Protein AF-0000000073380315 (afdb_homodimer)

Nearest PDB structures (foldseek):
  3vm6-assembly1_A  TM=8.327E-01  e=3.557E-16  Thermococcus kodakarensis KOD1
  3a9c-assembly1_A  TM=7.551E-01  e=2.344E-16  Thermococcus kodakarensis
  3a11-assembly1_E  TM=7.702E-01  e=1.120E-15  Thermococcus kodakarensis KOD1
  3a11-assembly1_D  TM=7.635E-01  e=1.699E-15  Thermococcus kodakarensis KOD1
  3a9c-assembly1_B  TM=7.649E-01  e=3.525E-15  Thermococcus kodakarensis

Foldseek 3Di:
DPLLLFQKFFQFQDPPDHPATHGQDDDDDPVQPDPVSVVQVSCCQFWVDHVQFKDWAFWFDWDKDDDVVVRDIDIDTATGIGTDDVVSLHPGPVSTDGDPRGDDIDTDRLLCVLPPPVHGHDPCPNVSSCRGQVLSPDDVQLSVLLVVLLVCLQPDPQDALLVSLLSLLVSLLSSCVVRPDDPDPVSLLSSLSSLLRSQQRRDLLLRLLNLLLSLVLNVVLVVLSPDPDDSVVSSVVSSVSSVVSSVCSVVFLVLLLVLVLVVCCVPQPPPPDQDLEAEEEEEFADPSCLVRVVVSVVSSPHQEYEYEYELAPLVRRRVVSVVSSVVVCVVPPPDPRHYYHYHYDHLVCLLVSLAPHAEYEFEASAAELPQGGKGFPSVQVNLVSNCVRPVNHAYEYRYALSRQAADVFSRDPPDFDWDDLCSPLVVCVVVPPPPSVVLVVQQSCLSDPPDPGHHDRTDTTIDHDHNVSHRFYRGSVHTDDSVNSNVVNHVSNVSRCVSPVVD/DPLQLFQKFFQFQDPPDHPATHGQDDDDDPVQPDVVSVVQVSCCQFWVDHVQFKAWAFWFDWDKDADVVVRDIDIDTATGIGTDDVVSLHPGPVSTDGDPRGDDIDTDRLLCVQPPPVHGHDPCPNVSSCRGQVLSPDDVQLSVLLNVLLVCLQPDPQDALLVSLLSLLVSLLSSCVVRPDDPDPVVLLSSLSSLLRSQQRRDLLLRLLNLLLSLVLNVVLVVLSPDPDDSVVSSVVSSVSSVVSSVCSVVFLVLLLVLVLVVCCVPQPPPPDQALEAEEEEEFADPSCLVRVVVSVVSSPHQEYEYEYELAPLVRRRVVSVVSSVVVCVVPDPDPRHYYHYHYDHLVCLLVSLAPHAEYEFEASAAELFQGGKGFPSVQVNLVSNCVRPVNHAYEYRYALSRQAADVFSRDPPDFDWDDLCSPLVVCVVVPPPPSVVLVVQQSCLSDPPDPGHHDRTDTTIDHDHNVSHRFYGGSVHTDDSVNSNVVNHVSNVSRCVSPVVD

Organism: Aspergillus oryzae (strain ATCC 42149 / RIB 40) (NCBI:txid510516)

pLDDT: mean 87.51, std 12.9, range [20.02, 98.88]

Secondary structure (DSSP, 8-state):
------EEEEEE--TTSTTEEE----PPPTT-SSHHHHHHHHHHHHH---TTTEEEEEEPPPEEEEETTTTEEEEE--EEEEEPPGGGT--GGGG----TTEEEEEEE-HHHHHH-TTS-B-TTHHHHHHHH-GGGGS-HHHHHHHHHHHHHHHH--SS-HHHHHHHHHHHHHHHHHHT-S--SHHHHHHHHHHHHHHHHHS-GGG-HHHHHHHHHHHHHHHHHHHSSS-HHHHHHHHHHHHHHHHHHHHHHHHHHHHHHHHHHHHHHTTTSS--SEEEEEE-TT-HHHHHHHHHHHHHHT-SEEEEEEE--TTTTHHHHHHHHHHHHHHHH---TT-EEEEEEE-GGGHHHHHTT-SEEEE--SEEETTTEEEEETTHHHHHHHHHHH-TT-EEEEE--GGGBPPTT-SS-TT---B--THHHHHHHHHTT-TTHHHHHHHHHHTT-TT-SEEEEE--B-EEEE-GGG-SEEEETTEEEPHHHHHHHHHHHHHHHHHHHTT-/------EEEEEE-STTSTTEEE----PPPTT-SSHHHHHHHHHHHHH---TTTEEEEEEPPPEEEEETTTTEEEEE--EEEEEPPGGGT--GGGG----TTEEEEEEE-HHHHHH-TTS-B-TTHHHHHHHH-GGGGS-HHHHHHHHHHHHHHHH--SS-HHHHHHHHHHHHHHHHHHT-S--SHHHHHHHHHHHHHHHHHTTGGG-HHHHHHHHHHHHHHHHHHHSSS-HHHHHHHHHHHHHHHHHHHHHHHHHHHHHHHHHHHHHHTTTSS--SEEEEEE-TT-HHHHHHHHHHHHHHT-SEEEEEEE--TTTTHHHHHHHHHHHHHHHH---TT-EEEEEEE-GGGHHHHHTT-SEEEE--SEEETTTEEEEETTHHHHHHHHHHH-TT-EEEEE--GGGBPPTT-SS-TT---B--THHHHHHHHHTT-TTHHHHHHHHHHTT-TT-SEEEEE--B-EEEE-GGG-SEEEETTEEEPHHHHHHHHHHHHHHHHHHHTT-

Structure (mmCIF, N/CA/C/O backbone):
data_AF-0000000073380315-model_v1
#
loop_
_entity.id
_entity.type
_entity.pdbx_description
1 polymer 'Nudix hydrolase domain-containing protein'
#
loop_
_atom_site.group_PDB
_atom_site.id
_atom_site.type_symbol
_atom_site.label_atom_id
_atom_site.label_alt_id
_atom_site.label_comp_id
_atom_site.label_asym_id
_atom_site.label_entity_id
_atom_site.label_seq_id
_atom_site.pdbx_PDB_ins_code
_atom_site.Cartn_x
_atom_site.Cartn_y
_atom_site.Cartn_z
_atom_site.occupancy
_atom_site.B_iso_or_equiv
_atom_site.auth_seq_id
_atom_site.auth_comp_id
_atom_site.auth_asym_id
_atom_site.auth_atom_id
_atom_site.pdbx_PDB_model_num
ATOM 1 N N . MET A 1 1 ? 4.621 -13.906 -34.625 1 20.03 1 MET A N 1
ATOM 2 C CA . MET A 1 1 ? 5.977 -13.75 -34.094 1 20.03 1 MET A CA 1
ATOM 3 C C . MET A 1 1 ? 6.547 -15.086 -33.656 1 20.03 1 MET A C 1
ATOM 5 O O . MET A 1 1 ? 5.934 -15.797 -32.875 1 20.03 1 MET A O 1
ATOM 9 N N . ARG A 1 2 ? 7.207 -15.828 -34.5 1 25.14 2 ARG A N 1
ATOM 10 C CA . ARG A 1 2 ? 7.914 -17.094 -34.406 1 25.14 2 ARG A CA 1
ATOM 11 C C . ARG A 1 2 ? 8.805 -17.141 -33.188 1 25.14 2 ARG A C 1
ATOM 13 O O . ARG A 1 2 ? 9.75 -16.359 -33.062 1 25.14 2 ARG A O 1
ATOM 20 N N . ALA A 1 3 ? 8.273 -17.25 -32.125 1 28.72 3 ALA A N 1
ATOM 21 C CA . ALA A 1 3 ? 9.172 -17.484 -30.984 1 28.72 3 ALA A CA 1
ATOM 22 C C . ALA A 1 3 ? 10.203 -18.562 -31.312 1 28.72 3 ALA A C 1
ATOM 24 O O . ALA A 1 3 ? 9.852 -19.719 -31.516 1 28.72 3 ALA A O 1
ATOM 25 N N . LEU A 1 4 ? 11.008 -18.297 -32.25 1 28.64 4 LEU A N 1
ATOM 26 C CA . LEU A 1 4 ? 12.211 -19.094 -32.438 1 28.64 4 LEU A CA 1
ATOM 27 C C . LEU A 1 4 ? 12.844 -19.469 -31.109 1 28.64 4 LEU A C 1
ATOM 29 O O . LEU A 1 4 ? 13.289 -18.594 -30.359 1 28.64 4 LEU A O 1
ATOM 33 N N . THR A 1 5 ? 12.273 -20.422 -30.531 1 34.91 5 THR A N 1
ATOM 34 C CA . THR A 1 5 ? 12.938 -21.031 -29.375 1 34.91 5 THR A CA 1
ATOM 35 C C . THR A 1 5 ? 14.367 -21.438 -29.734 1 34.91 5 THR A C 1
ATOM 37 O O . THR A 1 5 ? 14.578 -22.406 -30.469 1 34.91 5 THR A O 1
ATOM 40 N N . LYS A 1 6 ? 15.117 -20.516 -30.234 1 38.16 6 LYS A N 1
ATOM 41 C CA . LYS A 1 6 ? 16.531 -20.875 -30.406 1 38.16 6 LYS A CA 1
ATOM 42 C C . LYS A 1 6 ? 17.156 -21.297 -29.078 1 38.16 6 LYS A C 1
ATOM 44 O O . LYS A 1 6 ? 16.859 -20.719 -28.031 1 38.16 6 LYS A O 1
ATOM 49 N N . CYS A 1 7 ? 17.234 -22.547 -29.047 1 40.88 7 CYS A N 1
ATOM 50 C CA . CYS A 1 7 ? 18.047 -23.062 -27.953 1 40.88 7 CYS A CA 1
ATOM 51 C C . CYS A 1 7 ? 19.516 -22.672 -28.141 1 40.88 7 CYS A C 1
ATOM 53 O O . CYS A 1 7 ? 20.062 -22.812 -29.234 1 40.88 7 CYS A O 1
ATOM 55 N N . ILE A 1 8 ? 19.969 -21.781 -27.5 1 40.09 8 ILE A N 1
ATOM 56 C CA . ILE A 1 8 ? 21.391 -21.469 -27.562 1 40.09 8 ILE A CA 1
ATOM 57 C C . ILE A 1 8 ? 22.203 -22.641 -27.031 1 40.09 8 ILE A C 1
ATOM 59 O O . ILE A 1 8 ? 21.938 -23.156 -25.953 1 40.09 8 ILE A O 1
ATOM 63 N N . SER A 1 9 ? 22.609 -23.438 -27.922 1 41.5 9 SER A N 1
ATOM 64 C CA . SER A 1 9 ? 23.547 -24.484 -27.516 1 41.5 9 SER A CA 1
ATOM 65 C C . SER A 1 9 ? 24.984 -23.969 -27.547 1 41.5 9 SER A C 1
ATOM 67 O O . SER A 1 9 ? 25.344 -23.156 -28.391 1 41.5 9 SER A O 1
ATOM 69 N N . PHE A 1 10 ? 25.609 -24.031 -26.438 1 40.69 10 PHE A N 1
ATOM 70 C CA . PHE A 1 10 ? 27 -23.641 -26.344 1 40.69 10 PHE A CA 1
ATOM 71 C C . PHE A 1 10 ? 27.922 -24.859 -26.453 1 40.69 10 PHE A C 1
ATOM 73 O O . PHE A 1 10 ? 27.547 -25.953 -26.047 1 40.69 10 PHE A O 1
ATOM 80 N N . PHE A 1 11 ? 28.828 -24.734 -27.375 1 36.38 11 PHE A N 1
ATOM 81 C CA . PHE A 1 11 ? 29.891 -25.734 -27.406 1 36.38 11 PHE A CA 1
ATOM 82 C C . PHE A 1 11 ? 30.844 -25.547 -26.234 1 36.38 11 PHE A C 1
ATOM 84 O O . PHE A 1 11 ? 31.375 -24.453 -26.016 1 36.38 11 PHE A O 1
ATOM 91 N N . SER A 1 12 ? 30.547 -26.375 -25.188 1 39.09 12 SER A N 1
ATOM 92 C CA . SER A 1 12 ? 31.328 -26.281 -23.953 1 39.09 12 SER A CA 1
ATOM 93 C C . SER A 1 12 ? 32.719 -26.922 -24.125 1 39.09 12 SER A C 1
ATOM 95 O O . SER A 1 12 ? 32.875 -27.875 -24.891 1 39.09 12 SER A O 1
ATOM 97 N N . HIS A 1 13 ? 33.719 -26.109 -23.734 1 35.03 13 HIS A N 1
ATOM 98 C CA . HIS A 1 13 ? 35.062 -26.594 -23.656 1 35.03 13 HIS A CA 1
ATOM 99 C C . HIS A 1 13 ? 35.312 -27.344 -22.344 1 35.03 13 HIS A C 1
ATOM 101 O O . HIS A 1 13 ? 36.469 -27.578 -21.969 1 35.03 13 HIS A O 1
ATOM 107 N N . ILE A 1 14 ? 34.375 -27.656 -21.562 1 34.44 14 ILE A N 1
ATOM 108 C CA . ILE A 1 14 ? 34.906 -28.359 -20.406 1 34.44 14 ILE A CA 1
ATOM 109 C C . ILE A 1 14 ? 35.531 -29.672 -20.828 1 34.44 14 ILE A C 1
ATOM 111 O O . ILE A 1 14 ? 35.156 -30.25 -21.844 1 34.44 14 ILE A O 1
ATOM 115 N N . LYS A 1 15 ? 36.562 -30.234 -20.094 1 41.72 15 LYS A N 1
ATOM 116 C CA . LYS A 1 15 ? 37.469 -31.359 -20.297 1 41.72 15 LYS A CA 1
ATOM 117 C C . LYS A 1 15 ? 36.75 -32.562 -20.859 1 41.72 15 LYS A C 1
ATOM 119 O O . LYS A 1 15 ? 37.312 -33.375 -21.594 1 41.72 15 LYS A O 1
ATOM 124 N N . ILE A 1 16 ? 35.5 -32.781 -20.438 1 42.19 16 ILE A N 1
ATOM 125 C CA . ILE A 1 16 ? 35.094 -34.156 -20.781 1 42.19 16 ILE A CA 1
ATOM 126 C C . ILE A 1 16 ? 34.625 -34.188 -22.234 1 42.19 16 ILE A C 1
ATOM 128 O O . ILE A 1 16 ? 34.781 -35.188 -22.922 1 42.19 16 ILE A O 1
ATOM 132 N N . THR A 1 17 ? 33.875 -33.281 -22.656 1 48.81 17 THR A N 1
ATOM 133 C CA . THR A 1 17 ? 33.438 -33.531 -24.031 1 48.81 17 THR A CA 1
ATOM 134 C C . THR A 1 17 ? 33.781 -32.344 -24.922 1 48.81 17 THR A C 1
ATOM 136 O O . THR A 1 17 ? 33.125 -31.281 -24.844 1 48.81 17 THR A O 1
ATOM 139 N N . PHE A 1 18 ? 34.969 -32.406 -25.531 1 56.66 18 PHE A N 1
ATOM 140 C CA . PHE A 1 18 ? 35.469 -31.391 -26.453 1 56.66 18 PHE A CA 1
ATOM 141 C C . PHE A 1 18 ? 34.719 -31.5 -27.797 1 56.66 18 PHE A C 1
ATOM 143 O O . PHE A 1 18 ? 34.406 -32.594 -28.25 1 56.66 18 PHE A O 1
ATOM 150 N N . HIS A 1 19 ? 34.25 -30.312 -28.312 1 64.81 19 HIS A N 1
ATOM 151 C CA . HIS A 1 19 ? 33.75 -30.141 -29.672 1 64.81 19 HIS A CA 1
ATOM 152 C C . HIS A 1 19 ? 32.344 -30.719 -29.828 1 64.81 19 HIS A C 1
ATOM 154 O O . HIS A 1 19 ? 32.031 -31.359 -30.828 1 64.81 19 HIS A O 1
ATOM 160 N N . HIS A 1 20 ? 31.641 -30.703 -28.672 1 76.75 20 HIS A N 1
ATOM 161 C CA . HIS A 1 20 ? 30.25 -31.125 -28.734 1 76.75 20 HIS A CA 1
ATOM 162 C C . HIS A 1 20 ? 29.312 -29.938 -28.547 1 76.75 20 HIS A C 1
ATOM 164 O O . HIS A 1 20 ? 29.641 -28.969 -27.859 1 76.75 20 HIS A O 1
ATOM 170 N N . LEU A 1 21 ? 28.219 -30.016 -29.234 1 79.06 21 LEU A N 1
ATOM 171 C CA . LEU A 1 21 ? 27.156 -29.047 -28.969 1 79.06 21 LEU A CA 1
ATOM 172 C C . LEU A 1 21 ? 26.578 -29.234 -27.578 1 79.06 21 LEU A C 1
ATOM 174 O O . LEU A 1 21 ? 26.25 -30.344 -27.172 1 79.06 21 LEU A O 1
ATOM 178 N N . ALA A 1 22 ? 26.656 -28.188 -26.812 1 78.56 22 ALA A N 1
ATOM 179 C CA . ALA A 1 22 ? 26.188 -28.234 -25.438 1 78.56 22 ALA A CA 1
ATOM 180 C C . ALA A 1 22 ? 25.328 -27.016 -25.094 1 78.56 22 ALA A C 1
ATOM 182 O O . ALA A 1 22 ? 25.562 -25.922 -25.625 1 78.56 22 ALA A O 1
ATOM 183 N N . PRO A 1 23 ? 24.281 -27.25 -24.281 1 83.12 23 PRO A N 1
ATOM 184 C CA . PRO A 1 23 ? 23.609 -26.078 -23.703 1 83.12 23 PRO A CA 1
ATOM 185 C C . PRO A 1 23 ? 24.406 -25.453 -22.562 1 83.12 23 PRO A C 1
ATOM 187 O O . PRO A 1 23 ? 25.453 -25.969 -22.172 1 83.12 23 PRO A O 1
ATOM 190 N N . ILE A 1 24 ? 24 -24.328 -22.078 1 84.88 24 ILE A N 1
ATOM 191 C CA . ILE A 1 24 ? 24.609 -23.75 -20.891 1 84.88 24 ILE A CA 1
ATOM 192 C C . ILE A 1 24 ? 24.25 -24.609 -19.672 1 84.88 24 ILE A C 1
ATOM 194 O O . ILE A 1 24 ? 23.078 -24.922 -19.438 1 84.88 24 ILE A O 1
ATOM 198 N N . SER A 1 25 ? 25.25 -25.172 -19.062 1 84.94 25 SER A N 1
ATOM 199 C CA . SER A 1 25 ? 25.016 -26.062 -17.938 1 84.94 25 SER A CA 1
ATOM 200 C C . SER A 1 25 ? 25.938 -25.734 -16.766 1 84.94 25 SER A C 1
ATOM 202 O O . SER A 1 25 ? 26.922 -25.016 -16.922 1 84.94 25 SER A O 1
ATOM 204 N N . GLY A 1 26 ? 25.562 -26.156 -15.594 1 84.19 26 GLY A N 1
ATOM 205 C CA . GLY A 1 26 ? 26.344 -25.969 -14.383 1 84.19 26 GLY A CA 1
ATOM 206 C C . GLY A 1 26 ? 25.766 -26.672 -13.18 1 84.19 26 GLY A C 1
ATOM 207 O O . GLY A 1 26 ? 24.656 -27.219 -13.25 1 84.19 26 GLY A O 1
ATOM 208 N N . SER A 1 27 ? 26.5 -26.688 -12.141 1 86.75 27 SER A N 1
ATOM 209 C CA . SER A 1 27 ? 26.062 -27.344 -10.906 1 86.75 27 SER A CA 1
ATOM 210 C C . SER A 1 27 ? 25.344 -26.375 -9.984 1 86.75 27 SER A C 1
ATOM 212 O O . SER A 1 27 ? 25.547 -25.156 -10.094 1 86.75 27 SER A O 1
ATOM 214 N N . ILE A 1 28 ? 24.484 -26.953 -9.18 1 88 28 ILE A N 1
ATOM 215 C CA . ILE A 1 28 ? 23.797 -26.156 -8.172 1 88 28 ILE A CA 1
ATOM 216 C C . ILE A 1 28 ? 24.734 -25.906 -6.984 1 88 28 ILE A C 1
ATOM 218 O O . ILE A 1 28 ? 25.266 -26.859 -6.402 1 88 28 ILE A O 1
ATOM 222 N N . ASP A 1 29 ? 24.969 -24.672 -6.648 1 86.38 29 ASP A N 1
ATOM 223 C CA . ASP A 1 29 ? 25.781 -24.281 -5.504 1 86.38 29 ASP A CA 1
ATOM 224 C C . ASP A 1 29 ? 24.953 -24.234 -4.227 1 86.38 29 ASP A C 1
ATOM 226 O O . ASP A 1 29 ? 23.75 -23.969 -4.273 1 86.38 29 ASP A O 1
ATOM 230 N N . PRO A 1 30 ? 25.562 -24.453 -3.158 1 84.75 30 PRO A N 1
ATOM 231 C CA . PRO A 1 30 ? 24.859 -24.375 -1.878 1 84.75 30 PRO A CA 1
ATOM 232 C C . PRO A 1 30 ? 24.219 -23 -1.65 1 84.75 30 PRO A C 1
ATOM 234 O O . PRO A 1 30 ? 23.203 -22.906 -0.946 1 84.75 30 PRO A O 1
ATOM 237 N N . ASP A 1 31 ? 24.734 -22.031 -2.268 1 83.19 31 ASP A N 1
ATOM 238 C CA . ASP A 1 31 ? 24.234 -20.688 -2.055 1 83.19 31 ASP A CA 1
ATOM 239 C C . ASP A 1 31 ? 23.047 -20.391 -2.975 1 83.19 31 ASP A C 1
ATOM 241 O O . ASP A 1 31 ? 22.375 -19.375 -2.811 1 83.19 31 ASP A O 1
ATOM 245 N N . ASP A 1 32 ? 22.812 -21.281 -3.961 1 83.12 32 ASP A N 1
ATOM 246 C CA . ASP A 1 32 ? 21.656 -21.109 -4.836 1 83.12 32 ASP A CA 1
ATOM 247 C C . ASP A 1 32 ? 20.344 -21.375 -4.094 1 83.12 32 ASP A C 1
ATOM 249 O O . ASP A 1 32 ? 20.234 -22.391 -3.396 1 83.12 32 ASP A O 1
ATOM 253 N N . SER A 1 33 ? 19.438 -20.562 -4.199 1 81 33 SER A N 1
ATOM 254 C CA . SER A 1 33 ? 18.156 -20.75 -3.521 1 81 33 SER A CA 1
ATOM 255 C C . SER A 1 33 ? 17.391 -21.938 -4.113 1 81 33 SER A C 1
ATOM 257 O O . SER A 1 33 ? 16.672 -22.625 -3.4 1 81 33 SER A O 1
ATOM 259 N N . ASP A 1 34 ? 17.469 -22.156 -5.418 1 82.62 34 ASP A N 1
ATOM 260 C CA . ASP A 1 34 ? 16.797 -23.219 -6.156 1 82.62 34 ASP A CA 1
ATOM 261 C C . ASP A 1 34 ? 17.484 -23.484 -7.496 1 82.62 34 ASP A C 1
ATOM 263 O O . ASP A 1 34 ? 18.391 -22.734 -7.887 1 82.62 34 ASP A O 1
ATOM 267 N N . PRO A 1 35 ? 17.109 -24.5 -8.133 1 85.44 35 PRO A N 1
ATOM 268 C CA . PRO A 1 35 ? 17.766 -24.859 -9.391 1 85.44 35 PRO A CA 1
ATOM 269 C C . PRO A 1 35 ? 17.641 -23.766 -10.453 1 85.44 35 PRO A C 1
ATOM 271 O O . PRO A 1 35 ? 18.547 -23.562 -11.266 1 85.44 35 PRO A O 1
ATOM 274 N N . LEU A 1 36 ? 16.516 -23.125 -10.469 1 86.31 36 LEU A N 1
ATOM 275 C CA . LEU A 1 36 ? 16.344 -22.062 -11.445 1 86.31 36 LEU A CA 1
ATOM 276 C C . LEU A 1 36 ? 17.312 -20.922 -11.18 1 86.31 36 LEU A C 1
ATOM 278 O O . LEU A 1 36 ? 17.859 -20.328 -12.117 1 86.31 36 LEU A O 1
ATOM 282 N N . ALA A 1 37 ? 17.484 -20.625 -9.906 1 83.5 37 ALA A N 1
ATOM 283 C CA . ALA A 1 37 ? 18.469 -19.609 -9.539 1 83.5 37 ALA A CA 1
ATOM 284 C C . ALA A 1 37 ? 19.859 -20 -10.008 1 83.5 37 ALA A C 1
ATOM 286 O O . ALA A 1 37 ? 20.625 -19.156 -10.477 1 83.5 37 ALA A O 1
ATOM 287 N N . ALA A 1 38 ? 20.188 -21.234 -9.852 1 87.62 38 ALA A N 1
ATOM 288 C CA . ALA A 1 38 ? 21.484 -21.75 -10.336 1 87.62 38 ALA A CA 1
ATOM 289 C C . ALA A 1 38 ? 21.609 -21.578 -11.844 1 87.62 38 ALA A C 1
ATOM 291 O O . ALA A 1 38 ? 22.672 -21.219 -12.352 1 87.62 38 ALA A O 1
ATOM 292 N N . ALA A 1 39 ? 20.5 -21.844 -12.531 1 89.19 39 ALA A N 1
ATOM 293 C CA . ALA A 1 39 ? 20.5 -21.703 -13.992 1 89.19 39 ALA A CA 1
ATOM 294 C C . ALA A 1 39 ? 20.781 -20.25 -14.398 1 89.19 39 ALA A C 1
ATOM 296 O O . ALA A 1 39 ? 21.547 -20 -15.328 1 89.19 39 ALA A O 1
ATOM 297 N N . TRP A 1 40 ? 20.156 -19.375 -13.75 1 85.94 40 TRP A N 1
ATOM 298 C CA . TRP A 1 40 ? 20.375 -17.969 -14.039 1 85.94 40 TRP A CA 1
ATOM 299 C C . TRP A 1 40 ? 21.828 -17.578 -13.789 1 85.94 40 TRP A C 1
ATOM 301 O O . TRP A 1 40 ? 22.438 -16.844 -14.578 1 85.94 40 TRP A O 1
ATOM 311 N N . ARG A 1 41 ? 22.344 -18.031 -12.664 1 84.12 41 ARG A N 1
ATOM 312 C CA . ARG A 1 41 ? 23.734 -17.734 -12.336 1 84.12 41 ARG A CA 1
ATOM 313 C C . ARG A 1 41 ? 24.672 -18.266 -13.406 1 84.12 41 ARG A C 1
ATOM 315 O O . ARG A 1 41 ? 25.547 -17.547 -13.891 1 84.12 41 ARG A O 1
ATOM 322 N N . GLU A 1 42 ? 24.469 -19.5 -13.812 1 85.5 42 GLU A N 1
ATOM 323 C CA . GLU A 1 42 ? 25.312 -20.125 -14.82 1 85.5 42 GLU A CA 1
ATOM 324 C C . GLU A 1 42 ? 25.203 -19.422 -16.172 1 85.5 42 GLU A C 1
ATOM 326 O O . GLU A 1 42 ? 26.188 -19.297 -16.891 1 85.5 42 GLU A O 1
ATOM 331 N N . LEU A 1 43 ? 24.016 -19.016 -16.547 1 87.31 43 LEU A N 1
ATOM 332 C CA . LEU A 1 43 ? 23.797 -18.281 -17.797 1 87.31 43 LEU A CA 1
ATOM 333 C C . LEU A 1 43 ? 24.562 -16.969 -17.797 1 87.31 43 LEU A C 1
ATOM 335 O O . LEU A 1 43 ? 25.203 -16.625 -18.781 1 87.31 43 LEU A O 1
ATOM 339 N N . CYS A 1 44 ? 24.469 -16.312 -16.703 1 83.44 44 CYS A N 1
ATOM 340 C CA . CYS A 1 44 ? 25.172 -15.031 -16.578 1 83.44 44 CYS A CA 1
ATOM 341 C C . CYS A 1 44 ? 26.672 -15.227 -16.641 1 83.44 44 CYS A C 1
ATOM 343 O O . CYS A 1 44 ? 27.375 -14.484 -17.328 1 83.44 44 CYS A O 1
ATOM 345 N N . GLU A 1 45 ? 27.156 -16.188 -15.891 1 83.75 45 GLU A N 1
ATOM 346 C CA . GLU A 1 45 ? 28.594 -16.453 -15.82 1 83.75 45 GLU A CA 1
ATOM 347 C C . GLU A 1 45 ? 29.141 -16.844 -17.188 1 83.75 45 GLU A C 1
ATOM 349 O O . GLU A 1 45 ? 30.219 -16.406 -17.578 1 83.75 45 GLU A O 1
ATOM 354 N N . GLU A 1 46 ? 28.391 -17.609 -17.906 1 85.56 46 GLU A N 1
ATOM 355 C CA . GLU A 1 46 ? 28.938 -18.219 -19.109 1 85.56 46 GLU A CA 1
ATOM 356 C C . GLU A 1 46 ? 28.625 -17.375 -20.344 1 85.56 46 GLU A C 1
ATOM 358 O O . GLU A 1 46 ? 29.281 -17.516 -21.375 1 85.56 46 GLU A O 1
ATOM 363 N N . THR A 1 47 ? 27.562 -16.531 -20.281 1 86.75 47 THR A N 1
ATOM 364 C CA . THR A 1 47 ? 27.156 -15.828 -21.5 1 86.75 47 THR A CA 1
ATOM 365 C C . THR A 1 47 ? 27.016 -14.328 -21.219 1 86.75 47 THR A C 1
ATOM 367 O O . THR A 1 47 ? 26.75 -13.547 -22.141 1 86.75 47 THR A O 1
ATOM 370 N N . SER A 1 48 ? 27.031 -13.898 -19.984 1 82.12 48 SER A N 1
ATOM 371 C CA . SER A 1 48 ? 26.875 -12.508 -19.547 1 82.12 48 SER A CA 1
ATOM 372 C C . SER A 1 48 ? 25.422 -12.055 -19.656 1 82.12 48 SER A C 1
ATOM 374 O O . SER A 1 48 ? 25.125 -10.875 -19.438 1 82.12 48 SER A O 1
ATOM 376 N N . LEU A 1 49 ? 24.594 -12.992 -20.062 1 83.56 49 LEU A N 1
ATOM 377 C CA . LEU A 1 49 ? 23.188 -12.641 -20.188 1 83.56 49 LEU A CA 1
ATOM 378 C C . LEU A 1 49 ? 22.516 -12.594 -18.812 1 83.56 49 LEU A C 1
ATOM 380 O O . LEU A 1 49 ? 22.828 -13.398 -17.938 1 83.56 49 LEU A O 1
ATOM 384 N N . THR A 1 50 ? 21.656 -11.625 -18.688 1 79.44 50 THR A N 1
ATOM 385 C CA . THR A 1 50 ? 20.922 -11.445 -17.438 1 79.44 50 THR A CA 1
ATOM 386 C C . THR A 1 50 ? 19.422 -11.43 -17.703 1 79.44 50 THR A C 1
ATOM 388 O O . THR A 1 50 ? 18.969 -11.695 -18.812 1 79.44 50 THR A O 1
ATOM 391 N N . ALA A 1 51 ? 18.672 -11.164 -16.656 1 78.06 51 ALA A N 1
ATOM 392 C CA . ALA A 1 51 ? 17.219 -11.094 -16.75 1 78.06 51 ALA A CA 1
ATOM 393 C C . ALA A 1 51 ? 16.781 -9.938 -17.641 1 78.06 51 ALA A C 1
ATOM 395 O O . ALA A 1 51 ? 15.633 -9.891 -18.109 1 78.06 51 ALA A O 1
ATOM 396 N N . SER A 1 52 ? 17.656 -9.039 -17.953 1 72.62 52 SER A N 1
ATOM 397 C CA . SER A 1 52 ? 17.359 -7.949 -18.875 1 72.62 52 SER A CA 1
ATOM 398 C C . SER A 1 52 ? 17.375 -8.43 -20.328 1 72.62 52 SER A C 1
ATOM 400 O O . SER A 1 52 ? 16.719 -7.84 -21.188 1 72.62 52 SER A O 1
ATOM 402 N N . ASP A 1 53 ? 18.109 -9.562 -20.516 1 79.12 53 ASP A N 1
ATOM 403 C CA . ASP A 1 53 ? 18.344 -10.023 -21.875 1 79.12 53 ASP A CA 1
ATOM 404 C C . ASP A 1 53 ? 17.453 -11.234 -22.203 1 79.12 53 ASP A C 1
ATOM 406 O O . ASP A 1 53 ? 17.219 -11.539 -23.359 1 79.12 53 ASP A O 1
ATOM 410 N N . LEU A 1 54 ? 17.062 -11.914 -21.047 1 86.06 54 LEU A N 1
ATOM 411 C CA . LEU A 1 54 ? 16.359 -13.172 -21.219 1 86.06 54 LEU A CA 1
ATOM 412 C C . LEU A 1 54 ? 15.039 -13.172 -20.453 1 86.06 54 LEU A C 1
ATOM 414 O O . LEU A 1 54 ? 14.898 -12.445 -19.469 1 86.06 54 LEU A O 1
ATOM 418 N N . SER A 1 55 ? 14.109 -13.898 -21.016 1 84.94 55 SER A N 1
ATOM 419 C CA . SER A 1 55 ? 12.898 -14.219 -20.266 1 84.94 55 SER A CA 1
ATOM 420 C C . SER A 1 55 ? 12.781 -15.711 -20 1 84.94 55 SER A C 1
ATOM 422 O O . SER A 1 55 ? 13.094 -16.531 -20.875 1 84.94 55 SER A O 1
ATOM 424 N N . PHE A 1 56 ? 12.492 -16.078 -18.781 1 86.94 56 PHE A N 1
ATOM 425 C CA . PHE A 1 56 ? 12.258 -17.469 -18.453 1 86.94 56 PHE A CA 1
ATOM 426 C C . PHE A 1 56 ? 11.047 -18.016 -19.203 1 86.94 56 PHE A C 1
ATOM 428 O O . PHE A 1 56 ? 9.977 -17.406 -19.172 1 86.94 56 PHE A O 1
ATOM 435 N N . TRP A 1 57 ? 11.203 -19.125 -19.844 1 88.5 57 TRP A N 1
ATOM 436 C CA . TRP A 1 57 ? 10.148 -19.609 -20.734 1 88.5 57 TRP A CA 1
ATOM 437 C C . TRP A 1 57 ? 9.539 -20.906 -20.188 1 88.5 57 TRP A C 1
ATOM 439 O O . TRP A 1 57 ? 8.32 -20.984 -19.984 1 88.5 57 TRP A O 1
ATOM 449 N N . ARG A 1 58 ? 10.422 -21.938 -19.938 1 92.62 58 ARG A N 1
ATOM 450 C CA . ARG A 1 58 ? 9.875 -23.25 -19.578 1 92.62 58 ARG A CA 1
ATOM 451 C C . ARG A 1 58 ? 10.742 -23.938 -18.531 1 92.62 58 ARG A C 1
ATOM 453 O O . ARG A 1 58 ? 11.961 -23.781 -18.531 1 92.62 58 ARG A O 1
ATOM 460 N N . THR A 1 59 ? 10.078 -24.609 -17.688 1 91.69 59 THR A N 1
ATOM 461 C CA . THR A 1 59 ? 10.711 -25.578 -16.812 1 91.69 59 THR A CA 1
ATOM 462 C C . THR A 1 59 ? 10.453 -27 -17.297 1 91.69 59 THR A C 1
ATOM 464 O O . THR A 1 59 ? 9.312 -27.359 -17.594 1 91.69 59 THR A O 1
ATOM 467 N N . GLY A 1 60 ? 11.539 -27.719 -17.422 1 92.94 60 GLY A N 1
ATOM 468 C CA . GLY A 1 60 ? 11.383 -29.141 -17.734 1 92.94 60 GLY A CA 1
ATOM 469 C C . GLY A 1 60 ? 11.406 -30.016 -16.5 1 92.94 60 GLY A C 1
ATOM 470 O O . GLY A 1 60 ? 12.055 -29.672 -15.5 1 92.94 60 GLY A O 1
ATOM 471 N N . LYS A 1 61 ? 10.719 -31.109 -16.625 1 92.31 61 LYS A N 1
ATOM 472 C CA . LYS A 1 61 ? 10.742 -32.062 -15.516 1 92.31 61 LYS A CA 1
ATOM 473 C C . LYS A 1 61 ? 12.156 -32.562 -15.273 1 92.31 61 LYS A C 1
ATOM 475 O O . LYS A 1 61 ? 12.812 -33.031 -16.203 1 92.31 61 LYS A O 1
ATOM 480 N N . PRO A 1 62 ? 12.602 -32.469 -14.039 1 89.5 62 PRO A N 1
ATOM 481 C CA . PRO A 1 62 ? 13.93 -33 -13.742 1 89.5 62 PRO A CA 1
ATOM 482 C C . PRO A 1 62 ? 14.039 -34.5 -13.961 1 89.5 62 PRO A C 1
ATOM 484 O O . PRO A 1 62 ? 13.039 -35.219 -13.844 1 89.5 62 PRO A O 1
ATOM 487 N N . PHE A 1 63 ? 15.211 -34.969 -14.289 1 88.94 63 PHE A N 1
ATOM 488 C CA . PHE A 1 63 ? 15.461 -36.375 -14.438 1 88.94 63 PHE A CA 1
ATOM 489 C C . PHE A 1 63 ? 16.828 -36.75 -13.891 1 88.94 63 PHE A C 1
ATOM 491 O O . PHE A 1 63 ? 17.734 -35.906 -13.812 1 88.94 63 PHE A O 1
ATOM 498 N N . THR A 1 64 ? 16.859 -38 -13.43 1 86.31 64 THR A N 1
ATOM 499 C CA . THR A 1 64 ? 18.078 -38.5 -12.82 1 86.31 64 THR A CA 1
ATOM 500 C C . THR A 1 64 ? 18.656 -39.656 -13.648 1 86.31 64 THR A C 1
ATOM 502 O O . THR A 1 64 ? 17.922 -40.438 -14.211 1 86.31 64 THR A O 1
ATOM 505 N N . PHE A 1 65 ? 19.953 -39.594 -13.836 1 83.06 65 PHE A N 1
ATOM 506 C CA . PHE A 1 65 ? 20.625 -40.719 -14.492 1 83.06 65 PHE A CA 1
ATOM 507 C C . PHE A 1 65 ? 21.922 -41.062 -13.766 1 83.06 65 PHE A C 1
ATOM 509 O O . PHE A 1 65 ? 22.484 -40.25 -13.039 1 83.06 65 PHE A O 1
ATOM 516 N N . SER A 1 66 ? 22.156 -42.344 -13.812 1 81.69 66 SER A N 1
ATOM 517 C CA . SER A 1 66 ? 23.359 -42.844 -13.133 1 81.69 66 SER A CA 1
ATOM 518 C C . SER A 1 66 ? 24.375 -43.375 -14.125 1 81.69 66 SER A C 1
ATOM 520 O O . SER A 1 66 ? 24.016 -43.812 -15.219 1 81.69 66 SER A O 1
ATOM 522 N N . ASP A 1 67 ? 25.609 -43.094 -13.93 1 72.69 67 ASP A N 1
ATOM 523 C CA . ASP A 1 67 ? 26.719 -43.75 -14.617 1 72.69 67 ASP A CA 1
ATOM 524 C C . ASP A 1 67 ? 27.375 -44.781 -13.719 1 72.69 67 ASP A C 1
ATOM 526 O O . ASP A 1 67 ? 28.188 -44.469 -12.852 1 72.69 67 ASP A O 1
ATOM 530 N N . PRO A 1 68 ? 26.984 -45.938 -13.969 1 73 68 PRO A N 1
ATOM 531 C CA . PRO A 1 68 ? 27.516 -47 -13.102 1 73 68 PRO A CA 1
ATOM 532 C C . PRO A 1 68 ? 29.031 -47.094 -13.117 1 73 68 PRO A C 1
ATOM 534 O O . PRO A 1 68 ? 29.641 -47.5 -12.141 1 73 68 PRO A O 1
ATOM 537 N N . SER A 1 69 ? 29.578 -46.75 -14.266 1 72.62 69 SER A N 1
ATOM 538 C CA . SER A 1 69 ? 31.031 -46.875 -14.391 1 72.62 69 SER A CA 1
ATOM 539 C C . SER A 1 69 ? 31.75 -45.969 -13.406 1 72.62 69 SER A C 1
ATOM 541 O O . SER A 1 69 ? 32.844 -46.281 -12.914 1 72.62 69 SER A O 1
ATOM 543 N N . ILE A 1 70 ? 31.141 -44.875 -13.008 1 74.75 70 ILE A N 1
ATOM 544 C CA . ILE A 1 70 ? 31.812 -43.969 -12.094 1 74.75 70 ILE A CA 1
ATOM 545 C C . ILE A 1 70 ? 31.031 -43.844 -10.797 1 74.75 70 ILE A C 1
ATOM 547 O O . ILE A 1 70 ? 31.391 -43.094 -9.898 1 74.75 70 ILE A O 1
ATOM 551 N N . GLY A 1 71 ? 29.984 -44.688 -10.641 1 72.5 71 GLY A N 1
ATOM 552 C CA . GLY A 1 71 ? 29.203 -44.75 -9.422 1 72.5 71 GLY A CA 1
ATOM 553 C C . GLY A 1 71 ? 28.578 -43.438 -9.047 1 72.5 71 GLY A C 1
ATOM 554 O O . GLY A 1 71 ? 28.516 -43.062 -7.867 1 72.5 71 GLY A O 1
ATOM 555 N N . ARG A 1 72 ? 28.344 -42.5 -10.008 1 79.44 72 ARG A N 1
ATOM 556 C CA . ARG A 1 72 ? 27.781 -41.219 -9.711 1 79.44 72 ARG A CA 1
ATOM 557 C C . ARG A 1 72 ? 26.375 -41.062 -10.32 1 79.44 72 ARG A C 1
ATOM 559 O O . ARG A 1 72 ? 26.094 -41.625 -11.375 1 79.44 72 ARG A O 1
ATOM 566 N N . GLU A 1 73 ? 25.5 -40.438 -9.539 1 83.69 73 GLU A N 1
ATOM 567 C CA . GLU A 1 73 ? 24.141 -40.094 -9.969 1 83.69 73 GLU A CA 1
ATOM 568 C C . GLU A 1 73 ? 23.984 -38.562 -10.141 1 83.69 73 GLU A C 1
ATOM 570 O O . GLU A 1 73 ? 24.5 -37.781 -9.336 1 83.69 73 GLU A O 1
ATOM 575 N N . TRP A 1 74 ? 23.422 -38.25 -11.352 1 82.5 74 TRP A N 1
ATOM 576 C CA . TRP A 1 74 ? 23.188 -36.844 -11.641 1 82.5 74 TRP A CA 1
ATOM 577 C C . TRP A 1 74 ? 21.703 -36.562 -11.82 1 82.5 74 TRP A C 1
ATOM 579 O O . TRP A 1 74 ? 20.984 -37.344 -12.43 1 82.5 74 TRP A O 1
ATOM 589 N N . THR A 1 75 ? 21.25 -35.531 -11.18 1 87.81 75 THR A N 1
ATOM 590 C CA . THR A 1 75 ? 19.922 -35 -11.469 1 87.81 75 THR A CA 1
ATOM 591 C C . THR A 1 75 ? 20.016 -33.719 -12.297 1 87.81 75 THR A C 1
ATOM 593 O O . THR A 1 75 ? 20.688 -32.75 -11.914 1 87.81 75 THR A O 1
ATOM 596 N N . VAL A 1 76 ? 19.406 -33.75 -13.43 1 89 76 VAL A N 1
ATOM 597 C CA . VAL A 1 76 ? 19.422 -32.594 -14.344 1 89 76 VAL A CA 1
ATOM 598 C C . VAL A 1 76 ? 18.125 -31.828 -14.227 1 89 76 VAL A C 1
ATOM 600 O O . VAL A 1 76 ? 17.031 -32.406 -14.266 1 89 76 VAL A O 1
ATOM 603 N N . HIS A 1 77 ? 18.188 -30.547 -13.977 1 91.62 77 HIS A N 1
ATOM 604 C CA . HIS A 1 77 ? 17.047 -29.625 -13.984 1 91.62 77 HIS A CA 1
ATOM 605 C C . HIS A 1 77 ? 17.047 -28.781 -15.25 1 91.62 77 HIS A C 1
ATOM 607 O O . HIS A 1 77 ? 17.719 -27.75 -15.305 1 91.62 77 HIS A O 1
ATOM 613 N N . PRO A 1 78 ? 16.25 -29.156 -16.25 1 92.38 78 PRO A N 1
ATOM 614 C CA . PRO A 1 78 ? 16.281 -28.422 -17.516 1 92.38 78 PRO A CA 1
ATOM 615 C C . PRO A 1 78 ? 15.422 -27.156 -17.5 1 92.38 78 PRO A C 1
ATOM 617 O O . PRO A 1 78 ? 14.32 -27.172 -16.953 1 92.38 78 PRO A O 1
ATOM 620 N N . PHE A 1 79 ? 15.914 -26.078 -18.031 1 92.12 79 PHE A N 1
ATOM 621 C CA . PHE A 1 79 ? 15.195 -24.828 -18.188 1 92.12 79 PHE A CA 1
ATOM 622 C C . PHE A 1 79 ? 15.383 -24.266 -19.594 1 92.12 79 PHE A C 1
ATOM 624 O O . PHE A 1 79 ? 16.406 -24.5 -20.219 1 92.12 79 PHE A O 1
ATOM 631 N N . ALA A 1 80 ? 14.367 -23.594 -20.078 1 91.94 80 ALA A N 1
ATOM 632 C CA . ALA A 1 80 ? 14.484 -22.891 -21.344 1 91.94 80 ALA A CA 1
ATOM 633 C C . ALA A 1 80 ? 14.211 -21.406 -21.172 1 91.94 80 ALA A C 1
ATOM 635 O O . ALA A 1 80 ? 13.32 -21.016 -20.422 1 91.94 80 ALA A O 1
ATOM 636 N N . PHE A 1 81 ? 15.016 -20.594 -21.781 1 90.12 81 PHE A N 1
ATOM 637 C CA . PHE A 1 81 ? 14.914 -19.141 -21.75 1 90.12 81 PHE A CA 1
ATOM 638 C C . PHE A 1 81 ? 14.773 -18.578 -23.156 1 90.12 81 PHE A C 1
ATOM 640 O O . PHE A 1 81 ? 15.25 -19.172 -24.125 1 90.12 81 PHE A O 1
ATOM 647 N N . ARG A 1 82 ? 14.102 -17.484 -23.281 1 87.56 82 ARG A N 1
ATOM 648 C CA . ARG A 1 82 ? 13.953 -16.766 -24.547 1 87.56 82 ARG A CA 1
ATOM 649 C C . ARG A 1 82 ? 14.781 -15.492 -24.547 1 87.56 82 ARG A C 1
ATOM 651 O O . ARG A 1 82 ? 14.781 -14.734 -23.578 1 87.56 82 ARG A O 1
ATOM 658 N N . LEU A 1 83 ? 15.531 -15.297 -25.531 1 86.94 83 LEU A N 1
ATOM 659 C CA . LEU A 1 83 ? 16.281 -14.055 -25.688 1 86.94 83 LEU A CA 1
ATOM 660 C C . LEU A 1 83 ? 15.359 -12.898 -26.047 1 86.94 83 LEU A C 1
ATOM 662 O O . LEU A 1 83 ? 14.617 -12.977 -27.031 1 86.94 83 LEU A O 1
ATOM 666 N N . LYS A 1 84 ? 15.445 -11.891 -25.297 1 82.31 84 LYS A N 1
ATOM 667 C CA . LYS A 1 84 ? 14.586 -10.734 -25.531 1 82.31 84 LYS A CA 1
ATOM 668 C C . LYS A 1 84 ? 15.047 -9.938 -26.734 1 82.31 84 LYS A C 1
ATOM 670 O O . LYS A 1 84 ? 16.25 -9.773 -26.953 1 82.31 84 LYS A O 1
ATOM 675 N N . ASP A 1 85 ? 14.078 -9.414 -27.484 1 81.88 85 ASP A N 1
ATOM 676 C CA . ASP A 1 85 ? 14.383 -8.531 -28.609 1 81.88 85 ASP A CA 1
ATOM 677 C C . ASP A 1 85 ? 14.609 -7.098 -28.125 1 81.88 85 ASP A C 1
ATOM 679 O O . ASP A 1 85 ? 14.195 -6.734 -27.016 1 81.88 85 ASP A O 1
ATOM 683 N N . PRO A 1 86 ? 15.297 -6.359 -28.938 1 75.56 86 PRO A N 1
ATOM 684 C CA . PRO A 1 86 ? 15.5 -4.957 -28.578 1 75.56 86 PRO A CA 1
ATOM 685 C C . PRO A 1 86 ? 14.195 -4.227 -28.281 1 75.56 86 PRO A C 1
ATOM 687 O O . PRO A 1 86 ? 14.148 -3.336 -27.438 1 75.56 86 PRO A O 1
ATOM 690 N N . ALA A 1 87 ? 13.18 -4.629 -29.016 1 74.31 87 ALA A N 1
ATOM 691 C CA . ALA A 1 87 ? 11.875 -4.012 -28.812 1 74.31 87 ALA A CA 1
ATOM 692 C C . ALA A 1 87 ? 11.359 -4.285 -27.406 1 74.31 87 ALA A C 1
ATOM 694 O O . ALA A 1 87 ? 10.562 -3.514 -26.859 1 74.31 87 ALA A O 1
ATOM 695 N N . GLU A 1 88 ? 11.867 -5.316 -26.797 1 74.38 88 GLU A N 1
ATOM 696 C CA . GLU A 1 88 ? 11.469 -5.703 -25.438 1 74.38 88 GLU A CA 1
ATOM 697 C C . GLU A 1 88 ? 12.445 -5.152 -24.406 1 74.38 88 GLU A C 1
ATOM 699 O O . GLU A 1 88 ? 12.359 -5.492 -23.219 1 74.38 88 GLU A O 1
ATOM 704 N N . GLY A 1 89 ? 13.391 -4.406 -24.906 1 70.25 89 GLY A N 1
ATOM 705 C CA . GLY A 1 89 ? 14.367 -3.818 -24 1 70.25 89 GLY A CA 1
ATOM 706 C C . GLY A 1 89 ? 15.672 -4.598 -23.938 1 70.25 89 GLY A C 1
ATOM 707 O O . GLY A 1 89 ? 16.594 -4.215 -23.203 1 70.25 89 GLY A O 1
ATOM 708 N N . GLY A 1 90 ? 15.695 -5.719 -24.625 1 73.88 90 GLY A N 1
ATOM 709 C CA . GLY A 1 90 ? 16.922 -6.512 -24.641 1 73.88 90 GLY A CA 1
ATOM 710 C C . GLY A 1 90 ? 17.922 -6.043 -25.688 1 73.88 90 GLY A C 1
ATOM 711 O O . GLY A 1 90 ? 17.625 -5.152 -26.484 1 73.88 90 GLY A O 1
ATOM 712 N N . GLN A 1 91 ? 19.172 -6.562 -25.625 1 77.62 91 GLN A N 1
ATOM 713 C CA . GLN A 1 91 ? 20.219 -6.211 -26.578 1 77.62 91 GLN A CA 1
ATOM 714 C C . GLN A 1 91 ? 20.391 -7.293 -27.641 1 77.62 91 GLN A C 1
ATOM 716 O O . GLN A 1 91 ? 21.328 -7.258 -28.422 1 77.62 91 GLN A O 1
ATOM 721 N N . GLY A 1 92 ? 19.469 -8.164 -27.578 1 80.56 92 GLY A N 1
ATOM 722 C CA . GLY A 1 92 ? 19.531 -9.234 -28.562 1 80.56 92 GLY A CA 1
ATOM 723 C C . GLY A 1 92 ? 20.828 -10.016 -28.516 1 80.56 92 GLY A C 1
ATOM 724 O O . GLY A 1 92 ? 21.391 -10.227 -27.438 1 80.56 92 GLY A O 1
ATOM 725 N N . GLU A 1 93 ? 21.312 -10.484 -29.672 1 82.38 93 GLU A N 1
ATOM 726 C CA . GLU A 1 93 ? 22.484 -11.352 -29.766 1 82.38 93 GLU A CA 1
ATOM 727 C C . GLU A 1 93 ? 23.766 -10.602 -29.406 1 82.38 93 GLU A C 1
ATOM 729 O O . GLU A 1 93 ? 24.766 -11.211 -29.031 1 82.38 93 GLU A O 1
ATOM 734 N N . GLU A 1 94 ? 23.672 -9.32 -29.5 1 81.31 94 GLU A N 1
ATOM 735 C CA . GLU A 1 94 ? 24.844 -8.5 -29.219 1 81.31 94 GLU A CA 1
ATOM 736 C C . GLU A 1 94 ? 25.234 -8.578 -27.75 1 81.31 94 GLU A C 1
ATOM 738 O O . GLU A 1 94 ? 26.391 -8.305 -27.391 1 81.31 94 GLU A O 1
ATOM 743 N N . ALA A 1 95 ? 24.281 -9.031 -27 1 80.19 95 ALA A N 1
ATOM 744 C CA . ALA A 1 95 ? 24.531 -9.109 -25.562 1 80.19 95 ALA A CA 1
ATOM 745 C C . ALA A 1 95 ? 25.297 -10.383 -25.219 1 80.19 95 ALA A C 1
ATOM 747 O O . ALA A 1 95 ? 25.859 -10.492 -24.125 1 80.19 95 ALA A O 1
ATOM 748 N N . ILE A 1 96 ? 25.438 -11.281 -26.141 1 84.06 96 ILE A N 1
ATOM 749 C CA . ILE A 1 96 ? 26 -12.586 -25.844 1 84.06 96 ILE A CA 1
ATOM 750 C C . ILE A 1 96 ? 27.531 -12.5 -25.844 1 84.06 96 ILE A C 1
ATOM 752 O O . ILE A 1 96 ? 28.125 -12.125 -26.859 1 84.06 96 ILE A O 1
ATOM 756 N N . ARG A 1 97 ? 28.109 -12.727 -24.766 1 84.25 97 ARG A N 1
ATOM 757 C CA . ARG A 1 97 ? 29.562 -12.883 -24.594 1 84.25 97 ARG A CA 1
ATOM 758 C C . ARG A 1 97 ? 29.891 -14.164 -23.859 1 84.25 97 ARG A C 1
ATOM 760 O O . ARG A 1 97 ? 29.547 -14.32 -22.688 1 84.25 97 ARG A O 1
ATOM 767 N N . THR A 1 98 ? 30.578 -15.047 -24.484 1 83.5 98 THR A N 1
ATOM 768 C CA . THR A 1 98 ? 30.844 -16.344 -23.875 1 83.5 98 THR A CA 1
ATOM 769 C C . THR A 1 98 ? 32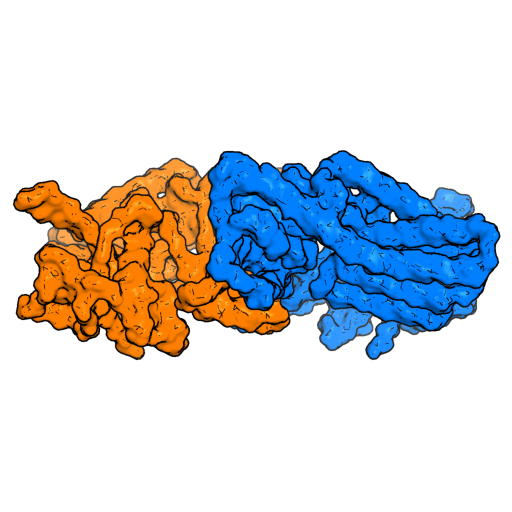.188 -16.328 -23.109 1 83.5 98 THR A C 1
ATOM 771 O O . THR A 1 98 ? 33.062 -15.531 -23.422 1 83.5 98 THR A O 1
ATOM 774 N N . ASP A 1 99 ? 32.188 -17.156 -22.203 1 80.25 99 ASP A N 1
ATOM 775 C CA . ASP A 1 99 ? 33.438 -17.297 -21.469 1 80.25 99 ASP A CA 1
ATOM 776 C C . ASP A 1 99 ? 34.312 -18.422 -22.047 1 80.25 99 ASP A C 1
ATOM 778 O O . ASP A 1 99 ? 34.094 -18.844 -23.172 1 80.25 99 ASP A O 1
ATOM 782 N N . TRP A 1 100 ? 35.281 -18.797 -21.312 1 76.06 100 TRP A N 1
ATOM 783 C CA . TRP A 1 100 ? 36.344 -19.703 -21.781 1 76.06 100 TRP A CA 1
ATOM 784 C C . TRP A 1 100 ? 35.781 -21.109 -21.984 1 76.06 100 TRP A C 1
ATOM 786 O O . TRP A 1 100 ? 36.375 -21.922 -22.672 1 76.06 100 TRP A O 1
ATOM 796 N N . GLU A 1 101 ? 34.625 -21.422 -21.438 1 74.62 101 GLU A N 1
ATOM 797 C CA . GLU A 1 101 ? 34.031 -22.766 -21.5 1 74.62 101 GLU A CA 1
ATOM 798 C C . GLU A 1 101 ? 33.469 -23.047 -22.875 1 74.62 101 GLU A C 1
ATOM 800 O O . GLU A 1 101 ? 33.156 -24.188 -23.219 1 74.62 101 GLU A O 1
ATOM 805 N N . HIS A 1 102 ? 33.344 -21.953 -23.625 1 79.25 102 HIS A N 1
ATOM 806 C CA . HIS A 1 102 ? 32.719 -22.125 -24.938 1 79.25 102 HIS A CA 1
ATOM 807 C C . HIS A 1 102 ? 33.625 -21.641 -26.062 1 79.25 102 HIS A C 1
ATOM 809 O O . HIS A 1 102 ? 34.344 -20.641 -25.906 1 79.25 102 HIS A O 1
ATOM 815 N N . GLU A 1 103 ? 33.594 -22.375 -27.094 1 77.94 103 GLU A N 1
ATOM 816 C CA . GLU A 1 103 ? 34.406 -22.016 -28.266 1 77.94 103 GLU A CA 1
ATOM 817 C C . GLU A 1 103 ? 33.625 -21.094 -29.203 1 77.94 103 GLU A C 1
ATOM 819 O O . GLU A 1 103 ? 34.125 -20.094 -29.688 1 77.94 103 GLU A O 1
ATOM 824 N N . GLU A 1 104 ? 32.438 -21.562 -29.531 1 78.88 104 GLU A N 1
ATOM 825 C CA . GLU A 1 104 ? 31.516 -20.812 -30.391 1 78.88 104 GLU A CA 1
ATOM 826 C C . GLU A 1 104 ? 30.062 -21.109 -30.047 1 78.88 104 GLU A C 1
ATOM 828 O O . GLU A 1 104 ? 29.781 -22.016 -29.25 1 78.88 104 GLU A O 1
ATOM 833 N N . TRP A 1 105 ? 29.234 -20.25 -30.516 1 82.56 105 TRP A N 1
ATOM 834 C CA . TRP A 1 105 ? 27.812 -20.516 -30.312 1 82.56 105 TRP A CA 1
ATOM 835 C C . TRP A 1 105 ? 27.031 -20.328 -31.594 1 82.56 105 TRP A C 1
ATOM 837 O O . TRP A 1 105 ? 27.438 -19.578 -32.5 1 82.56 105 TRP A O 1
ATOM 847 N N . GLN A 1 106 ? 25.969 -21.125 -31.734 1 80.56 106 GLN A N 1
ATOM 848 C CA . GLN A 1 106 ? 25.047 -21.016 -32.844 1 80.56 106 GLN A CA 1
ATOM 849 C C . GLN A 1 106 ? 23.625 -21.359 -32.438 1 80.56 106 GLN A C 1
ATOM 851 O O . GLN A 1 106 ? 23.422 -22.047 -31.438 1 80.56 106 GLN A O 1
ATOM 856 N N . TRP A 1 107 ? 22.719 -20.797 -33.281 1 83.88 107 TRP A N 1
ATOM 857 C CA . TRP A 1 107 ? 21.328 -21.156 -33.094 1 83.88 107 TRP A CA 1
ATOM 858 C C . TRP A 1 107 ? 20.969 -22.422 -33.875 1 83.88 107 TRP A C 1
ATOM 860 O O . TRP A 1 107 ? 21.328 -22.547 -35.031 1 83.88 107 TRP A O 1
ATOM 870 N N . TYR A 1 108 ? 20.312 -23.328 -33.219 1 84.19 108 TYR A N 1
ATOM 871 C CA . TYR A 1 108 ? 19.844 -24.531 -33.875 1 84.19 108 TYR A CA 1
ATOM 872 C C . TYR A 1 108 ? 18.328 -24.672 -33.75 1 84.19 108 TYR A C 1
ATOM 874 O O . TYR A 1 108 ? 17.75 -24.266 -32.75 1 84.19 108 TYR A O 1
ATOM 882 N N . ASP A 1 109 ? 17.781 -25.219 -34.781 1 84.12 109 ASP A N 1
ATOM 883 C CA . ASP A 1 109 ? 16.391 -25.656 -34.656 1 84.12 109 ASP A CA 1
ATOM 884 C C . ASP A 1 109 ? 16.266 -26.828 -33.688 1 84.12 109 ASP A C 1
ATOM 886 O O . ASP A 1 109 ? 16.938 -27.844 -33.844 1 84.12 109 ASP A O 1
ATOM 890 N N . PRO A 1 110 ? 15.422 -26.641 -32.75 1 86.69 110 PRO A N 1
ATOM 891 C CA . PRO A 1 110 ? 15.305 -27.703 -31.75 1 86.69 110 PRO A CA 1
ATOM 892 C C . PRO A 1 110 ? 14.883 -29.031 -32.375 1 86.69 110 PRO A C 1
ATOM 894 O O . PRO A 1 110 ? 15.273 -30.094 -31.891 1 86.69 110 PRO A O 1
ATOM 897 N N . ARG A 1 111 ? 14.109 -28.984 -33.375 1 85.88 111 ARG A N 1
ATOM 898 C CA . ARG A 1 111 ? 13.695 -30.219 -34.031 1 85.88 111 ARG A CA 1
ATOM 899 C C . ARG A 1 111 ? 14.898 -30.953 -34.625 1 85.88 111 ARG A C 1
ATOM 901 O O . ARG A 1 111 ? 14.969 -32.188 -34.594 1 85.88 111 ARG A O 1
ATOM 908 N N . THR A 1 112 ? 15.781 -30.156 -35.188 1 84.75 112 THR A N 1
ATOM 909 C CA . THR A 1 112 ? 17 -30.719 -35.75 1 84.75 112 THR A CA 1
ATOM 910 C C . THR A 1 112 ? 17.844 -31.375 -34.656 1 84.75 112 THR A C 1
ATOM 912 O O . THR A 1 112 ? 18.406 -32.469 -34.844 1 84.75 112 THR A O 1
ATOM 915 N N . VAL A 1 113 ? 17.906 -30.766 -33.562 1 84.81 113 VAL A N 1
ATOM 916 C CA . VAL A 1 113 ? 18.703 -31.281 -32.469 1 84.81 113 VAL A CA 1
ATOM 917 C C . VAL A 1 113 ? 18.094 -32.594 -31.953 1 84.81 113 VAL A C 1
ATOM 919 O O . VAL A 1 113 ? 18.812 -33.531 -31.578 1 84.81 113 VAL A O 1
ATOM 922 N N . LEU A 1 114 ? 16.797 -32.719 -31.984 1 85.19 114 LEU A N 1
ATOM 923 C CA . LEU A 1 114 ? 16.109 -33.906 -31.5 1 85.19 114 LEU A CA 1
ATOM 924 C C . LEU A 1 114 ? 16.219 -35.062 -32.5 1 85.19 114 LEU A C 1
ATOM 926 O O . LEU A 1 114 ? 16.344 -36.219 -32.094 1 85.19 114 LEU A O 1
ATOM 930 N N . GLU A 1 115 ? 16.234 -34.75 -33.781 1 85.38 115 GLU A N 1
ATOM 931 C CA . GLU A 1 115 ? 16.062 -35.781 -34.812 1 85.38 115 GLU A CA 1
ATOM 932 C C . GLU A 1 115 ? 17.391 -36.156 -35.438 1 85.38 115 GLU A C 1
ATOM 934 O O . GLU A 1 115 ? 17.562 -37.281 -35.938 1 85.38 115 GLU A O 1
ATOM 939 N N . ASP A 1 116 ? 18.281 -35.156 -35.531 1 83.38 116 ASP A N 1
ATOM 940 C CA . ASP A 1 116 ? 19.547 -35.375 -36.219 1 83.38 116 ASP A CA 1
ATOM 941 C C . ASP A 1 116 ? 20.562 -36.062 -35.344 1 83.38 116 ASP A C 1
ATOM 943 O O . ASP A 1 116 ? 21.297 -35.406 -34.594 1 83.38 116 ASP A O 1
ATOM 947 N N . GLU A 1 117 ? 20.703 -37.281 -35.5 1 81.25 117 GLU A N 1
ATOM 948 C CA . GLU A 1 117 ? 21.625 -38.094 -34.688 1 81.25 117 GLU A CA 1
ATOM 949 C C . GLU A 1 117 ? 23.078 -37.812 -35.062 1 81.25 117 GLU A C 1
ATOM 951 O O . GLU A 1 117 ? 24 -38.156 -34.312 1 81.25 117 GLU A O 1
ATOM 956 N N . SER A 1 118 ? 23.234 -37.125 -36.188 1 81.56 118 SER A N 1
ATOM 957 C CA . SER A 1 118 ? 24.594 -36.875 -36.656 1 81.56 118 SER A CA 1
ATOM 958 C C . SER A 1 118 ? 25.219 -35.719 -35.875 1 81.56 118 SER A C 1
ATOM 960 O O . SER A 1 118 ? 26.438 -35.531 -35.938 1 81.56 118 SER A O 1
ATOM 962 N N . LEU A 1 119 ? 24.375 -35.031 -35.281 1 82.06 119 LEU A N 1
ATOM 963 C CA . LEU A 1 119 ? 24.906 -33.906 -34.5 1 82.06 119 LEU A CA 1
ATOM 964 C C . LEU A 1 119 ? 25.656 -34.406 -33.281 1 82.06 119 LEU A C 1
ATOM 966 O O . LEU A 1 119 ? 25.172 -35.312 -32.562 1 82.06 119 LEU A O 1
ATOM 970 N N . ASN A 1 120 ? 26.859 -34 -33.125 1 80 120 ASN A N 1
ATOM 971 C CA . ASN A 1 120 ? 27.641 -34.312 -31.953 1 80 120 ASN A CA 1
ATOM 972 C C . ASN A 1 120 ? 27.219 -33.5 -30.734 1 80 120 ASN A C 1
ATOM 974 O O . ASN A 1 120 ? 27.641 -32.344 -30.594 1 80 120 ASN A O 1
ATOM 978 N N . THR A 1 121 ? 26.406 -34.062 -29.891 1 82 121 THR A N 1
ATOM 979 C CA . THR A 1 121 ? 25.891 -33.344 -28.734 1 82 121 THR A CA 1
ATOM 980 C C . THR A 1 121 ? 26.391 -33.938 -27.438 1 82 121 THR A C 1
ATOM 982 O O . THR A 1 121 ? 26.891 -35.062 -27.438 1 82 121 THR A O 1
ATOM 985 N N . VAL A 1 122 ? 26.391 -33.188 -26.422 1 79.81 122 VAL A N 1
ATOM 986 C CA . VAL A 1 122 ? 26.703 -33.719 -25.094 1 79.81 122 VAL A 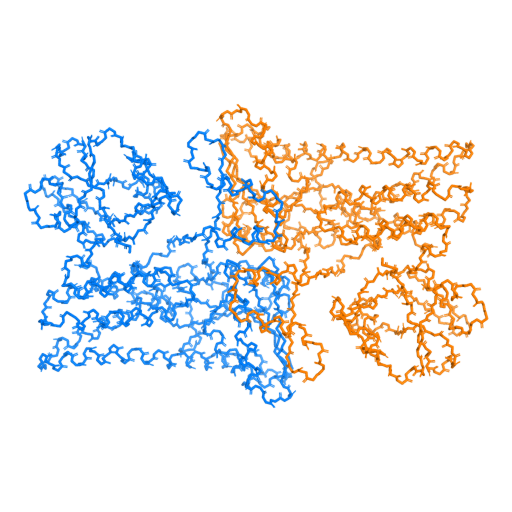CA 1
ATOM 987 C C . VAL A 1 122 ? 25.656 -34.75 -24.703 1 79.81 122 VAL A C 1
ATOM 989 O O . VAL A 1 122 ? 24.531 -34.719 -25.188 1 79.81 122 VAL A O 1
ATOM 992 N N . PRO A 1 123 ? 26.062 -35.625 -23.812 1 78 123 PRO A N 1
ATOM 993 C CA . PRO A 1 123 ? 25.109 -36.656 -23.375 1 78 123 PRO A CA 1
ATOM 994 C C . PRO A 1 123 ? 23.828 -36.094 -22.797 1 78 123 PRO A C 1
ATOM 996 O O . PRO A 1 123 ? 23.875 -35.094 -22.062 1 78 123 PRO A O 1
ATOM 999 N N . ARG A 1 124 ? 22.703 -36.594 -23.203 1 82.88 124 ARG A N 1
ATOM 1000 C CA . ARG A 1 124 ? 21.391 -36.375 -22.609 1 82.88 124 ARG A CA 1
ATOM 1001 C C . ARG A 1 124 ? 20.844 -35 -23.016 1 82.88 124 ARG A C 1
ATOM 1003 O O . ARG A 1 124 ? 19.906 -34.5 -22.375 1 82.88 124 ARG A O 1
ATOM 1010 N N . LEU A 1 125 ? 21.484 -34.375 -23.922 1 85.69 125 LEU A N 1
ATOM 1011 C CA . LEU A 1 125 ? 20.953 -33.125 -24.422 1 85.69 125 LEU A CA 1
ATOM 1012 C C . LEU A 1 125 ? 19.547 -33.281 -24.953 1 85.69 125 LEU A C 1
ATOM 1014 O O . LEU A 1 125 ? 18.672 -32.438 -24.703 1 85.69 125 LEU A O 1
ATOM 1018 N N . GLN A 1 126 ? 19.312 -34.344 -25.656 1 86.69 126 GLN A N 1
ATOM 1019 C CA . GLN A 1 126 ? 18 -34.594 -26.234 1 86.69 126 GLN A CA 1
ATOM 1020 C C . GLN A 1 126 ? 16.953 -34.812 -25.156 1 86.69 126 GLN A C 1
ATOM 1022 O O . GLN A 1 126 ? 15.812 -34.375 -25.266 1 86.69 126 GLN A O 1
ATOM 1027 N N . ASP A 1 127 ? 17.391 -35.469 -24.109 1 87.81 127 ASP A N 1
ATOM 1028 C CA . ASP A 1 127 ? 16.5 -35.719 -22.984 1 87.81 127 ASP A CA 1
ATOM 1029 C C . ASP A 1 127 ? 16.062 -34.375 -22.344 1 87.81 127 ASP A C 1
ATOM 1031 O O . ASP A 1 127 ? 14.891 -34.188 -22.047 1 87.81 127 ASP A O 1
ATOM 1035 N N . SER A 1 128 ? 17.047 -33.531 -22.188 1 89.38 128 SER A N 1
ATOM 1036 C CA . SER A 1 128 ? 16.766 -32.219 -21.578 1 89.38 128 SER A CA 1
ATOM 1037 C C . SER A 1 128 ? 15.859 -31.391 -22.469 1 89.38 128 SER A C 1
ATOM 1039 O O . SER A 1 128 ? 14.938 -30.734 -21.984 1 89.38 128 SER A O 1
ATOM 1041 N N . LEU A 1 129 ? 16.109 -31.469 -23.734 1 90.69 129 LEU A N 1
ATOM 1042 C CA . LEU A 1 129 ? 15.328 -30.688 -24.688 1 90.69 129 LEU A CA 1
ATOM 1043 C C . LEU A 1 129 ? 13.891 -31.188 -24.75 1 90.69 129 LEU A C 1
ATOM 1045 O O . LEU A 1 129 ? 12.953 -30.375 -24.812 1 90.69 129 LEU A O 1
ATOM 1049 N N . ARG A 1 130 ? 13.695 -32.5 -24.656 1 91.12 130 ARG A N 1
ATOM 1050 C CA . ARG A 1 130 ? 12.359 -33.094 -24.672 1 91.12 130 ARG A CA 1
ATOM 1051 C C . ARG A 1 130 ? 11.562 -32.656 -23.438 1 91.12 130 ARG A C 1
ATOM 1053 O O . ARG A 1 130 ? 10.336 -32.531 -23.516 1 91.12 130 ARG A O 1
ATOM 1060 N N . ARG A 1 131 ? 12.297 -32.344 -22.406 1 91.88 131 ARG A N 1
ATOM 1061 C CA . ARG A 1 131 ? 11.648 -32 -21.141 1 91.88 131 ARG A CA 1
ATOM 1062 C C . ARG A 1 131 ? 11.172 -30.547 -21.141 1 91.88 131 ARG A C 1
ATOM 1064 O O . ARG A 1 131 ? 10.172 -30.219 -20.516 1 91.88 131 ARG A O 1
ATOM 1071 N N . VAL A 1 132 ? 11.852 -29.734 -21.844 1 92.56 132 VAL A N 1
ATOM 1072 C CA . VAL A 1 132 ? 11.484 -28.312 -21.828 1 92.56 132 VAL A CA 1
ATOM 1073 C C . VAL A 1 132 ? 10.594 -28 -23.031 1 92.56 132 VAL A C 1
ATOM 1075 O O . VAL A 1 132 ? 9.797 -27.062 -22.984 1 92.56 132 VAL A O 1
ATOM 1078 N N . TRP A 1 133 ? 10.805 -28.703 -24.125 1 92.69 133 TRP A N 1
ATOM 1079 C CA . TRP A 1 133 ? 10.008 -28.516 -25.344 1 92.69 133 TRP A CA 1
ATOM 1080 C C . TRP A 1 133 ? 9.188 -29.766 -25.641 1 92.69 133 TRP A C 1
ATOM 1082 O O . TRP A 1 133 ? 9.336 -30.375 -26.703 1 92.69 133 TRP A O 1
ATOM 1092 N N . PHE A 1 134 ? 8.273 -30.031 -24.75 1 93.25 134 PHE A N 1
ATOM 1093 C CA . PHE A 1 134 ? 7.469 -31.234 -24.797 1 93.25 134 PHE A CA 1
ATOM 1094 C C . PHE A 1 134 ? 6.586 -31.234 -26.047 1 93.25 134 PHE A C 1
ATOM 1096 O O . PHE A 1 134 ? 6.348 -32.281 -26.641 1 93.25 134 PHE A O 1
ATOM 1103 N N . GLU A 1 135 ? 6.086 -30.094 -26.453 1 90.31 135 GLU A N 1
ATOM 1104 C CA . GLU A 1 135 ? 5.223 -30.016 -27.641 1 90.31 135 GLU A CA 1
ATOM 1105 C C . GLU A 1 135 ? 5.961 -30.453 -28.891 1 90.31 135 GLU A C 1
ATOM 1107 O O . GLU A 1 135 ? 5.336 -30.844 -29.891 1 90.31 135 GLU A O 1
ATOM 1112 N N . GLY A 1 136 ? 7.285 -30.453 -28.844 1 87.56 136 GLY A N 1
ATOM 1113 C CA . GLY A 1 136 ? 8.086 -30.859 -29.984 1 87.56 136 GLY A CA 1
ATOM 1114 C C . GLY A 1 136 ? 8.086 -32.375 -30.219 1 87.56 136 GLY A C 1
ATOM 1115 O O . GLY A 1 136 ? 8.445 -32.812 -31.312 1 87.56 136 GLY A O 1
ATOM 1116 N N . ILE A 1 137 ? 7.648 -33.125 -29.234 1 88.94 137 ILE A N 1
ATOM 1117 C CA . ILE A 1 137 ? 7.699 -34.562 -29.391 1 88.94 137 ILE A CA 1
ATOM 1118 C C . ILE A 1 137 ? 6.277 -35.125 -29.422 1 88.94 137 ILE A C 1
ATOM 1120 O O . ILE A 1 137 ? 6.078 -36.344 -29.266 1 88.94 137 ILE A O 1
ATOM 1124 N N . THR A 1 138 ? 5.324 -34.281 -29.469 1 91.12 138 THR A N 1
ATOM 1125 C CA . THR A 1 138 ? 3.936 -34.688 -29.672 1 91.12 138 THR A CA 1
ATOM 1126 C C . THR A 1 138 ? 3.494 -34.406 -31.109 1 91.12 138 THR A C 1
ATOM 1128 O O . THR A 1 138 ? 4.262 -33.875 -31.906 1 91.12 138 THR A O 1
ATOM 1131 N N . ASN A 1 139 ? 2.328 -34.938 -31.5 1 91.62 139 ASN A N 1
ATOM 1132 C CA . ASN A 1 139 ? 1.858 -34.594 -32.844 1 91.62 139 ASN A CA 1
ATOM 1133 C C . ASN A 1 139 ? 1.575 -33.094 -32.969 1 91.62 139 ASN A C 1
ATOM 1135 O O . ASN A 1 139 ? 1.401 -32.406 -31.969 1 91.62 139 ASN A O 1
ATOM 1139 N N . GLU A 1 140 ? 1.552 -32.594 -34.125 1 91.88 140 GLU A N 1
ATOM 1140 C CA . GLU A 1 140 ? 1.551 -31.172 -34.406 1 91.88 140 GLU A CA 1
ATOM 1141 C C . GLU A 1 140 ? 0.326 -30.484 -33.812 1 91.88 140 GLU A C 1
ATOM 1143 O O . GLU A 1 140 ? 0.437 -29.406 -33.219 1 91.88 140 GLU A O 1
ATOM 1148 N N . ARG A 1 141 ? -0.81 -31.094 -34 1 94.19 141 ARG A N 1
ATOM 1149 C CA . ARG A 1 141 ? -2.045 -30.469 -33.5 1 94.19 141 ARG A CA 1
ATOM 1150 C C . ARG A 1 141 ? -2.064 -30.391 -31.984 1 94.19 141 ARG A C 1
ATOM 1152 O O . ARG A 1 141 ? -2.393 -29.344 -31.422 1 94.19 141 ARG A O 1
ATOM 1159 N N . ALA A 1 142 ? -1.706 -31.484 -31.328 1 95.56 142 ALA A N 1
ATOM 1160 C CA . ALA A 1 142 ? -1.664 -31.516 -29.875 1 95.56 142 ALA A CA 1
ATOM 1161 C C . ALA A 1 142 ? -0.589 -30.578 -29.328 1 95.56 142 ALA A C 1
ATOM 1163 O O . ALA A 1 142 ? -0.819 -29.859 -28.344 1 95.56 142 ALA A O 1
ATOM 1164 N N . GLY A 1 143 ? 0.516 -30.594 -29.969 1 95.12 143 GLY A N 1
ATOM 1165 C CA . GLY A 1 143 ? 1.606 -29.719 -29.562 1 95.12 143 GLY A CA 1
ATOM 1166 C C . GLY A 1 143 ? 1.26 -28.25 -29.672 1 95.12 143 GLY A C 1
ATOM 1167 O O . GLY A 1 143 ? 1.581 -27.469 -28.766 1 95.12 143 GLY A O 1
ATOM 1168 N N . ARG A 1 144 ? 0.627 -27.906 -30.719 1 94.56 144 ARG A N 1
ATOM 1169 C CA . ARG A 1 144 ? 0.214 -26.516 -30.922 1 94.56 144 ARG A CA 1
ATOM 1170 C C . ARG A 1 144 ? -0.831 -26.109 -29.891 1 94.56 144 ARG A C 1
ATOM 1172 O O . ARG A 1 144 ? -0.807 -24.984 -29.375 1 94.56 144 ARG A O 1
ATOM 1179 N N . ALA A 1 145 ? -1.735 -26.969 -29.625 1 95.12 145 ALA A N 1
ATOM 1180 C CA . ALA A 1 145 ? -2.77 -26.688 -28.625 1 95.12 145 ALA A CA 1
ATOM 1181 C C . ALA A 1 145 ? -2.158 -26.484 -27.25 1 95.12 145 ALA A C 1
ATOM 1183 O O . ALA A 1 145 ? -2.549 -25.562 -26.531 1 95.12 145 ALA A O 1
ATOM 1184 N N . LEU A 1 146 ? -1.213 -27.344 -26.938 1 96.44 146 LEU A N 1
ATOM 1185 C CA . LEU A 1 146 ? -0.559 -27.234 -25.641 1 96.44 146 LEU A CA 1
ATOM 1186 C C . LEU A 1 146 ? 0.264 -25.953 -25.547 1 96.44 146 LEU A C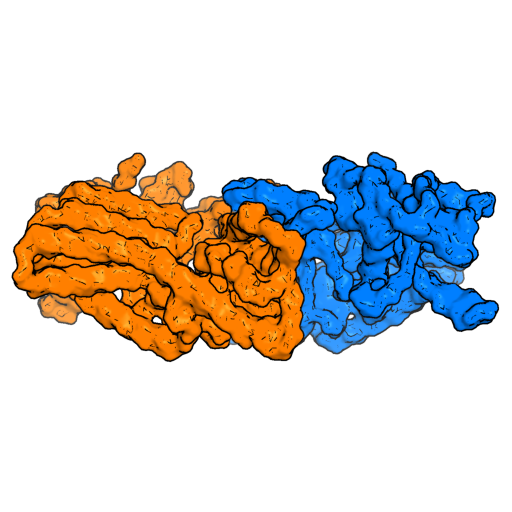 1
ATOM 1188 O O . LEU A 1 146 ? 0.182 -25.219 -24.547 1 96.44 146 LEU A O 1
ATOM 1192 N N . ALA A 1 147 ? 0.988 -25.656 -26.562 1 95.31 147 ALA A N 1
ATOM 1193 C CA . ALA A 1 147 ? 1.85 -24.484 -26.594 1 95.31 147 ALA A CA 1
ATOM 1194 C C . ALA A 1 147 ? 1.028 -23.203 -26.484 1 95.31 147 ALA A C 1
ATOM 1196 O O . ALA A 1 147 ? 1.348 -22.312 -25.703 1 95.31 147 ALA A O 1
ATOM 1197 N N . THR A 1 148 ? 0.011 -23.141 -27.266 1 95.69 148 THR A N 1
ATOM 1198 C CA . THR A 1 148 ? -0.867 -21.984 -27.25 1 95.69 148 THR A CA 1
ATOM 1199 C C . THR A 1 148 ? -1.585 -21.859 -25.922 1 95.69 148 THR A C 1
ATOM 1201 O O . THR A 1 148 ? -1.771 -20.75 -25.406 1 95.69 148 THR A O 1
ATOM 1204 N N . GLY A 1 149 ? -1.997 -22.938 -25.406 1 96.19 149 GLY A N 1
ATOM 1205 C CA . GLY A 1 149 ? -2.648 -22.953 -24.109 1 96.19 149 GLY A CA 1
ATOM 1206 C C . GLY A 1 149 ? -1.746 -22.484 -22.984 1 96.19 149 GLY A C 1
ATOM 1207 O O . GLY A 1 149 ? -2.164 -21.688 -22.141 1 96.19 149 GLY A O 1
ATOM 1208 N N . LEU A 1 150 ? -0.497 -22.984 -22.969 1 95.62 150 LEU A N 1
ATOM 1209 C CA . LEU A 1 150 ? 0.467 -22.578 -21.953 1 95.62 150 LEU A CA 1
ATOM 1210 C C . LEU A 1 150 ? 0.759 -21.078 -22.047 1 95.62 150 LEU A C 1
ATOM 1212 O O . LEU A 1 150 ? 0.868 -20.406 -21.031 1 95.62 150 LEU A O 1
ATOM 1216 N N . GLU A 1 151 ? 0.848 -20.594 -23.203 1 93.75 151 GLU A N 1
ATOM 1217 C CA . GLU A 1 151 ? 1.064 -19.172 -23.406 1 93.75 151 GLU A CA 1
ATOM 1218 C C . GLU A 1 151 ? -0.118 -18.344 -22.906 1 93.75 151 GLU A C 1
ATOM 1220 O O . GLU A 1 151 ? 0.068 -17.297 -22.297 1 93.75 151 GLU A O 1
ATOM 1225 N N . ARG A 1 152 ? -1.268 -18.844 -23.156 1 94.56 152 ARG A N 1
ATOM 1226 C CA . ARG A 1 152 ? -2.479 -18.172 -22.703 1 94.56 152 ARG A CA 1
ATOM 1227 C C . ARG A 1 152 ? -2.523 -18.125 -21.172 1 94.56 152 ARG A C 1
ATOM 1229 O O . ARG A 1 152 ? -2.826 -17.078 -20.594 1 94.56 152 ARG A O 1
ATOM 1236 N N . LEU A 1 153 ? -2.189 -19.203 -20.562 1 94.44 153 LEU A N 1
ATOM 1237 C CA . LEU A 1 153 ? -2.199 -19.266 -19.094 1 94.44 153 LEU A CA 1
ATOM 1238 C C . LEU A 1 153 ? -1.147 -18.344 -18.5 1 94.44 153 LEU A C 1
ATOM 1240 O O . LEU A 1 153 ? -1.425 -17.625 -17.547 1 94.44 153 LEU A O 1
ATOM 1244 N N . ARG A 1 154 ? -0.043 -18.266 -19.078 1 90.12 154 ARG A N 1
ATOM 1245 C CA . ARG A 1 154 ? 1.067 -17.453 -18.578 1 90.12 154 ARG A CA 1
ATOM 1246 C C . ARG A 1 154 ? 0.786 -15.969 -18.75 1 90.12 154 ARG A C 1
ATOM 1248 O O . ARG A 1 154 ? 1.149 -15.156 -17.906 1 90.12 154 ARG A O 1
ATOM 1255 N N . ALA A 1 155 ? 0.132 -15.633 -19.812 1 88.56 155 ALA A N 1
ATOM 1256 C CA . ALA A 1 155 ? -0.064 -14.234 -20.172 1 88.56 155 ALA A CA 1
ATOM 1257 C C . ALA A 1 155 ? -1.32 -13.664 -19.516 1 88.56 155 ALA A C 1
ATOM 1259 O O . ALA A 1 155 ? -1.517 -12.453 -19.484 1 88.56 155 ALA A O 1
ATOM 1260 N N . ASP A 1 156 ? -2.1 -14.562 -18.938 1 89.19 156 ASP A N 1
ATOM 1261 C CA . ASP A 1 156 ? -3.354 -14.109 -18.344 1 89.19 156 ASP A CA 1
ATOM 1262 C C . ASP A 1 156 ? -3.129 -13.555 -16.938 1 89.19 156 ASP A C 1
ATOM 1264 O O . ASP A 1 156 ? -3.043 -14.312 -15.961 1 89.19 156 ASP A O 1
ATOM 1268 N N . HIS A 1 157 ? -3.139 -12.25 -16.828 1 84.06 157 HIS A N 1
ATOM 1269 C CA . HIS A 1 157 ? -2.934 -11.602 -15.547 1 84.06 157 HIS A CA 1
ATOM 1270 C C . HIS A 1 157 ? -4.223 -10.969 -15.031 1 84.06 157 HIS A C 1
ATOM 1272 O O . HIS A 1 157 ? -4.195 -10.133 -14.125 1 84.06 157 HIS A O 1
ATOM 1278 N N . GLU A 1 158 ? -5.301 -11.352 -15.547 1 79.75 158 GLU A N 1
ATOM 1279 C CA . GLU A 1 158 ? -6.59 -10.758 -15.195 1 79.75 158 GLU A CA 1
ATOM 1280 C C . GLU A 1 158 ? -7.477 -11.766 -14.469 1 79.75 158 GLU A C 1
ATOM 1282 O O . GLU A 1 158 ? -8.242 -11.391 -13.57 1 79.75 158 GLU A O 1
ATOM 1287 N N . SER A 1 159 ? -7.285 -12.992 -14.859 1 84.94 159 SER A N 1
ATOM 1288 C CA . SER A 1 159 ? -8.148 -14.031 -14.305 1 84.94 159 SER A CA 1
ATOM 1289 C C . SER A 1 159 ? -7.629 -14.523 -12.953 1 84.94 159 SER A C 1
ATOM 1291 O O . SER A 1 159 ? -6.418 -14.555 -12.727 1 84.94 159 SER A O 1
ATOM 1293 N N . GLY A 1 160 ? -8.539 -14.922 -12.148 1 85.56 160 GLY A N 1
ATOM 1294 C CA . GLY A 1 160 ? -8.172 -15.594 -10.906 1 85.56 160 GLY A CA 1
ATOM 1295 C C . GLY A 1 160 ? -7.82 -17.062 -11.102 1 85.56 160 GLY A C 1
ATOM 1296 O O . GLY A 1 160 ? -7.988 -17.594 -12.195 1 85.56 160 GLY A O 1
ATOM 1297 N N . ALA A 1 161 ? -7.352 -17.688 -10.047 1 88.19 161 ALA A N 1
ATOM 1298 C CA . ALA A 1 161 ? -6.891 -19.078 -10.094 1 88.19 161 ALA A CA 1
ATOM 1299 C C . ALA A 1 161 ? -8.023 -20.016 -10.5 1 88.19 161 ALA A C 1
ATOM 1301 O O . ALA A 1 161 ? -7.797 -20.984 -11.227 1 88.19 161 ALA A O 1
ATOM 1302 N N . HIS A 1 162 ? -9.227 -19.766 -10.031 1 85.81 162 HIS A N 1
ATOM 1303 C CA . HIS A 1 162 ? -10.375 -20.594 -10.359 1 85.81 162 HIS A CA 1
ATOM 1304 C C . HIS A 1 162 ? -10.633 -20.609 -11.867 1 85.81 162 HIS A C 1
ATOM 1306 O O . HIS A 1 162 ? -10.844 -21.656 -12.461 1 85.81 162 HIS A O 1
ATOM 1312 N N . GLU A 1 163 ? -10.633 -19.438 -12.422 1 86.5 163 GLU A N 1
ATOM 1313 C CA . GLU A 1 163 ? -10.859 -19.297 -13.859 1 86.5 163 GLU A CA 1
ATOM 1314 C C . GLU A 1 163 ? -9.719 -19.906 -14.664 1 86.5 163 GLU A C 1
ATOM 1316 O O . GLU A 1 163 ? -9.953 -20.547 -15.695 1 86.5 163 GLU A O 1
ATOM 1321 N N . LEU A 1 164 ? -8.539 -19.734 -14.242 1 91.44 164 LEU A N 1
ATOM 1322 C CA . LEU A 1 164 ? -7.375 -20.266 -14.93 1 91.44 164 LEU A CA 1
ATOM 1323 C C . LEU A 1 164 ? -7.418 -21.797 -14.953 1 91.44 164 LEU A C 1
ATOM 1325 O O . LEU A 1 164 ? -6.969 -22.422 -15.922 1 91.44 164 LEU A O 1
ATOM 1329 N N . THR A 1 165 ? -7.938 -22.391 -13.914 1 93.5 165 THR A N 1
ATOM 1330 C CA . THR A 1 165 ? -8.055 -23.844 -13.859 1 93.5 165 THR A CA 1
ATOM 1331 C C . THR A 1 165 ? -9.016 -24.344 -14.938 1 93.5 165 THR A C 1
ATOM 1333 O O . THR A 1 165 ? -8.75 -25.359 -15.586 1 93.5 165 THR A O 1
ATOM 1336 N N . ALA A 1 166 ? -10.109 -23.609 -15.117 1 92.69 166 ALA A N 1
ATOM 1337 C CA . ALA A 1 166 ? -11.039 -23.984 -16.172 1 92.69 166 ALA A CA 1
ATOM 1338 C C . ALA A 1 166 ? -10.367 -23.922 -17.547 1 92.69 166 ALA A C 1
ATOM 1340 O O . ALA A 1 166 ? -10.578 -24.797 -18.391 1 92.69 166 ALA A O 1
ATOM 1341 N N . ILE A 1 167 ? -9.609 -22.953 -17.75 1 94.88 167 ILE A N 1
ATOM 1342 C CA . ILE A 1 167 ? -8.875 -22.797 -19.016 1 94.88 167 ILE A CA 1
ATOM 1343 C C . ILE A 1 167 ? -7.887 -23.953 -19.172 1 94.88 167 ILE A C 1
ATOM 1345 O O . ILE A 1 167 ? -7.797 -24.562 -20.234 1 94.88 167 ILE A O 1
ATOM 1349 N N . ALA A 1 168 ? -7.164 -24.281 -18.125 1 97 168 ALA A N 1
ATOM 1350 C CA . ALA A 1 168 ? -6.188 -25.375 -18.156 1 97 168 ALA A CA 1
ATOM 1351 C C . ALA A 1 168 ? -6.859 -26.703 -18.484 1 97 168 ALA A C 1
ATOM 1353 O O . ALA A 1 168 ? -6.34 -27.484 -19.297 1 97 168 ALA A O 1
ATOM 1354 N N . LEU A 1 169 ? -8.047 -26.969 -17.906 1 96.31 169 LEU A N 1
ATOM 1355 C CA . LEU A 1 169 ? -8.781 -28.203 -18.172 1 96.31 169 LEU A CA 1
ATOM 1356 C C . LEU A 1 169 ? -9.227 -28.281 -19.625 1 96.31 169 LEU A C 1
ATOM 1358 O O . LEU A 1 169 ? -9.219 -29.359 -20.219 1 96.31 169 LEU A O 1
ATOM 1362 N N . THR A 1 170 ? -9.625 -27.125 -20.125 1 96.88 170 THR A N 1
ATOM 1363 C CA . THR A 1 170 ? -10.031 -27.078 -21.531 1 96.88 170 THR A CA 1
ATOM 1364 C C . THR A 1 170 ? -8.852 -27.391 -22.453 1 96.88 170 THR A C 1
ATOM 1366 O O . THR A 1 170 ? -8.992 -28.141 -23.422 1 96.88 170 THR A O 1
ATOM 1369 N N . ILE A 1 171 ? -7.711 -26.812 -22.156 1 97.38 171 ILE A N 1
ATOM 1370 C CA . ILE A 1 171 ? -6.5 -27.094 -22.922 1 97.38 171 ILE A CA 1
ATOM 1371 C C . ILE A 1 171 ? -6.164 -28.578 -22.828 1 97.38 171 ILE A C 1
ATOM 1373 O O . ILE A 1 171 ? -5.816 -29.203 -23.844 1 97.38 171 ILE A O 1
ATOM 1377 N N . PHE A 1 172 ? -6.246 -29.188 -21.625 1 97.62 172 PHE A N 1
ATOM 1378 C CA . PHE A 1 172 ? -5.961 -30.594 -21.422 1 97.62 172 PHE A CA 1
ATOM 1379 C C . PHE A 1 172 ? -6.91 -31.469 -22.234 1 97.62 172 PHE A C 1
ATOM 1381 O O . PHE A 1 172 ? -6.488 -32.438 -22.844 1 97.62 172 PHE A O 1
ATOM 1388 N N . ARG A 1 173 ? -8.172 -31.094 -22.203 1 97.38 173 ARG A N 1
ATOM 1389 C CA . ARG A 1 173 ? -9.188 -31.797 -22.984 1 97.38 173 ARG A CA 1
ATOM 1390 C C . ARG A 1 173 ? -8.836 -31.797 -24.469 1 97.38 173 ARG A C 1
ATOM 1392 O O . ARG A 1 173 ? -8.922 -32.812 -25.125 1 97.38 173 ARG A O 1
ATOM 1399 N N . ASP A 1 174 ? -8.516 -30.625 -24.969 1 96.62 174 ASP A N 1
ATOM 1400 C CA . ASP A 1 174 ? -8.148 -30.5 -26.375 1 96.62 174 ASP A CA 1
ATOM 1401 C C . ASP A 1 174 ? -6.926 -31.359 -26.703 1 96.62 174 ASP A C 1
ATOM 1403 O O . ASP A 1 174 ? -6.879 -32 -27.75 1 96.62 174 ASP A O 1
ATOM 1407 N N . PHE A 1 175 ? -5.949 -31.281 -25.844 1 97 175 PHE A N 1
ATOM 1408 C CA . PHE A 1 175 ? -4.754 -32.094 -26.047 1 97 175 PHE A CA 1
ATOM 1409 C C . PHE A 1 175 ? -5.117 -33.594 -26.141 1 97 175 PHE A C 1
ATOM 1411 O O . PHE A 1 175 ? -4.605 -34.312 -27 1 97 175 PHE A O 1
ATOM 1418 N N . ILE A 1 176 ? -5.98 -34.062 -25.281 1 96.06 176 ILE A N 1
ATOM 1419 C CA . ILE A 1 176 ? -6.414 -35.469 -25.266 1 96.06 176 ILE A CA 1
ATOM 1420 C C . ILE A 1 176 ? -7.168 -35.781 -26.562 1 96.06 176 ILE A C 1
ATOM 1422 O O . ILE A 1 176 ? -6.938 -36.844 -27.172 1 96.06 176 ILE A O 1
ATOM 1426 N N . VAL A 1 177 ? -8.023 -34.844 -27 1 95.75 177 VAL A N 1
ATOM 1427 C CA . VAL A 1 177 ? -8.789 -35.031 -28.219 1 95.75 177 VAL A CA 1
ATOM 1428 C C . VAL A 1 177 ? -7.832 -35.219 -29.406 1 95.75 177 VAL A C 1
ATOM 1430 O O . VAL A 1 177 ? -8.047 -36.094 -30.25 1 95.75 177 VAL A O 1
ATOM 1433 N N . TYR A 1 178 ? -6.766 -34.5 -29.391 1 95.38 178 TYR A N 1
ATOM 1434 C CA . TYR A 1 178 ? -5.863 -34.5 -30.547 1 95.38 178 TYR A CA 1
ATOM 1435 C C . TYR A 1 178 ? -4.879 -35.656 -30.469 1 95.38 178 TYR A C 1
ATOM 1437 O O . TYR A 1 178 ? -4.145 -35.906 -31.422 1 95.38 178 TYR A O 1
ATOM 1445 N N . THR A 1 179 ? -4.852 -36.312 -29.359 1 93.31 179 THR A N 1
ATOM 1446 C CA . THR A 1 179 ? -3.928 -37.438 -29.219 1 93.31 179 THR A CA 1
ATOM 1447 C C . THR A 1 179 ? -4.684 -38.75 -29.156 1 93.31 179 THR A C 1
ATOM 1449 O O . THR A 1 179 ? -4.137 -39.781 -28.719 1 93.31 179 THR A O 1
ATOM 1452 N N . GLN A 1 180 ? -5.934 -38.688 -29.562 1 88.31 180 GLN A N 1
ATOM 1453 C CA . GLN A 1 180 ? -6.742 -39.906 -29.547 1 88.31 180 GLN A CA 1
ATOM 1454 C C . GLN A 1 180 ? -6.207 -40.938 -30.531 1 88.31 180 GLN A C 1
ATOM 1456 O O . GLN A 1 180 ? -6.328 -40.781 -31.75 1 88.31 180 GLN A O 1
ATOM 1461 N N . ASN A 1 181 ? -5.551 -41.812 -30.172 1 82.5 181 ASN A N 1
ATOM 1462 C CA . ASN A 1 181 ? -5.066 -42.938 -30.984 1 82.5 181 ASN A CA 1
ATOM 1463 C C . ASN A 1 181 ? -5.23 -44.281 -30.25 1 82.5 181 ASN A C 1
ATOM 1465 O O . ASN A 1 181 ? -6.344 -44.781 -30.125 1 82.5 181 ASN A O 1
ATOM 1469 N N . HIS A 1 182 ? -4.145 -44.75 -29.562 1 81.25 182 HIS A N 1
ATOM 1470 C CA . HIS A 1 182 ? -4.227 -45.938 -28.75 1 81.25 182 HIS A CA 1
ATOM 1471 C C . HIS A 1 182 ? -4.129 -45.594 -27.266 1 81.25 182 HIS A C 1
ATOM 1473 O O . HIS A 1 182 ? -3.357 -44.719 -26.875 1 81.25 182 HIS A O 1
ATOM 1479 N N . LEU A 1 183 ? -5.062 -46.188 -26.578 1 89.56 183 LEU A N 1
ATOM 1480 C CA . LEU A 1 183 ? -5.035 -46.062 -25.125 1 89.56 183 LEU A CA 1
ATOM 1481 C C . LEU A 1 183 ? -4.027 -47.031 -24.516 1 89.56 183 LEU A C 1
ATOM 1483 O O . LEU A 1 183 ? -4.406 -48 -23.875 1 89.56 183 LEU A O 1
ATOM 1487 N N . ASP A 1 184 ? -2.701 -46.781 -24.719 1 91.62 184 ASP A N 1
ATOM 1488 C CA . ASP A 1 184 ? -1.633 -47.656 -24.219 1 91.62 184 ASP A CA 1
ATOM 1489 C C . ASP A 1 184 ? -0.729 -46.906 -23.25 1 91.62 184 ASP A C 1
ATOM 1491 O O . ASP A 1 184 ? -1.043 -45.781 -22.828 1 91.62 184 ASP A O 1
ATOM 1495 N N . ALA A 1 185 ? 0.275 -47.562 -22.828 1 93 185 ALA A N 1
ATOM 1496 C CA . ALA A 1 185 ? 1.176 -47.031 -21.812 1 93 185 ALA A CA 1
ATOM 1497 C C . ALA A 1 185 ? 1.889 -45.781 -22.312 1 93 185 ALA A C 1
ATOM 1499 O O . ALA A 1 185 ? 2.16 -44.844 -21.531 1 93 185 ALA A O 1
ATOM 1500 N N . GLU A 1 186 ? 2.174 -45.719 -23.516 1 92.88 186 GLU A N 1
ATOM 1501 C CA . GLU A 1 186 ? 2.846 -44.562 -24.109 1 92.88 186 GLU A CA 1
ATOM 1502 C C . GLU A 1 186 ? 1.938 -43.344 -24.094 1 92.88 186 GLU A C 1
ATOM 1504 O O . GLU A 1 186 ? 2.389 -42.219 -23.797 1 92.88 186 GLU A O 1
ATOM 1509 N N . TRP A 1 187 ? 0.719 -43.562 -24.484 1 94.62 187 TRP A N 1
ATOM 1510 C CA . TRP A 1 187 ? -0.255 -42.5 -24.453 1 94.62 187 TRP A CA 1
ATOM 1511 C C . TRP A 1 187 ? -0.448 -41.969 -23.031 1 94.62 187 TRP A C 1
ATOM 1513 O O . TRP A 1 187 ? -0.513 -40.75 -22.797 1 94.62 187 TRP A O 1
ATOM 1523 N N . TRP A 1 188 ? -0.547 -42.938 -22.094 1 95.44 188 TRP A N 1
ATOM 1524 C CA . TRP A 1 188 ? -0.735 -42.562 -20.688 1 95.44 188 TRP A CA 1
ATOM 1525 C C . TRP A 1 188 ? 0.428 -41.719 -20.188 1 95.44 188 TRP A C 1
ATOM 1527 O O . TRP A 1 188 ? 0.223 -40.719 -19.484 1 95.44 188 TRP A O 1
ATOM 1537 N N . GLU A 1 189 ? 1.639 -42.031 -20.516 1 95.38 189 GLU A N 1
ATOM 1538 C CA . GLU A 1 189 ? 2.816 -41.281 -20.141 1 95.38 189 GLU A CA 1
ATOM 1539 C C . GLU A 1 189 ? 2.781 -39.875 -20.766 1 95.38 189 GLU A C 1
ATOM 1541 O O . GLU A 1 189 ? 3.135 -38.906 -20.109 1 95.38 189 GLU A O 1
ATOM 1546 N N . MET A 1 190 ? 2.34 -39.812 -21.969 1 95.12 190 MET A N 1
ATOM 1547 C CA . MET A 1 190 ? 2.252 -38.531 -22.688 1 95.12 190 MET A CA 1
ATOM 1548 C C . MET A 1 190 ? 1.243 -37.625 -22.016 1 95.12 190 MET A C 1
ATOM 1550 O O . MET A 1 190 ? 1.517 -36.438 -21.828 1 95.12 190 MET A O 1
ATOM 1554 N N . ILE A 1 191 ? 0.086 -38.188 -21.656 1 96.12 191 ILE A N 1
ATOM 1555 C CA . ILE A 1 191 ? -0.973 -37.375 -21.047 1 96.12 191 ILE A CA 1
ATOM 1556 C C . ILE A 1 191 ? -0.523 -36.875 -19.688 1 96.12 191 ILE A C 1
ATOM 1558 O O . ILE A 1 191 ? -0.82 -35.75 -19.297 1 96.12 191 ILE A O 1
ATOM 1562 N N . ARG A 1 192 ? 0.188 -37.688 -18.984 1 97.25 192 ARG A N 1
ATOM 1563 C CA . ARG A 1 192 ? 0.705 -37.281 -17.672 1 97.25 192 ARG A CA 1
ATOM 1564 C C . ARG A 1 192 ? 1.753 -36.188 -17.812 1 97.25 192 ARG A C 1
ATOM 1566 O O . ARG A 1 192 ? 1.792 -35.25 -17.016 1 97.25 192 ARG A O 1
ATOM 1573 N N . MET A 1 193 ? 2.549 -36.219 -18.812 1 96.75 193 MET A N 1
ATOM 1574 C CA . MET A 1 193 ? 3.549 -35.188 -19.047 1 96.75 193 MET A CA 1
ATOM 1575 C C . MET A 1 193 ? 2.887 -33.875 -19.453 1 96.75 193 MET A C 1
ATOM 1577 O O . MET A 1 193 ? 3.309 -32.812 -19 1 96.75 193 MET A O 1
ATOM 1581 N N . ALA A 1 194 ? 1.906 -34.031 -20.312 1 97.06 194 ALA A N 1
ATOM 1582 C CA . ALA A 1 194 ? 1.148 -32.812 -20.672 1 97.06 194 ALA A CA 1
ATOM 1583 C C . ALA A 1 194 ? 0.528 -32.156 -19.453 1 97.06 194 ALA A C 1
ATOM 1585 O O . ALA A 1 194 ? 0.55 -30.953 -19.312 1 97.06 194 ALA A O 1
ATOM 1586 N N . ALA A 1 195 ? -0.027 -33.031 -18.594 1 97.19 195 ALA A N 1
ATOM 1587 C CA . ALA A 1 195 ? -0.606 -32.562 -17.344 1 97.19 195 ALA A CA 1
ATOM 1588 C C . ALA A 1 195 ? 0.44 -31.844 -16.484 1 97.19 195 ALA A C 1
ATOM 1590 O O . ALA A 1 195 ? 0.179 -30.766 -15.945 1 97.19 195 ALA A O 1
ATOM 1591 N N . TRP A 1 196 ? 1.598 -32.406 -16.375 1 96.44 196 TRP A N 1
ATOM 1592 C CA . TRP A 1 196 ? 2.688 -31.828 -15.609 1 96.44 196 TRP A CA 1
ATOM 1593 C C . TRP A 1 196 ? 3.045 -30.438 -16.141 1 96.44 196 TRP A C 1
ATOM 1595 O O . TRP A 1 196 ? 3.219 -29.5 -15.367 1 96.44 196 TRP A O 1
ATOM 1605 N N . HIS A 1 197 ? 3.109 -30.281 -17.391 1 96.5 197 HIS A N 1
ATOM 1606 C CA . HIS A 1 197 ? 3.465 -29.016 -18.016 1 96.5 197 HIS A CA 1
ATOM 1607 C C . HIS A 1 197 ? 2.383 -27.969 -17.781 1 96.5 197 HIS A C 1
ATOM 1609 O O . HIS A 1 197 ? 2.688 -26.781 -17.578 1 96.5 197 HIS A O 1
ATOM 1615 N N . LEU A 1 198 ? 1.152 -28.406 -17.859 1 96.38 198 LEU A N 1
ATOM 1616 C CA . LEU A 1 198 ? 0.057 -27.469 -17.625 1 96.38 198 LEU A CA 1
ATOM 1617 C C . LEU A 1 198 ? 0.125 -26.906 -16.203 1 96.38 198 LEU A C 1
ATOM 1619 O O . LEU A 1 198 ? -0.132 -25.719 -16 1 96.38 198 LEU A O 1
ATOM 1623 N N . ILE A 1 199 ? 0.495 -27.734 -15.281 1 95 199 ILE A N 1
ATOM 1624 C CA . ILE A 1 199 ? 0.565 -27.344 -13.883 1 95 199 ILE A CA 1
ATOM 1625 C C . ILE A 1 199 ? 1.798 -26.469 -13.656 1 95 199 ILE A C 1
ATOM 1627 O O . ILE A 1 199 ? 1.697 -25.375 -13.094 1 95 199 ILE A O 1
ATOM 1631 N N . LYS A 1 200 ? 2.902 -26.844 -14.156 1 93.44 200 LYS A N 1
ATOM 1632 C CA . LYS A 1 200 ? 4.191 -26.25 -13.836 1 93.44 200 LYS A CA 1
ATOM 1633 C C . LYS A 1 200 ? 4.434 -25 -14.688 1 93.44 200 LYS A C 1
ATOM 1635 O O . LYS A 1 200 ? 4.969 -24 -14.195 1 93.44 200 LYS A O 1
ATOM 1640 N N . ASN A 1 201 ? 4.039 -25.047 -15.961 1 93.75 201 ASN A N 1
ATOM 1641 C CA . ASN A 1 201 ? 4.445 -24 -16.891 1 93.75 201 ASN A CA 1
ATOM 1642 C C . ASN A 1 201 ? 3.273 -23.109 -17.281 1 93.75 201 ASN A C 1
ATOM 1644 O O . ASN A 1 201 ? 3.439 -22.156 -18.062 1 93.75 201 ASN A O 1
ATOM 1648 N N . GLY A 1 202 ? 2.061 -23.484 -16.875 1 92.81 202 GLY A N 1
ATOM 1649 C CA . GLY A 1 202 ? 0.953 -22.562 -17.062 1 92.81 202 GLY A CA 1
ATOM 1650 C C . GLY A 1 202 ? 1.083 -21.281 -16.25 1 92.81 202 GLY A C 1
ATOM 1651 O O . GLY A 1 202 ? 1.476 -20.234 -16.781 1 92.81 202 GLY A O 1
ATOM 1652 N N . ARG A 1 203 ? 0.759 -21.344 -15.039 1 89.81 203 ARG A N 1
ATOM 1653 C CA . ARG A 1 203 ? 0.96 -20.297 -14.031 1 89.81 203 ARG A CA 1
ATOM 1654 C C . ARG A 1 203 ? 1.148 -20.906 -12.648 1 89.81 203 ARG A C 1
ATOM 1656 O O . ARG A 1 203 ? 0.202 -20.984 -11.859 1 89.81 203 ARG A O 1
ATOM 1663 N N . GLU A 1 204 ? 2.34 -21.156 -12.43 1 88.25 204 GLU A N 1
ATOM 1664 C CA . GLU A 1 204 ? 2.662 -21.969 -11.258 1 88.25 204 GLU A CA 1
ATOM 1665 C C . GLU A 1 204 ? 2.193 -21.281 -9.977 1 88.25 204 GLU A C 1
ATOM 1667 O O . GLU A 1 204 ? 1.71 -21.938 -9.055 1 88.25 204 GLU A O 1
ATOM 1672 N N . SER A 1 205 ? 2.293 -19.969 -9.859 1 86.56 205 SER A N 1
ATOM 1673 C CA . SER A 1 205 ? 1.931 -19.219 -8.656 1 86.56 205 SER A CA 1
ATOM 1674 C C . SER A 1 205 ? 0.435 -19.328 -8.375 1 86.56 205 SER A C 1
ATOM 1676 O O . SER A 1 205 ? -0.012 -19.047 -7.262 1 86.56 205 SER A O 1
ATOM 1678 N N . MET A 1 206 ? -0.327 -19.703 -9.336 1 87.31 206 MET A N 1
ATOM 1679 C CA . MET A 1 206 ? -1.768 -19.891 -9.211 1 87.31 206 MET A CA 1
ATOM 1680 C C . MET A 1 206 ? -2.166 -21.312 -9.625 1 87.31 206 MET A C 1
ATOM 1682 O O . MET A 1 206 ? -3.293 -21.531 -10.07 1 87.31 206 MET A O 1
ATOM 1686 N N . GLY A 1 207 ? -1.192 -22.281 -9.539 1 90.94 207 GLY A N 1
ATOM 1687 C CA . GLY A 1 207 ? -1.357 -23.562 -10.195 1 90.94 207 GLY A CA 1
ATOM 1688 C C . GLY A 1 207 ? -1.874 -24.641 -9.258 1 90.94 207 GLY A C 1
ATOM 1689 O O . GLY A 1 207 ? -2.135 -25.766 -9.688 1 90.94 207 GLY A O 1
ATOM 1690 N N . ALA A 1 208 ? -2.111 -24.297 -7.973 1 90.62 208 ALA A N 1
ATOM 1691 C CA . ALA A 1 208 ? -2.559 -25.328 -7.031 1 90.62 208 ALA A CA 1
ATOM 1692 C C . ALA A 1 208 ? -3.918 -25.891 -7.434 1 90.62 208 ALA A C 1
ATOM 1694 O O . ALA A 1 208 ? -4.121 -27.109 -7.418 1 90.62 208 ALA A O 1
ATOM 1695 N N . ALA A 1 209 ? -4.82 -25 -7.75 1 91.75 209 ALA A N 1
ATOM 1696 C CA . ALA A 1 209 ? -6.145 -25.453 -8.188 1 91.75 209 ALA A CA 1
ATOM 1697 C C . ALA A 1 209 ? -6.051 -26.297 -9.453 1 91.75 209 ALA A C 1
ATOM 1699 O O . ALA A 1 209 ? -6.719 -27.328 -9.562 1 91.75 209 ALA A O 1
ATOM 1700 N N . THR A 1 210 ? -5.227 -25.875 -10.391 1 93.94 210 THR A N 1
ATOM 1701 C CA . THR A 1 210 ? -5.008 -26.625 -11.625 1 93.94 210 THR A CA 1
ATOM 1702 C C . THR A 1 210 ? -4.438 -28 -11.328 1 93.94 210 THR A C 1
ATOM 1704 O O . THR A 1 210 ? -4.883 -29 -11.898 1 93.94 210 THR A O 1
ATOM 1707 N N . GLN A 1 211 ? -3.486 -28.016 -10.453 1 94.62 211 GLN A N 1
ATOM 1708 C CA . GLN A 1 211 ? -2.887 -29.297 -10.062 1 94.62 211 GLN A CA 1
ATOM 1709 C C . GLN A 1 211 ? -3.936 -30.25 -9.5 1 94.62 211 GLN A C 1
ATOM 1711 O O . GLN A 1 211 ? -4.012 -31.406 -9.914 1 94.62 211 GLN A O 1
ATOM 1716 N N . ASN A 1 212 ? -4.723 -29.797 -8.586 1 93.06 212 ASN A N 1
ATOM 1717 C CA . ASN A 1 212 ? -5.73 -30.641 -7.949 1 93.06 212 ASN A CA 1
ATOM 1718 C C . ASN A 1 212 ? -6.754 -31.156 -8.961 1 93.06 212 ASN A C 1
ATOM 1720 O O . ASN A 1 212 ? -7.129 -32.312 -8.938 1 93.06 212 ASN A O 1
ATOM 1724 N N . ALA A 1 213 ? -7.211 -30.266 -9.805 1 93.94 213 ALA A N 1
ATOM 1725 C CA . ALA A 1 213 ? -8.195 -30.641 -10.82 1 93.94 213 ALA A CA 1
ATOM 1726 C C . ALA A 1 213 ? -7.629 -31.672 -11.773 1 93.94 213 ALA A C 1
ATOM 1728 O O . ALA A 1 213 ? -8.281 -32.688 -12.062 1 93.94 213 ALA A O 1
ATOM 1729 N N . ILE A 1 214 ? -6.449 -31.438 -12.227 1 95.94 214 ILE A N 1
ATOM 1730 C CA . ILE A 1 214 ? -5.824 -32.312 -13.203 1 95.94 214 ILE A CA 1
ATOM 1731 C C . ILE A 1 214 ? -5.516 -33.688 -12.562 1 95.94 214 ILE A C 1
ATOM 1733 O O . ILE A 1 214 ? -5.703 -34.719 -13.188 1 95.94 214 ILE A O 1
ATOM 1737 N N . LEU A 1 215 ? -5.039 -33.656 -11.336 1 95.44 215 LEU A N 1
ATOM 1738 C CA . LEU A 1 215 ? -4.754 -34.906 -10.641 1 95.44 215 LEU A CA 1
ATOM 1739 C C . LEU A 1 215 ? -6.027 -35.75 -10.469 1 95.44 215 LEU A C 1
ATOM 1741 O O . LEU A 1 215 ? -6 -36.969 -10.586 1 95.44 215 LEU A O 1
ATOM 1745 N N . SER A 1 216 ? -7.098 -35.094 -10.141 1 95 216 SER A N 1
ATOM 1746 C CA . SER A 1 216 ? -8.375 -35.781 -10.031 1 95 216 SER A CA 1
ATOM 1747 C C . SER A 1 216 ? -8.781 -36.406 -11.367 1 95 216 SER A C 1
ATOM 1749 O O . SER A 1 216 ? -9.242 -37.562 -11.414 1 95 216 SER A O 1
ATOM 1751 N N . VAL A 1 217 ? -8.609 -35.688 -12.438 1 96.88 217 VAL A N 1
ATOM 1752 C CA . VAL A 1 217 ? -8.93 -36.156 -13.773 1 96.88 217 VAL A CA 1
ATOM 1753 C C . VAL A 1 217 ? -8.055 -37.344 -14.125 1 96.88 217 VAL A C 1
ATOM 1755 O O . VAL A 1 217 ? -8.539 -38.344 -14.641 1 96.88 217 VAL A O 1
ATOM 1758 N N . LEU A 1 218 ? -6.762 -37.25 -13.844 1 97.44 218 LEU A N 1
ATOM 1759 C CA . LEU A 1 218 ? -5.84 -38.344 -14.133 1 97.44 218 LEU A CA 1
ATOM 1760 C C . LEU A 1 218 ? -6.246 -39.594 -13.391 1 97.44 218 LEU A C 1
ATOM 1762 O O . LEU A 1 218 ? -6.211 -40.688 -13.953 1 97.44 218 LEU A O 1
ATOM 1766 N N . ALA A 1 219 ? -6.582 -39.438 -12.164 1 96.75 219 ALA A N 1
ATOM 1767 C CA . ALA A 1 219 ? -6.992 -40.594 -11.359 1 96.75 219 ALA A CA 1
ATOM 1768 C C . ALA A 1 219 ? -8.203 -41.281 -11.977 1 96.75 219 ALA A C 1
ATOM 1770 O O . ALA A 1 219 ? -8.25 -42.531 -12.047 1 96.75 219 ALA A O 1
ATOM 1771 N N . GLU A 1 220 ? -9.148 -40.531 -12.375 1 97 220 GLU A N 1
ATOM 1772 C CA . GLU A 1 220 ? -10.367 -41.094 -12.945 1 97 220 GLU A CA 1
ATOM 1773 C C . GLU A 1 220 ? -10.102 -41.688 -14.328 1 97 220 GLU A C 1
ATOM 1775 O O . GLU A 1 220 ? -10.711 -42.688 -14.711 1 97 220 GLU A O 1
ATOM 1780 N N . ILE A 1 221 ? -9.258 -41.062 -15.125 1 97.06 221 ILE A N 1
ATOM 1781 C CA . ILE A 1 221 ? -8.867 -41.594 -16.422 1 97.06 221 ILE A CA 1
ATOM 1782 C C . ILE A 1 221 ? -8.227 -42.969 -16.219 1 97.06 221 ILE A C 1
ATOM 1784 O O . ILE A 1 221 ? -8.523 -43.938 -16.953 1 97.06 221 ILE A O 1
ATOM 1788 N N . GLU A 1 222 ? -7.348 -43.031 -15.258 1 96.38 222 GLU A N 1
ATOM 1789 C CA . GLU A 1 222 ? -6.703 -44.312 -14.961 1 96.38 222 GLU A CA 1
ATOM 1790 C C . GLU A 1 222 ? -7.734 -45.406 -14.672 1 96.38 222 GLU A C 1
ATOM 1792 O O . GLU A 1 222 ? -7.598 -46.531 -15.141 1 96.38 222 GLU A O 1
ATOM 1797 N N . GLU A 1 223 ? -8.742 -45.062 -13.93 1 96.19 223 GLU A N 1
ATOM 1798 C CA . GLU A 1 223 ? -9.812 -46 -13.625 1 96.19 223 GLU A CA 1
ATOM 1799 C C . GLU A 1 223 ? -10.555 -46.438 -14.891 1 96.19 223 GLU A C 1
ATOM 1801 O O . GLU A 1 223 ? -10.898 -47.594 -15.047 1 96.19 223 GLU A O 1
ATOM 1806 N N . ILE A 1 224 ? -10.812 -45.5 -15.758 1 96.19 224 ILE A N 1
ATOM 1807 C CA . ILE A 1 224 ? -11.508 -45.781 -17 1 96.19 224 ILE A CA 1
ATOM 1808 C C . ILE A 1 224 ? -10.672 -46.719 -17.859 1 96.19 224 ILE A C 1
ATOM 1810 O O . ILE A 1 224 ? -11.203 -47.656 -18.469 1 96.19 224 ILE A O 1
ATOM 1814 N N . MET A 1 225 ? -9.391 -46.469 -17.922 1 94.19 225 MET A N 1
ATOM 1815 C CA . MET A 1 225 ? -8.484 -47.281 -18.734 1 94.19 225 MET A CA 1
ATOM 1816 C C . MET A 1 225 ? -8.461 -48.719 -18.234 1 94.19 225 MET A C 1
ATOM 1818 O O . MET A 1 225 ? -8.266 -49.656 -19.031 1 94.19 225 MET A O 1
ATOM 1822 N N . GLU A 1 226 ? -8.672 -48.969 -16.984 1 93.56 226 GLU A N 1
ATOM 1823 C CA . GLU A 1 226 ? -8.617 -50.312 -16.375 1 93.56 226 GLU A CA 1
ATOM 1824 C C . GLU A 1 226 ? -9.93 -51.031 -16.562 1 93.56 226 GLU A C 1
ATOM 1826 O O . GLU A 1 226 ? -10 -52.25 -16.359 1 93.56 226 GLU A O 1
ATOM 1831 N N . GLN A 1 227 ? -10.859 -50.344 -17.016 1 92.69 227 GLN A N 1
ATOM 1832 C CA . GLN A 1 227 ? -12.156 -51 -17.234 1 92.69 227 GLN A CA 1
ATOM 1833 C C . GLN A 1 227 ? -12.125 -51.938 -18.438 1 92.69 227 GLN A C 1
ATOM 1835 O O . GLN A 1 227 ? -11.281 -51.781 -19.312 1 92.69 227 GLN A O 1
ATOM 1840 N N . LYS A 1 228 ? -13.055 -52.938 -18.375 1 92.81 228 LYS A N 1
ATOM 1841 C CA . LYS A 1 228 ? -13.172 -53.875 -19.484 1 92.81 228 LYS A CA 1
ATOM 1842 C C . LYS A 1 228 ? -14.211 -53.438 -20.5 1 92.81 228 LYS A C 1
ATOM 1844 O O . LYS A 1 228 ? -15.219 -54.094 -20.703 1 92.81 228 LYS A O 1
ATOM 1849 N N . THR A 1 229 ? -14.039 -52.281 -20.984 1 92.12 229 THR A N 1
ATOM 1850 C CA . THR A 1 229 ? -14.922 -51.719 -22 1 92.12 229 THR A CA 1
ATOM 1851 C C . THR A 1 229 ? -14.148 -51.438 -23.297 1 92.12 229 THR A C 1
ATOM 1853 O O . THR A 1 229 ? -12.922 -51.531 -23.328 1 92.12 229 THR A O 1
ATOM 1856 N N . GLY A 1 230 ? -14.883 -51.25 -24.391 1 91.69 230 GLY A N 1
ATOM 1857 C CA . GLY A 1 230 ? -14.266 -51 -25.688 1 91.69 230 GLY A CA 1
ATOM 1858 C C . GLY A 1 230 ? -13.531 -49.656 -25.719 1 91.69 230 GLY A C 1
ATOM 1859 O O . GLY A 1 230 ? -13.797 -48.781 -24.906 1 91.69 230 GLY A O 1
ATOM 1860 N N . THR A 1 231 ? -12.648 -49.531 -26.562 1 91.56 231 THR A N 1
ATOM 1861 C CA . THR A 1 231 ? -11.797 -48.344 -26.688 1 91.56 231 THR A CA 1
ATOM 1862 C C . THR A 1 231 ? -12.633 -47.125 -26.969 1 91.56 231 THR A C 1
ATOM 1864 O O . THR A 1 231 ? -12.375 -46.031 -26.406 1 91.56 231 THR A O 1
ATOM 1867 N N . GLU A 1 232 ? -13.586 -47.219 -27.797 1 92.56 232 GLU A N 1
ATOM 1868 C CA . GLU A 1 232 ? -14.438 -46.094 -28.156 1 92.56 232 GLU A CA 1
ATOM 1869 C C . GLU A 1 232 ? -15.227 -45.594 -26.938 1 92.56 232 GLU A C 1
ATOM 1871 O O . GLU A 1 232 ? -15.383 -44.375 -26.75 1 92.56 232 GLU A O 1
ATOM 1876 N N . GLN A 1 233 ? -15.688 -46.5 -26.25 1 93.88 233 GLN A N 1
ATOM 1877 C CA . GLN A 1 233 ? -16.422 -46.156 -25.031 1 93.88 233 GLN A CA 1
ATOM 1878 C C . GLN A 1 233 ? -15.523 -45.5 -24 1 93.88 233 GLN A C 1
ATOM 1880 O O . GLN A 1 233 ? -15.961 -44.594 -23.297 1 93.88 233 GLN A O 1
ATOM 1885 N N . LYS A 1 234 ? -14.336 -46 -23.922 1 95.44 234 LYS A N 1
ATOM 1886 C CA . LYS A 1 234 ? -13.375 -45.406 -23 1 95.44 234 LYS A CA 1
ATOM 1887 C C . LYS A 1 234 ? -13.086 -43.938 -23.375 1 95.44 234 LYS A C 1
ATOM 1889 O O . LYS A 1 234 ? -13.031 -43.062 -22.484 1 95.44 234 LYS A O 1
ATOM 1894 N N . TRP A 1 235 ? -12.969 -43.688 -24.625 1 94.88 235 TRP A N 1
ATOM 1895 C CA . TRP A 1 235 ? -12.711 -42.312 -25.094 1 94.88 235 TRP A CA 1
ATOM 1896 C C . TRP A 1 235 ? -13.859 -41.406 -24.75 1 94.88 235 TRP A C 1
ATOM 1898 O O . TRP A 1 235 ? -13.648 -40.281 -24.25 1 94.88 235 TRP A O 1
ATOM 1908 N N . ASP A 1 236 ? -15.023 -41.812 -24.984 1 95.5 236 ASP A N 1
ATOM 1909 C CA . ASP A 1 236 ? -16.219 -41.031 -24.688 1 95.5 236 ASP A CA 1
ATOM 1910 C C . ASP A 1 236 ? -16.297 -40.719 -23.188 1 95.5 236 ASP A C 1
ATOM 1912 O O . ASP A 1 236 ? -16.641 -39.594 -22.797 1 95.5 236 ASP A O 1
ATOM 1916 N N . ARG A 1 237 ? -15.945 -41.656 -22.453 1 96.06 237 ARG A N 1
ATOM 1917 C CA . ARG A 1 237 ? -16.016 -41.5 -21 1 96.06 237 ARG A CA 1
ATOM 1918 C C . ARG A 1 237 ? -14.945 -40.531 -20.516 1 96.06 237 ARG A C 1
ATOM 1920 O O . ARG A 1 237 ? -15.188 -39.75 -19.594 1 96.06 237 ARG A O 1
ATOM 1927 N N . ILE A 1 238 ? -13.789 -40.594 -21.109 1 96.81 238 ILE A N 1
ATOM 1928 C CA . ILE A 1 238 ? -12.695 -39.719 -20.719 1 96.81 238 ILE A CA 1
ATOM 1929 C C . ILE A 1 238 ? -13.078 -38.281 -21.016 1 96.81 238 ILE A C 1
ATOM 1931 O O . ILE A 1 238 ? -12.922 -37.406 -20.156 1 96.81 238 ILE A O 1
ATOM 1935 N N . LEU A 1 239 ? -13.617 -37.969 -22.141 1 96.75 239 LEU A N 1
ATOM 1936 C CA . LEU A 1 239 ? -14 -36.625 -22.516 1 96.75 239 LEU A CA 1
ATOM 1937 C C . LEU A 1 239 ? -15.188 -36.125 -21.688 1 96.75 239 LEU A C 1
ATOM 1939 O O . LEU A 1 239 ? -15.211 -35 -21.234 1 96.75 239 LEU A O 1
ATOM 1943 N N . ALA A 1 240 ? -16.078 -37.031 -21.422 1 96.88 240 ALA A N 1
ATOM 1944 C CA . ALA A 1 240 ? -17.234 -36.688 -20.578 1 96.88 240 ALA A CA 1
ATOM 1945 C C . ALA A 1 240 ? -16.797 -36.375 -19.156 1 96.88 240 ALA A C 1
ATOM 1947 O O . ALA A 1 240 ? -17.406 -35.5 -18.5 1 96.88 240 ALA A O 1
ATOM 1948 N N . LEU A 1 241 ? -15.867 -37.125 -18.766 1 96.38 241 LEU A N 1
ATOM 1949 C CA . LEU A 1 241 ? -15.32 -36.938 -17.422 1 96.38 241 LEU A CA 1
ATOM 1950 C C . LEU A 1 241 ? -14.758 -35.5 -17.281 1 96.38 241 LEU A C 1
ATOM 1952 O O . LEU A 1 241 ? -15.023 -34.844 -16.297 1 96.38 241 LEU A O 1
ATOM 1956 N N . ILE A 1 242 ? -13.969 -35.031 -18.203 1 96.31 242 ILE A N 1
ATOM 1957 C CA . ILE A 1 242 ? -13.375 -33.688 -18.156 1 96.31 242 ILE A CA 1
ATOM 1958 C C . ILE A 1 242 ? -14.469 -32.625 -18.234 1 96.31 242 ILE A C 1
ATOM 1960 O O . ILE A 1 242 ? -14.43 -31.641 -17.516 1 96.31 242 ILE A O 1
ATOM 1964 N N . ASP A 1 243 ? -15.453 -32.875 -19.062 1 95.44 243 ASP A N 1
ATOM 1965 C CA . ASP A 1 243 ? -16.594 -31.969 -19.156 1 95.44 243 ASP A CA 1
ATOM 1966 C C . ASP A 1 243 ? -17.344 -31.875 -17.828 1 95.44 243 ASP A C 1
ATOM 1968 O O . ASP A 1 243 ? -17.828 -30.812 -17.453 1 95.44 243 ASP A O 1
ATOM 1972 N N . PHE A 1 244 ? -17.438 -33.031 -17.234 1 94.81 244 PHE A N 1
ATOM 1973 C CA . PHE A 1 244 ? -18.094 -33.062 -15.93 1 94.81 244 PHE A CA 1
ATOM 1974 C C . PHE A 1 244 ? -17.344 -32.219 -14.914 1 94.81 244 PHE A C 1
ATOM 1976 O O . PHE A 1 244 ? -17.953 -31.453 -14.164 1 94.81 244 PHE A O 1
ATOM 1983 N N . HIS A 1 245 ? -16.047 -32.344 -14.875 1 93 245 HIS A N 1
ATOM 1984 C CA . HIS A 1 245 ? -15.227 -31.516 -13.969 1 93 245 HIS A CA 1
ATOM 1985 C C . HIS A 1 245 ? -15.391 -30.031 -14.258 1 93 245 HIS A C 1
ATOM 1987 O O . HIS A 1 245 ? -15.445 -29.219 -13.336 1 93 245 HIS A O 1
ATOM 1993 N N . LEU A 1 246 ? -15.5 -29.641 -15.477 1 91.44 246 LEU A N 1
ATOM 1994 C CA . LEU A 1 246 ? -15.672 -28.25 -15.883 1 91.44 246 LEU A CA 1
ATOM 1995 C C . LEU A 1 246 ? -17.031 -27.719 -15.438 1 91.44 246 LEU A C 1
ATOM 1997 O O . LEU A 1 246 ? -17.125 -26.594 -14.945 1 91.44 246 LEU A O 1
ATOM 2001 N N . ARG A 1 247 ? -18.016 -28.531 -15.492 1 89.75 247 ARG A N 1
ATOM 2002 C CA . ARG A 1 247 ? -19.359 -28.141 -15.102 1 89.75 247 ARG A CA 1
ATOM 2003 C C . ARG A 1 247 ? -19.5 -28.094 -13.586 1 89.75 247 ARG A C 1
ATOM 2005 O O . ARG A 1 247 ? -20.156 -27.188 -13.047 1 89.75 247 ARG A O 1
ATOM 2012 N N . ASN A 1 248 ? -18.906 -29.016 -12.93 1 88.81 248 ASN A N 1
ATOM 2013 C CA . ASN A 1 248 ? -19.031 -29.141 -11.484 1 88.81 248 ASN A CA 1
ATOM 2014 C C . ASN A 1 248 ? -18.359 -27.984 -10.758 1 88.81 248 ASN A C 1
ATOM 2016 O O . ASN A 1 248 ? -18.672 -27.703 -9.594 1 88.81 248 ASN A O 1
ATOM 2020 N N . ARG A 1 249 ? -17.5 -27.312 -11.406 1 84.19 249 ARG A N 1
ATOM 2021 C CA . ARG A 1 249 ? -16.812 -26.188 -10.781 1 84.19 249 ARG A CA 1
ATOM 2022 C C . ARG A 1 249 ? -17.781 -25.078 -10.406 1 84.19 249 ARG A C 1
ATOM 2024 O O . ARG A 1 249 ? -17.625 -24.422 -9.375 1 84.19 249 ARG A O 1
ATOM 2031 N N . ALA A 1 250 ? -18.828 -24.906 -11.125 1 82.06 250 ALA A N 1
ATOM 2032 C CA . ALA A 1 250 ? -19.875 -23.922 -10.82 1 82.06 250 ALA A CA 1
ATOM 2033 C C . ALA A 1 250 ? -20.609 -24.297 -9.539 1 82.06 250 ALA A C 1
ATOM 2035 O O . ALA A 1 250 ? -20.969 -23.422 -8.75 1 82.06 250 ALA A O 1
ATOM 2036 N N . ASP A 1 251 ? -20.812 -25.531 -9.312 1 86.31 251 ASP A N 1
ATOM 2037 C CA . ASP A 1 251 ? -21.5 -26.016 -8.117 1 86.31 251 ASP A CA 1
ATOM 2038 C C . ASP A 1 251 ? -20.672 -25.766 -6.863 1 86.31 251 ASP A C 1
ATOM 2040 O O . ASP A 1 251 ? -21.219 -25.438 -5.809 1 86.31 251 ASP A O 1
ATOM 2044 N N . THR A 1 252 ? -19.438 -25.953 -7.012 1 87.44 252 THR A N 1
ATOM 2045 C CA . THR A 1 252 ? -18.531 -25.734 -5.895 1 87.44 252 THR A CA 1
ATOM 2046 C C . THR A 1 252 ? -18.578 -24.281 -5.434 1 87.44 252 THR A C 1
ATOM 2048 O O . THR A 1 252 ? -18.578 -24 -4.234 1 87.44 252 THR A O 1
ATOM 2051 N N . ALA A 1 253 ? -18.688 -23.422 -6.387 1 86 253 ALA A N 1
ATOM 2052 C CA . ALA A 1 253 ? -18.75 -22 -6.074 1 86 253 ALA A CA 1
ATOM 2053 C C . ALA A 1 253 ? -20 -21.688 -5.258 1 86 253 ALA A C 1
ATOM 2055 O O . ALA A 1 253 ? -19.953 -20.891 -4.32 1 86 253 ALA A O 1
ATOM 2056 N N . GLN A 1 254 ? -21.109 -22.344 -5.598 1 90.75 254 GLN A N 1
ATOM 2057 C CA . GLN A 1 254 ? -22.359 -22.125 -4.891 1 90.75 254 GLN A CA 1
ATOM 2058 C C . GLN A 1 254 ? -22.281 -22.641 -3.457 1 90.75 254 GLN A C 1
ATOM 2060 O O . GLN A 1 254 ? -22.844 -22.031 -2.543 1 90.75 254 GLN A O 1
ATOM 2065 N N . GLN A 1 255 ? -21.609 -23.703 -3.299 1 93.56 255 GLN A N 1
ATOM 2066 C CA . GLN A 1 255 ? -21.469 -24.281 -1.964 1 93.56 255 GLN A CA 1
ATOM 2067 C C . GLN A 1 255 ? -20.609 -23.391 -1.068 1 93.56 255 GLN A C 1
ATOM 2069 O O . GLN A 1 255 ? -20.875 -23.266 0.128 1 93.56 255 GLN A O 1
ATOM 2074 N N . VAL A 1 256 ? -19.578 -22.812 -1.6 1 94.25 256 VAL A N 1
ATOM 2075 C CA . VAL A 1 256 ? -18.734 -21.891 -0.838 1 94.25 256 VAL A CA 1
ATOM 2076 C C . VAL A 1 256 ? -19.578 -20.703 -0.364 1 94.25 256 VAL A C 1
ATOM 2078 O O . VAL A 1 256 ? -19.453 -20.281 0.783 1 94.25 256 VAL A O 1
ATOM 2081 N N . LYS A 1 257 ? -20.438 -20.25 -1.25 1 94.88 257 LYS A N 1
ATOM 2082 C CA . LYS A 1 257 ? -21.328 -19.125 -0.92 1 94.88 257 LYS A CA 1
ATOM 2083 C C . LYS A 1 257 ? -22.234 -19.469 0.256 1 94.88 257 LYS A C 1
ATOM 2085 O O . LYS A 1 257 ? -22.391 -18.672 1.18 1 94.88 257 LYS A O 1
ATOM 2090 N N . GLN A 1 258 ? -22.75 -20.656 0.22 1 95.75 258 GLN A N 1
ATOM 2091 C CA . GLN A 1 258 ? -23.656 -21.078 1.276 1 95.75 258 GLN A CA 1
ATOM 2092 C C . GLN A 1 258 ? -22.922 -21.234 2.605 1 95.75 258 GLN A C 1
ATOM 2094 O O . GLN A 1 258 ? -23.453 -20.875 3.658 1 95.75 258 GLN A O 1
ATOM 2099 N N . SER A 1 259 ? -21.734 -21.75 2.527 1 96.62 259 SER A N 1
ATOM 2100 C CA . SER A 1 259 ? -20.922 -21.875 3.729 1 96.62 259 SER A CA 1
ATOM 2101 C C . SER A 1 259 ? -20.594 -20.5 4.32 1 96.62 259 SER A C 1
ATOM 2103 O O . SER A 1 259 ? -20.578 -20.344 5.543 1 96.62 259 SER A O 1
ATOM 2105 N N . PHE A 1 260 ? -20.312 -19.578 3.479 1 97.44 260 PHE A N 1
ATOM 2106 C CA . PHE A 1 260 ? -20 -18.219 3.904 1 97.44 260 PHE A CA 1
ATOM 2107 C C . PHE A 1 260 ? -21.188 -17.562 4.582 1 97.44 260 PHE A C 1
ATOM 2109 O O . PHE A 1 260 ? -21.062 -16.953 5.652 1 97.44 260 PHE A O 1
ATOM 2116 N N . ILE A 1 261 ? -22.406 -17.703 4.016 1 96.31 261 ILE A N 1
ATOM 2117 C CA . ILE A 1 261 ? -23.641 -17.172 4.582 1 96.31 261 ILE A CA 1
ATOM 2118 C C . ILE A 1 261 ? -23.875 -17.766 5.965 1 96.31 261 ILE A C 1
ATOM 2120 O O . ILE A 1 261 ? -24.156 -17.047 6.922 1 96.31 261 ILE A O 1
ATOM 2124 N N . SER A 1 262 ? -23.688 -19.047 6.023 1 95.44 262 SER A N 1
ATOM 2125 C CA . SER A 1 262 ? -23.875 -19.734 7.301 1 95.44 262 SER A CA 1
ATOM 2126 C C . SER A 1 262 ? -22.906 -19.219 8.359 1 95.44 262 SER A C 1
ATOM 2128 O O . SER A 1 262 ? -23.281 -19.047 9.516 1 95.44 262 SER A O 1
ATOM 2130 N N . TYR A 1 263 ? -21.703 -19 7.949 1 95.94 263 TYR A N 1
ATOM 2131 C CA . TYR A 1 263 ? -20.688 -18.469 8.859 1 95.94 263 TYR A CA 1
ATOM 2132 C C . TYR A 1 263 ? -21.078 -17.078 9.367 1 95.94 263 TYR A C 1
ATOM 2134 O O . TYR A 1 263 ? -21 -16.812 10.57 1 95.94 263 TYR A O 1
ATOM 2142 N N . LEU A 1 264 ? -21.469 -16.203 8.469 1 95.44 264 LEU A N 1
ATOM 2143 C CA . LEU A 1 264 ? -21.828 -14.844 8.836 1 95.44 264 LEU A CA 1
ATOM 2144 C C . LEU A 1 264 ? -23.031 -14.844 9.781 1 95.44 264 LEU A C 1
ATOM 2146 O O . LEU A 1 264 ? -23.062 -14.086 10.75 1 95.44 264 LEU A O 1
ATOM 2150 N N . GLN A 1 265 ? -24.016 -15.703 9.539 1 93 265 GLN A N 1
ATOM 2151 C CA . GLN A 1 265 ? -25.219 -15.781 10.367 1 93 265 GLN A CA 1
ATOM 2152 C C . GLN A 1 265 ? -24.875 -16.234 11.781 1 93 265 GLN A C 1
ATOM 2154 O O . GLN A 1 265 ? -25.438 -15.734 12.758 1 93 265 GLN A O 1
ATOM 2159 N N . SER A 1 266 ? -24 -17.094 11.867 1 91.62 266 SER A N 1
ATOM 2160 C CA . SER A 1 266 ? -23.609 -17.641 13.172 1 91.62 266 SER A CA 1
ATOM 2161 C C . SER A 1 266 ? -22.812 -16.625 13.977 1 91.62 266 SER A C 1
ATOM 2163 O O . SER A 1 266 ? -22.891 -16.609 15.211 1 91.62 266 SER A O 1
ATOM 2165 N N . HIS A 1 267 ? -22.078 -15.742 13.32 1 90.25 267 HIS A N 1
ATOM 2166 C CA . HIS A 1 267 ? -21.141 -14.875 14.031 1 90.25 267 HIS A CA 1
ATOM 2167 C C . HIS A 1 267 ? -21.688 -13.461 14.164 1 90.25 267 HIS A C 1
ATOM 2169 O O . HIS A 1 267 ? -21.312 -12.734 15.086 1 90.25 267 HIS A O 1
ATOM 2175 N N . PHE A 1 268 ? -22.594 -13.102 13.289 1 87 268 PHE A N 1
ATOM 2176 C CA . PHE A 1 268 ? -22.969 -11.688 13.297 1 87 268 PHE A CA 1
ATOM 2177 C C . PHE A 1 268 ? -24.484 -11.531 13.422 1 87 268 PHE A C 1
ATOM 2179 O O . PHE A 1 268 ? -25 -10.406 13.461 1 87 268 PHE A O 1
ATOM 2186 N N . SER A 1 269 ? -25.359 -12.523 13.367 1 77.06 269 SER A N 1
ATOM 2187 C CA . SER A 1 269 ? -26.812 -12.43 13.531 1 77.06 269 SER A CA 1
ATOM 2188 C C . SER A 1 269 ? -27.234 -12.906 14.914 1 77.06 269 SER A C 1
ATOM 2190 O O . SER A 1 269 ? -28.312 -12.555 15.391 1 77.06 269 SER A O 1
ATOM 2192 N N . SER A 1 270 ? -26.672 -14.047 15.562 1 59.28 270 SER A N 1
ATOM 2193 C CA . SER A 1 270 ? -27.281 -14.82 16.641 1 59.28 270 SER A CA 1
ATOM 2194 C C . SER A 1 270 ? -27.625 -13.938 17.844 1 59.28 270 SER A C 1
ATOM 2196 O O . SER A 1 270 ? -28.438 -14.312 18.672 1 59.28 270 SER A O 1
ATOM 2198 N N . GLY A 1 271 ? -26.719 -13.109 18.469 1 49.97 271 GLY A N 1
ATOM 2199 C CA . GLY A 1 271 ? -26.938 -12.789 19.875 1 49.97 271 GLY A CA 1
ATOM 2200 C C . GLY A 1 271 ? -27.984 -11.719 20.094 1 49.97 271 GLY A C 1
ATOM 2201 O O . GLY A 1 271 ? -27.938 -11.008 21.109 1 49.97 271 GLY A O 1
ATOM 2202 N N . GLY A 1 272 ? -29.297 -11.68 19.484 1 52.25 272 GLY A N 1
ATOM 2203 C CA . GLY A 1 272 ? -30.469 -10.852 19.75 1 52.25 272 GLY A CA 1
ATOM 2204 C C . GLY A 1 272 ? -30.469 -9.555 18.969 1 52.25 272 GLY A C 1
ATOM 2205 O O . GLY A 1 272 ? -31.453 -9.234 18.281 1 52.25 272 GLY A O 1
ATOM 2206 N N . ALA A 1 273 ? -29.609 -8.57 19.266 1 52.41 273 ALA A N 1
ATOM 2207 C CA . ALA A 1 273 ? -29.734 -7.254 18.656 1 52.41 273 ALA A CA 1
ATOM 2208 C C . ALA A 1 273 ? -29.172 -7.25 17.234 1 52.41 273 ALA A C 1
ATOM 2210 O O . ALA A 1 273 ? -27.984 -7.512 17.031 1 52.41 273 ALA A O 1
ATOM 2211 N N . GLN A 1 274 ? -30 -7.551 16.281 1 58.22 274 GLN A N 1
ATOM 2212 C CA . GLN A 1 274 ? -29.672 -7.523 14.867 1 58.22 274 GLN A CA 1
ATOM 2213 C C . GLN A 1 274 ? -28.828 -6.293 14.516 1 58.22 274 GLN A C 1
ATOM 2215 O O . GLN A 1 274 ? -29.25 -5.164 14.758 1 58.22 274 GLN A O 1
ATOM 2220 N N . LYS A 1 275 ? -27.5 -6.57 14.148 1 75.56 275 LYS A N 1
ATOM 2221 C CA . LYS A 1 275 ? -26.688 -5.445 13.695 1 75.56 275 LYS A CA 1
ATOM 2222 C C . LYS A 1 275 ? -27.266 -4.828 12.422 1 75.56 275 LYS A C 1
ATOM 2224 O O . LYS A 1 275 ? -27.625 -5.543 11.492 1 75.56 275 LYS A O 1
ATOM 2229 N N . ASP A 1 276 ? -27.5 -3.604 12.445 1 86.88 276 ASP A N 1
ATOM 2230 C CA . ASP A 1 276 ? -28.062 -2.879 11.305 1 86.88 276 ASP A CA 1
ATOM 2231 C C . ASP A 1 276 ? -26.984 -2.615 10.25 1 86.88 276 ASP A C 1
ATOM 2233 O O . ASP A 1 276 ? -27.312 -2.357 9.086 1 86.88 276 ASP A O 1
ATOM 2237 N N . ARG A 1 277 ? -25.734 -2.861 10.75 1 93.19 277 ARG A N 1
ATOM 2238 C CA . ARG A 1 277 ? -24.625 -2.535 9.852 1 93.19 277 ARG A CA 1
ATOM 2239 C C . ARG A 1 277 ? -23.5 -3.557 9.984 1 93.19 277 ARG A C 1
ATOM 2241 O O . ARG A 1 277 ? -23.188 -4 11.094 1 93.19 277 ARG A O 1
ATOM 2248 N N . LEU A 1 278 ? -22.938 -4.043 8.875 1 95.88 278 LEU A N 1
ATOM 2249 C CA . LEU A 1 278 ? -21.766 -4.918 8.828 1 95.88 278 LEU A CA 1
ATOM 2250 C C . LEU A 1 278 ? -20.656 -4.301 7.996 1 95.88 278 LEU A C 1
ATOM 2252 O O . LEU A 1 278 ? -20.906 -3.812 6.891 1 95.88 278 LEU A O 1
ATOM 2256 N N . THR A 1 279 ? -19.453 -4.23 8.57 1 97.81 279 THR A N 1
ATOM 2257 C CA . THR A 1 279 ? -18.297 -3.676 7.867 1 97.81 279 THR A CA 1
ATOM 2258 C C . THR A 1 279 ? -17.359 -4.785 7.41 1 97.81 279 THR A C 1
ATOM 2260 O O . THR A 1 279 ? -16.766 -5.48 8.242 1 97.81 279 THR A O 1
ATOM 2263 N N . MET A 1 280 ? -17.281 -4.961 6.07 1 98.44 280 MET A N 1
ATOM 2264 C CA . MET A 1 280 ? -16.375 -5.934 5.469 1 98.44 280 MET A CA 1
ATOM 2265 C C . MET A 1 280 ? -15.203 -5.238 4.781 1 98.44 280 MET A C 1
ATOM 2267 O O . MET A 1 280 ? -15.375 -4.188 4.156 1 98.44 280 MET A O 1
ATOM 2271 N N . LEU A 1 281 ? -14.047 -5.738 5.039 1 98.88 281 LEU A N 1
ATOM 2272 C CA . LEU A 1 281 ? -12.836 -5.246 4.387 1 98.88 281 LEU A CA 1
ATOM 2273 C C . LEU A 1 281 ? -12.188 -6.34 3.545 1 98.88 281 LEU A C 1
ATOM 2275 O O . LEU A 1 281 ? -12.086 -7.488 3.982 1 98.88 281 LEU A O 1
ATOM 2279 N N . THR A 1 282 ? -11.867 -6.016 2.305 1 98.75 282 THR A N 1
ATOM 2280 C CA . THR A 1 282 ? -11.242 -7.016 1.447 1 98.75 282 THR A CA 1
ATOM 2281 C C . THR A 1 282 ? -10.188 -6.379 0.55 1 98.75 282 THR A C 1
ATOM 2283 O O . THR A 1 282 ? -9.984 -5.164 0.592 1 98.75 282 THR A O 1
ATOM 2286 N N . ILE A 1 283 ? -9.438 -7.191 -0.116 1 98.19 283 ILE A N 1
ATOM 2287 C CA . ILE A 1 283 ? -8.375 -6.793 -1.032 1 98.19 283 ILE A CA 1
ATOM 2288 C C . ILE A 1 283 ? -8.43 -7.66 -2.289 1 98.19 283 ILE A C 1
ATOM 2290 O O . ILE A 1 283 ? -9.055 -8.719 -2.293 1 98.19 283 ILE A O 1
ATOM 2294 N N . SER A 1 284 ? -7.82 -7.148 -3.344 1 95.44 284 SER A N 1
ATOM 2295 C CA . SER A 1 284 ? -7.68 -7.887 -4.594 1 95.44 284 SER A CA 1
ATOM 2296 C C . SER A 1 284 ? -9.031 -8.094 -5.27 1 95.44 284 SER A C 1
ATOM 2298 O O . SER A 1 284 ? -9.992 -7.379 -4.98 1 95.44 284 SER A O 1
ATOM 2300 N N . SER A 1 285 ? -9.078 -8.977 -6.305 1 93.62 285 SER A N 1
ATOM 2301 C CA . SER A 1 285 ? -10.289 -9.227 -7.082 1 93.62 285 SER A CA 1
ATOM 2302 C C . SER A 1 285 ? -10.617 -10.719 -7.109 1 93.62 285 SER A C 1
ATOM 2304 O O . SER A 1 285 ? -10.734 -11.312 -8.18 1 93.62 285 SER A O 1
ATOM 2306 N N . SER A 1 286 ? -10.812 -11.227 -5.918 1 93.25 286 SER A N 1
ATOM 2307 C CA . SER A 1 286 ? -11.242 -12.617 -5.832 1 93.25 286 SER A CA 1
ATOM 2308 C C . SER A 1 286 ? -12.641 -12.797 -6.406 1 93.25 286 SER A C 1
ATOM 2310 O O . SER A 1 286 ? -13.594 -12.164 -5.938 1 93.25 286 SER A O 1
ATOM 2312 N N . SER A 1 287 ? -12.773 -13.688 -7.363 1 90.88 287 SER A N 1
ATOM 2313 C CA . SER A 1 287 ? -14.086 -13.953 -7.941 1 90.88 287 SER A CA 1
ATOM 2314 C C . SER A 1 287 ? -15.023 -14.578 -6.918 1 90.88 287 SER A C 1
ATOM 2316 O O . SER A 1 287 ? -16.219 -14.297 -6.91 1 90.88 287 SER A O 1
ATOM 2318 N N . THR A 1 288 ? -14.469 -15.406 -6.078 1 92.25 288 THR A N 1
ATOM 2319 C CA . THR A 1 288 ? -15.266 -16.047 -5.031 1 92.25 288 THR A CA 1
ATOM 2320 C C . THR A 1 288 ? -15.867 -15 -4.094 1 92.25 288 THR A C 1
ATOM 2322 O O . THR A 1 288 ? -17.047 -15.062 -3.766 1 92.25 288 THR A O 1
ATOM 2325 N N . ILE A 1 289 ? -15.086 -14.039 -3.666 1 95.81 289 ILE A N 1
ATOM 2326 C CA . ILE A 1 289 ? -15.555 -12.977 -2.783 1 95.81 289 ILE A CA 1
ATOM 2327 C C . ILE A 1 289 ? -16.562 -12.094 -3.523 1 95.81 289 ILE A C 1
ATOM 2329 O O . ILE A 1 289 ? -17.641 -11.797 -3 1 95.81 289 ILE A O 1
ATOM 2333 N N . ARG A 1 290 ? -16.219 -11.719 -4.754 1 94.75 290 ARG A N 1
ATOM 2334 C CA . ARG A 1 290 ? -17.078 -10.883 -5.586 1 94.75 290 ARG A CA 1
ATOM 2335 C C . ARG A 1 290 ? -18.469 -11.484 -5.703 1 94.75 290 ARG A C 1
ATOM 2337 O O . ARG A 1 290 ? -19.469 -10.773 -5.559 1 94.75 290 ARG A O 1
ATOM 2344 N N . ASP A 1 291 ? -18.516 -12.766 -5.883 1 92.88 291 ASP A N 1
ATOM 2345 C CA . ASP A 1 291 ? -19.781 -13.438 -6.18 1 92.88 291 ASP A CA 1
ATOM 2346 C C . ASP A 1 291 ? -20.547 -13.773 -4.902 1 92.88 291 ASP A C 1
ATOM 2348 O O . ASP A 1 291 ? -21.734 -14.086 -4.945 1 92.88 291 ASP A O 1
ATOM 2352 N N . SER A 1 292 ? -19.938 -13.664 -3.756 1 96.06 292 SER A N 1
ATOM 2353 C CA . SER A 1 292 ? -20.547 -14.133 -2.512 1 96.06 292 SER A CA 1
ATOM 2354 C C . SER A 1 292 ? -21.094 -12.961 -1.693 1 96.06 292 SER A C 1
ATOM 2356 O O . SER A 1 292 ? -22.047 -13.125 -0.932 1 96.06 292 SER A O 1
ATOM 2358 N N . ILE A 1 293 ? -20.516 -11.828 -1.771 1 96.19 293 ILE A N 1
ATOM 2359 C CA . ILE A 1 293 ? -20.703 -10.742 -0.813 1 96.19 293 ILE A CA 1
ATOM 2360 C C . ILE A 1 293 ? -22.156 -10.266 -0.857 1 96.19 293 ILE A C 1
ATOM 2362 O O . ILE A 1 293 ? -22.781 -10.094 0.186 1 96.19 293 ILE A O 1
ATOM 2366 N N . LEU A 1 294 ? -22.719 -10.039 -2.076 1 95.12 294 LEU A N 1
ATOM 2367 C CA . LEU A 1 294 ? -24.062 -9.461 -2.168 1 95.12 294 LEU A 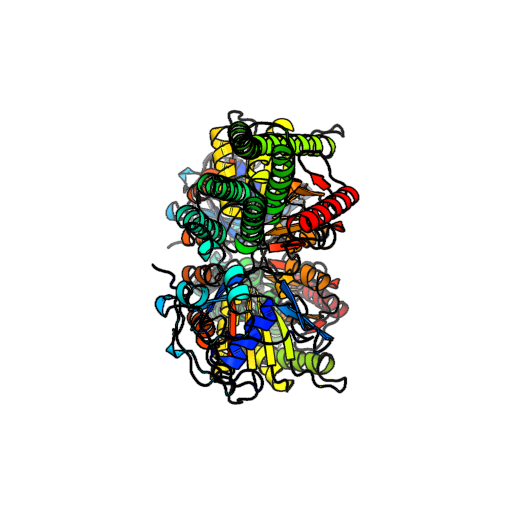CA 1
ATOM 2368 C C . LEU A 1 294 ? -25.125 -10.484 -1.772 1 95.12 294 LEU A C 1
ATOM 2370 O O . LEU A 1 294 ? -26.125 -10.125 -1.159 1 95.12 294 LEU A O 1
ATOM 2374 N N . GLU A 1 295 ? -24.891 -11.734 -2.15 1 93.88 295 GLU A N 1
ATOM 2375 C CA . GLU A 1 295 ? -25.812 -12.781 -1.723 1 93.88 295 GLU A CA 1
ATOM 2376 C C . GLU A 1 295 ? -25.797 -12.945 -0.206 1 93.88 295 GLU A C 1
ATOM 2378 O O . GLU A 1 295 ? -26.844 -13.148 0.413 1 93.88 295 GLU A O 1
ATOM 2383 N N . ALA A 1 296 ? -24.641 -12.875 0.34 1 95.06 296 ALA A N 1
ATOM 2384 C CA . ALA A 1 296 ? -24.516 -12.953 1.794 1 95.06 296 ALA A CA 1
ATOM 2385 C C . ALA A 1 296 ? -25.203 -11.758 2.465 1 95.06 296 ALA A C 1
ATOM 2387 O O . ALA A 1 296 ? -25.891 -11.922 3.479 1 95.06 296 ALA A O 1
ATOM 2388 N N . TYR A 1 297 ? -24.969 -10.578 1.938 1 94.5 297 TYR A N 1
ATOM 2389 C CA . TYR A 1 297 ? -25.609 -9.367 2.424 1 94.5 297 TYR A CA 1
ATOM 2390 C C . TYR A 1 297 ? -27.125 -9.523 2.439 1 94.5 297 TYR A C 1
ATOM 2392 O O . TYR A 1 297 ? -27.781 -9.227 3.445 1 94.5 297 TYR A O 1
ATOM 2400 N N . ASP A 1 298 ? -27.641 -10.07 1.393 1 91.75 298 ASP A N 1
ATOM 2401 C CA . ASP A 1 298 ? -29.078 -10.281 1.264 1 91.75 298 ASP A CA 1
ATOM 2402 C C . ASP A 1 298 ? -29.594 -11.281 2.301 1 91.75 298 ASP A C 1
ATOM 2404 O O . ASP A 1 298 ? -30.656 -11.086 2.895 1 91.75 298 ASP A O 1
ATOM 2408 N N . ALA A 1 299 ? -28.875 -12.258 2.539 1 91.56 299 ALA A N 1
ATOM 2409 C CA . ALA A 1 299 ? -29.281 -13.344 3.424 1 91.56 299 ALA A CA 1
ATOM 2410 C C . ALA A 1 299 ? -29.219 -12.914 4.887 1 91.56 299 ALA A C 1
ATOM 2412 O O . ALA A 1 299 ? -29.953 -13.445 5.727 1 91.56 299 ALA A O 1
ATOM 2413 N N . LEU A 1 300 ? -28.391 -12.016 5.246 1 90.25 300 LEU A N 1
ATOM 2414 C CA . LEU A 1 300 ? -28.172 -11.602 6.625 1 90.25 300 LEU A CA 1
ATOM 2415 C C . LEU A 1 300 ? -29.312 -10.695 7.102 1 90.25 300 LEU A C 1
ATOM 2417 O O . LEU A 1 300 ? -29.531 -10.555 8.305 1 90.25 300 LEU A O 1
ATOM 2421 N N . GLY A 1 301 ? -30 -10.023 6.184 1 85.44 301 GLY A N 1
ATOM 2422 C CA . GLY A 1 301 ? -31.109 -9.172 6.547 1 85.44 301 GLY A CA 1
ATOM 2423 C C . GLY A 1 301 ? -30.688 -7.867 7.195 1 85.44 301 GLY A C 1
ATOM 2424 O O . GLY A 1 301 ? -31.453 -7.27 7.957 1 85.44 301 GLY A O 1
ATOM 2425 N N . ILE A 1 302 ? -29.484 -7.496 7.012 1 89.5 302 ILE A N 1
ATOM 2426 C CA . ILE A 1 302 ? -29.016 -6.219 7.547 1 89.5 302 ILE A CA 1
ATOM 2427 C C . ILE A 1 302 ? -29.375 -5.094 6.578 1 89.5 302 ILE A C 1
ATOM 2429 O O . ILE A 1 302 ? -29.578 -5.332 5.387 1 89.5 302 ILE A O 1
ATOM 2433 N N . GLN A 1 303 ? -29.375 -3.902 7.09 1 90.44 303 GLN A N 1
ATOM 2434 C CA . GLN A 1 303 ? -29.797 -2.758 6.289 1 90.44 303 GLN A CA 1
ATOM 2435 C C . GLN A 1 303 ? -28.625 -2.174 5.5 1 90.44 303 GLN A C 1
ATOM 2437 O O . GLN A 1 303 ? -28.812 -1.721 4.367 1 90.44 303 GLN A O 1
ATOM 2442 N N . THR A 1 304 ? -27.453 -2.162 6.195 1 94.31 304 THR A N 1
ATOM 2443 C CA . THR A 1 304 ? -26.344 -1.463 5.562 1 94.31 304 THR A CA 1
ATOM 2444 C C . THR A 1 304 ? -25.109 -2.357 5.5 1 94.31 304 THR A C 1
ATOM 2446 O O . THR A 1 304 ? -24.688 -2.926 6.512 1 94.31 304 THR A O 1
ATOM 2449 N N . LEU A 1 305 ? -24.562 -2.516 4.32 1 96.06 305 LEU A N 1
ATOM 2450 C CA . LEU A 1 305 ? -23.25 -3.125 4.129 1 96.06 305 LEU A CA 1
ATOM 2451 C C . LEU A 1 305 ? -22.188 -2.064 3.83 1 96.06 305 LEU A C 1
ATOM 2453 O O . LEU A 1 305 ? -22.297 -1.352 2.83 1 96.06 305 LEU A O 1
ATOM 2457 N N . GLU A 1 306 ? -21.297 -1.916 4.762 1 97.31 306 GLU A N 1
ATOM 2458 C CA . GLU A 1 306 ? -20.109 -1.113 4.516 1 97.31 306 GLU A CA 1
ATOM 2459 C C . GLU A 1 306 ? -18.969 -1.968 3.959 1 97.31 306 GLU A C 1
ATOM 2461 O O . GLU A 1 306 ? -18.312 -2.701 4.703 1 97.31 306 GLU A O 1
ATOM 2466 N N . LEU A 1 307 ? -18.766 -1.817 2.684 1 98.38 307 LEU A N 1
ATOM 2467 C CA . LEU A 1 307 ? -17.703 -2.578 2.029 1 98.38 307 LEU A CA 1
ATOM 2468 C C . LEU A 1 307 ? -16.469 -1.713 1.811 1 98.38 307 LEU A C 1
ATOM 2470 O O . LEU A 1 307 ? -16.516 -0.74 1.054 1 98.38 307 LEU A O 1
ATOM 2474 N N . ARG A 1 308 ? -15.422 -2.041 2.48 1 98.81 308 ARG A N 1
ATOM 2475 C CA . ARG A 1 308 ? -14.141 -1.37 2.311 1 98.81 308 ARG A CA 1
ATOM 2476 C C . ARG A 1 308 ? -13.188 -2.207 1.46 1 98.81 308 ARG A C 1
ATOM 2478 O O . ARG A 1 308 ? -13.102 -3.426 1.635 1 98.81 308 ARG A O 1
ATOM 2485 N N . VAL A 1 309 ? -12.586 -1.546 0.466 1 98.75 309 VAL A N 1
ATOM 2486 C CA . VAL A 1 309 ? -11.75 -2.281 -0.474 1 98.75 309 VAL A CA 1
ATOM 2487 C C . VAL A 1 309 ? -10.406 -1.565 -0.639 1 98.75 309 VAL A C 1
ATOM 2489 O O . VAL A 1 309 ? -10.367 -0.359 -0.894 1 98.75 309 VAL A O 1
ATOM 2492 N N . LEU A 1 310 ? -9.305 -2.266 -0.399 1 98.75 310 LEU A N 1
ATOM 2493 C CA . LEU A 1 310 ? -8 -1.744 -0.797 1 98.75 310 LEU A CA 1
ATOM 2494 C C . LEU A 1 310 ? -7.84 -1.779 -2.312 1 98.75 310 LEU A C 1
ATOM 2496 O O . LEU A 1 310 ? -8.273 -2.732 -2.965 1 98.75 310 LEU A O 1
ATOM 2500 N N . GLU A 1 311 ? -7.199 -0.815 -2.822 1 97.94 311 GLU A N 1
ATOM 2501 C CA . GLU A 1 311 ? -7.105 -0.666 -4.273 1 97.94 311 GLU A CA 1
ATOM 2502 C C . GLU A 1 311 ? -6.305 -1.809 -4.895 1 97.94 311 GLU A C 1
ATOM 2504 O O . GLU A 1 311 ? -6.559 -2.203 -6.031 1 97.94 311 GLU A O 1
ATOM 2509 N N . SER A 1 312 ? -5.227 -2.342 -4.164 1 97.25 312 SER A N 1
ATOM 2510 C CA . SER A 1 312 ? -4.473 -3.543 -4.512 1 97.25 312 SER A CA 1
ATOM 2511 C C . SER A 1 312 ? -3.549 -3.293 -5.699 1 97.25 312 SER A C 1
ATOM 2513 O O . SER A 1 312 ? -3.723 -3.889 -6.762 1 97.25 312 SER A O 1
ATOM 2515 N N . ARG A 1 313 ? -2.494 -2.557 -5.43 1 95.88 313 ARG A N 1
ATOM 2516 C CA . ARG A 1 313 ? -1.436 -2.414 -6.422 1 95.88 313 ARG A CA 1
ATOM 2517 C C . ARG A 1 313 ? -0.5 -3.617 -6.402 1 95.88 313 ARG A C 1
ATOM 2519 O O . ARG A 1 313 ? -0.252 -4.199 -5.348 1 95.88 313 ARG A O 1
ATOM 2526 N N . PRO A 1 314 ? 0.013 -4.074 -7.586 1 93.56 314 PRO A N 1
ATOM 2527 C CA . PRO A 1 314 ? -0.179 -3.48 -8.914 1 93.56 314 PRO A CA 1
ATOM 2528 C C . PRO A 1 314 ? -1.524 -3.848 -9.531 1 93.56 314 PRO A C 1
ATOM 2530 O O . PRO A 1 314 ? -2.273 -4.645 -8.969 1 93.56 314 PRO A O 1
ATOM 2533 N N . LEU A 1 315 ? -1.938 -3.26 -10.625 1 92.5 315 LEU A N 1
ATOM 2534 C CA . LEU A 1 315 ? -3.049 -3.543 -11.531 1 92.5 315 LEU A CA 1
ATOM 2535 C C . LEU A 1 315 ? -4.367 -3.064 -10.938 1 92.5 315 LEU A C 1
ATOM 2537 O O . LEU A 1 315 ? -5.406 -3.117 -11.594 1 92.5 315 LEU A O 1
ATOM 2541 N N . PHE A 1 316 ? -4.371 -2.592 -9.648 1 95.69 316 PHE A N 1
ATOM 2542 C CA . PHE A 1 316 ? -5.539 -1.993 -9.016 1 95.69 316 PHE A CA 1
ATOM 2543 C C . PHE A 1 316 ? -6.727 -2.945 -9.055 1 95.69 316 PHE A C 1
ATOM 2545 O O . PHE A 1 316 ? -7.836 -2.545 -9.414 1 95.69 316 PHE A O 1
ATOM 2552 N N . GLU A 1 317 ? -6.48 -4.164 -8.633 1 94.5 317 GLU A N 1
ATOM 2553 C CA . GLU A 1 317 ? -7.496 -5.211 -8.711 1 94.5 317 GLU A CA 1
ATOM 2554 C C . GLU A 1 317 ? -8.672 -4.91 -7.785 1 94.5 317 GLU A C 1
ATOM 2556 O O . GLU A 1 317 ? -9.812 -5.25 -8.094 1 94.5 317 GLU A O 1
ATOM 2561 N N . GLY A 1 318 ? -8.43 -4.277 -6.703 1 96.88 318 GLY A N 1
ATOM 2562 C CA . GLY A 1 318 ? -9.5 -3.938 -5.781 1 96.88 318 GLY A CA 1
ATOM 2563 C C . GLY A 1 318 ? -10.516 -2.977 -6.375 1 96.88 318 GLY A C 1
ATOM 2564 O O . GLY A 1 318 ? -11.711 -3.076 -6.094 1 96.88 318 GLY A O 1
ATOM 2565 N N . ALA A 1 319 ? -10.047 -2.025 -7.16 1 95.94 319 ALA A N 1
ATOM 2566 C CA . ALA A 1 319 ? -10.953 -1.093 -7.828 1 95.94 319 ALA A CA 1
ATOM 2567 C C . ALA A 1 319 ? -11.867 -1.821 -8.805 1 95.94 319 ALA A C 1
ATOM 2569 O O . ALA A 1 319 ? -13.055 -1.502 -8.898 1 95.94 319 ALA A O 1
ATOM 2570 N N . SER A 1 320 ? -11.32 -2.797 -9.477 1 94 320 SER A N 1
ATOM 2571 C CA . SER A 1 320 ? -12.125 -3.611 -10.383 1 94 320 SER A CA 1
ATOM 2572 C C . SER A 1 320 ? -13.195 -4.387 -9.625 1 94 320 SER A C 1
ATOM 2574 O O . SER A 1 320 ? -14.344 -4.465 -10.078 1 94 320 SER A O 1
ATOM 2576 N N . LEU A 1 321 ? -12.797 -4.922 -8.555 1 95.5 321 LEU A N 1
ATOM 2577 C CA . LEU A 1 321 ? -13.727 -5.668 -7.715 1 95.5 321 LEU A CA 1
ATOM 2578 C C . LEU A 1 321 ? -14.875 -4.777 -7.25 1 95.5 321 LEU A C 1
ATOM 2580 O O . LEU A 1 321 ? -16.047 -5.156 -7.352 1 95.5 321 LEU A O 1
ATOM 2584 N N . ALA A 1 322 ? -14.539 -3.609 -6.711 1 97.25 322 ALA A N 1
ATOM 2585 C CA . ALA A 1 322 ? -15.531 -2.668 -6.203 1 97.25 322 ALA A CA 1
ATOM 2586 C C . ALA A 1 322 ? -16.5 -2.252 -7.301 1 97.25 322 ALA A C 1
ATOM 2588 O O . ALA A 1 322 ? -17.719 -2.17 -7.074 1 97.25 322 ALA A O 1
ATOM 2589 N N . SER A 1 323 ? -15.945 -2.008 -8.492 1 95.56 323 SER A N 1
ATOM 2590 C CA . SER A 1 323 ? -16.766 -1.626 -9.633 1 95.56 323 SER A CA 1
ATOM 2591 C C . SER A 1 323 ? -17.781 -2.721 -9.977 1 95.56 323 SER A C 1
ATOM 2593 O O . SER A 1 323 ? -18.953 -2.436 -10.227 1 95.56 323 SER A O 1
ATOM 2595 N N . SER A 1 324 ? -17.297 -3.918 -10.008 1 94.75 324 SER A N 1
ATOM 2596 C CA . SER A 1 324 ? -18.141 -5.055 -10.344 1 94.75 324 SER A CA 1
ATOM 2597 C C . SER A 1 324 ? -19.25 -5.246 -9.32 1 94.75 324 SER A C 1
ATOM 2599 O O . SER A 1 324 ? -20.406 -5.469 -9.68 1 94.75 324 SER A O 1
ATOM 2601 N N . ILE A 1 325 ? -18.938 -5.125 -8.047 1 96.44 325 ILE A N 1
ATOM 2602 C CA . ILE A 1 325 ? -19.906 -5.312 -6.973 1 96.44 325 ILE A CA 1
ATOM 2603 C C . ILE A 1 325 ? -20.953 -4.199 -7.016 1 96.44 325 ILE A C 1
ATOM 2605 O O . ILE A 1 325 ? -22.156 -4.457 -6.898 1 96.44 325 ILE A O 1
ATOM 2609 N N . LEU A 1 326 ? -20.469 -2.959 -7.219 1 95.25 326 LEU A N 1
ATOM 2610 C CA . LEU A 1 326 ? -21.375 -1.823 -7.301 1 95.25 326 LEU A CA 1
ATOM 2611 C C . LEU A 1 326 ? -22.359 -1.985 -8.461 1 95.25 326 LEU A C 1
ATOM 2613 O O . LEU A 1 326 ? -23.562 -1.759 -8.312 1 95.25 326 LEU A O 1
ATOM 2617 N N . SER A 1 327 ? -21.844 -2.406 -9.609 1 94.06 327 SER A N 1
ATOM 2618 C CA . SER A 1 327 ? -22.672 -2.607 -10.797 1 94.06 327 SER A CA 1
ATOM 2619 C C . SER A 1 327 ? -23.719 -3.678 -10.562 1 94.06 327 SER A C 1
ATOM 2621 O O . SER A 1 327 ? -24.891 -3.5 -10.93 1 94.06 327 SER A O 1
ATOM 2623 N N . THR A 1 328 ? -23.297 -4.738 -9.992 1 94.25 328 THR A N 1
ATOM 2624 C CA . THR A 1 328 ? -24.219 -5.836 -9.711 1 94.25 328 THR A CA 1
ATOM 2625 C C . THR A 1 328 ? -25.297 -5.398 -8.719 1 94.25 328 THR A C 1
ATOM 2627 O O . THR A 1 328 ? -26.484 -5.727 -8.891 1 94.25 328 THR A O 1
ATOM 2630 N N . PHE A 1 329 ? -24.953 -4.68 -7.695 1 95.19 329 PHE A N 1
ATOM 2631 C CA . PHE A 1 329 ? -25.906 -4.199 -6.699 1 95.19 329 PHE A CA 1
ATOM 2632 C C . PHE A 1 329 ? -26.938 -3.291 -7.34 1 95.19 329 PHE A C 1
ATOM 2634 O O . PHE A 1 329 ? -28.141 -3.426 -7.07 1 95.19 329 PHE A O 1
ATOM 2641 N N . LYS A 1 330 ? -26.5 -2.396 -8.148 1 89.88 330 LYS A N 1
ATOM 2642 C CA . LYS A 1 330 ? -27.406 -1.448 -8.805 1 89.88 330 LYS A CA 1
ATOM 2643 C C . LYS A 1 330 ? -28.359 -2.164 -9.742 1 89.88 330 LYS A C 1
ATOM 2645 O O . LYS A 1 330 ? -29.516 -1.746 -9.891 1 89.88 330 LYS A O 1
ATOM 2650 N N . SER A 1 331 ? -27.906 -3.199 -10.289 1 89.62 331 SER A N 1
ATOM 2651 C CA . SER A 1 331 ? -28.75 -3.941 -11.227 1 89.62 331 SER A CA 1
ATOM 2652 C C . SER A 1 331 ? -29.75 -4.828 -10.492 1 89.62 331 SER A C 1
ATOM 2654 O O . SER A 1 331 ? -30.828 -5.109 -11.008 1 89.62 331 SER A O 1
ATOM 2656 N N . GLN A 1 332 ? -29.406 -5.246 -9.336 1 83.38 332 GLN A N 1
ATOM 2657 C CA . GLN A 1 332 ? -30.219 -6.238 -8.641 1 83.38 332 GLN A CA 1
ATOM 2658 C C . GLN A 1 332 ? -31.109 -5.578 -7.59 1 83.38 332 GLN A C 1
ATOM 2660 O O . GLN A 1 332 ? -32.156 -6.125 -7.211 1 83.38 332 GLN A O 1
ATOM 2665 N N . SER A 1 333 ? -30.547 -4.535 -6.934 1 68.12 333 SER A N 1
ATOM 2666 C CA . SER A 1 333 ? -31.188 -4.066 -5.711 1 68.12 333 SER A CA 1
ATOM 2667 C C . SER A 1 333 ? -32.5 -3.326 -6.012 1 68.12 333 SER A C 1
ATOM 2669 O O . SER A 1 333 ? -32.469 -2.324 -6.73 1 68.12 333 SER A O 1
ATOM 2671 N N . LYS A 1 334 ? -33.5 -3.98 -5.582 1 63.31 334 LYS A N 1
ATOM 2672 C CA . LYS A 1 334 ? -34.844 -3.445 -5.73 1 63.31 334 LYS A CA 1
ATOM 2673 C C . LYS A 1 334 ? -35.375 -2.906 -4.398 1 63.31 334 LYS A C 1
ATOM 2675 O O . LYS A 1 334 ? -36.406 -2.25 -4.359 1 63.31 334 LYS A O 1
ATOM 2680 N N . SER A 1 335 ? -34.594 -3.238 -3.352 1 72.31 335 SER A N 1
ATOM 2681 C CA . SER A 1 335 ? -35.125 -2.848 -2.055 1 72.31 335 SER A CA 1
ATOM 2682 C C . SER A 1 335 ? -34.594 -1.494 -1.611 1 72.31 335 SER A C 1
ATOM 2684 O O . SER A 1 335 ? -33.375 -1.326 -1.466 1 72.31 335 SER A O 1
ATOM 2686 N N . PRO A 1 336 ? -35.438 -0.671 -1.42 1 76.06 336 PRO A N 1
ATOM 2687 C CA . PRO A 1 336 ? -35 0.658 -0.978 1 76.06 336 PRO A CA 1
ATOM 2688 C C . PRO A 1 336 ? -34.406 0.649 0.427 1 76.06 336 PRO A C 1
ATOM 2690 O O . PRO A 1 336 ? -33.75 1.611 0.828 1 76.06 336 PRO A O 1
ATOM 2693 N N . ASP A 1 337 ? -34.531 -0.498 1.069 1 84.19 337 ASP A N 1
ATOM 2694 C CA . ASP A 1 337 ? -34.094 -0.538 2.467 1 84.19 337 ASP A CA 1
ATOM 2695 C C . ASP A 1 337 ? -32.656 -1.024 2.59 1 84.19 337 ASP A C 1
ATOM 2697 O O . ASP A 1 337 ? -32.094 -0.975 3.674 1 84.19 337 ASP A O 1
ATOM 2701 N N . LYS A 1 338 ? -32.156 -1.486 1.512 1 90.25 338 LYS A N 1
ATOM 2702 C CA . LYS A 1 338 ? -30.781 -1.968 1.541 1 90.25 338 LYS A CA 1
ATOM 2703 C C . LYS A 1 338 ? -29.812 -0.9 1.037 1 90.25 338 LYS A C 1
ATOM 2705 O O . LYS A 1 338 ? -30.047 -0.286 -0.006 1 90.25 338 LYS A O 1
ATOM 2710 N N . HIS A 1 339 ? -28.75 -0.712 1.802 1 92.44 339 HIS A N 1
ATOM 2711 C CA . HIS A 1 339 ? -27.781 0.325 1.474 1 92.44 339 HIS A CA 1
ATOM 2712 C C . HIS A 1 339 ? -26.375 -0.253 1.363 1 92.44 339 HIS A C 1
ATOM 2714 O O . HIS A 1 339 ? -25.906 -0.931 2.279 1 92.44 339 HIS A O 1
ATOM 2720 N N . LEU A 1 340 ? -25.75 -0.029 0.255 1 94.75 340 LEU A N 1
ATOM 2721 C CA . LEU A 1 340 ? -24.375 -0.445 0.044 1 94.75 340 LEU A CA 1
ATOM 2722 C C . LEU A 1 340 ? -23.438 0.762 -0.009 1 94.75 340 LEU A C 1
ATOM 2724 O O . LEU A 1 340 ? -23.609 1.637 -0.864 1 94.75 340 LEU A O 1
ATOM 2728 N N . HIS A 1 341 ? -22.562 0.841 0.944 1 94.56 341 HIS A N 1
ATOM 2729 C CA . HIS A 1 341 ? -21.531 1.874 0.945 1 94.56 341 HIS A CA 1
ATOM 2730 C C . HIS A 1 341 ? -20.156 1.281 0.664 1 94.56 341 HIS A C 1
ATOM 2732 O O . HIS A 1 341 ? -19.656 0.462 1.439 1 94.56 341 HIS A O 1
ATOM 2738 N N . ILE A 1 342 ? -19.578 1.675 -0.427 1 97.06 342 ILE A N 1
ATOM 2739 C CA . ILE A 1 342 ? -18.25 1.201 -0.78 1 97.06 342 ILE A CA 1
ATOM 2740 C C . ILE A 1 342 ? -17.219 2.291 -0.489 1 97.06 342 ILE A C 1
ATOM 2742 O O . ILE A 1 342 ? -17.375 3.432 -0.933 1 97.06 342 ILE A O 1
ATOM 2746 N N . THR A 1 343 ? -16.234 1.991 0.292 1 97.38 343 THR A N 1
ATOM 2747 C CA . THR A 1 343 ? -15.125 2.898 0.539 1 97.38 343 THR A CA 1
ATOM 2748 C C . THR A 1 343 ? -13.82 2.318 -0.004 1 97.38 343 THR A C 1
ATOM 2750 O O . THR A 1 343 ? -13.438 1.203 0.354 1 97.38 343 THR A O 1
ATOM 2753 N N . MET A 1 344 ? -13.195 3.08 -0.856 1 97.44 344 MET A N 1
ATOM 2754 C CA . MET A 1 344 ? -11.93 2.676 -1.461 1 97.44 344 MET A CA 1
ATOM 2755 C C . MET A 1 344 ? -10.75 3.256 -0.689 1 97.44 344 MET A C 1
ATOM 2757 O O . MET A 1 344 ? -10.789 4.41 -0.256 1 97.44 344 MET A O 1
ATOM 2761 N N . TYR A 1 345 ? -9.719 2.457 -0.503 1 98.31 345 TYR A N 1
ATOM 2762 C CA . TYR A 1 345 ? -8.5 2.873 0.18 1 98.31 345 TYR A CA 1
ATOM 2763 C C . TYR A 1 345 ? -7.266 2.512 -0.638 1 98.31 345 TYR A C 1
ATOM 2765 O O . TYR A 1 345 ? -7.285 1.544 -1.402 1 98.31 345 TYR A O 1
ATOM 2773 N N . THR A 1 346 ? -6.18 3.287 -0.523 1 98.25 346 THR A N 1
ATOM 2774 C CA . THR A 1 346 ? -4.879 2.824 -0.995 1 98.25 346 THR A CA 1
ATOM 2775 C C . THR A 1 346 ? -4.387 1.649 -0.153 1 98.25 346 THR A C 1
ATOM 2777 O O . THR A 1 346 ? -4.871 1.429 0.958 1 98.25 346 THR A O 1
ATOM 2780 N N . ASP A 1 347 ? -3.434 0.885 -0.707 1 98.69 347 ASP A N 1
ATOM 2781 C CA . ASP A 1 347 ? -2.859 -0.216 0.062 1 98.69 347 ASP A CA 1
ATOM 2782 C C . ASP A 1 347 ? -2.104 0.303 1.283 1 98.69 347 ASP A C 1
ATOM 2784 O O . ASP A 1 347 ? -2.045 -0.369 2.314 1 98.69 347 ASP A O 1
ATOM 2788 N N . ALA A 1 348 ? -1.536 1.498 1.185 1 98.5 348 ALA A N 1
ATOM 2789 C CA . ALA A 1 348 ? -0.831 2.135 2.293 1 98.5 348 ALA A CA 1
ATOM 2790 C C . ALA A 1 348 ? -1.76 2.344 3.486 1 98.5 348 ALA A C 1
ATOM 2792 O O . ALA A 1 348 ? -1.313 2.344 4.637 1 98.5 348 ALA A O 1
ATOM 2793 N N . SER A 1 349 ? -3.055 2.432 3.264 1 98.38 349 SER A N 1
ATOM 2794 C CA . SER A 1 349 ? -4.039 2.768 4.289 1 98.38 349 SER A CA 1
ATOM 2795 C C . SER A 1 349 ? -4.668 1.515 4.887 1 98.38 349 SER A C 1
ATOM 2797 O O . SER A 1 349 ? -5.816 1.54 5.324 1 98.38 349 SER A O 1
ATOM 2799 N N . ALA A 1 350 ? -3.922 0.442 4.867 1 98.75 350 ALA A N 1
ATOM 2800 C CA . ALA A 1 350 ? -4.473 -0.823 5.344 1 98.75 350 ALA A CA 1
ATOM 2801 C C . ALA A 1 350 ? -4.953 -0.7 6.789 1 98.75 350 ALA A C 1
ATOM 2803 O O . ALA A 1 350 ? -6.035 -1.188 7.133 1 98.75 350 ALA A O 1
ATOM 2804 N N . ALA A 1 351 ? -4.195 -0.038 7.645 1 98.62 351 ALA A N 1
ATOM 2805 C CA . ALA A 1 351 ? -4.574 0.096 9.047 1 98.62 351 ALA A CA 1
ATOM 2806 C C . ALA A 1 351 ? -5.797 0.996 9.203 1 98.62 351 ALA A C 1
ATOM 2808 O O . ALA A 1 351 ? -6.695 0.703 10 1 98.62 351 ALA A O 1
ATOM 2809 N N . LEU A 1 352 ? -5.828 2.082 8.453 1 97.75 352 LEU A N 1
ATOM 2810 C CA . LEU A 1 352 ? -6.977 2.984 8.484 1 97.75 352 LEU A CA 1
ATOM 2811 C C . LEU A 1 352 ? -8.242 2.275 8.016 1 97.75 352 LEU A C 1
ATOM 2813 O O . LEU A 1 352 ? -9.305 2.428 8.617 1 97.75 352 LEU A O 1
ATOM 2817 N N . ALA A 1 353 ? -8.133 1.519 6.973 1 98.62 353 ALA A N 1
ATOM 2818 C CA . ALA A 1 353 ? -9.266 0.787 6.41 1 98.62 353 ALA A CA 1
ATOM 2819 C C . ALA A 1 353 ? -9.797 -0.25 7.395 1 98.62 353 ALA A C 1
ATOM 2821 O O . ALA A 1 353 ? -10.992 -0.541 7.414 1 98.62 353 ALA A O 1
ATOM 2822 N N . ALA A 1 354 ? -8.914 -0.783 8.234 1 98.75 354 ALA A N 1
ATOM 2823 C CA . ALA A 1 354 ? -9.258 -1.916 9.086 1 98.75 354 ALA A CA 1
ATOM 2824 C C . ALA A 1 354 ? -9.875 -1.444 10.398 1 98.75 354 ALA A C 1
ATOM 2826 O O . ALA A 1 354 ? -10.391 -2.252 11.18 1 98.75 354 ALA A O 1
ATOM 2827 N N . LYS A 1 355 ? -9.773 -0.149 10.648 1 97.69 355 LYS A N 1
ATOM 2828 C CA . LYS A 1 355 ? -10.289 0.365 11.914 1 97.69 355 LYS A CA 1
ATOM 2829 C C . LYS A 1 355 ? -11.766 0.035 12.078 1 97.69 355 LYS A C 1
ATOM 2831 O O . LYS A 1 355 ? -12.578 0.363 11.211 1 97.69 355 LYS A O 1
ATOM 2836 N N . ASP A 1 356 ? -12.164 -0.67 13.109 1 96.81 356 ASP A N 1
ATOM 2837 C CA . ASP A 1 356 ? -13.523 -1.036 13.5 1 96.81 356 ASP A CA 1
ATOM 2838 C C . ASP A 1 356 ? -14.172 -1.934 12.453 1 96.81 356 ASP A C 1
ATOM 2840 O O . ASP A 1 356 ? -15.391 -1.919 12.289 1 96.81 356 ASP A O 1
ATOM 2844 N N . ALA A 1 357 ? -13.445 -2.582 11.594 1 98 357 ALA A N 1
ATOM 2845 C CA . ALA A 1 357 ? -14.008 -3.566 10.672 1 98 357 ALA A CA 1
ATOM 2846 C C . ALA A 1 357 ? -14.477 -4.812 11.414 1 98 357 ALA A C 1
ATOM 2848 O O . ALA A 1 357 ? -13.891 -5.191 12.438 1 98 357 ALA A O 1
ATOM 2849 N N . ASP A 1 358 ? -15.539 -5.391 10.945 1 97.5 358 ASP A N 1
ATOM 2850 C CA . ASP A 1 358 ? -16.047 -6.605 11.562 1 97.5 358 ASP A CA 1
ATOM 2851 C C . ASP A 1 358 ? -15.328 -7.844 11.039 1 97.5 358 ASP A C 1
ATOM 2853 O O . ASP A 1 358 ? -15.039 -8.773 11.797 1 97.5 358 ASP A O 1
ATOM 2857 N N . ILE A 1 359 ? -15.086 -7.824 9.75 1 98.25 359 ILE A N 1
ATOM 2858 C CA . ILE A 1 359 ? -14.531 -9.008 9.109 1 98.25 359 ILE A CA 1
ATOM 2859 C C . ILE A 1 359 ? -13.594 -8.594 7.973 1 98.25 359 ILE A C 1
ATOM 2861 O O . ILE A 1 359 ? -13.883 -7.641 7.246 1 98.25 359 ILE A O 1
ATOM 2865 N N . VAL A 1 360 ? -12.414 -9.188 7.895 1 98.81 360 VAL A N 1
ATOM 2866 C CA . VAL A 1 360 ? -11.508 -9.094 6.754 1 98.81 360 VAL A CA 1
ATOM 2867 C C . VAL A 1 360 ? -11.625 -10.352 5.898 1 98.81 360 VAL A C 1
ATOM 2869 O O . VAL A 1 360 ? -11.453 -11.469 6.395 1 98.81 360 VAL A O 1
ATOM 2872 N N . LEU A 1 361 ? -11.969 -10.172 4.609 1 98.69 361 LEU A N 1
ATOM 2873 C CA . LEU A 1 361 ? -12.125 -11.281 3.678 1 98.69 361 LEU A CA 1
ATOM 2874 C C . LEU A 1 361 ? -10.922 -11.383 2.746 1 98.69 361 LEU A C 1
ATOM 2876 O O . LEU A 1 361 ? -10.578 -10.414 2.061 1 98.69 361 LEU A O 1
ATOM 2880 N N . LEU A 1 362 ? -10.305 -12.531 2.75 1 98.31 362 LEU A N 1
ATOM 2881 C CA . LEU A 1 362 ? -9.203 -12.805 1.832 1 98.31 362 LEU A CA 1
ATOM 2882 C C . LEU A 1 362 ? -9.555 -13.945 0.887 1 98.31 362 LEU A C 1
ATOM 2884 O O . LEU A 1 362 ? -10.227 -14.906 1.283 1 98.31 362 LEU A O 1
ATOM 2888 N N . GLY A 1 363 ? -9.164 -13.781 -0.351 1 96.25 363 GLY A N 1
ATOM 2889 C CA . GLY A 1 363 ? -9.102 -14.938 -1.229 1 96.25 363 GLY A CA 1
ATOM 2890 C C . GLY A 1 363 ? -7.84 -15.758 -1.044 1 96.25 363 GLY A C 1
ATOM 2891 O O . GLY A 1 363 ? -7.109 -15.57 -0.068 1 96.25 363 GLY A O 1
ATOM 2892 N N . ALA A 1 364 ? -7.66 -16.719 -1.908 1 94.81 364 ALA A N 1
ATOM 2893 C CA . ALA A 1 364 ? -6.449 -17.547 -1.907 1 94.81 364 ALA A CA 1
ATOM 2894 C C . ALA A 1 364 ? -6.094 -18 -3.318 1 94.81 364 ALA A C 1
ATOM 2896 O O . ALA A 1 364 ? -6.965 -18.422 -4.078 1 94.81 364 ALA A O 1
ATOM 2897 N N . ASP A 1 365 ? -4.891 -17.781 -3.639 1 91.94 365 ASP A N 1
ATOM 2898 C CA . ASP A 1 365 ? -4.367 -18.359 -4.879 1 91.94 365 ASP A CA 1
ATOM 2899 C C . ASP A 1 365 ? -3.775 -19.75 -4.637 1 91.94 365 ASP A C 1
ATOM 2901 O O . ASP A 1 365 ? -3.758 -20.578 -5.539 1 91.94 365 ASP A O 1
ATOM 2905 N N . ARG A 1 366 ? -3.262 -19.891 -3.443 1 92.56 366 ARG A N 1
ATOM 2906 C CA . ARG A 1 366 ? -2.688 -21.156 -2.975 1 92.56 366 ARG A CA 1
ATOM 2907 C C . ARG A 1 366 ? -2.773 -21.266 -1.456 1 92.56 366 ARG A C 1
ATOM 2909 O O . ARG A 1 366 ? -2.666 -20.25 -0.749 1 92.56 366 ARG A O 1
ATOM 2916 N N . ILE A 1 367 ? -3.031 -22.438 -1.001 1 93.75 367 ILE A N 1
ATOM 2917 C CA . ILE A 1 367 ? -3.037 -22.719 0.43 1 93.75 367 ILE A CA 1
ATOM 2918 C C . ILE A 1 367 ? -2 -23.797 0.75 1 93.75 367 ILE A C 1
ATOM 2920 O O . ILE A 1 367 ? -2.023 -24.875 0.168 1 93.75 367 ILE A O 1
ATOM 2924 N N . SER A 1 368 ? -1.067 -23.469 1.562 1 92.12 368 SER A N 1
ATOM 2925 C CA . SER A 1 368 ? 0.006 -24.359 1.973 1 92.12 368 SER A CA 1
ATOM 2926 C C . SER A 1 368 ? -0.143 -24.766 3.434 1 92.12 368 SER A C 1
ATOM 2928 O O . SER A 1 368 ? -0.509 -23.953 4.277 1 92.12 368 SER A O 1
ATOM 2930 N N . ALA A 1 369 ? 0.136 -26.047 3.693 1 89.12 369 ALA A N 1
ATOM 2931 C CA . ALA A 1 369 ? 0.054 -26.531 5.066 1 89.12 369 ALA A CA 1
ATOM 2932 C C . ALA A 1 369 ? 1.157 -25.938 5.934 1 89.12 369 ALA A C 1
ATOM 2934 O O . ALA A 1 369 ? 1.014 -25.844 7.152 1 89.12 369 ALA A O 1
ATOM 2935 N N . THR A 1 370 ? 2.201 -25.484 5.297 1 88.31 370 THR A N 1
ATOM 2936 C CA . THR A 1 370 ? 3.352 -25.031 6.07 1 88.31 370 THR A CA 1
ATOM 2937 C C . THR A 1 370 ? 3.508 -23.516 5.98 1 88.31 370 THR A C 1
ATOM 2939 O O . THR A 1 370 ? 3.914 -22.875 6.945 1 88.31 370 THR A O 1
ATOM 2942 N N . ARG A 1 371 ? 3.182 -22.938 4.879 1 91.31 371 ARG A N 1
ATOM 2943 C CA . ARG A 1 371 ? 3.467 -21.531 4.676 1 91.31 371 ARG A CA 1
ATOM 2944 C C . ARG A 1 371 ? 2.242 -20.672 4.977 1 91.31 371 ARG A C 1
ATOM 2946 O O . ARG A 1 371 ? 2.373 -19.516 5.395 1 91.31 371 ARG A O 1
ATOM 2953 N N . GLY A 1 372 ? 1.054 -21.219 4.742 1 94.25 372 GLY A N 1
ATOM 2954 C CA . GLY A 1 372 ? -0.169 -20.469 4.988 1 94.25 372 GLY A CA 1
ATOM 2955 C C . GLY A 1 372 ? -0.977 -20.219 3.73 1 94.25 372 GLY A C 1
ATOM 2956 O O . GLY A 1 372 ? -1.127 -21.109 2.891 1 94.25 372 GLY A O 1
ATOM 2957 N N . VAL A 1 373 ? -1.567 -19.031 3.627 1 95.81 373 VAL A N 1
ATOM 2958 C CA . VAL A 1 373 ? -2.422 -18.672 2.502 1 95.81 373 VAL A CA 1
ATOM 2959 C C . VAL A 1 373 ? -1.688 -17.688 1.594 1 95.81 373 VAL A C 1
ATOM 2961 O O . VAL A 1 373 ? -1.27 -16.609 2.039 1 95.81 373 VAL A O 1
ATOM 2964 N N . SER A 1 374 ? -1.473 -18.109 0.373 1 96.12 374 SER A N 1
ATOM 2965 C CA . SER A 1 374 ? -0.916 -17.203 -0.625 1 96.12 374 SER A CA 1
ATOM 2966 C C . SER A 1 374 ? -2.012 -16.391 -1.296 1 96.12 374 SER A C 1
ATOM 2968 O O . SER A 1 374 ? -2.943 -16.938 -1.879 1 96.12 374 SER A O 1
ATOM 2970 N N . ASN A 1 375 ? -1.985 -15.125 -1.153 1 96.38 375 ASN A N 1
ATOM 2971 C CA . ASN A 1 375 ? -2.922 -14.18 -1.746 1 96.38 375 ASN A CA 1
ATOM 2972 C C . ASN A 1 375 ? -2.209 -12.93 -2.246 1 96.38 375 ASN A C 1
ATOM 2974 O O . ASN A 1 375 ? -0.981 -12.844 -2.193 1 96.38 375 ASN A O 1
ATOM 2978 N N . LYS A 1 376 ? -2.979 -12.07 -2.861 1 96.38 376 LYS A N 1
ATOM 2979 C CA . LYS A 1 376 ? -2.449 -10.828 -3.416 1 96.38 376 LYS A CA 1
ATOM 2980 C C . LYS A 1 376 ? -1.522 -10.133 -2.424 1 96.38 376 LYS A C 1
ATOM 2982 O O . LYS A 1 376 ? -1.805 -10.094 -1.226 1 96.38 376 LYS A O 1
ATOM 2987 N N . THR A 1 377 ? -0.366 -9.695 -2.961 1 97.5 377 THR A N 1
ATOM 2988 C CA . THR A 1 377 ? 0.521 -8.867 -2.145 1 97.5 377 THR A CA 1
ATOM 2989 C C . THR A 1 377 ? -0.253 -7.734 -1.482 1 97.5 377 THR A C 1
ATOM 2991 O O . THR A 1 377 ? -1.066 -7.07 -2.129 1 97.5 377 THR A O 1
ATOM 2994 N N . GLY A 1 378 ? -0.027 -7.445 -0.191 1 98.5 378 GLY A N 1
ATOM 2995 C CA . GLY A 1 378 ? -0.8 -6.52 0.623 1 98.5 378 GLY A CA 1
ATOM 2996 C C . GLY A 1 378 ? -1.67 -7.215 1.653 1 98.5 378 GLY A C 1
ATOM 2997 O O . GLY A 1 378 ? -2.152 -6.582 2.594 1 98.5 378 GLY A O 1
ATOM 2998 N N . SER A 1 379 ? -1.835 -8.531 1.469 1 98.75 379 SER A N 1
ATOM 2999 C CA . SER A 1 379 ? -2.668 -9.297 2.387 1 98.75 379 SER A CA 1
ATOM 3000 C C . SER A 1 379 ? -2.037 -9.375 3.773 1 98.75 379 SER A C 1
ATOM 3002 O O . SER A 1 379 ? -2.727 -9.219 4.785 1 98.75 379 SER A O 1
ATOM 3004 N N . LEU A 1 380 ? -0.728 -9.656 3.832 1 98.75 380 LEU A N 1
ATOM 3005 C CA . LEU A 1 380 ? -0.078 -9.773 5.133 1 98.75 380 LEU A CA 1
ATOM 3006 C C . LEU A 1 380 ? -0.08 -8.438 5.863 1 98.75 380 LEU A C 1
ATOM 3008 O O . LEU A 1 380 ? -0.492 -8.359 7.023 1 98.75 380 LEU A O 1
ATOM 3012 N N . PRO A 1 381 ? 0.353 -7.316 5.18 1 98.81 381 PRO A N 1
ATOM 3013 C CA . PRO A 1 381 ? 0.239 -6.023 5.855 1 98.81 381 PRO A CA 1
ATOM 3014 C C . PRO A 1 381 ? -1.187 -5.719 6.312 1 98.81 381 PRO A C 1
ATOM 3016 O O . PRO A 1 381 ? -1.386 -5.141 7.383 1 98.81 381 PRO A O 1
ATOM 3019 N N . LEU A 1 382 ? -2.182 -6.102 5.531 1 98.88 382 LEU A N 1
ATOM 3020 C CA . LEU A 1 382 ? -3.578 -5.875 5.887 1 98.88 382 LEU A CA 1
ATOM 3021 C C . LEU A 1 382 ? -3.949 -6.637 7.152 1 98.88 382 LEU A C 1
ATOM 3023 O O . LEU A 1 382 ? -4.531 -6.066 8.078 1 98.88 382 LEU A O 1
ATOM 3027 N N . VAL A 1 383 ? -3.609 -7.906 7.203 1 98.88 383 VAL A N 1
ATOM 3028 C CA . VAL A 1 383 ? -3.969 -8.75 8.336 1 98.88 383 VAL A CA 1
ATOM 3029 C C . VAL A 1 383 ? -3.26 -8.25 9.594 1 98.88 383 VAL A C 1
ATOM 3031 O O . VAL A 1 383 ? -3.869 -8.156 10.664 1 98.88 383 VAL A O 1
ATOM 3034 N N . LEU A 1 384 ? -1.947 -7.949 9.461 1 98.81 384 LEU A N 1
ATOM 3035 C CA . LEU A 1 384 ? -1.189 -7.418 10.586 1 98.81 384 LEU A CA 1
ATOM 3036 C C . LEU A 1 384 ? -1.807 -6.117 11.094 1 98.81 384 LEU A C 1
ATOM 3038 O O . LEU A 1 384 ? -1.961 -5.926 12.297 1 98.81 384 LEU A O 1
ATOM 3042 N N . SER A 1 385 ? -2.172 -5.238 10.195 1 98.81 385 SER A N 1
ATOM 3043 C CA . SER A 1 385 ? -2.789 -3.961 10.539 1 98.81 385 SER A CA 1
ATOM 3044 C C . SER A 1 385 ? -4.137 -4.168 11.227 1 98.81 385 SER A C 1
ATOM 3046 O O . SER A 1 385 ? -4.426 -3.541 12.242 1 98.81 385 SER A O 1
ATOM 3048 N N . ALA A 1 386 ? -4.953 -5.016 10.625 1 98.81 386 ALA A N 1
ATOM 3049 C CA . ALA A 1 386 ? -6.293 -5.27 11.148 1 98.81 386 ALA A CA 1
ATOM 3050 C C . ALA A 1 386 ? -6.234 -5.789 12.578 1 98.81 386 ALA A C 1
ATOM 3052 O O . ALA A 1 386 ? -6.949 -5.301 13.453 1 98.81 386 ALA A O 1
ATOM 3053 N N . LYS A 1 387 ? -5.387 -6.742 12.812 1 98.31 387 LYS A N 1
ATOM 3054 C CA . LYS A 1 387 ? -5.273 -7.336 14.141 1 98.31 387 LYS A CA 1
ATOM 3055 C C . LYS A 1 387 ? -4.75 -6.324 15.156 1 98.31 387 LYS A C 1
ATOM 3057 O O . LYS A 1 387 ? -5.09 -6.387 16.344 1 98.31 387 LYS A O 1
ATOM 3062 N N . HIS A 1 388 ? -3.951 -5.406 14.672 1 98.19 388 HIS A N 1
ATOM 3063 C CA . HIS A 1 388 ? -3.395 -4.387 15.555 1 98.19 388 HIS A CA 1
ATOM 3064 C C . HIS A 1 388 ? -4.445 -3.346 15.93 1 98.19 388 HIS A C 1
ATOM 3066 O O . HIS A 1 388 ? -4.609 -3.014 17.109 1 98.19 388 HIS A O 1
ATOM 3072 N N . VAL A 1 389 ? -5.211 -2.834 14.961 1 98.06 389 VAL A N 1
ATOM 3073 C CA . VAL A 1 389 ? -6.078 -1.685 15.203 1 98.06 389 VAL A CA 1
ATOM 3074 C C . VAL A 1 389 ? -7.453 -2.164 15.656 1 98.06 389 VAL A C 1
ATOM 3076 O O . VAL A 1 389 ? -8.188 -1.426 16.312 1 98.06 389 VAL A O 1
ATOM 3079 N N . THR A 1 390 ? -7.871 -3.322 15.219 1 98.06 390 THR A N 1
ATOM 3080 C CA . THR A 1 390 ? -9.141 -3.941 15.586 1 98.06 390 THR A CA 1
ATOM 3081 C C . THR A 1 390 ? -8.93 -5.379 16.062 1 98.06 390 THR A C 1
ATOM 3083 O O . THR A 1 390 ? -9.227 -6.328 15.328 1 98.06 390 THR A O 1
ATOM 3086 N N . PRO A 1 391 ? -8.547 -5.586 17.297 1 96.56 391 PRO A N 1
ATOM 3087 C CA . PRO A 1 391 ? -8.141 -6.902 17.781 1 96.56 391 PRO A CA 1
ATOM 3088 C C . PRO A 1 391 ? -9.25 -7.945 17.672 1 96.56 391 PRO A C 1
ATOM 3090 O O . PRO A 1 391 ? -8.969 -9.141 17.531 1 96.56 391 PRO A O 1
ATOM 3093 N N . ASP A 1 392 ? -10.539 -7.566 17.625 1 96.06 392 ASP A N 1
ATOM 3094 C CA . ASP A 1 392 ? -11.648 -8.508 17.578 1 96.06 392 ASP A CA 1
ATOM 3095 C C . ASP A 1 392 ? -12.078 -8.797 16.141 1 96.06 392 ASP A C 1
ATOM 3097 O O . ASP A 1 392 ? -13.039 -9.539 15.914 1 96.06 392 ASP A O 1
ATOM 3101 N N . VAL A 1 393 ? -11.375 -8.25 15.188 1 98 393 VAL A N 1
ATOM 3102 C CA . VAL A 1 393 ? -11.734 -8.43 13.789 1 98 393 VAL A CA 1
ATOM 3103 C C . VAL A 1 393 ? -11.602 -9.906 13.406 1 98 393 VAL A C 1
ATOM 3105 O O . VAL A 1 393 ? -10.703 -10.602 13.898 1 98 393 VAL A O 1
ATOM 3108 N N . ARG A 1 394 ? -12.477 -10.453 12.578 1 97.88 394 ARG A N 1
ATOM 3109 C CA . ARG A 1 394 ? -12.383 -11.812 12.07 1 97.88 394 ARG A CA 1
ATOM 3110 C C . ARG A 1 394 ? -11.656 -11.852 10.727 1 97.88 394 ARG A C 1
ATOM 3112 O O . ARG A 1 394 ? -12.07 -11.188 9.773 1 97.88 394 ARG A O 1
ATOM 3119 N N . ILE A 1 395 ? -10.562 -12.586 10.727 1 98.38 395 ILE A N 1
ATOM 3120 C CA . ILE A 1 395 ? -9.852 -12.812 9.477 1 98.38 395 ILE A CA 1
ATOM 3121 C C . ILE A 1 395 ? -10.344 -14.102 8.828 1 98.38 395 ILE A C 1
ATOM 3123 O O . ILE A 1 395 ? -10.102 -15.195 9.344 1 98.38 395 ILE A O 1
ATOM 3127 N N . VAL A 1 396 ? -10.992 -13.984 7.633 1 98.06 396 VAL A N 1
ATOM 3128 C CA . VAL A 1 396 ? -11.656 -15.133 7.012 1 98.06 396 VAL A CA 1
ATOM 3129 C C . VAL A 1 396 ? -11.141 -15.312 5.582 1 98.06 396 VAL A C 1
ATOM 3131 O O . VAL A 1 396 ? -11.039 -14.344 4.828 1 98.06 396 VAL A O 1
ATOM 3134 N N . VAL A 1 397 ? -10.773 -16.516 5.254 1 97.44 397 VAL A N 1
ATOM 3135 C CA . VAL A 1 397 ? -10.375 -16.859 3.891 1 97.44 397 VAL A CA 1
ATOM 3136 C C . VAL A 1 397 ? -11.508 -17.594 3.191 1 97.44 397 VAL A C 1
ATOM 3138 O O . VAL A 1 397 ? -12.031 -18.578 3.723 1 97.44 397 VAL A O 1
ATOM 3141 N N . LEU A 1 398 ? -11.945 -17.062 2.062 1 96.5 398 LEU A N 1
ATOM 3142 C CA . LEU A 1 398 ? -12.938 -17.719 1.206 1 96.5 398 LEU A CA 1
ATOM 3143 C C . LEU A 1 398 ? -12.266 -18.375 0 1 96.5 398 LEU A C 1
ATOM 3145 O O . LEU A 1 398 ? -11.711 -17.672 -0.856 1 96.5 398 LEU A O 1
ATOM 3149 N N . SER A 1 399 ? -12.273 -19.656 -0.04 1 92.94 399 SER A N 1
ATOM 3150 C CA . SER A 1 399 ? -11.594 -20.328 -1.139 1 92.94 399 SER A CA 1
ATOM 3151 C C . SER A 1 399 ? -12.078 -21.766 -1.288 1 92.94 399 SER A C 1
ATOM 3153 O O . SER A 1 399 ? -12.531 -22.375 -0.319 1 92.94 399 SER A O 1
ATOM 3155 N N . ASP A 1 400 ? -11.961 -22.25 -2.523 1 91.12 400 ASP A N 1
ATOM 3156 C CA . ASP A 1 400 ? -12.18 -23.656 -2.777 1 91.12 400 ASP A CA 1
ATOM 3157 C C . ASP A 1 400 ? -11.039 -24.516 -2.229 1 91.12 400 ASP A C 1
ATOM 3159 O O . ASP A 1 400 ? -9.891 -24.062 -2.199 1 91.12 400 ASP A O 1
ATOM 3163 N N . MET A 1 401 ? -11.32 -25.719 -1.911 1 88.94 401 MET A N 1
ATOM 3164 C CA . MET A 1 401 ? -10.328 -26.641 -1.383 1 88.94 401 MET A CA 1
ATOM 3165 C C . MET A 1 401 ? -9.32 -27.047 -2.459 1 88.94 401 MET A C 1
ATOM 3167 O O . MET A 1 401 ? -8.227 -27.516 -2.148 1 88.94 401 MET A O 1
ATOM 3171 N N . GLU A 1 402 ? -9.711 -26.828 -3.623 1 90.31 402 GLU A N 1
ATOM 3172 C CA . GLU A 1 402 ? -8.82 -27.203 -4.723 1 90.31 402 GLU A CA 1
ATOM 3173 C C . GLU A 1 402 ? -7.559 -26.344 -4.73 1 90.31 402 GLU A C 1
ATOM 3175 O O . GLU A 1 402 ? -6.59 -26.672 -5.422 1 90.31 402 GLU A O 1
ATOM 3180 N N . LYS A 1 403 ? -7.543 -25.281 -3.932 1 92.25 403 LYS A N 1
ATOM 3181 C CA . LYS A 1 403 ? -6.387 -24.391 -3.916 1 92.25 403 LYS A CA 1
ATOM 3182 C C . LYS A 1 403 ? -5.34 -24.875 -2.912 1 92.25 403 LYS A C 1
ATOM 3184 O O . LYS A 1 403 ? -4.27 -24.281 -2.789 1 92.25 403 LYS A O 1
ATOM 3189 N N . VAL A 1 404 ? -5.602 -25.906 -2.236 1 92.19 404 VAL A N 1
ATOM 3190 C CA . VAL A 1 404 ? -4.621 -26.516 -1.333 1 92.19 404 VAL A CA 1
ATOM 3191 C C . VAL A 1 404 ? -3.508 -27.172 -2.141 1 92.19 404 VAL A C 1
ATOM 3193 O O . VAL A 1 404 ? -3.775 -27.938 -3.074 1 92.19 404 VAL A O 1
ATOM 3196 N N . ASN A 1 405 ? -2.312 -26.828 -1.84 1 92.19 405 ASN A N 1
ATOM 3197 C CA . ASN A 1 405 ? -1.15 -27.422 -2.49 1 92.19 405 ASN A CA 1
ATOM 3198 C C . ASN A 1 405 ? -0.67 -28.672 -1.747 1 92.19 405 ASN A C 1
ATOM 3200 O O . ASN A 1 405 ? -0.819 -28.766 -0.527 1 92.19 405 ASN A O 1
ATOM 3204 N N . GLY A 1 406 ? -0.175 -29.609 -2.525 1 89.25 406 GLY A N 1
ATOM 3205 C CA . GLY A 1 406 ? 0.382 -30.812 -1.924 1 89.25 406 GLY A CA 1
ATOM 3206 C C . GLY A 1 406 ? 1.784 -30.609 -1.381 1 89.25 406 GLY A C 1
ATOM 3207 O O . GLY A 1 406 ? 2.537 -29.781 -1.884 1 89.25 406 GLY A O 1
ATOM 3208 N N . PHE A 1 407 ? 2.021 -31.516 -0.385 1 80.75 407 PHE A N 1
ATOM 3209 C CA . PHE A 1 407 ? 3.398 -31.547 0.094 1 80.75 407 PHE A CA 1
ATOM 3210 C C . PHE A 1 407 ? 4.34 -32.031 -1.003 1 80.75 407 PHE A C 1
ATOM 3212 O O . PHE A 1 407 ? 4.066 -33.031 -1.659 1 80.75 407 PHE A O 1
ATOM 3219 N N . ALA A 1 408 ? 5.43 -31.375 -1.312 1 66.38 408 ALA A N 1
ATOM 3220 C CA . ALA A 1 408 ? 6.395 -31.781 -2.33 1 66.38 408 ALA A CA 1
ATOM 3221 C C . ALA A 1 408 ? 5.723 -31.938 -3.691 1 66.38 408 ALA A C 1
ATOM 3223 O O . ALA A 1 408 ? 6.07 -32.844 -4.457 1 66.38 408 ALA A O 1
ATOM 3224 N N . GLY A 1 409 ? 4.734 -31.281 -3.941 1 67.25 409 GLY A N 1
ATOM 3225 C CA . GLY A 1 409 ? 4.055 -31.344 -5.227 1 67.25 409 GLY A CA 1
ATOM 3226 C C . GLY A 1 409 ? 4.828 -30.688 -6.348 1 67.25 409 GLY A C 1
ATOM 3227 O O . GLY A 1 409 ? 6.051 -30.531 -6.258 1 67.25 409 GLY A O 1
ATOM 3228 N N . VAL A 1 410 ? 4.164 -30.547 -7.438 1 81 410 VAL A N 1
ATOM 3229 C CA . VAL A 1 410 ? 4.727 -29.953 -8.641 1 81 410 VAL A CA 1
ATOM 3230 C C . VAL A 1 410 ? 4.98 -28.453 -8.414 1 81 410 VAL A C 1
ATOM 3232 O O . VAL A 1 410 ? 5.949 -27.906 -8.93 1 81 410 VAL A O 1
ATOM 3235 N N . ILE A 1 411 ? 4.133 -27.984 -7.543 1 86.75 411 ILE A N 1
ATOM 3236 C CA . ILE A 1 411 ? 4.18 -26.547 -7.266 1 86.75 411 ILE A CA 1
ATOM 3237 C C . ILE A 1 411 ? 5.105 -26.281 -6.082 1 86.75 411 ILE A C 1
ATOM 3239 O O . ILE A 1 411 ? 4.93 -26.859 -5.008 1 86.75 411 ILE A O 1
ATOM 3243 N N . ASP A 1 412 ? 6.066 -25.422 -6.328 1 83.31 412 ASP A N 1
ATOM 3244 C CA . ASP A 1 412 ? 7.035 -25.047 -5.301 1 83.31 412 ASP A CA 1
ATOM 3245 C C . ASP A 1 412 ? 6.57 -23.812 -4.535 1 83.31 412 ASP A C 1
ATOM 3247 O O . ASP A 1 412 ? 6.559 -22.703 -5.078 1 83.31 412 ASP A O 1
ATOM 3251 N N . ASP A 1 413 ? 6.289 -24 -3.242 1 84.62 413 ASP A N 1
ATOM 3252 C CA . ASP A 1 413 ? 5.781 -22.922 -2.402 1 84.62 413 ASP A CA 1
ATOM 3253 C C . ASP A 1 413 ? 6.848 -21.844 -2.178 1 84.62 413 ASP A C 1
ATOM 3255 O O . ASP A 1 413 ? 6.539 -20.734 -1.746 1 84.62 413 ASP A O 1
ATOM 3259 N N . GLU A 1 414 ? 8.094 -22.094 -2.492 1 78.88 414 GLU A N 1
ATOM 3260 C CA . GLU A 1 414 ? 9.18 -21.156 -2.234 1 78.88 414 GLU A CA 1
ATOM 3261 C C . GLU A 1 414 ? 9.406 -20.234 -3.426 1 78.88 414 GLU A C 1
ATOM 3263 O O . GLU A 1 414 ? 10.047 -19.188 -3.293 1 78.88 414 GLU A O 1
ATOM 3268 N N . LEU A 1 415 ? 8.875 -20.641 -4.496 1 79.19 415 LEU A N 1
ATOM 3269 C CA . LEU A 1 415 ? 9.109 -19.859 -5.703 1 79.19 415 LEU A CA 1
ATOM 3270 C C . LEU A 1 415 ? 8.234 -18.609 -5.727 1 79.19 415 LEU A C 1
ATOM 3272 O O . LEU A 1 415 ? 7.051 -18.672 -5.383 1 79.19 415 LEU A O 1
ATOM 3276 N N . THR A 1 416 ? 8.914 -17.453 -5.992 1 80.56 416 THR A N 1
ATOM 3277 C CA . THR A 1 416 ? 8.211 -16.188 -6.109 1 80.56 416 THR A CA 1
ATOM 3278 C C . THR A 1 416 ? 8.133 -15.75 -7.57 1 80.56 416 THR A C 1
ATOM 3280 O O . THR A 1 416 ? 9.109 -15.859 -8.312 1 80.56 416 THR A O 1
ATOM 3283 N N . GLU A 1 417 ? 6.961 -15.352 -7.98 1 82.19 417 GLU A N 1
ATOM 3284 C CA . GLU A 1 417 ? 6.746 -14.859 -9.336 1 82.19 417 GLU A CA 1
ATOM 3285 C C . GLU A 1 417 ? 7.051 -13.367 -9.43 1 82.19 417 GLU A C 1
ATOM 3287 O O . GLU A 1 417 ? 6.543 -12.57 -8.633 1 82.19 417 GLU A O 1
ATOM 3292 N N . GLY A 1 418 ? 7.977 -12.992 -10.273 1 84.81 418 GLY A N 1
ATOM 3293 C CA . GLY A 1 418 ? 8.195 -11.602 -10.625 1 84.81 418 GLY A CA 1
ATOM 3294 C C . GLY A 1 418 ? 7.461 -11.188 -11.891 1 84.81 418 GLY A C 1
ATOM 3295 O O . GLY A 1 418 ? 7.309 -11.984 -12.82 1 84.81 418 GLY A O 1
ATOM 3296 N N . ASN A 1 419 ? 6.945 -9.977 -11.93 1 86.75 419 ASN A N 1
ATOM 3297 C CA . ASN A 1 419 ? 6.16 -9.492 -13.062 1 86.75 419 ASN A CA 1
ATOM 3298 C C . ASN A 1 419 ? 6.754 -8.211 -13.648 1 86.75 419 ASN A C 1
ATOM 3300 O O . ASN A 1 419 ? 7.777 -7.723 -13.172 1 86.75 419 ASN A O 1
ATOM 3304 N N . ASP A 1 420 ? 6.195 -7.742 -14.734 1 83.5 420 ASP A N 1
ATOM 3305 C CA . ASP A 1 420 ? 6.707 -6.582 -15.453 1 83.5 420 ASP A CA 1
ATOM 3306 C C . ASP A 1 420 ? 6.777 -5.359 -14.539 1 83.5 420 ASP A C 1
ATOM 3308 O O . ASP A 1 420 ? 5.75 -4.887 -14.047 1 83.5 420 ASP A O 1
ATOM 3312 N N . PRO A 1 421 ? 7.988 -4.781 -14.336 1 86.94 421 PRO A N 1
ATOM 3313 C CA . PRO A 1 421 ? 8.148 -3.602 -13.484 1 86.94 421 PRO A CA 1
ATOM 3314 C C . PRO A 1 421 ? 7.293 -2.422 -13.938 1 86.94 421 PRO A C 1
ATOM 3316 O O . PRO A 1 421 ? 6.938 -1.565 -13.125 1 86.94 421 PRO A O 1
ATOM 3319 N N . PHE A 1 422 ? 6.879 -2.357 -15.141 1 86.69 422 PHE A N 1
ATOM 3320 C CA . PHE A 1 422 ? 6.156 -1.222 -15.695 1 86.69 422 PHE A CA 1
ATOM 3321 C C . PHE A 1 422 ? 4.715 -1.2 -15.195 1 86.69 422 PHE A C 1
ATOM 3323 O O . PHE A 1 422 ? 4.062 -0.154 -15.211 1 86.69 422 PHE A O 1
ATOM 3330 N N . GLU A 1 423 ? 4.234 -2.363 -14.75 1 89.31 423 GLU A N 1
ATOM 3331 C CA . GLU A 1 423 ? 2.914 -2.385 -14.125 1 89.31 423 GLU A CA 1
ATOM 3332 C C . GLU A 1 423 ? 2.881 -1.52 -12.867 1 89.31 423 GLU A C 1
ATOM 3334 O O . GLU A 1 423 ? 1.822 -1.026 -12.477 1 89.31 423 GLU A O 1
ATOM 3339 N N . VAL A 1 424 ? 4.094 -1.319 -12.336 1 93 424 VAL A N 1
ATOM 3340 C CA . VAL A 1 424 ? 4.219 -0.508 -11.125 1 93 424 VAL A CA 1
ATOM 3341 C C . VAL A 1 424 ? 4.668 0.904 -11.492 1 93 424 VAL A C 1
ATOM 3343 O O . VAL A 1 424 ? 4.016 1.884 -11.133 1 93 424 VAL A O 1
ATOM 3346 N N . ALA A 1 425 ? 5.641 1.068 -12.336 1 91.12 425 ALA A N 1
ATOM 3347 C CA . ALA A 1 425 ? 6.328 2.328 -12.609 1 91.12 425 ALA A CA 1
ATOM 3348 C C . ALA A 1 425 ? 5.488 3.229 -13.508 1 91.12 425 ALA A C 1
ATOM 3350 O O . ALA A 1 425 ? 5.645 4.453 -13.492 1 91.12 425 ALA A O 1
ATOM 3351 N N . SER A 1 426 ? 4.625 2.619 -14.312 1 87.75 426 SER A N 1
ATOM 3352 C CA . SER A 1 426 ? 3.848 3.41 -15.258 1 87.75 426 SER A CA 1
ATOM 3353 C C . SER A 1 426 ? 2.967 4.43 -14.539 1 87.75 426 SER A C 1
ATOM 3355 O O . SER A 1 426 ? 2.748 5.531 -15.039 1 87.75 426 SER A O 1
ATOM 3357 N N . ALA A 1 427 ? 2.5 4.039 -13.406 1 90.44 427 ALA A N 1
ATOM 3358 C CA . ALA A 1 427 ? 1.622 4.922 -12.648 1 90.44 427 ALA A CA 1
ATOM 3359 C C . ALA A 1 427 ? 2.373 6.164 -12.172 1 90.44 427 ALA A C 1
ATOM 3361 O O . ALA A 1 427 ? 1.79 7.242 -12.055 1 90.44 427 ALA A O 1
ATOM 3362 N N . TRP A 1 428 ? 3.691 6.008 -11.891 1 92.56 428 TRP A N 1
ATOM 3363 C CA . TRP A 1 428 ? 4.496 7.148 -11.461 1 92.56 428 TRP A CA 1
ATOM 3364 C C . TRP A 1 428 ? 4.574 8.203 -12.562 1 92.56 428 TRP A C 1
ATOM 3366 O O . TRP A 1 428 ? 4.406 9.398 -12.297 1 92.56 428 TRP A O 1
ATOM 3376 N N . SER A 1 429 ? 4.785 7.73 -13.758 1 87.81 429 SER A N 1
ATOM 3377 C CA . SER A 1 429 ? 4.906 8.617 -14.914 1 87.81 429 SER A CA 1
ATOM 3378 C C . SER A 1 429 ? 3.582 9.305 -15.219 1 87.81 429 SER A C 1
ATOM 3380 O O . SER A 1 429 ? 3.553 10.508 -15.5 1 87.81 429 SER A O 1
ATOM 3382 N N . SER A 1 430 ? 2.541 8.555 -15.172 1 87.38 430 SER A N 1
ATOM 3383 C CA . SER A 1 430 ? 1.22 9.086 -15.492 1 87.38 430 SER A CA 1
ATOM 3384 C C . SER A 1 430 ? 0.797 10.156 -14.492 1 87.38 430 SER A C 1
ATOM 3386 O O . SER A 1 430 ? 0.08 11.094 -14.844 1 87.38 430 SER A O 1
ATOM 3388 N N . ASP A 1 431 ? 1.245 10.023 -13.258 1 87.38 431 ASP A N 1
ATOM 3389 C CA . ASP A 1 431 ? 0.875 10.977 -12.211 1 87.38 431 ASP A CA 1
ATOM 3390 C C . ASP A 1 431 ? 1.816 12.18 -12.203 1 87.38 431 ASP A C 1
ATOM 3392 O O . ASP A 1 431 ? 1.641 13.102 -11.406 1 87.38 431 ASP A O 1
ATOM 3396 N N . GLY A 1 432 ? 2.83 12.203 -12.977 1 85.75 432 GLY A N 1
ATOM 3397 C CA . GLY A 1 432 ? 3.723 13.344 -13.125 1 85.75 432 GLY A CA 1
ATOM 3398 C C . GLY A 1 432 ? 4.715 13.469 -11.984 1 85.75 432 GLY A C 1
ATOM 3399 O O . GLY A 1 432 ? 5.02 14.578 -11.539 1 85.75 432 GLY A O 1
ATOM 3400 N N . VAL A 1 433 ? 5.137 12.352 -11.484 1 88.25 433 VAL A N 1
ATOM 3401 C CA . VAL A 1 433 ? 6.117 12.367 -10.398 1 88.25 433 VAL A CA 1
ATOM 3402 C C . VAL A 1 433 ? 7.41 13.031 -10.883 1 88.25 433 VAL A C 1
ATOM 3404 O O . VAL A 1 433 ? 7.895 12.727 -11.977 1 88.25 433 VAL A O 1
ATOM 3407 N N . LYS A 1 434 ? 7.934 13.812 -10.055 1 83.06 434 LYS A N 1
ATOM 3408 C CA . LYS A 1 434 ? 9.141 14.562 -10.398 1 83.06 434 LYS A CA 1
ATOM 3409 C C . LYS A 1 434 ? 10.359 13.633 -10.461 1 83.06 434 LYS A C 1
ATOM 3411 O O . LYS A 1 434 ? 10.531 12.773 -9.594 1 83.06 434 LYS A O 1
ATOM 3416 N N . GLY A 1 435 ? 11.164 13.781 -11.555 1 84.69 435 GLY A N 1
ATOM 3417 C CA . GLY A 1 435 ? 12.43 13.07 -11.68 1 84.69 435 GLY A CA 1
ATOM 3418 C C . GLY A 1 435 ? 12.258 11.609 -12.039 1 84.69 435 GLY A C 1
ATOM 3419 O O . GLY A 1 435 ? 13.203 10.82 -11.914 1 84.69 435 GLY A O 1
ATOM 3420 N N . ILE A 1 436 ? 11.062 11.273 -12.492 1 86.44 436 ILE A N 1
ATOM 3421 C CA . ILE A 1 436 ? 10.758 9.867 -12.75 1 86.44 436 ILE A CA 1
ATOM 3422 C C . ILE A 1 436 ? 11.688 9.336 -13.844 1 86.44 436 ILE A C 1
ATOM 3424 O O . ILE A 1 436 ? 12.031 8.148 -13.844 1 86.44 436 ILE A O 1
ATOM 3428 N N . GLN A 1 437 ? 12.109 10.234 -14.648 1 87 437 GLN A N 1
ATOM 3429 C CA . GLN A 1 437 ? 12.984 9.836 -15.75 1 87 437 GLN A CA 1
ATOM 3430 C C . GLN A 1 437 ? 14.305 9.289 -15.227 1 87 437 GLN A C 1
ATOM 3432 O O . GLN A 1 437 ? 14.906 8.406 -15.852 1 87 437 GLN A O 1
ATOM 3437 N N . VAL A 1 438 ? 14.703 9.797 -14.125 1 88.56 438 VAL A N 1
ATOM 3438 C CA . VAL A 1 438 ? 15.953 9.352 -13.516 1 88.56 438 VAL A CA 1
ATOM 3439 C C . VAL A 1 438 ? 15.82 7.891 -13.078 1 88.56 438 VAL A C 1
ATOM 3441 O O . VAL A 1 438 ? 16.75 7.094 -13.281 1 88.56 438 VAL A O 1
ATOM 3444 N N . LEU A 1 439 ? 14.719 7.547 -12.516 1 88.69 439 LEU A N 1
ATOM 3445 C CA . LEU A 1 439 ? 14.484 6.176 -12.078 1 88.69 439 LEU A CA 1
ATOM 3446 C C . LEU A 1 439 ? 14.336 5.238 -13.273 1 88.69 439 LEU A C 1
ATOM 3448 O O . LEU A 1 439 ? 14.891 4.141 -13.281 1 88.69 439 LEU A O 1
ATOM 3452 N N . GLU A 1 440 ? 13.586 5.754 -14.25 1 82.88 440 GLU A N 1
ATOM 3453 C CA . GLU A 1 440 ? 13.375 4.949 -15.453 1 82.88 440 GLU A CA 1
ATOM 3454 C C . GLU A 1 440 ? 14.703 4.633 -16.141 1 82.88 440 GLU A C 1
ATOM 3456 O O . GLU A 1 440 ? 14.922 3.502 -16.578 1 82.88 440 GLU A O 1
ATOM 3461 N N . LYS A 1 441 ? 15.516 5.645 -16.188 1 81.69 441 LYS A N 1
ATOM 3462 C CA . LYS A 1 441 ? 16.844 5.441 -16.766 1 81.69 441 LYS A CA 1
ATOM 3463 C C . LYS A 1 441 ? 17.672 4.48 -15.906 1 81.69 441 LYS A C 1
ATOM 3465 O O . LYS A 1 441 ? 18.422 3.662 -16.438 1 81.69 441 LYS A O 1
ATOM 3470 N N . GLY A 1 442 ? 17.484 4.609 -14.656 1 80.12 442 GLY A N 1
ATOM 3471 C CA . GLY A 1 442 ? 18.172 3.727 -13.734 1 80.12 442 GLY A CA 1
ATOM 3472 C C . GLY A 1 442 ? 17.797 2.27 -13.898 1 80.12 442 GLY A C 1
ATOM 3473 O O . GLY A 1 442 ? 18.641 1.381 -13.789 1 80.12 442 GLY A O 1
ATOM 3474 N N . VAL A 1 443 ? 16.547 2.074 -14.141 1 76.19 443 VAL A N 1
ATOM 3475 C CA . VAL A 1 443 ? 16.062 0.715 -14.344 1 76.19 443 VAL A CA 1
ATOM 3476 C C . VAL A 1 443 ? 16.656 0.136 -15.625 1 76.19 443 VAL A C 1
ATOM 3478 O O . VAL A 1 443 ? 17.062 -1.031 -15.656 1 76.19 443 VAL A O 1
ATOM 3481 N N . ARG A 1 444 ? 16.859 1.027 -16.578 1 69.19 444 ARG A N 1
ATOM 3482 C CA . ARG A 1 444 ? 17.375 0.594 -17.875 1 69.19 444 ARG A CA 1
ATOM 3483 C C . ARG A 1 444 ? 18.875 0.357 -17.812 1 69.19 444 ARG A C 1
ATOM 3485 O O . ARG A 1 444 ? 19.391 -0.592 -18.406 1 69.19 444 ARG A O 1
ATOM 3492 N N . GLU A 1 445 ? 19.547 1.265 -17.062 1 63.53 445 GLU A N 1
ATOM 3493 C CA . GLU A 1 445 ? 21 1.23 -17 1 63.53 445 GLU A CA 1
ATOM 3494 C C . GLU A 1 445 ? 21.484 0.14 -16.047 1 63.53 445 GLU A C 1
ATOM 3496 O O . GLU A 1 445 ? 22.672 -0.229 -16.078 1 63.53 445 GLU A O 1
ATOM 3501 N N . SER A 1 446 ? 20.766 -0.1 -15.07 1 60.19 446 SER A N 1
ATOM 3502 C CA . SER A 1 446 ? 21.172 -1.146 -14.133 1 60.19 446 SER A CA 1
ATOM 3503 C C . SER A 1 446 ? 21.734 -2.355 -14.875 1 60.19 446 SER A C 1
ATOM 3505 O O . SER A 1 446 ? 22.344 -3.234 -14.258 1 60.19 446 SER A O 1
ATOM 3507 N N . LYS A 1 447 ? 21.859 -2.15 -16.188 1 53.12 447 LYS A N 1
ATOM 3508 C CA . LYS A 1 447 ? 22.219 -3.229 -17.109 1 53.12 447 LYS A CA 1
ATOM 3509 C C . LYS A 1 447 ? 23.703 -3.193 -17.453 1 53.12 447 LYS A C 1
ATOM 3511 O O . LYS A 1 447 ? 24.25 -4.156 -17.984 1 53.12 447 LYS A O 1
ATOM 3516 N N . SER A 1 448 ? 24.328 -2.053 -17.031 1 54.34 448 SER A N 1
ATOM 3517 C CA . SER A 1 448 ? 25.719 -1.95 -17.453 1 54.34 448 SER A CA 1
ATOM 3518 C C . SER A 1 448 ? 26.656 -2.094 -16.25 1 54.34 448 SER A C 1
ATOM 3520 O O . SER A 1 448 ? 26.391 -1.553 -15.18 1 54.34 448 SER A O 1
ATOM 3522 N N . GLU A 1 449 ? 27.5 -3.113 -16.172 1 55.44 449 GLU A N 1
ATOM 3523 C CA . GLU A 1 449 ? 28.5 -3.42 -15.148 1 55.44 449 GLU A CA 1
ATOM 3524 C C . GLU A 1 449 ? 29.297 -2.18 -14.766 1 55.44 449 GLU A C 1
ATOM 3526 O O . GLU A 1 449 ? 29.906 -2.131 -13.695 1 55.44 449 GLU A O 1
ATOM 3531 N N . GLN A 1 450 ? 29.25 -1.17 -15.547 1 61.16 450 GLN A N 1
ATOM 3532 C CA . GLN A 1 450 ? 30.156 -0.063 -15.297 1 61.16 450 GLN A CA 1
ATOM 3533 C C . GLN A 1 450 ? 29.531 0.971 -14.367 1 61.16 450 GLN A C 1
ATOM 3535 O O . GLN A 1 450 ? 30.234 1.804 -13.789 1 61.16 450 GLN A O 1
ATOM 3540 N N . GLU A 1 451 ? 28.266 0.6 -13.953 1 74.25 451 GLU A N 1
ATOM 3541 C CA . GLU A 1 451 ? 27.641 1.648 -13.148 1 74.25 451 GLU A CA 1
ATOM 3542 C C . GLU A 1 451 ? 27.609 1.258 -11.672 1 74.25 451 GLU A C 1
ATOM 3544 O O . GLU A 1 451 ? 27.422 0.087 -11.336 1 74.25 451 GLU A O 1
ATOM 3549 N N . ASN A 1 452 ? 27.969 2.119 -10.875 1 86 452 ASN A N 1
ATOM 3550 C CA . ASN A 1 452 ? 28.016 1.879 -9.438 1 86 452 ASN A CA 1
ATOM 3551 C C . ASN A 1 452 ? 26.672 2.125 -8.781 1 86 452 ASN A C 1
ATOM 3553 O O . ASN A 1 452 ? 26.562 2.215 -7.559 1 86 452 ASN A O 1
ATOM 3557 N N . SER A 1 453 ? 25.594 2.314 -9.664 1 89.06 453 SER A N 1
ATOM 3558 C CA . SER A 1 453 ? 24.234 2.447 -9.148 1 89.06 453 SER A CA 1
ATOM 3559 C C . SER A 1 453 ? 23.234 1.651 -9.992 1 89.06 453 SER A C 1
ATOM 3561 O O . SER A 1 453 ? 23.469 1.424 -11.18 1 89.06 453 SER A O 1
ATOM 3563 N N . SER A 1 454 ? 22.188 1.165 -9.336 1 88.56 454 SER A N 1
ATOM 3564 C CA . SER A 1 454 ? 21.141 0.431 -10.031 1 88.56 454 SER A CA 1
ATOM 3565 C C . SER A 1 454 ? 19.781 0.676 -9.398 1 88.56 454 SER A C 1
ATOM 3567 O O . SER A 1 454 ? 19.688 1.041 -8.219 1 88.56 454 SER A O 1
ATOM 3569 N N . VAL A 1 455 ? 18.812 0.608 -10.211 1 91.75 455 VAL A N 1
ATOM 3570 C CA . VAL A 1 455 ? 17.438 0.742 -9.75 1 91.75 455 VAL A CA 1
ATOM 3571 C C . VAL A 1 455 ? 16.641 -0.494 -10.148 1 91.75 455 VAL A C 1
ATOM 3573 O O . VAL A 1 455 ? 16.688 -0.933 -11.305 1 91.75 455 VAL A O 1
ATOM 3576 N N . THR A 1 456 ? 15.992 -1.131 -9.211 1 91.75 456 THR A N 1
ATOM 3577 C CA . THR A 1 456 ? 15.078 -2.244 -9.445 1 91.75 456 THR A CA 1
ATOM 3578 C C . THR A 1 456 ? 13.672 -1.898 -8.969 1 91.75 456 THR A C 1
ATOM 3580 O O . THR A 1 456 ? 13.492 -1.27 -7.926 1 91.75 456 THR A O 1
ATOM 3583 N N . VAL A 1 457 ? 12.688 -2.193 -9.789 1 93.38 457 VAL A N 1
ATOM 3584 C CA . VAL A 1 457 ? 11.289 -2.078 -9.391 1 93.38 457 VAL A CA 1
ATOM 3585 C C . VAL A 1 457 ? 10.703 -3.469 -9.156 1 93.38 457 VAL A C 1
ATOM 3587 O O . VAL A 1 457 ? 10.539 -4.246 -10.102 1 93.38 457 VAL A O 1
ATOM 3590 N N . GLU A 1 458 ? 10.406 -3.768 -7.918 1 94.94 458 GLU A N 1
ATOM 3591 C CA . GLU A 1 458 ? 9.836 -5.066 -7.574 1 94.94 458 GLU A CA 1
ATOM 3592 C C . GLU A 1 458 ? 8.344 -5.113 -7.883 1 94.94 458 GLU A C 1
ATOM 3594 O O . GLU A 1 458 ? 7.594 -4.207 -7.508 1 94.94 458 GLU A O 1
ATOM 3599 N N . ASN A 1 459 ? 7.945 -6.082 -8.594 1 94.06 459 ASN A N 1
ATOM 3600 C CA . ASN A 1 459 ? 6.547 -6.332 -8.938 1 94.06 459 ASN A CA 1
ATOM 3601 C C . ASN A 1 459 ? 6.145 -7.77 -8.625 1 94.06 459 ASN A C 1
ATOM 3603 O O . ASN A 1 459 ? 6.168 -8.633 -9.5 1 94.06 459 ASN A O 1
ATOM 3607 N N . THR A 1 460 ? 5.742 -7.957 -7.391 1 93.81 460 THR A N 1
ATOM 3608 C CA . THR A 1 460 ? 5.32 -9.266 -6.895 1 93.81 460 THR A CA 1
ATOM 3609 C C . THR A 1 460 ? 3.814 -9.281 -6.629 1 93.81 460 THR A C 1
ATOM 3611 O O . THR A 1 460 ? 3.291 -8.398 -5.945 1 93.81 460 THR A O 1
ATOM 3614 N N . TYR A 1 461 ? 3.098 -10.305 -7.082 1 93.75 461 TYR A N 1
ATOM 3615 C CA . TYR A 1 461 ? 1.642 -10.344 -7.008 1 93.75 461 TYR A CA 1
ATOM 3616 C C . TYR A 1 461 ? 1.184 -10.969 -5.691 1 93.75 461 TYR A C 1
ATOM 3618 O O . TYR A 1 461 ? 0.116 -10.633 -5.176 1 93.75 461 TYR A O 1
ATOM 3626 N N . PHE A 1 462 ? 1.984 -11.891 -5.168 1 94.88 462 PHE A N 1
ATOM 3627 C CA . PHE A 1 462 ? 1.435 -12.703 -4.094 1 94.88 462 PHE A CA 1
ATOM 3628 C C . PHE A 1 462 ? 2.373 -12.719 -2.891 1 94.88 462 PHE A C 1
ATOM 3630 O O . PHE A 1 462 ? 3.58 -12.523 -3.037 1 94.88 462 PHE A O 1
ATOM 3637 N N . GLU A 1 463 ? 1.846 -12.898 -1.803 1 96.5 463 GLU A N 1
ATOM 3638 C CA . GLU A 1 463 ? 2.586 -13.094 -0.56 1 96.5 463 GLU A CA 1
ATOM 3639 C C . GLU A 1 463 ? 1.85 -14.047 0.374 1 96.5 463 GLU A C 1
ATOM 3641 O O . GLU A 1 463 ? 0.705 -14.422 0.111 1 96.5 463 GLU A O 1
ATOM 3646 N N . TRP A 1 464 ? 2.527 -14.523 1.383 1 96.62 464 TRP A N 1
ATOM 3647 C CA . TRP A 1 464 ? 1.972 -15.523 2.283 1 96.62 464 TRP A CA 1
ATOM 3648 C C . TRP A 1 464 ? 1.423 -14.883 3.551 1 96.62 464 TRP A C 1
ATOM 3650 O O . TRP A 1 464 ? 2.043 -13.969 4.109 1 96.62 464 TRP A O 1
ATOM 3660 N N . VAL A 1 465 ? 0.271 -15.234 3.994 1 97.81 465 VAL A N 1
ATOM 3661 C CA . VAL A 1 465 ? -0.289 -14.961 5.316 1 97.81 465 VAL A CA 1
ATOM 3662 C C . VAL A 1 465 ? -0.252 -16.234 6.164 1 97.81 465 VAL A C 1
ATOM 3664 O O . VAL A 1 465 ? -0.841 -17.25 5.793 1 97.81 465 VAL A O 1
ATOM 3667 N N . PRO A 1 466 ? 0.402 -16.203 7.277 1 96.44 466 PRO A N 1
ATOM 3668 C CA . PRO A 1 466 ? 0.493 -17.406 8.117 1 96.44 466 PRO A CA 1
ATOM 3669 C C . PRO A 1 466 ? -0.875 -17.938 8.531 1 96.44 466 PRO A C 1
ATOM 3671 O O . PRO A 1 466 ? -1.797 -17.156 8.789 1 96.44 466 PRO A O 1
ATOM 3674 N N . LEU A 1 467 ? -0.935 -19.266 8.711 1 93.62 467 LEU A N 1
ATOM 3675 C CA . LEU A 1 467 ? -2.193 -19.953 9 1 93.62 467 LEU A CA 1
ATOM 3676 C C . LEU A 1 467 ? -2.75 -19.516 10.352 1 93.62 467 LEU A C 1
ATOM 3678 O O . LEU A 1 467 ? -3.969 -19.438 10.523 1 93.62 467 LEU A O 1
ATOM 3682 N N . ASP A 1 468 ? -1.897 -19.219 11.281 1 94 468 ASP A N 1
ATOM 3683 C CA . ASP A 1 468 ? -2.324 -18.906 12.641 1 94 468 ASP A CA 1
ATOM 3684 C C . ASP A 1 468 ? -2.986 -17.531 12.695 1 94 468 ASP A C 1
ATOM 3686 O O . ASP A 1 468 ? -3.631 -17.188 13.688 1 94 468 ASP A O 1
ATOM 3690 N N . MET A 1 469 ? -2.857 -16.766 11.625 1 96.5 469 MET A N 1
ATOM 3691 C CA . MET A 1 469 ? -3.469 -15.438 11.609 1 96.5 469 MET A CA 1
ATOM 3692 C C . MET A 1 469 ? -4.871 -15.492 11.008 1 96.5 469 MET A C 1
ATOM 3694 O O . MET A 1 469 ? -5.602 -14.5 11.039 1 96.5 469 MET A O 1
ATOM 3698 N N . VAL A 1 470 ? -5.242 -16.594 10.484 1 96.44 470 VAL A N 1
ATOM 3699 C CA . VAL A 1 470 ? -6.547 -16.781 9.859 1 96.44 470 VAL A CA 1
ATOM 3700 C C . VAL A 1 470 ? -7.52 -17.391 10.867 1 96.44 470 VAL A C 1
ATOM 3702 O O . VAL A 1 470 ? -7.227 -18.438 11.461 1 96.44 470 VAL A O 1
ATOM 3705 N N . ASP A 1 471 ? -8.633 -16.797 11.047 1 95.94 471 ASP A N 1
ATOM 3706 C CA . ASP A 1 471 ? -9.586 -17.266 12.047 1 95.94 471 ASP A CA 1
ATOM 3707 C C . ASP A 1 471 ? -10.461 -18.391 11.484 1 95.94 471 ASP A C 1
ATOM 3709 O O . ASP A 1 471 ? -10.922 -19.25 12.227 1 95.94 471 ASP A O 1
ATOM 3713 N N . ALA A 1 472 ? -10.758 -18.312 10.188 1 95.44 472 ALA A N 1
ATOM 3714 C CA . ALA A 1 472 ? -11.602 -19.328 9.578 1 95.44 472 ALA A CA 1
ATOM 3715 C C . ALA A 1 472 ? -11.281 -19.5 8.094 1 95.44 472 ALA A C 1
ATOM 3717 O O . ALA A 1 472 ? -11.039 -18.516 7.398 1 95.44 472 ALA A O 1
ATOM 3718 N N . PHE A 1 473 ? -11.289 -20.734 7.676 1 95.19 473 PHE A N 1
ATOM 3719 C CA . PHE A 1 473 ? -11.227 -21.094 6.266 1 95.19 473 PHE A CA 1
ATOM 3720 C C . PHE A 1 473 ? -12.578 -21.594 5.777 1 95.19 473 PHE A C 1
ATOM 3722 O O . PHE A 1 473 ? -13.023 -22.672 6.176 1 95.19 473 PHE A O 1
ATOM 3729 N N . ILE A 1 474 ? -13.18 -20.812 4.91 1 96.62 474 ILE A N 1
ATOM 3730 C CA . ILE A 1 474 ? -14.5 -21.188 4.422 1 96.62 474 ILE A CA 1
ATOM 3731 C C . ILE A 1 474 ? -14.383 -21.797 3.023 1 96.62 474 ILE A C 1
ATOM 3733 O O . ILE A 1 474 ? -13.844 -21.156 2.111 1 96.62 474 ILE A O 1
ATOM 3737 N N . CYS A 1 475 ? -14.828 -22.953 2.832 1 94.5 475 CYS A N 1
ATOM 3738 C CA . CYS A 1 475 ? -14.805 -23.656 1.55 1 94.5 475 CYS A CA 1
ATOM 3739 C C . CYS A 1 475 ? -16.141 -24.328 1.281 1 94.5 475 CYS A C 1
ATOM 3741 O O . CYS A 1 475 ? -17.141 -24.062 1.964 1 94.5 475 CYS A O 1
ATOM 3743 N N . GLU A 1 476 ? -16.203 -25.125 0.233 1 92.69 476 GLU A N 1
ATOM 3744 C CA . GLU A 1 476 ? -17.453 -25.766 -0.185 1 92.69 476 GLU A CA 1
ATOM 3745 C C . GLU A 1 476 ? -17.891 -26.828 0.816 1 92.69 476 GLU A C 1
ATOM 3747 O O . GLU A 1 476 ? -19.047 -27.219 0.841 1 92.69 476 GLU A O 1
ATOM 3752 N N . GLU A 1 477 ? -17 -27.25 1.695 1 90.25 477 GLU A N 1
ATOM 3753 C CA . GLU A 1 477 ? -17.312 -28.281 2.689 1 90.25 477 GLU A CA 1
ATOM 3754 C C . GLU A 1 477 ? -17.609 -27.641 4.047 1 90.25 477 GLU A C 1
ATOM 3756 O O . GLU A 1 477 ? -17.844 -28.359 5.027 1 90.25 477 GLU A O 1
ATOM 3761 N N . GLY A 1 478 ? -17.594 -26.328 4.082 1 92.38 478 GLY A N 1
ATOM 3762 C CA . GLY A 1 478 ? -17.797 -25.625 5.344 1 92.38 478 GLY A CA 1
ATOM 3763 C C . GLY A 1 478 ? -16.562 -24.922 5.844 1 92.38 478 GLY A C 1
ATOM 3764 O O . GLY A 1 478 ? -15.805 -24.344 5.055 1 92.38 478 GLY A O 1
ATOM 3765 N N . ILE A 1 479 ? -16.438 -24.891 7.188 1 91.19 479 ILE A N 1
ATOM 3766 C CA . ILE A 1 479 ? -15.25 -24.266 7.797 1 91.19 479 ILE A CA 1
ATOM 3767 C C . ILE A 1 479 ? -14.141 -25.312 7.93 1 91.19 479 ILE A C 1
ATOM 3769 O O . ILE A 1 479 ? -14.328 -26.344 8.562 1 91.19 479 ILE A O 1
ATOM 3773 N N . LEU A 1 480 ? -13.062 -24.969 7.281 1 87.44 480 LEU A N 1
ATOM 3774 C CA . LEU A 1 480 ? -11.961 -25.922 7.262 1 87.44 480 LEU A CA 1
ATOM 3775 C C . LEU A 1 480 ? -11.055 -25.719 8.477 1 87.44 480 LEU A C 1
ATOM 3777 O O . LEU A 1 480 ? -10.75 -24.594 8.852 1 87.44 480 LEU A O 1
ATOM 3781 N N . GLU A 1 481 ? -10.625 -26.781 9.07 1 84.12 481 GLU A N 1
ATOM 3782 C CA . GLU A 1 481 ? -9.656 -26.766 10.156 1 84.12 481 GLU A CA 1
ATOM 3783 C C . GLU A 1 481 ? -8.234 -26.938 9.625 1 84.12 481 GLU A C 1
ATOM 3785 O O . GLU A 1 481 ? -8.031 -27.453 8.531 1 84.12 481 GLU A O 1
ATOM 3790 N N . LYS A 1 482 ? -7.273 -26.516 10.398 1 85.44 482 LYS A N 1
ATOM 3791 C CA . LYS A 1 482 ? -5.867 -26.594 10.016 1 85.44 482 LYS A CA 1
ATOM 3792 C C . LYS A 1 482 ? -5.461 -28.047 9.742 1 85.44 482 LYS A C 1
ATOM 3794 O O . LYS A 1 482 ? -4.723 -28.328 8.797 1 85.44 482 LYS A O 1
ATOM 3799 N N . ASP A 1 483 ? -5.984 -28.906 10.469 1 87.81 483 ASP A N 1
ATOM 3800 C CA . ASP A 1 483 ? -5.652 -30.328 10.32 1 87.81 483 ASP A CA 1
ATOM 3801 C C . ASP A 1 483 ? -6.16 -30.875 8.992 1 87.81 483 ASP A C 1
ATOM 3803 O O . ASP A 1 483 ? -5.512 -31.719 8.375 1 87.81 483 ASP A O 1
ATOM 3807 N N . SER A 1 484 ? -7.285 -30.391 8.609 1 89.19 484 SER A N 1
ATOM 3808 C CA . SER A 1 484 ? -7.852 -30.828 7.336 1 89.19 484 SER A CA 1
ATOM 3809 C C . SER A 1 484 ? -6.988 -30.375 6.164 1 89.19 484 SER A C 1
ATOM 3811 O O . SER A 1 484 ? -6.859 -31.109 5.172 1 89.19 484 SER A O 1
ATOM 3813 N N . ILE A 1 485 ? -6.43 -29.219 6.305 1 90 485 ILE A N 1
ATOM 3814 C CA . ILE A 1 485 ? -5.543 -28.703 5.27 1 90 485 ILE A CA 1
ATOM 3815 C C . ILE A 1 485 ? -4.297 -29.578 5.168 1 90 485 ILE A C 1
ATOM 3817 O O . ILE A 1 485 ? -3.865 -29.938 4.07 1 90 485 ILE A O 1
ATOM 3821 N N . GLN A 1 486 ? -3.783 -30 6.266 1 90 486 GLN A N 1
ATOM 3822 C CA . GLN A 1 486 ? -2.596 -30.844 6.312 1 90 486 GLN A CA 1
ATOM 3823 C C . GLN A 1 486 ? -2.865 -32.219 5.691 1 90 486 GLN A C 1
ATOM 3825 O O . GLN A 1 486 ? -2.043 -32.719 4.93 1 90 486 GLN A O 1
ATOM 3830 N N . GLU A 1 487 ? -3.971 -32.75 6.062 1 91.69 487 GLU A N 1
ATOM 3831 C CA . GLU A 1 487 ? -4.336 -34.062 5.535 1 91.69 487 GLU A CA 1
ATOM 3832 C C . GLU A 1 487 ? -4.523 -34 4.023 1 91.69 487 GLU A C 1
ATOM 3834 O O . GLU A 1 487 ? -4.047 -34.875 3.305 1 91.69 487 GLU A O 1
ATOM 3839 N N . LYS A 1 488 ? -5.227 -33 3.602 1 90.31 488 LYS A N 1
ATOM 3840 C CA . LYS A 1 488 ? -5.434 -32.844 2.166 1 90.31 488 LYS A CA 1
ATOM 3841 C C . LYS A 1 488 ? -4.109 -32.656 1.435 1 90.31 488 LYS A C 1
ATOM 3843 O O . LYS A 1 488 ? -3.906 -33.188 0.35 1 90.31 488 LYS A O 1
ATOM 3848 N N . SER A 1 489 ? -3.273 -31.859 1.982 1 91.5 489 SER A N 1
ATOM 3849 C CA . SER A 1 489 ? -1.961 -31.609 1.396 1 91.5 489 SER A CA 1
ATOM 3850 C C . SER A 1 489 ? -1.157 -32.906 1.261 1 91.5 489 SER A C 1
ATOM 3852 O O . SER A 1 489 ? -0.491 -33.125 0.247 1 91.5 489 SER A O 1
ATOM 3854 N N . ARG A 1 490 ? -1.225 -33.719 2.238 1 92.19 490 ARG A N 1
ATOM 3855 C CA . ARG A 1 490 ? -0.512 -35 2.227 1 92.19 490 ARG A CA 1
ATOM 3856 C C . ARG A 1 490 ? -1.031 -35.906 1.116 1 92.19 490 ARG A C 1
ATOM 3858 O O . ARG A 1 490 ? -0.247 -36.438 0.342 1 92.19 490 ARG A O 1
ATOM 3865 N N . LYS A 1 491 ? -2.314 -36 1.057 1 92.25 491 LYS A N 1
ATOM 3866 C CA . LYS A 1 491 ? -2.93 -36.844 0.046 1 92.25 491 LYS A CA 1
ATOM 3867 C C . LYS A 1 491 ? -2.588 -36.375 -1.362 1 92.25 491 LYS A C 1
ATOM 3869 O O . LYS A 1 491 ? -2.338 -37.188 -2.256 1 92.25 491 LYS A O 1
ATOM 3874 N N . LEU A 1 492 ? -2.613 -35.094 -1.503 1 92 492 LEU A N 1
ATOM 3875 C CA . LEU A 1 492 ? -2.295 -34.531 -2.801 1 92 492 LEU A CA 1
ATOM 3876 C C . LEU A 1 492 ? -0.834 -34.781 -3.164 1 92 492 LEU A C 1
ATOM 3878 O O . LEU A 1 492 ? -0.511 -35 -4.328 1 92 492 LEU A O 1
ATOM 3882 N N . GLY A 1 493 ? -0.005 -34.656 -2.189 1 91.25 493 GLY A N 1
ATOM 3883 C CA . GLY A 1 493 ? 1.396 -35 -2.42 1 91.25 493 GLY A CA 1
ATOM 3884 C C . GLY A 1 493 ? 1.614 -36.406 -2.893 1 91.25 493 GLY A C 1
ATOM 3885 O O . GLY A 1 493 ? 2.41 -36.656 -3.803 1 91.25 493 GLY A O 1
ATOM 3886 N N . GLU A 1 494 ? 0.905 -37.281 -2.33 1 93.19 494 GLU A N 1
ATOM 3887 C CA . GLU A 1 494 ? 0.992 -38.688 -2.707 1 93.19 494 GLU A CA 1
ATOM 3888 C C . GLU A 1 494 ? 0.479 -38.906 -4.125 1 93.19 494 GLU A C 1
ATOM 3890 O O . GLU A 1 494 ? 1.074 -39.688 -4.895 1 93.19 494 GLU A O 1
ATOM 3895 N N . ARG A 1 495 ? -0.56 -38.25 -4.379 1 92.81 495 ARG A N 1
ATOM 3896 C CA . ARG A 1 495 ? -1.136 -38.406 -5.715 1 92.81 495 ARG A CA 1
ATOM 3897 C C . ARG A 1 495 ? -0.205 -37.812 -6.773 1 92.81 495 ARG A C 1
ATOM 3899 O O . ARG A 1 495 ? -0.059 -38.375 -7.855 1 92.81 495 ARG A O 1
ATOM 3906 N N . ALA A 1 496 ? 0.307 -36.656 -6.48 1 94.12 496 ALA A N 1
ATOM 3907 C CA . ALA A 1 496 ? 1.249 -36.031 -7.41 1 94.12 496 ALA A CA 1
ATOM 3908 C C . ALA A 1 496 ? 2.445 -36.938 -7.664 1 94.12 496 ALA A C 1
ATOM 3910 O O . ALA A 1 496 ? 2.904 -37.094 -8.797 1 94.12 496 ALA A O 1
ATOM 3911 N N . ASP A 1 497 ? 2.928 -37.562 -6.637 1 92.94 497 ASP A N 1
ATOM 3912 C CA . ASP A 1 497 ? 4.051 -38.469 -6.77 1 92.94 497 ASP A CA 1
ATOM 3913 C C . ASP A 1 497 ? 3.664 -39.688 -7.602 1 92.94 497 ASP A C 1
ATOM 3915 O O . ASP A 1 497 ? 4.461 -40.188 -8.406 1 92.94 497 ASP A O 1
ATOM 3919 N N . ARG A 1 498 ? 2.523 -40.156 -7.383 1 94 498 ARG A N 1
ATOM 3920 C CA . ARG A 1 498 ? 2.037 -41.312 -8.109 1 94 498 ARG A CA 1
ATOM 3921 C C . ARG A 1 498 ? 1.99 -41.062 -9.609 1 94 498 ARG A C 1
ATOM 3923 O O . ARG A 1 498 ? 2.396 -41.906 -10.414 1 94 498 ARG A O 1
ATOM 3930 N N . TYR A 1 499 ? 1.546 -39.875 -9.969 1 95.31 499 TYR A N 1
ATOM 3931 C CA . TYR A 1 499 ? 1.281 -39.656 -11.383 1 95.31 499 TYR A CA 1
ATOM 3932 C C . TYR A 1 499 ? 2.475 -39 -12.062 1 95.31 499 TYR A C 1
ATOM 3934 O O . TYR A 1 499 ? 2.664 -39.125 -13.273 1 95.31 499 TYR A O 1
ATOM 3942 N N . PHE A 1 500 ? 3.279 -38.281 -11.258 1 95.06 500 PHE A N 1
ATOM 3943 C CA . PHE A 1 500 ? 4.344 -37.531 -11.914 1 95.06 500 PHE A CA 1
ATOM 3944 C C . PHE A 1 500 ? 5.711 -38.031 -11.461 1 95.06 500 PHE A C 1
ATOM 3946 O O . PHE A 1 500 ? 6.73 -37.719 -12.07 1 95.06 500 PHE A O 1
ATOM 3953 N N . GLY A 1 501 ? 5.785 -38.781 -10.398 1 90.12 501 GLY A N 1
ATOM 3954 C CA . GLY A 1 501 ? 7.055 -39.156 -9.812 1 90.12 501 GLY A CA 1
ATOM 3955 C C . GLY A 1 501 ? 7.93 -39.969 -10.758 1 90.12 501 GLY A C 1
ATOM 3956 O O . GLY A 1 501 ? 9.148 -39.781 -10.781 1 90.12 501 GLY A O 1
ATOM 3957 N N . ASN A 1 502 ? 7.324 -40.844 -11.531 1 87.94 502 ASN A N 1
ATOM 3958 C CA . ASN A 1 502 ? 8.102 -41.75 -12.359 1 87.94 502 ASN A CA 1
ATOM 3959 C C . ASN A 1 502 ? 8.188 -41.25 -13.805 1 87.94 502 ASN A C 1
ATOM 3961 O O . ASN A 1 502 ? 8.516 -42.031 -14.703 1 87.94 502 ASN A O 1
ATOM 3965 N N . LEU A 1 503 ? 7.82 -40.031 -13.953 1 89.5 503 LEU A N 1
ATOM 3966 C CA . LEU A 1 503 ? 7.953 -39.469 -15.305 1 89.5 503 LEU A CA 1
ATOM 3967 C C . LEU A 1 503 ? 9.406 -39.125 -15.594 1 89.5 503 LEU A C 1
ATOM 3969 O O . LEU A 1 503 ? 10.109 -38.625 -14.727 1 89.5 503 LEU A O 1
ATOM 3973 N N . MET B 1 1 ? -9.438 34.969 -8.914 1 20.02 1 MET B N 1
ATOM 3974 C CA . MET B 1 1 ? -10.719 34.406 -8.516 1 20.02 1 MET B CA 1
ATOM 3975 C C . MET B 1 1 ? -11.062 34.781 -7.082 1 20.02 1 MET B C 1
ATOM 3977 O O . MET B 1 1 ? -10.266 34.562 -6.164 1 20.02 1 MET B O 1
ATOM 3981 N N . ARG B 1 2 ? -11.742 35.875 -6.867 1 24.92 2 ARG B N 1
ATOM 3982 C CA . ARG B 1 2 ? -12.273 36.5 -5.656 1 24.92 2 ARG B CA 1
ATOM 3983 C C . ARG B 1 2 ? -12.969 35.469 -4.773 1 24.92 2 ARG B C 1
ATOM 3985 O O . ARG B 1 2 ? -13.977 34.875 -5.176 1 24.92 2 ARG B O 1
ATOM 3992 N N . ALA B 1 3 ? -12.297 34.688 -4.188 1 28.56 3 ALA B N 1
ATOM 3993 C CA . ALA B 1 3 ? -12.992 33.844 -3.221 1 28.56 3 ALA B CA 1
ATOM 3994 C C . ALA B 1 3 ? -13.93 34.656 -2.342 1 28.56 3 ALA B C 1
ATOM 3996 O O . ALA B 1 3 ? -13.469 35.5 -1.562 1 28.56 3 ALA B O 1
ATOM 3997 N N . LEU B 1 4 ? -14.906 35.219 -2.93 1 28.03 4 LEU B N 1
ATOM 3998 C CA . LEU B 1 4 ? -16.016 35.781 -2.168 1 28.03 4 LEU B CA 1
ATOM 3999 C C . LEU B 1 4 ? -16.391 34.844 -1.012 1 28.03 4 LEU B C 1
ATOM 4001 O O . LEU B 1 4 ? -16.797 33.688 -1.229 1 28.03 4 LEU B O 1
ATOM 4005 N N . THR B 1 5 ? -15.656 34.969 -0.022 1 34.28 5 THR B N 1
ATOM 4006 C CA . THR B 1 5 ? -16.062 34.312 1.23 1 34.28 5 THR B CA 1
ATOM 4007 C C . THR B 1 5 ? -17.5 34.719 1.587 1 34.28 5 THR B C 1
ATOM 4009 O O . THR B 1 5 ? -17.766 35.875 1.939 1 34.28 5 THR B O 1
ATOM 4012 N N . LYS B 1 6 ? -18.406 34.438 0.71 1 36.97 6 LYS B N 1
ATOM 4013 C CA . LYS B 1 6 ? -19.781 34.656 1.137 1 36.97 6 LYS B CA 1
ATOM 4014 C C . LYS B 1 6 ? -20.109 33.844 2.396 1 36.97 6 LYS B C 1
ATOM 4016 O O . LYS B 1 6 ? -19.688 32.688 2.523 1 36.97 6 LYS B O 1
ATOM 4021 N N . CYS B 1 7 ? -20.047 34.625 3.385 1 40.28 7 CYS B N 1
ATOM 4022 C CA . CYS B 1 7 ? -20.594 34.031 4.605 1 40.28 7 CYS B CA 1
ATOM 4023 C C . CYS B 1 7 ? -22.094 33.812 4.48 1 40.28 7 CYS B C 1
ATOM 4025 O O . CYS B 1 7 ? -22.828 34.688 4.008 1 40.28 7 CYS B O 1
ATOM 4027 N N . ILE B 1 8 ? -22.5 32.719 4.293 1 39.81 8 ILE B N 1
ATOM 4028 C CA . ILE B 1 8 ? -23.922 32.438 4.277 1 39.81 8 ILE B CA 1
ATOM 4029 C C . ILE B 1 8 ? -24.516 32.688 5.66 1 39.81 8 ILE B C 1
ATOM 4031 O O . ILE B 1 8 ? -23.984 32.219 6.668 1 39.81 8 ILE B O 1
ATOM 4035 N N . SER B 1 9 ? -25.047 33.812 5.809 1 40.66 9 SER B N 1
ATOM 4036 C CA . SER B 1 9 ? -25.828 34.094 7.02 1 40.66 9 SER B CA 1
ATOM 4037 C C . SER B 1 9 ? -27.266 33.625 6.863 1 40.66 9 SER B C 1
ATOM 4039 O O . SER B 1 9 ? -27.844 33.688 5.77 1 40.66 9 SER B O 1
ATOM 4041 N N . PHE B 1 10 ? -27.672 32.781 7.746 1 41.66 10 PHE B N 1
ATOM 4042 C CA . PHE B 1 10 ? -29.062 32.344 7.758 1 41.66 10 PHE B CA 1
ATOM 4043 C C . PHE B 1 10 ? -29.875 33.094 8.797 1 41.66 10 PHE B C 1
ATOM 4045 O O . PHE B 1 10 ? -29.344 33.531 9.82 1 41.66 10 PHE B O 1
ATOM 4052 N N . PHE B 1 11 ? -30.984 33.656 8.312 1 36.47 11 PHE B N 1
ATOM 4053 C CA . PHE B 1 11 ? -31.953 34.188 9.266 1 36.47 11 PHE B CA 1
ATOM 4054 C C . PHE B 1 11 ? -32.656 33.031 10 1 36.47 11 PHE B C 1
ATOM 4056 O O . PHE B 1 11 ? -33.219 32.125 9.375 1 36.47 11 PHE B O 1
ATOM 4063 N N . SER B 1 12 ? -32.156 32.844 11.273 1 39.22 12 SER B N 1
ATOM 4064 C CA . SER B 1 12 ? -32.688 31.75 12.086 1 39.22 12 SER B CA 1
ATOM 4065 C C . SER B 1 12 ? -34.031 32.125 12.727 1 39.22 12 SER B C 1
ATOM 4067 O O . SER B 1 12 ? -34.281 33.281 13.023 1 39.22 12 SER B O 1
ATOM 4069 N N . HIS B 1 13 ? -35 31.188 12.492 1 35.69 13 HIS B N 1
ATOM 4070 C CA . HIS B 1 13 ? -36.312 31.281 13.133 1 35.69 13 HIS B CA 1
ATOM 4071 C C . HIS B 1 13 ? -36.281 30.688 14.539 1 35.69 13 HIS B C 1
ATOM 4073 O O . HIS B 1 13 ? -37.312 30.438 15.133 1 35.69 13 HIS B O 1
ATOM 4079 N N . ILE B 1 14 ? -35.156 30.359 15.102 1 35.16 14 ILE B N 1
ATOM 4080 C CA . ILE B 1 14 ? -35.438 29.828 16.438 1 35.16 14 ILE B CA 1
ATOM 4081 C C . ILE B 1 14 ? -35.938 30.938 17.344 1 35.16 14 ILE B C 1
ATOM 4083 O O . ILE B 1 14 ? -35.625 32.125 17.141 1 35.16 14 ILE B O 1
ATOM 4087 N N . LYS B 1 15 ? -36.719 30.609 18.406 1 41.88 15 LYS B N 1
ATOM 4088 C CA . LYS B 1 15 ? -37.5 31.406 19.359 1 41.88 15 LYS B CA 1
ATOM 4089 C C . LYS B 1 15 ? -36.719 32.625 19.844 1 41.88 15 LYS B C 1
ATOM 4091 O O . LYS B 1 15 ? -37.281 33.656 20.141 1 41.88 15 LYS B O 1
ATOM 4096 N N . ILE B 1 16 ? -35.375 32.5 19.969 1 42.62 16 ILE B N 1
ATOM 4097 C CA . ILE B 1 16 ? -34.844 33.625 20.75 1 42.62 16 ILE B CA 1
ATOM 4098 C C . ILE B 1 16 ? -34.594 34.812 19.828 1 42.62 16 ILE B C 1
ATOM 4100 O O . ILE B 1 16 ? -34.719 35.969 20.25 1 42.62 16 ILE B O 1
ATOM 4104 N N . THR B 1 17 ? -34.125 34.625 18.703 1 48.84 17 THR B N 1
ATOM 4105 C CA . THR B 1 17 ? -33.906 35.875 17.969 1 48.84 17 THR B CA 1
ATOM 4106 C C . THR B 1 17 ? -34.562 35.812 16.594 1 48.84 17 THR B C 1
ATOM 4108 O O . THR B 1 17 ? -34.031 35.188 15.68 1 48.84 17 THR B O 1
ATOM 4111 N N . PHE B 1 18 ? -35.812 36.281 16.562 1 56.31 18 PHE B N 1
ATOM 4112 C CA . PHE B 1 18 ? -36.594 36.344 15.32 1 56.31 18 PHE B CA 1
ATOM 4113 C C . PHE B 1 18 ? -36.094 37.531 14.461 1 56.31 18 PHE B C 1
ATOM 4115 O O . PHE B 1 18 ? -35.75 38.594 14.984 1 56.31 18 PHE B O 1
ATOM 4122 N N . HIS B 1 19 ? -35.875 37.281 13.156 1 63.62 19 HIS B N 1
ATOM 4123 C CA . HIS B 1 19 ? -35.656 38.281 12.117 1 63.62 19 HIS B CA 1
ATOM 4124 C C . HIS B 1 19 ? -34.25 38.875 12.203 1 63.62 19 HIS B C 1
ATOM 4126 O O . HIS B 1 19 ? -34.094 40.094 12.031 1 63.62 19 HIS B O 1
ATOM 4132 N N . HIS B 1 20 ? -33.375 38.062 12.758 1 76.19 20 HIS B N 1
ATOM 4133 C CA . HIS B 1 20 ? -31.984 38.5 12.797 1 76.19 20 HIS B CA 1
ATOM 4134 C C . HIS B 1 20 ? -31.141 37.719 11.805 1 76.19 20 HIS B C 1
ATOM 4136 O O . HIS B 1 20 ? -31.406 36.531 11.531 1 76.19 20 HIS B O 1
ATOM 4142 N N . LEU B 1 21 ? -30.203 38.406 11.25 1 78.75 21 LEU B N 1
ATOM 4143 C CA . LEU B 1 21 ? -29.188 37.719 10.453 1 78.75 21 LEU B CA 1
ATOM 4144 C C . LEU B 1 21 ? -28.359 36.781 11.32 1 78.75 21 LEU B C 1
ATOM 4146 O O . LEU B 1 21 ? -27.859 37.188 12.375 1 78.75 21 LEU B O 1
ATOM 4150 N N . ALA B 1 22 ? -28.375 35.531 10.969 1 77.75 22 ALA B N 1
ATOM 4151 C CA . ALA B 1 22 ? -27.656 34.531 11.734 1 77.75 22 ALA B CA 1
ATOM 4152 C C . ALA B 1 22 ? -26.859 33.594 10.82 1 77.75 22 ALA B C 1
ATOM 4154 O O . ALA B 1 22 ? -27.297 33.312 9.695 1 77.75 22 ALA B O 1
ATOM 4155 N N . PRO B 1 23 ? -25.656 33.188 11.297 1 82.56 23 PRO B N 1
ATOM 4156 C CA . PRO B 1 23 ? -25 32.094 10.602 1 82.56 23 PRO B CA 1
ATOM 4157 C C . PRO B 1 23 ? -25.641 30.719 10.922 1 82.56 23 PRO B C 1
ATOM 4159 O O . PRO B 1 23 ? -26.562 30.656 11.727 1 82.56 23 PRO B O 1
ATOM 4162 N N . ILE B 1 24 ? -25.25 29.703 10.266 1 84.44 24 ILE B N 1
ATOM 4163 C CA . ILE B 1 24 ? -25.656 28.359 10.633 1 84.44 24 ILE B CA 1
ATOM 4164 C C . ILE B 1 24 ? -25.016 27.969 11.961 1 84.44 24 ILE B C 1
ATOM 4166 O O . ILE B 1 24 ? -23.797 28.078 12.117 1 84.44 24 ILE B O 1
ATOM 4170 N N . SER B 1 25 ? -25.812 27.75 12.945 1 84.69 25 SER B N 1
ATOM 4171 C CA . SER B 1 25 ? -25.297 27.438 14.273 1 84.69 25 SER B CA 1
ATOM 4172 C C . SER B 1 25 ? -26 26.219 14.883 1 84.69 25 SER B C 1
ATOM 4174 O O . SER B 1 25 ? -27.062 25.812 14.406 1 84.69 25 SER B O 1
ATOM 4176 N N . GLY B 1 26 ? -25.375 25.625 15.844 1 83.75 26 GLY B N 1
ATOM 4177 C CA . GLY B 1 26 ? -25.922 24.484 16.562 1 83.75 26 GLY B CA 1
ATOM 4178 C C . GLY B 1 26 ? -25.062 24.031 17.719 1 83.75 26 GLY B C 1
ATOM 4179 O O . GLY B 1 26 ? -23.938 24.531 17.906 1 83.75 26 GLY B O 1
ATOM 4180 N N . SER B 1 27 ? -25.578 23.141 18.484 1 86.5 27 SER B N 1
ATOM 4181 C CA . SER B 1 27 ? -24.859 22.625 19.641 1 86.5 27 SER B CA 1
ATOM 4182 C C . SER B 1 27 ? -24.078 21.375 19.297 1 86.5 27 SER B C 1
ATOM 4184 O O . SER B 1 27 ? -24.391 20.688 18.312 1 86.5 27 SER B O 1
ATOM 4186 N N . ILE B 1 28 ? -23.016 21.172 20.062 1 87.75 28 ILE B N 1
ATOM 4187 C CA . ILE B 1 28 ? -22.234 19.953 19.906 1 87.75 28 ILE B CA 1
ATOM 4188 C C . ILE B 1 28 ? -22.938 18.797 20.594 1 87.75 28 ILE B C 1
ATOM 4190 O O . ILE B 1 28 ? -23.25 18.875 21.781 1 87.75 28 ILE B O 1
ATOM 4194 N N . ASP B 1 29 ? -23.203 17.75 19.875 1 86.25 29 ASP B N 1
ATOM 4195 C CA . ASP B 1 29 ? -23.828 16.547 20.406 1 86.25 29 ASP B CA 1
ATOM 4196 C C . ASP B 1 29 ? -22.781 15.594 20.969 1 86.25 29 ASP B C 1
ATOM 4198 O O . ASP B 1 29 ? -21.641 15.578 20.5 1 86.25 29 ASP B O 1
ATOM 4202 N N . PRO B 1 30 ? -23.172 14.828 21.891 1 84.56 30 PRO B N 1
ATOM 4203 C CA . PRO B 1 30 ? -22.25 13.844 22.453 1 84.56 30 PRO B CA 1
ATOM 4204 C C . PRO B 1 30 ? -21.703 12.875 21.391 1 84.56 30 PRO B C 1
ATOM 4206 O O . PRO B 1 30 ? -20.594 12.359 21.547 1 84.56 30 PRO B O 1
ATOM 4209 N N . ASP B 1 31 ? -22.422 12.727 20.359 1 82.94 31 ASP B N 1
ATOM 4210 C CA . ASP B 1 31 ? -22 11.773 19.344 1 82.94 31 ASP B CA 1
ATOM 4211 C C . ASP B 1 31 ? -21.047 12.422 18.344 1 82.94 31 ASP B C 1
ATOM 4213 O O . ASP B 1 31 ? -20.438 11.727 17.516 1 82.94 31 ASP B O 1
ATOM 4217 N N . ASP B 1 32 ? -20.922 13.766 18.406 1 82.62 32 ASP B N 1
ATOM 4218 C CA . ASP B 1 32 ? -19.969 14.445 17.531 1 82.62 32 ASP B CA 1
ATOM 4219 C C . ASP B 1 32 ? -18.531 14.156 17.938 1 82.62 32 ASP B C 1
ATOM 4221 O O . ASP B 1 32 ? -18.188 14.234 19.125 1 82.62 32 ASP B O 1
ATOM 4225 N N . SER B 1 33 ? -17.734 13.828 17.062 1 80.5 33 SER B N 1
ATOM 4226 C CA . SER B 1 33 ? -16.328 13.539 17.375 1 80.5 33 SER B CA 1
ATOM 4227 C C . SER B 1 33 ? -15.594 14.797 17.812 1 80.5 33 SER B C 1
ATOM 4229 O O . SER B 1 33 ? -14.68 14.734 18.625 1 80.5 33 SER B O 1
ATOM 4231 N N . ASP B 1 34 ? -15.906 15.945 17.219 1 82.44 34 ASP B N 1
ATOM 4232 C CA . ASP B 1 34 ? -15.289 17.234 17.5 1 82.44 34 ASP B CA 1
ATOM 4233 C C . ASP B 1 34 ? -16.188 18.375 17.031 1 82.44 34 ASP B C 1
ATOM 4235 O O . ASP B 1 34 ? -17.219 18.141 16.406 1 82.44 34 ASP B O 1
ATOM 4239 N N . PRO B 1 35 ? -15.844 19.547 17.375 1 85.31 35 PRO B N 1
ATOM 4240 C CA . PRO B 1 35 ? -16.703 20.688 17.031 1 85.31 35 PRO B CA 1
ATOM 4241 C C . PRO B 1 35 ? -16.859 20.859 15.516 1 85.31 35 PRO B C 1
ATOM 4243 O O . PRO B 1 35 ? -17.922 21.281 15.055 1 85.31 35 PRO B O 1
ATOM 4246 N N . LEU B 1 36 ? -15.82 20.594 14.797 1 86 36 LEU B N 1
ATOM 4247 C CA . LEU B 1 36 ? -15.938 20.719 13.352 1 86 36 LEU B CA 1
ATOM 4248 C C . LEU B 1 36 ? -16.938 19.703 12.789 1 86 36 LEU B C 1
ATOM 4250 O O . LEU B 1 36 ? -17.703 20.031 11.875 1 86 36 LEU B O 1
ATOM 4254 N N . ALA B 1 37 ? -16.891 18.516 13.352 1 83.19 37 ALA B N 1
ATOM 4255 C CA . ALA B 1 37 ? -17.875 17.516 12.953 1 83.19 37 ALA B CA 1
ATOM 4256 C C . ALA B 1 37 ? -19.297 17.984 13.25 1 83.19 37 ALA B C 1
ATOM 4258 O O . ALA B 1 37 ? -20.219 17.766 12.453 1 83.19 37 ALA B O 1
ATOM 4259 N N . ALA B 1 38 ? -19.484 18.594 14.375 1 87.31 38 ALA B N 1
ATOM 4260 C CA . ALA B 1 38 ? -20.781 19.156 14.734 1 87.31 38 ALA B CA 1
ATOM 4261 C C . ALA B 1 38 ? -21.203 20.219 13.727 1 87.31 38 ALA B C 1
ATOM 4263 O O . ALA B 1 38 ? -22.375 20.312 13.352 1 87.31 38 ALA B O 1
ATOM 4264 N N . ALA B 1 39 ? -20.234 21.031 13.32 1 88.88 39 ALA B N 1
ATOM 4265 C CA . ALA B 1 39 ? -20.531 22.078 12.344 1 88.88 39 ALA B CA 1
ATOM 4266 C C . ALA B 1 39 ? -21.016 21.484 11.023 1 88.88 39 ALA B C 1
ATOM 4268 O O . ALA B 1 39 ? -21.969 21.984 10.422 1 88.88 39 ALA B O 1
ATOM 4269 N N . TRP B 1 40 ? -20.359 20.5 10.602 1 85.69 40 TRP B N 1
ATOM 4270 C CA . TRP B 1 40 ? -20.766 19.828 9.367 1 85.69 40 TRP B CA 1
ATOM 4271 C C . TRP B 1 40 ? -22.172 19.266 9.492 1 85.69 40 TRP B C 1
ATOM 4273 O O . TRP B 1 40 ? -22.984 19.375 8.562 1 85.69 40 TRP B O 1
ATOM 4283 N N . ARG B 1 41 ? -22.406 18.609 10.609 1 83.75 41 ARG B N 1
ATOM 4284 C CA . ARG B 1 41 ? -23.734 18.047 10.836 1 83.75 41 ARG B CA 1
ATOM 4285 C C . ARG B 1 41 ? -24.797 19.125 10.797 1 83.75 41 ARG B C 1
ATOM 4287 O O . ARG B 1 41 ? -25.812 18.984 10.109 1 83.75 41 ARG B O 1
ATOM 4294 N N . GLU B 1 42 ? -24.578 20.219 11.477 1 85.31 42 GLU B N 1
ATOM 4295 C CA . GLU B 1 42 ? -25.547 21.328 11.539 1 85.31 42 GLU B CA 1
ATOM 4296 C C . GLU B 1 42 ? -25.75 21.953 10.164 1 85.31 42 GLU B C 1
ATOM 4298 O O . GLU B 1 42 ? -26.875 22.344 9.812 1 85.31 42 GLU B O 1
ATOM 4303 N N . LEU B 1 43 ? -24.688 22.109 9.391 1 87.06 43 LEU B N 1
ATOM 4304 C CA . LEU B 1 43 ? -24.781 22.656 8.039 1 87.06 43 LEU B CA 1
ATOM 4305 C C . LEU B 1 43 ? -25.656 21.766 7.156 1 87.06 43 LEU B C 1
ATOM 4307 O O . LEU B 1 43 ? -26.5 22.266 6.41 1 87.06 43 LEU B O 1
ATOM 4311 N N . CYS B 1 44 ? -25.422 20.5 7.266 1 82.75 44 CYS B N 1
ATOM 4312 C CA . CYS B 1 44 ? -26.188 19.562 6.469 1 82.75 44 CYS B CA 1
ATOM 4313 C C . CYS B 1 44 ? -27.656 19.594 6.875 1 82.75 44 CYS B C 1
ATOM 4315 O O . CYS B 1 44 ? -28.547 19.609 6.016 1 82.75 44 CYS B O 1
ATOM 4317 N N . GLU B 1 45 ? -27.906 19.547 8.164 1 83.62 45 GLU B N 1
ATOM 4318 C CA . GLU B 1 45 ? -29.266 19.516 8.68 1 83.62 45 GLU B CA 1
ATOM 4319 C C . GLU B 1 45 ? -30.031 20.781 8.289 1 83.62 45 GLU B C 1
ATOM 4321 O O . GLU B 1 45 ? -31.203 20.719 7.918 1 83.62 45 GLU B O 1
ATOM 4326 N N . GLU B 1 46 ? -29.375 21.891 8.32 1 85 46 GLU B N 1
ATOM 4327 C CA . GLU B 1 46 ? -30.078 23.156 8.18 1 85 46 GLU B CA 1
ATOM 4328 C C . GLU B 1 46 ? -30.094 23.625 6.73 1 85 46 GLU B C 1
ATOM 4330 O O . GLU B 1 46 ? -30.922 24.469 6.348 1 85 46 GLU B O 1
ATOM 4335 N N . THR B 1 47 ? -29.109 23.156 5.902 1 86.44 47 THR B N 1
ATOM 4336 C CA . THR B 1 47 ? -29.016 23.703 4.555 1 86.44 47 THR B CA 1
ATOM 4337 C C . THR B 1 47 ? -28.953 22.594 3.518 1 86.44 47 THR B C 1
ATOM 4339 O O . THR B 1 47 ? -28.953 22.859 2.314 1 86.44 47 THR B O 1
ATOM 4342 N N . SER B 1 48 ? -28.781 21.359 3.924 1 81.81 48 SER B N 1
ATOM 4343 C CA . SER B 1 48 ? -28.672 20.172 3.07 1 81.81 48 SER B CA 1
ATOM 4344 C C . SER B 1 48 ? -27.312 20.125 2.369 1 81.81 48 SER B C 1
ATOM 4346 O O . SER B 1 48 ? -27.094 19.266 1.515 1 81.81 48 SER B O 1
ATOM 4348 N N . LEU B 1 49 ? -26.5 21.094 2.709 1 83.12 49 LEU B N 1
ATOM 4349 C CA . LEU B 1 49 ? -25.172 21.109 2.09 1 83.12 49 LEU B CA 1
ATOM 4350 C C . LEU B 1 49 ? -24.266 20.062 2.734 1 83.12 49 LEU B C 1
ATOM 4352 O O . LEU B 1 49 ? -24.328 19.844 3.945 1 83.12 49 LEU B O 1
ATOM 4356 N N . THR B 1 50 ? -23.484 19.453 1.893 1 79.25 50 THR B N 1
ATOM 4357 C CA . THR B 1 50 ? -22.547 18.438 2.346 1 79.25 50 THR B CA 1
ATOM 4358 C C . THR B 1 50 ? -21.125 18.766 1.896 1 79.25 50 THR B C 1
ATOM 4360 O O . THR B 1 50 ? -20.891 19.844 1.354 1 79.25 50 THR B O 1
ATOM 4363 N N . ALA B 1 51 ? -20.219 17.844 2.162 1 77.88 51 ALA B N 1
ATOM 4364 C CA . ALA B 1 51 ? -18.828 18.016 1.773 1 77.88 51 ALA B CA 1
ATOM 4365 C C . ALA B 1 51 ? -18.672 18.047 0.255 1 77.88 51 ALA B C 1
ATOM 4367 O O . ALA B 1 51 ? -17.641 18.5 -0.267 1 77.88 51 ALA B O 1
ATOM 4368 N N . SER B 1 52 ? -19.656 17.656 -0.458 1 72.56 52 SER B N 1
ATOM 4369 C CA . SER B 1 52 ? -19.656 17.734 -1.915 1 72.56 52 SER B CA 1
ATOM 4370 C C . SER B 1 52 ? -19.891 19.172 -2.389 1 72.56 52 SER B C 1
ATOM 4372 O O . SER B 1 52 ? -19.469 19.547 -3.484 1 72.56 52 SER B O 1
ATOM 4374 N N . ASP B 1 53 ? -20.562 19.938 -1.485 1 79 53 ASP B N 1
ATOM 4375 C CA . ASP B 1 53 ? -20.984 21.281 -1.885 1 79 53 ASP B CA 1
ATOM 4376 C C . ASP B 1 53 ? -20.078 22.344 -1.287 1 79 53 ASP B C 1
ATOM 4378 O O . ASP B 1 53 ? -20.031 23.469 -1.788 1 79 53 ASP B O 1
ATOM 4382 N N . LEU B 1 54 ? -19.422 21.906 -0.153 1 85.88 54 LEU B N 1
ATOM 4383 C CA . LEU B 1 54 ? -18.641 22.891 0.6 1 85.88 54 LEU B CA 1
ATOM 4384 C C . LEU B 1 54 ? -17.203 22.406 0.799 1 85.88 54 LEU B C 1
ATOM 4386 O O . LEU B 1 54 ? -16.953 21.203 0.796 1 85.88 54 LEU B O 1
ATOM 4390 N N . SER B 1 55 ? -16.344 23.375 0.873 1 84.62 55 SER B N 1
ATOM 4391 C CA . SER B 1 55 ? -14.992 23.094 1.331 1 84.62 55 SER B CA 1
ATOM 4392 C C . SER B 1 55 ? -14.688 23.828 2.635 1 84.62 55 SER B C 1
ATOM 4394 O O . SER B 1 55 ? -15.086 24.969 2.816 1 84.62 55 SER B O 1
ATOM 4396 N N . PHE B 1 56 ? -14.141 23.125 3.586 1 86.62 56 PHE B N 1
ATOM 4397 C CA . PHE B 1 56 ? -13.711 23.734 4.832 1 86.62 56 PHE B CA 1
ATOM 4398 C C . PHE B 1 56 ? -12.625 24.781 4.578 1 86.62 56 PHE B C 1
ATOM 4400 O O . PHE B 1 56 ? -11.625 24.484 3.914 1 86.62 56 PHE B O 1
ATOM 4407 N N . TRP B 1 57 ? -12.797 25.938 5.102 1 88.31 57 TRP B N 1
ATOM 4408 C CA . TRP B 1 57 ? -11.891 27.031 4.75 1 88.31 57 TRP B CA 1
ATOM 4409 C C . TRP B 1 57 ? -11.062 27.469 5.961 1 88.31 57 TRP B C 1
ATOM 4411 O O . TRP B 1 57 ? -9.828 27.469 5.914 1 88.31 57 TRP B O 1
ATOM 4421 N N . ARG B 1 58 ? -11.781 27.844 7.09 1 92.5 58 ARG B N 1
ATOM 4422 C CA . ARG B 1 58 ? -11.062 28.422 8.219 1 92.5 58 ARG B CA 1
ATOM 4423 C C . ARG B 1 58 ? -11.641 27.938 9.547 1 92.5 58 ARG B C 1
ATOM 4425 O O . ARG B 1 58 ? -12.852 27.734 9.664 1 92.5 58 ARG B O 1
ATOM 4432 N N . THR B 1 59 ? -10.781 27.75 10.461 1 91.62 59 THR B N 1
ATOM 4433 C CA . THR B 1 59 ? -11.141 27.609 11.867 1 91.62 59 THR B CA 1
ATOM 4434 C C . THR B 1 59 ? -10.852 28.891 12.633 1 91.62 59 THR B C 1
ATOM 4436 O O . THR B 1 59 ? -9.758 29.453 12.523 1 91.62 59 THR B O 1
ATOM 4439 N N . GLY B 1 60 ? -11.859 29.344 13.312 1 92.81 60 GLY B N 1
ATOM 4440 C CA . GLY B 1 60 ? -11.633 30.453 14.211 1 92.81 60 GLY B CA 1
ATOM 4441 C C . GLY B 1 60 ? -11.344 30.031 15.641 1 92.81 60 GLY B C 1
ATOM 4442 O O . GLY B 1 60 ? -11.82 28.984 16.094 1 92.81 60 GLY B O 1
ATOM 4443 N N . LYS B 1 61 ? -10.594 30.875 16.281 1 92.19 61 LYS B N 1
ATOM 4444 C CA . LYS B 1 61 ? -10.32 30.578 17.688 1 92.19 61 LYS B CA 1
ATOM 4445 C C . LYS B 1 61 ? -11.609 30.578 18.516 1 92.19 61 LYS B C 1
ATOM 4447 O O . LYS B 1 61 ? -12.383 31.531 18.453 1 92.19 61 LYS B O 1
ATOM 4452 N N . PRO B 1 62 ? -11.82 29.516 19.25 1 89.25 62 PRO B N 1
ATOM 4453 C CA . PRO B 1 62 ? -13.016 29.469 20.094 1 89.25 62 PRO B CA 1
ATOM 4454 C C . PRO B 1 62 ? -13.023 30.562 21.172 1 89.25 62 PRO B C 1
ATOM 4456 O O . PRO B 1 62 ? -11.961 31 21.609 1 89.25 62 PRO B O 1
ATOM 4459 N N . PHE B 1 63 ? -14.195 30.984 21.531 1 88.75 63 PHE B N 1
ATOM 4460 C CA . PHE B 1 63 ? -14.336 31.969 22.609 1 88.75 63 PHE B CA 1
ATOM 4461 C C . PHE B 1 63 ? -15.531 31.641 23.484 1 88.75 63 PHE B C 1
ATOM 4463 O O . PHE B 1 63 ? -16.469 30.969 23.031 1 88.75 63 PHE B O 1
ATOM 4470 N N . THR B 1 64 ? -15.359 32.031 24.734 1 86.06 64 THR B N 1
ATOM 4471 C CA . THR B 1 64 ? -16.391 31.75 25.719 1 86.06 64 THR B CA 1
ATOM 4472 C C . THR B 1 64 ? -17.016 33.062 26.234 1 86.06 64 THR B C 1
ATOM 4474 O O . THR B 1 64 ? -16.312 34.062 26.391 1 86.06 64 THR B O 1
ATOM 4477 N N . PHE B 1 65 ? -18.312 33.062 26.328 1 83 65 PHE B N 1
ATOM 4478 C CA . PHE B 1 65 ? -18.984 34.188 26.953 1 83 65 PHE B CA 1
ATOM 4479 C C . PHE B 1 65 ? -20.078 33.719 27.891 1 83 65 PHE B C 1
ATOM 4481 O O . PHE B 1 65 ? -20.562 32.562 27.781 1 83 65 PHE B O 1
ATOM 4488 N N . SER B 1 66 ? -20.203 34.5 28.938 1 81.69 66 SER B N 1
ATOM 4489 C CA . SER B 1 66 ? -21.188 34.156 29.953 1 81.69 66 SER B CA 1
ATOM 4490 C C . SER B 1 66 ? -22.328 35.156 29.984 1 81.69 66 SER B C 1
ATOM 4492 O O . SER B 1 66 ? -22.141 36.344 29.625 1 81.69 66 SER B O 1
ATOM 4494 N N . ASP B 1 67 ? -23.5 34.719 30.109 1 72.88 67 ASP B N 1
ATOM 4495 C CA . ASP B 1 67 ? -24.656 35.562 30.438 1 72.88 67 ASP B CA 1
ATOM 4496 C C . ASP B 1 67 ? -25.016 35.438 31.922 1 72.88 67 ASP B C 1
ATOM 4498 O O . ASP B 1 67 ? -25.672 34.469 32.312 1 72.88 67 ASP B O 1
ATOM 4502 N N . PRO B 1 68 ? -24.594 36.375 32.594 1 72.5 68 PRO B N 1
ATOM 4503 C CA . PRO B 1 68 ? -24.828 36.281 34.031 1 72.5 68 PRO B CA 1
ATOM 4504 C C . PRO B 1 68 ? -26.312 36.188 34.375 1 72.5 68 PRO B C 1
ATOM 4506 O O . PRO B 1 68 ? -26.688 35.625 35.406 1 72.5 68 PRO B O 1
ATOM 4509 N N . SER B 1 69 ? -27.094 36.844 33.594 1 72.56 69 SER B N 1
ATOM 4510 C CA . SER B 1 69 ? -28.516 36.875 33.875 1 72.56 69 SER B CA 1
ATOM 4511 C C . SER B 1 69 ? -29.125 35.469 33.875 1 72.56 69 SER B C 1
ATOM 4513 O O . SER B 1 69 ? -30.047 35.188 34.625 1 72.56 69 SER B O 1
ATOM 4515 N N . ILE B 1 70 ? -28.547 34.562 33.156 1 74.94 70 ILE B N 1
ATOM 4516 C CA . ILE B 1 70 ? -29.109 33.219 33.094 1 74.94 70 ILE B CA 1
ATOM 4517 C C . ILE B 1 70 ? -28.109 32.219 33.625 1 74.94 70 ILE B C 1
ATOM 4519 O O . ILE B 1 70 ? -28.359 31.016 33.625 1 74.94 70 ILE B O 1
ATOM 4523 N N . GLY B 1 71 ? -27 32.688 34.156 1 72.44 71 GLY B N 1
ATOM 4524 C CA . GLY B 1 71 ? -25.984 31.844 34.75 1 72.44 71 GLY B CA 1
ATOM 4525 C C . GLY B 1 71 ? -25.438 30.797 33.812 1 72.44 71 GLY B C 1
ATOM 4526 O O . GLY B 1 71 ? -25.188 29.656 34.219 1 72.44 71 GLY B O 1
ATOM 4527 N N . ARG B 1 72 ? -25.484 31.031 32.5 1 79.38 72 ARG B N 1
ATOM 4528 C CA . ARG B 1 72 ? -25 30.047 31.531 1 79.38 72 ARG B CA 1
ATOM 4529 C C . ARG B 1 72 ? -23.766 30.562 30.797 1 79.38 72 ARG B C 1
ATOM 4531 O O . ARG B 1 72 ? -23.625 31.781 30.578 1 79.38 72 ARG B O 1
ATOM 4538 N N . GLU B 1 73 ? -22.812 29.656 30.578 1 83.56 73 GLU B N 1
ATOM 4539 C CA . GLU B 1 73 ? -21.609 29.906 29.812 1 83.56 73 GLU B CA 1
ATOM 4540 C C . GLU B 1 73 ? -21.625 29.125 28.5 1 83.56 73 GLU B C 1
ATOM 4542 O O . GLU B 1 73 ? -22.047 27.969 28.453 1 83.56 73 GLU B O 1
ATOM 4547 N N . TRP B 1 74 ? -21.344 29.922 27.422 1 82.25 74 TRP B N 1
ATOM 4548 C CA . TRP B 1 74 ? -21.297 29.312 26.094 1 82.25 74 TRP B CA 1
ATOM 4549 C C . TRP B 1 74 ? -19.906 29.422 25.484 1 82.25 74 TRP B C 1
ATOM 4551 O O . TRP B 1 74 ? -19.25 30.453 25.609 1 82.25 74 TRP B O 1
ATOM 4561 N N . THR B 1 75 ? -19.438 28.328 24.953 1 87.56 75 THR B N 1
ATOM 4562 C CA . THR B 1 75 ? -18.25 28.344 24.125 1 87.56 75 THR B CA 1
ATOM 4563 C C . THR B 1 75 ? -18.609 28.203 22.656 1 87.56 75 THR B C 1
ATOM 4565 O O . THR B 1 75 ? -19.281 27.25 22.266 1 87.56 75 THR B O 1
ATOM 4568 N N . VAL B 1 76 ? -18.234 29.172 21.875 1 88.81 76 VAL B N 1
ATOM 4569 C CA . VAL B 1 76 ? -18.531 29.172 20.453 1 88.81 76 VAL B CA 1
ATOM 4570 C C . VAL B 1 76 ? -17.297 28.734 19.656 1 88.81 76 VAL B C 1
ATOM 4572 O O . VAL B 1 76 ? -16.188 29.234 19.891 1 88.81 76 VAL B O 1
ATOM 4575 N N . HIS B 1 77 ? -17.422 27.75 18.828 1 91.44 77 HIS B N 1
ATOM 4576 C CA . HIS B 1 77 ? -16.406 27.297 17.891 1 91.44 77 HIS B CA 1
ATOM 4577 C C . HIS B 1 77 ? -16.719 27.75 16.469 1 91.44 77 HIS B C 1
ATOM 4579 O O . HIS B 1 77 ? -17.469 27.094 15.75 1 91.44 77 HIS B O 1
ATOM 4585 N N . PRO B 1 78 ? -16.109 28.859 16.031 1 92.19 78 PRO B N 1
ATOM 4586 C CA . PRO B 1 78 ? -16.438 29.406 14.711 1 92.19 78 PRO B CA 1
ATOM 4587 C C . PRO B 1 78 ? -15.719 28.688 13.57 1 92.19 78 PRO B C 1
ATOM 4589 O O . PRO B 1 78 ? -14.531 28.359 13.695 1 92.19 78 PRO B O 1
ATOM 4592 N N . PHE B 1 79 ? -16.406 28.375 12.516 1 91.81 79 PHE B N 1
ATOM 4593 C CA . PHE B 1 79 ? -15.844 27.781 11.305 1 91.81 79 PHE B CA 1
ATOM 4594 C C . PHE B 1 79 ? -16.359 28.516 10.062 1 91.81 79 PHE B C 1
ATOM 4596 O O . PHE B 1 79 ? -17.453 29.062 10.07 1 91.81 79 PHE B O 1
ATOM 4603 N N . ALA B 1 80 ? -15.516 28.594 9.062 1 91.62 80 ALA B N 1
ATOM 4604 C CA . ALA B 1 80 ? -15.938 29.141 7.773 1 91.62 80 ALA B CA 1
ATOM 4605 C C . ALA B 1 80 ? -15.773 28.125 6.656 1 91.62 80 ALA B C 1
ATOM 4607 O O . ALA B 1 80 ? -14.789 27.375 6.625 1 91.62 80 ALA B O 1
ATOM 4608 N N . PHE B 1 81 ? -16.75 28.016 5.82 1 89.88 81 PHE B N 1
ATOM 4609 C CA . PHE B 1 81 ? -16.781 27.094 4.688 1 89.88 81 PHE B CA 1
ATOM 4610 C C . PHE B 1 81 ? -16.969 27.859 3.381 1 89.88 81 PHE B C 1
ATOM 4612 O O . PHE B 1 81 ? -17.562 28.938 3.365 1 89.88 81 PHE B O 1
ATOM 4619 N N . ARG B 1 82 ? -16.438 27.359 2.326 1 87.25 82 ARG B N 1
ATOM 4620 C CA . ARG B 1 82 ? -16.594 27.922 0.989 1 87.25 82 ARG B CA 1
ATOM 4621 C C . ARG B 1 82 ? -17.531 27.062 0.144 1 87.25 82 ARG B C 1
ATOM 4623 O O . ARG B 1 82 ? -17.406 25.828 0.129 1 87.25 82 ARG B O 1
ATOM 4630 N N . LEU B 1 83 ? -18.453 27.641 -0.442 1 86.81 83 LEU B N 1
ATOM 4631 C CA . LEU B 1 83 ? -19.344 26.938 -1.364 1 86.81 83 LEU B CA 1
ATOM 4632 C C . LEU B 1 83 ? -18.625 26.594 -2.66 1 86.81 83 LEU B C 1
ATOM 4634 O O . LEU B 1 83 ? -18.078 27.484 -3.328 1 86.81 83 LEU B O 1
ATOM 4638 N N . LYS B 1 84 ? -18.656 25.375 -2.975 1 82.12 84 LYS B N 1
ATOM 4639 C CA . LYS B 1 84 ? -17.969 24.938 -4.184 1 82.12 84 LYS B CA 1
ATOM 4640 C C . LYS B 1 84 ? -18.734 25.344 -5.438 1 82.12 84 LYS B C 1
ATOM 4642 O O . LYS B 1 84 ? -19.953 25.312 -5.461 1 82.12 84 LYS B O 1
ATOM 4647 N N . ASP B 1 85 ? -17.953 25.688 -6.473 1 81.62 85 ASP B N 1
ATOM 4648 C CA . ASP B 1 85 ? -18.562 26 -7.766 1 81.62 85 ASP B CA 1
ATOM 4649 C C . ASP B 1 85 ? -18.812 24.734 -8.57 1 81.62 85 ASP B C 1
ATOM 4651 O O . ASP B 1 85 ? -18.234 23.672 -8.281 1 81.62 85 ASP B O 1
ATOM 4655 N N . PRO B 1 86 ? -19.719 24.844 -9.492 1 75.38 86 PRO B N 1
ATOM 4656 C CA . PRO B 1 86 ? -19.984 23.672 -10.344 1 75.38 86 PRO B CA 1
ATOM 4657 C C . PRO B 1 86 ? -18.719 23.125 -10.992 1 75.38 86 PRO B C 1
ATOM 4659 O O . PRO B 1 86 ? -18.594 21.922 -11.195 1 75.38 86 PRO B O 1
ATOM 4662 N N . ALA B 1 87 ? -17.828 24.031 -11.305 1 74.19 87 ALA B N 1
ATOM 4663 C CA . ALA B 1 87 ? -16.562 23.609 -11.914 1 74.19 87 ALA B CA 1
ATOM 4664 C C . ALA B 1 87 ? -15.766 22.734 -10.961 1 74.19 87 ALA B C 1
ATOM 4666 O O . ALA B 1 87 ? -14.953 21.906 -11.406 1 74.19 87 ALA B O 1
ATOM 4667 N N . GLU B 1 88 ? -16.047 22.844 -9.695 1 74.12 88 GLU B N 1
ATOM 4668 C CA . GLU B 1 88 ? -15.367 22.062 -8.672 1 74.12 88 GLU B CA 1
ATOM 4669 C C . GLU B 1 88 ? -16.172 20.812 -8.305 1 74.12 88 GLU B C 1
ATOM 4671 O O . GLU B 1 88 ? -15.828 20.094 -7.355 1 74.12 88 GLU B O 1
ATOM 4676 N N . GLY B 1 89 ? -17.266 20.656 -9.008 1 69.75 89 GLY B N 1
ATOM 4677 C CA . GLY B 1 89 ? -18.094 19.5 -8.742 1 69.75 89 GLY B CA 1
ATOM 4678 C C . GLY B 1 89 ? -19.281 19.797 -7.848 1 69.75 89 GLY B C 1
ATOM 4679 O O . GLY B 1 89 ? -20.094 18.922 -7.547 1 69.75 89 GLY B O 1
ATOM 4680 N N . GLY B 1 90 ? -19.344 21.031 -7.375 1 73.81 90 GLY B N 1
ATOM 4681 C CA . GLY B 1 90 ? -20.469 21.422 -6.535 1 73.81 90 GLY B CA 1
ATOM 4682 C C . GLY B 1 90 ? -21.688 21.859 -7.324 1 73.81 90 GLY B C 1
ATOM 4683 O O . GLY B 1 90 ? -21.625 21.953 -8.555 1 73.81 90 GLY B O 1
ATOM 4684 N N . GLN B 1 91 ? -22.844 22 -6.637 1 77.56 91 GLN B N 1
ATOM 4685 C CA . GLN B 1 91 ? -24.078 22.438 -7.273 1 77.56 91 GLN B CA 1
ATOM 4686 C C . GLN B 1 91 ? -24.344 23.922 -7.027 1 77.56 91 GLN B C 1
ATOM 4688 O O . GLN B 1 91 ? -25.406 24.438 -7.359 1 77.56 91 GLN B O 1
ATOM 4693 N N . GLY B 1 92 ? -23.359 24.5 -6.473 1 80.19 92 GLY B N 1
ATOM 4694 C CA . GLY B 1 92 ? -23.516 25.922 -6.207 1 80.19 92 GLY B CA 1
ATOM 4695 C C . GLY B 1 92 ? -24.703 26.25 -5.32 1 80.19 92 GLY B C 1
ATOM 4696 O O . GLY B 1 92 ? -25.031 25.469 -4.418 1 80.19 92 GLY B O 1
ATOM 4697 N N . GLU B 1 93 ? -25.344 27.375 -5.539 1 82.06 93 GLU B N 1
ATOM 4698 C CA . GLU B 1 93 ? -26.438 27.875 -4.703 1 82.06 93 GLU B CA 1
ATOM 4699 C C . GLU B 1 93 ? -27.688 27.016 -4.84 1 82.06 93 GLU B C 1
ATOM 4701 O O . GLU B 1 93 ? -28.547 27 -3.951 1 82.06 93 GLU B O 1
ATOM 4706 N N . GLU B 1 94 ? -27.719 26.312 -5.918 1 80.88 94 GLU B N 1
ATOM 4707 C CA . GLU B 1 94 ? -28.891 25.469 -6.18 1 80.88 94 GLU B CA 1
ATOM 4708 C C . GLU B 1 94 ? -28.984 24.328 -5.172 1 80.88 94 GLU B C 1
ATOM 4710 O O . GLU B 1 94 ? -30.062 23.766 -4.957 1 80.88 94 GLU B O 1
ATOM 4715 N N . ALA B 1 95 ? -27.875 24.125 -4.547 1 79.81 95 ALA B N 1
ATOM 4716 C CA . ALA B 1 95 ? -27.844 23.031 -3.59 1 79.81 95 ALA B CA 1
ATOM 4717 C C . ALA B 1 95 ? -28.406 23.453 -2.24 1 79.81 95 ALA B C 1
ATOM 4719 O O . ALA B 1 95 ? -28.75 22.609 -1.404 1 79.81 95 ALA B O 1
ATOM 4720 N N . ILE B 1 96 ? -28.641 24.719 -2.068 1 83.31 96 ILE B N 1
ATOM 4721 C CA . ILE B 1 96 ? -29.016 25.234 -0.755 1 83.31 96 ILE B CA 1
ATOM 4722 C C . ILE B 1 96 ? -30.516 25.031 -0.54 1 83.31 96 ILE B C 1
ATOM 4724 O O . ILE B 1 96 ? -31.344 25.531 -1.323 1 83.31 96 ILE B O 1
ATOM 4728 N N . ARG B 1 97 ? -30.875 24.266 0.395 1 83.81 97 ARG B N 1
ATOM 4729 C CA . ARG B 1 97 ? -32.219 24.094 0.883 1 83.81 97 ARG B CA 1
ATOM 4730 C C . ARG B 1 97 ? -32.312 24.266 2.396 1 83.81 97 ARG B C 1
ATOM 4732 O O . ARG B 1 97 ? -31.734 23.469 3.145 1 83.81 97 ARG B O 1
ATOM 4739 N N . THR B 1 98 ? -33 25.234 2.838 1 82.81 98 THR B N 1
ATOM 4740 C CA . THR B 1 98 ? -33.031 25.547 4.266 1 82.81 98 THR B CA 1
ATOM 4741 C C . THR B 1 98 ? -34.188 24.812 4.953 1 82.81 98 THR B C 1
ATOM 4743 O O . THR B 1 98 ? -35.188 24.469 4.312 1 82.81 98 THR B O 1
ATOM 4746 N N . ASP B 1 99 ? -33.969 24.594 6.137 1 79.88 99 ASP B N 1
ATOM 4747 C CA . ASP B 1 99 ? -35 23.984 6.93 1 79.88 99 ASP B CA 1
ATOM 4748 C C . ASP B 1 99 ? -35.875 25.047 7.617 1 79.88 99 ASP B C 1
ATOM 4750 O O . ASP B 1 99 ? -35.844 26.219 7.242 1 79.88 99 ASP B O 1
ATOM 4754 N N . TRP B 1 100 ? -36.656 24.625 8.539 1 75.31 100 TRP B N 1
ATOM 4755 C CA . TRP B 1 100 ? -37.688 25.453 9.164 1 75.31 100 TRP B CA 1
ATOM 4756 C C . TRP B 1 100 ? -37.062 26.531 10.047 1 75.31 100 TRP B C 1
ATOM 4758 O O . TRP B 1 100 ? -37.719 27.516 10.375 1 75.31 100 TRP B O 1
ATOM 4768 N N . GLU B 1 101 ? -35.781 26.406 10.398 1 73.94 101 GLU B N 1
ATOM 4769 C CA . GLU B 1 101 ? -35.125 27.344 11.297 1 73.94 101 GLU B CA 1
ATOM 4770 C C . GLU B 1 101 ? -34.781 28.656 10.586 1 73.94 101 GLU B C 1
ATOM 4772 O O . GLU B 1 101 ? -34.469 29.656 11.234 1 73.94 101 GLU B O 1
ATOM 4777 N N . HIS B 1 102 ? -34.906 28.562 9.266 1 78.88 102 HIS B N 1
ATOM 4778 C CA . HIS B 1 102 ? -34.531 29.75 8.508 1 78.88 102 HIS B CA 1
ATOM 4779 C C . HIS B 1 102 ? -35.688 30.25 7.637 1 78.88 102 HIS B C 1
ATOM 4781 O O . HIS B 1 102 ? -36.438 29.453 7.09 1 78.88 102 HIS B O 1
ATOM 4787 N N . GLU B 1 103 ? -35.75 31.516 7.598 1 77.5 103 GLU B N 1
ATOM 4788 C CA . GLU B 1 103 ? -36.812 32.156 6.777 1 77.5 103 GLU B CA 1
ATOM 4789 C C . GLU B 1 103 ? -36.312 32.406 5.359 1 77.5 103 GLU B C 1
ATOM 4791 O O . GLU B 1 103 ? -37 32.094 4.387 1 77.5 103 GLU B O 1
ATOM 4796 N N . GLU B 1 104 ? -35.156 33.031 5.293 1 78.94 104 GLU B N 1
ATOM 4797 C CA . GLU B 1 104 ? -34.5 33.344 4.023 1 78.94 104 GLU B CA 1
ATOM 4798 C C . GLU B 1 104 ? -33 33.375 4.184 1 78.94 104 GLU B C 1
ATOM 4800 O O . GLU B 1 104 ? -32.469 33.344 5.305 1 78.94 104 GLU B O 1
ATOM 4805 N N . TRP B 1 105 ? -32.344 33.312 3.076 1 82.06 105 TRP B N 1
ATOM 4806 C CA . TRP B 1 105 ? -30.906 33.438 3.145 1 82.06 105 TRP B CA 1
ATOM 4807 C C . TRP B 1 105 ? -30.391 34.406 2.08 1 82.06 105 TRP B C 1
ATOM 4809 O O . TRP B 1 105 ? -31.047 34.594 1.045 1 82.06 105 TRP B O 1
ATOM 4819 N N . GLN B 1 106 ? -29.312 35.125 2.424 1 80.06 106 GLN B N 1
ATOM 4820 C CA . GLN B 1 106 ? -28.641 36 1.493 1 80.06 106 GLN B CA 1
ATOM 4821 C C . GLN B 1 106 ? -27.141 36.031 1.749 1 80.06 106 GLN B C 1
ATOM 4823 O O . GLN B 1 106 ? -26.688 35.688 2.846 1 80.06 106 GLN B O 1
ATOM 4828 N N . TRP B 1 107 ? -26.469 36.438 0.625 1 83.38 107 TRP B N 1
ATOM 4829 C CA . TRP B 1 107 ? -25.031 36.625 0.766 1 83.38 107 TRP B CA 1
ATOM 4830 C C . TRP B 1 107 ? -24.703 38.031 1.213 1 83.38 107 TRP B C 1
ATOM 4832 O O . TRP B 1 107 ? -25.266 39 0.682 1 83.38 107 TRP B O 1
ATOM 4842 N N . TYR B 1 108 ? -23.875 38.156 2.186 1 83.75 108 TYR B N 1
ATOM 4843 C CA . TYR B 1 108 ? -23.422 39.469 2.66 1 83.75 108 TYR B CA 1
ATOM 4844 C C . TYR B 1 108 ? -21.906 39.562 2.561 1 83.75 108 TYR B C 1
ATOM 4846 O O . TYR B 1 108 ? -21.188 38.594 2.738 1 83.75 108 TYR B O 1
ATOM 4854 N N . ASP B 1 109 ? -21.5 40.781 2.266 1 83.44 109 ASP B N 1
ATOM 4855 C CA . ASP B 1 109 ? -20.078 41.062 2.414 1 83.44 109 ASP B CA 1
ATOM 4856 C C . ASP B 1 109 ? -19.672 41.062 3.885 1 83.44 109 ASP B C 1
ATOM 4858 O O . ASP B 1 109 ? -20.266 41.719 4.715 1 83.44 109 ASP B O 1
ATOM 4862 N N . PRO B 1 110 ? -18.688 40.281 4.133 1 86.19 110 PRO B N 1
ATOM 4863 C CA . PRO B 1 110 ? -18.281 40.188 5.539 1 86.19 110 PRO B CA 1
ATOM 4864 C C . PRO B 1 110 ? -17.859 41.531 6.133 1 86.19 110 PRO B C 1
ATOM 4866 O O . PRO B 1 110 ? -18.062 41.75 7.324 1 86.19 110 PRO B O 1
ATOM 4869 N N . ARG B 1 111 ? -17.297 42.344 5.355 1 85.25 111 ARG B N 1
ATOM 4870 C CA . ARG B 1 111 ? -16.906 43.656 5.84 1 85.25 111 ARG B CA 1
ATOM 4871 C C . ARG B 1 111 ? -18.125 44.469 6.285 1 85.25 111 ARG B C 1
ATOM 4873 O O . ARG B 1 111 ? -18.078 45.188 7.285 1 85.25 111 ARG B O 1
ATOM 4880 N N . THR B 1 112 ? -19.188 44.312 5.512 1 84.38 112 THR B N 1
ATOM 4881 C CA . THR B 1 112 ? -20.422 45 5.852 1 84.38 112 THR B CA 1
ATOM 4882 C C . THR B 1 112 ? -20.984 44.469 7.168 1 84.38 112 THR B C 1
ATOM 4884 O O . THR B 1 112 ? -21.469 45.25 7.996 1 84.38 112 THR B O 1
ATOM 4887 N N . VAL B 1 113 ? -20.891 43.25 7.352 1 84.38 113 VAL B N 1
ATOM 4888 C CA . VAL B 1 113 ? -21.406 42.625 8.562 1 84.38 113 VAL B CA 1
ATOM 4889 C C . VAL B 1 113 ? -20.594 43.094 9.773 1 84.38 113 VAL B C 1
ATOM 4891 O O . VAL B 1 113 ? -21.156 43.312 10.852 1 84.38 113 VAL B O 1
ATOM 4894 N N . LEU B 1 114 ? -19.344 43.344 9.602 1 84.75 114 LEU B N 1
ATOM 4895 C CA . LEU B 1 114 ? -18.469 43.75 10.695 1 84.75 114 LEU B CA 1
ATOM 4896 C C . LEU B 1 114 ? -18.656 45.219 11.023 1 84.75 114 LEU B C 1
ATOM 4898 O O . LEU B 1 114 ? -18.578 45.625 12.188 1 84.75 114 LEU B O 1
ATOM 4902 N N . GLU B 1 115 ? -18.922 46.031 10.031 1 85.12 115 GLU B N 1
ATOM 4903 C CA . GLU B 1 115 ? -18.859 47.469 10.195 1 85.12 115 GLU B CA 1
ATOM 4904 C C . GLU B 1 115 ? -20.25 48.094 10.352 1 85.12 115 GLU B C 1
ATOM 4906 O O . GLU B 1 115 ? -20.406 49.156 10.977 1 85.12 115 GLU B O 1
ATOM 4911 N N . ASP B 1 116 ? -21.234 47.438 9.695 1 82.88 116 ASP B N 1
ATOM 4912 C CA . ASP B 1 116 ? -22.578 48 9.688 1 82.88 116 ASP B CA 1
ATOM 4913 C C . ASP B 1 116 ? -23.344 47.625 10.953 1 82.88 116 ASP B C 1
ATOM 4915 O O . ASP B 1 116 ? -23.969 46.562 11.016 1 82.88 116 ASP B O 1
ATOM 4919 N N . GLU B 1 117 ? -23.391 48.5 11.852 1 81.06 117 GLU B N 1
ATOM 4920 C CA . GLU B 1 117 ? -24.062 48.281 13.125 1 81.06 117 GLU B CA 1
ATOM 4921 C C . GLU B 1 117 ? -25.578 48.25 12.961 1 81.06 117 GLU B C 1
ATOM 4923 O O . GLU B 1 117 ? -26.297 47.812 13.852 1 81.06 117 GLU B O 1
ATOM 4928 N N . SER B 1 118 ? -26 48.688 11.82 1 81.38 118 SER B N 1
ATOM 4929 C CA . SER B 1 118 ? -27.438 48.781 11.609 1 81.38 118 SER B CA 1
ATOM 4930 C C . SER B 1 118 ? -28.016 47.406 11.258 1 81.38 118 SER B C 1
ATOM 4932 O O . SER B 1 118 ? -29.234 47.219 11.336 1 81.38 118 SER B O 1
ATOM 4934 N N . LEU B 1 119 ? -27.141 46.594 10.906 1 81.88 119 LEU B N 1
ATOM 4935 C CA . LEU B 1 119 ? -27.625 45.25 10.594 1 81.88 119 LEU B CA 1
ATOM 4936 C C . LEU B 1 119 ? -28.078 44.531 11.852 1 81.88 119 LEU B C 1
ATOM 4938 O O . LEU B 1 119 ? -27.391 44.562 12.883 1 81.88 119 LEU B O 1
ATOM 4942 N N . ASN B 1 120 ? -29.266 44.031 11.844 1 79.75 120 ASN B N 1
ATOM 4943 C CA . ASN B 1 120 ? -29.766 43.219 12.953 1 79.75 120 ASN B CA 1
ATOM 4944 C C . ASN B 1 120 ? -29.203 41.812 12.938 1 79.75 120 ASN B C 1
ATOM 4946 O O . ASN B 1 120 ? -29.703 40.938 12.219 1 79.75 120 ASN B O 1
ATOM 4950 N N . THR B 1 121 ? -28.188 41.562 13.727 1 81.44 121 THR B N 1
ATOM 4951 C CA . THR B 1 121 ? -27.531 40.281 13.742 1 81.44 121 THR B CA 1
ATOM 4952 C C . THR B 1 121 ? -27.719 39.594 15.086 1 81.44 121 THR B C 1
ATOM 4954 O O . THR B 1 121 ? -28.109 40.219 16.078 1 81.44 121 THR B O 1
ATOM 4957 N N . VAL B 1 122 ? -27.594 38.312 15.086 1 79.38 122 VAL B N 1
ATOM 4958 C CA . VAL B 1 122 ? -27.594 37.594 16.344 1 79.38 122 VAL B CA 1
ATOM 4959 C C . VAL B 1 122 ? -26.406 38 17.203 1 79.38 122 VAL B C 1
ATOM 4961 O O . VAL B 1 122 ? -25.391 38.5 16.672 1 79.38 122 VAL B O 1
ATOM 4964 N N . PRO B 1 123 ? -26.547 37.812 18.484 1 77.88 123 PRO B N 1
ATOM 4965 C CA . PRO B 1 123 ? -25.438 38.219 19.375 1 77.88 123 PRO B CA 1
ATOM 4966 C C . PRO B 1 123 ? -24.125 37.5 19.031 1 77.88 123 PRO B C 1
ATOM 4968 O O . PRO B 1 123 ? -24.125 36.312 18.688 1 77.88 123 PRO B O 1
ATOM 4971 N N . ARG B 1 124 ? -23.062 38.25 18.953 1 82.62 124 ARG B N 1
ATOM 4972 C CA . ARG B 1 124 ? -21.688 37.781 18.875 1 82.62 124 ARG B CA 1
ATOM 4973 C C . ARG B 1 124 ? -21.359 37.312 17.469 1 82.62 124 ARG B C 1
ATOM 4975 O O . ARG B 1 124 ? -20.375 36.594 17.266 1 82.62 124 ARG B O 1
ATOM 4982 N N . LEU B 1 125 ? -22.203 37.594 16.562 1 85.44 125 LEU B N 1
ATOM 4983 C CA . LEU B 1 125 ? -21.906 37.219 15.18 1 85.44 125 LEU B CA 1
ATOM 4984 C C . LEU B 1 125 ? -20.609 37.906 14.727 1 85.44 125 LEU B C 1
ATOM 4986 O O . LEU B 1 125 ? -19.797 37.281 14.047 1 85.44 125 LEU B O 1
ATOM 4990 N N . GLN B 1 126 ? -20.422 39.094 15.086 1 86.38 126 GLN B N 1
ATOM 4991 C CA . GLN B 1 126 ? -19.234 39.844 14.688 1 86.38 126 GLN B CA 1
ATOM 4992 C C . GLN B 1 126 ? -17.984 39.25 15.32 1 86.38 126 GLN B C 1
ATOM 4994 O O . GLN B 1 126 ? -16.922 39.156 14.68 1 86.38 126 GLN B O 1
ATOM 4999 N N . ASP B 1 127 ? -18.156 38.781 16.531 1 87.62 127 ASP B N 1
ATOM 5000 C CA . ASP B 1 127 ? -17.031 38.125 17.203 1 87.62 127 ASP B CA 1
ATOM 5001 C C . ASP B 1 127 ? -16.625 36.844 16.469 1 87.62 127 ASP B C 1
ATOM 5003 O O . ASP B 1 127 ? -15.43 36.625 16.266 1 87.62 127 ASP B O 1
ATOM 5007 N N . SER B 1 128 ? -17.609 36.125 16.094 1 89.06 128 SER B N 1
ATOM 5008 C CA . SER B 1 128 ? -17.359 34.875 15.367 1 89.06 128 SER B CA 1
ATOM 5009 C C . SER B 1 128 ? -16.719 35.125 14.008 1 89.06 128 SER B C 1
ATOM 5011 O O . SER B 1 128 ? -15.781 34.438 13.609 1 89.06 128 SER B O 1
ATOM 5013 N N . LEU B 1 129 ? -17.188 36.156 13.375 1 90.38 129 LEU B N 1
ATOM 5014 C CA . LEU B 1 129 ? -16.688 36.469 12.055 1 90.38 129 LEU B CA 1
ATOM 5015 C C . LEU B 1 129 ? -15.234 36.969 12.133 1 90.38 129 LEU B C 1
ATOM 5017 O O . LEU B 1 129 ? -14.414 36.625 11.289 1 90.38 129 LEU B O 1
ATOM 5021 N N . ARG B 1 130 ? -14.906 37.719 13.188 1 90.88 130 ARG B N 1
ATOM 5022 C CA . ARG B 1 130 ? -13.555 38.219 13.383 1 90.88 130 ARG B CA 1
ATOM 5023 C C . ARG B 1 130 ? -12.578 37.062 13.625 1 90.88 130 ARG B C 1
ATOM 5025 O O . ARG B 1 130 ? -11.406 37.156 13.242 1 90.88 130 ARG B O 1
ATOM 5032 N N . ARG B 1 131 ? -13.141 36 14.125 1 91.75 131 ARG B N 1
ATOM 5033 C CA . ARG B 1 131 ? -12.289 34.844 14.484 1 91.75 131 ARG B CA 1
ATOM 5034 C C . ARG B 1 131 ? -11.969 34 13.266 1 91.75 131 ARG B C 1
ATOM 5036 O O . ARG B 1 131 ? -10.891 33.406 13.195 1 91.75 131 ARG B O 1
ATOM 5043 N N . VAL B 1 132 ? -12.828 34 12.328 1 92.31 132 VAL B N 1
ATOM 5044 C CA . VAL B 1 132 ? -12.594 33.156 11.164 1 92.31 132 VAL B CA 1
ATOM 5045 C C . VAL B 1 132 ? -11.977 33.969 10.039 1 92.31 132 VAL B C 1
ATOM 5047 O O . VAL B 1 132 ? -11.281 33.438 9.172 1 92.31 132 VAL B O 1
ATOM 5050 N N . TRP B 1 133 ? -12.344 35.25 9.969 1 92.44 133 TRP B N 1
ATOM 5051 C CA . TRP B 1 133 ? -11.812 36.156 8.953 1 92.44 133 TRP B CA 1
ATOM 5052 C C . TRP B 1 133 ? -10.945 37.25 9.594 1 92.44 133 TRP B C 1
ATOM 5054 O O . TRP B 1 133 ? -11.242 38.438 9.469 1 92.44 133 TRP B O 1
ATOM 5064 N N . PHE B 1 134 ? -9.867 36.781 10.156 1 93.06 134 PHE B N 1
ATOM 5065 C CA . PHE B 1 134 ? -8.977 37.656 10.922 1 93.06 134 PHE B CA 1
ATOM 5066 C C . PHE B 1 134 ? -8.352 38.688 10.016 1 93.06 134 PHE B C 1
ATOM 5068 O O . PHE B 1 134 ? -8.133 39.844 10.438 1 93.06 134 PHE B O 1
ATOM 5075 N N . GLU B 1 135 ? -8.055 38.375 8.773 1 90.06 135 GLU B N 1
ATOM 5076 C CA . GLU B 1 135 ? -7.438 39.312 7.859 1 90.06 135 GLU B CA 1
ATOM 5077 C C . GLU B 1 135 ? -8.367 40.5 7.598 1 90.06 135 GLU B C 1
ATOM 5079 O O . GLU B 1 135 ? -7.91 41.594 7.184 1 90.06 135 GLU B O 1
ATOM 5084 N N . GLY B 1 136 ? -9.656 40.344 7.887 1 87.38 136 GLY B N 1
ATOM 5085 C CA . GLY B 1 136 ? -10.625 41.406 7.676 1 87.38 136 GLY B CA 1
ATOM 5086 C C . GLY B 1 136 ? -10.523 42.531 8.711 1 87.38 136 GLY B C 1
ATOM 5087 O O . GLY B 1 136 ? -11.039 43.625 8.5 1 87.38 136 GLY B O 1
ATOM 5088 N N . ILE B 1 137 ? -9.828 42.25 9.805 1 88.75 137 ILE B N 1
ATOM 5089 C CA . ILE B 1 137 ? -9.773 43.25 10.852 1 88.75 137 ILE B CA 1
ATOM 5090 C C . ILE B 1 137 ? -8.344 43.75 11 1 88.75 137 ILE B C 1
ATOM 5092 O O . ILE B 1 137 ? -7.996 44.375 12.008 1 88.75 137 ILE B O 1
ATOM 5096 N N . THR B 1 138 ? -7.504 43.375 10.141 1 91.06 138 THR B N 1
ATOM 5097 C CA . THR B 1 138 ? -6.145 43.906 10.062 1 91.06 138 THR B CA 1
ATOM 5098 C C . THR B 1 138 ? -6.016 44.875 8.914 1 91.06 138 THR B C 1
ATOM 5100 O O . THR B 1 138 ? -6.969 45.094 8.164 1 91.06 138 THR B O 1
ATOM 5103 N N . ASN B 1 139 ? -4.898 45.656 8.867 1 91.56 139 ASN B N 1
ATOM 5104 C CA . ASN B 1 139 ? -4.727 46.531 7.711 1 91.56 139 ASN B CA 1
ATOM 5105 C C . ASN B 1 139 ? -4.613 45.719 6.414 1 91.56 139 ASN B C 1
ATOM 5107 O O . ASN B 1 139 ? -4.316 44.531 6.438 1 91.56 139 ASN B O 1
ATOM 5111 N N . GLU B 1 140 ? -4.859 46.312 5.336 1 91.75 140 GLU B N 1
ATOM 5112 C CA . GLU B 1 140 ? -5.043 45.656 4.043 1 91.75 140 GLU B CA 1
ATOM 5113 C C . GLU B 1 140 ? -3.795 44.906 3.627 1 91.75 140 GLU B C 1
ATOM 5115 O O . GLU B 1 140 ? -3.889 43.75 3.152 1 91.75 140 GLU B O 1
ATOM 5120 N N . ARG B 1 141 ? -2.664 45.5 3.783 1 94.12 141 ARG B N 1
ATOM 5121 C CA . ARG B 1 141 ? -1.423 44.875 3.348 1 94.12 141 ARG B CA 1
ATOM 5122 C C . ARG B 1 141 ? -1.119 43.625 4.184 1 94.12 141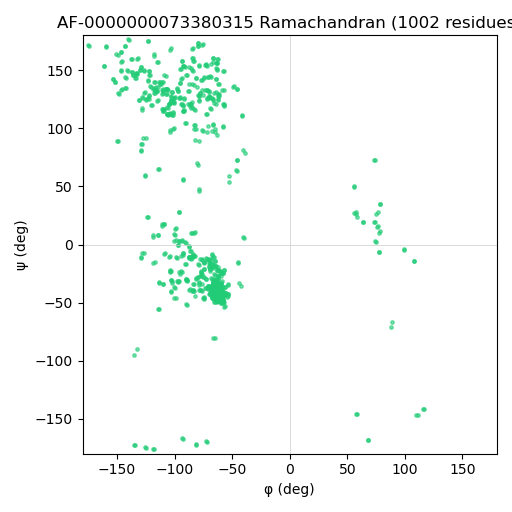 ARG B C 1
ATOM 5124 O O . ARG B 1 141 ? -0.783 42.594 3.639 1 94.12 141 ARG B O 1
ATOM 5131 N N . ALA B 1 142 ? -1.246 43.75 5.496 1 95.5 142 ALA B N 1
ATOM 5132 C CA . ALA B 1 142 ? -1.004 42.625 6.402 1 95.5 142 ALA B CA 1
ATOM 5133 C C . ALA B 1 142 ? -2.037 41.531 6.199 1 95.5 142 ALA B C 1
ATOM 5135 O O . ALA B 1 142 ? -1.692 40.344 6.168 1 95.5 142 ALA B O 1
ATOM 5136 N N . GLY B 1 143 ? -3.232 41.938 6.039 1 95.06 143 GLY B N 1
ATOM 5137 C CA . GLY B 1 143 ? -4.301 41 5.809 1 95.06 143 GLY B CA 1
ATOM 5138 C C . GLY B 1 143 ? -4.121 40.188 4.531 1 95.06 143 GLY B C 1
ATOM 5139 O O . GLY B 1 143 ? -4.34 38.969 4.516 1 95.06 143 GLY B O 1
ATOM 5140 N N . ARG B 1 144 ? -3.744 40.844 3.508 1 94.44 144 ARG B N 1
ATOM 5141 C CA . ARG B 1 144 ? -3.508 40.188 2.23 1 94.44 144 ARG B CA 1
ATOM 5142 C C . ARG B 1 144 ? -2.328 39.219 2.324 1 94.44 144 ARG B C 1
ATOM 5144 O O . ARG B 1 144 ? -2.357 38.156 1.744 1 94.44 144 ARG B O 1
ATOM 5151 N N . ALA B 1 145 ? -1.311 39.656 2.975 1 95 145 ALA B N 1
ATOM 5152 C CA . ALA B 1 145 ? -0.135 38.812 3.146 1 95 145 ALA B CA 1
ATOM 5153 C C . ALA B 1 145 ? -0.484 37.531 3.918 1 95 145 ALA B C 1
ATOM 5155 O O . ALA B 1 145 ? -0.047 36.438 3.557 1 95 145 ALA B O 1
ATOM 5156 N N . LEU B 1 146 ? -1.261 37.719 4.961 1 96.44 146 LEU B N 1
ATOM 5157 C CA . LEU B 1 146 ? -1.657 36.594 5.773 1 96.44 146 LEU B CA 1
ATOM 5158 C C . LEU B 1 146 ? -2.562 35.656 4.984 1 96.44 146 LEU B C 1
ATOM 5160 O O . LEU B 1 146 ? -2.357 34.438 4.988 1 96.44 146 LEU B O 1
ATOM 5164 N N . ALA B 1 147 ? -3.492 36.188 4.293 1 95.25 147 ALA B N 1
ATOM 5165 C CA . ALA B 1 147 ? -4.449 35.406 3.525 1 95.25 147 ALA B CA 1
ATOM 5166 C C . ALA B 1 147 ? -3.746 34.594 2.422 1 95.25 147 ALA B C 1
ATOM 5168 O O . ALA B 1 147 ? -3.994 33.406 2.252 1 95.25 147 ALA B O 1
ATOM 5169 N N . THR B 1 148 ? -2.91 35.281 1.723 1 95.56 148 THR B N 1
ATOM 5170 C CA . THR B 1 148 ? -2.16 34.625 0.649 1 95.56 148 THR B CA 1
ATOM 5171 C C . THR B 1 148 ? -1.211 33.594 1.209 1 95.56 148 THR B C 1
ATOM 5173 O O . THR B 1 148 ? -1.034 32.531 0.611 1 95.56 148 THR B O 1
ATOM 5176 N N . GLY B 1 149 ? -0.604 33.875 2.273 1 96.12 149 GLY B N 1
ATOM 5177 C CA . GLY B 1 149 ? 0.284 32.938 2.932 1 96.12 149 GLY B CA 1
ATOM 5178 C C . GLY B 1 149 ? -0.425 31.688 3.402 1 96.12 149 GLY B C 1
ATOM 5179 O O . GLY B 1 149 ? 0.076 30.578 3.209 1 96.12 149 GLY B O 1
ATOM 5180 N N . LEU B 1 150 ? -1.599 31.875 4.039 1 95.62 150 LEU B N 1
ATOM 5181 C CA . LEU B 1 150 ? -2.383 30.734 4.508 1 95.62 150 LEU B CA 1
ATOM 5182 C C . LEU B 1 150 ? -2.826 29.859 3.34 1 95.62 150 LEU B C 1
ATOM 5184 O O . LEU B 1 150 ? -2.801 28.625 3.436 1 95.62 150 LEU B O 1
ATOM 5188 N N . GLU B 1 151 ? -3.182 30.453 2.293 1 93.56 151 GLU B N 1
ATOM 5189 C CA . GLU B 1 151 ? -3.566 29.719 1.095 1 93.56 151 GLU B CA 1
ATOM 5190 C C . GLU B 1 151 ? -2.389 28.922 0.534 1 93.56 151 GLU B C 1
ATOM 5192 O O . GLU B 1 151 ? -2.557 27.781 0.083 1 93.56 151 GLU B O 1
ATOM 5197 N N . ARG B 1 152 ? -1.27 29.531 0.549 1 94.5 152 ARG B N 1
ATOM 5198 C CA . ARG B 1 152 ? -0.061 28.875 0.07 1 94.5 152 ARG B CA 1
ATOM 5199 C C . ARG B 1 152 ? 0.266 27.656 0.922 1 94.5 152 ARG B C 1
ATOM 5201 O O . ARG B 1 152 ? 0.573 26.578 0.39 1 94.5 152 ARG B O 1
ATOM 5208 N N . LEU B 1 153 ? 0.162 27.797 2.197 1 94.38 153 LEU B N 1
ATOM 5209 C CA . LEU B 1 153 ? 0.455 26.703 3.117 1 94.38 153 LEU B CA 1
ATOM 5210 C C . LEU B 1 153 ? -0.545 25.562 2.945 1 94.38 153 LEU B C 1
ATOM 5212 O O . LEU B 1 153 ? -0.16 24.406 2.904 1 94.38 153 LEU B O 1
ATOM 5216 N N . ARG B 1 154 ? -1.739 25.859 2.76 1 90 154 ARG B N 1
ATOM 5217 C CA . ARG B 1 154 ? -2.803 24.875 2.639 1 90 154 ARG B CA 1
ATOM 5218 C C . ARG B 1 154 ? -2.699 24.125 1.318 1 90 154 ARG B C 1
ATOM 5220 O O . ARG B 1 154 ? -2.967 22.922 1.263 1 90 154 ARG B O 1
ATOM 5227 N N . ALA B 1 155 ? -2.297 24.812 0.301 1 88.44 155 ALA B N 1
ATOM 5228 C CA . ALA B 1 155 ? -2.303 24.25 -1.045 1 88.44 155 ALA B CA 1
ATOM 5229 C C . ALA B 1 155 ? -1.002 23.5 -1.332 1 88.44 155 ALA B C 1
ATOM 5231 O O . ALA B 1 155 ? -0.917 22.734 -2.297 1 88.44 155 ALA B O 1
ATOM 5232 N N . ASP B 1 156 ? -0.043 23.672 -0.439 1 89 156 ASP B N 1
ATOM 5233 C CA . ASP B 1 156 ? 1.256 23.047 -0.674 1 89 156 ASP B CA 1
ATOM 5234 C C . ASP B 1 156 ? 1.249 21.578 -0.236 1 89 156 ASP B C 1
ATOM 5236 O O . ASP B 1 156 ? 1.419 21.281 0.948 1 89 156 ASP B O 1
ATOM 5240 N N . HIS B 1 157 ? 1.163 20.703 -1.19 1 83.69 157 HIS B N 1
ATOM 5241 C CA . HIS B 1 157 ? 1.146 19.266 -0.899 1 83.69 157 HIS B CA 1
ATOM 5242 C C . HIS B 1 157 ? 2.445 18.594 -1.34 1 83.69 157 HIS B C 1
ATOM 5244 O O . HIS B 1 157 ? 2.51 17.375 -1.454 1 83.69 157 HIS B O 1
ATOM 5250 N N . GLU B 1 158 ? 3.439 19.328 -1.544 1 79.5 158 GLU B N 1
ATOM 5251 C CA . GLU B 1 158 ? 4.711 18.828 -2.047 1 79.5 158 GLU B CA 1
ATOM 5252 C C . GLU B 1 158 ? 5.812 18.953 -1 1 79.5 158 GLU B C 1
ATOM 5254 O O . GLU B 1 158 ? 6.703 18.109 -0.915 1 79.5 158 GLU B O 1
ATOM 5259 N N . SER B 1 159 ? 5.664 20 -0.227 1 84.69 159 SER B N 1
ATOM 5260 C CA . SER B 1 159 ? 6.711 20.281 0.749 1 84.69 159 SER B CA 1
ATOM 5261 C C . SER B 1 159 ? 6.504 19.484 2.033 1 84.69 159 SER B C 1
ATOM 5263 O O . SER B 1 159 ? 5.367 19.219 2.43 1 84.69 159 SER B O 1
ATOM 5265 N N . GLY B 1 160 ? 7.586 19.188 2.656 1 85.5 160 GLY B N 1
ATOM 5266 C CA . GLY B 1 160 ? 7.52 18.609 3.984 1 85.5 160 GLY B CA 1
ATOM 5267 C C . GLY B 1 160 ? 7.277 19.625 5.078 1 85.5 160 GLY B C 1
ATOM 5268 O O . GLY B 1 160 ? 7.277 20.828 4.82 1 85.5 160 GLY B O 1
ATOM 5269 N N . ALA B 1 161 ? 7.078 19.141 6.281 1 88.06 161 ALA B N 1
ATOM 5270 C CA . ALA B 1 161 ? 6.746 20 7.422 1 88.06 161 ALA B CA 1
ATOM 5271 C C . ALA B 1 161 ? 7.859 21 7.699 1 88.06 161 ALA B C 1
ATOM 5273 O O . ALA B 1 161 ? 7.594 22.141 8.07 1 88.06 161 ALA B O 1
ATOM 5274 N N . HIS B 1 162 ? 9.109 20.594 7.555 1 85.62 162 HIS B N 1
ATOM 5275 C CA . HIS B 1 162 ? 10.242 21.484 7.789 1 85.62 162 HIS B CA 1
ATOM 5276 C C . HIS B 1 162 ? 10.211 22.688 6.844 1 85.62 162 HIS B C 1
ATOM 5278 O O . HIS B 1 162 ? 10.398 23.828 7.273 1 85.62 162 HIS B O 1
ATOM 5284 N N . GLU B 1 163 ? 9.984 22.391 5.613 1 86.44 163 GLU B N 1
ATOM 5285 C CA . GLU B 1 163 ? 9.922 23.453 4.602 1 86.44 163 GLU B CA 1
ATOM 5286 C C . GLU B 1 163 ? 8.711 24.344 4.816 1 86.44 163 GLU B C 1
ATOM 5288 O O . GLU B 1 163 ? 8.797 25.562 4.652 1 86.44 163 GLU B O 1
ATOM 5293 N N . LEU B 1 164 ? 7.621 23.797 5.156 1 91.31 164 LEU B N 1
ATOM 5294 C CA . LEU B 1 164 ? 6.398 24.562 5.391 1 91.31 164 LEU B CA 1
ATOM 5295 C C . LEU B 1 164 ? 6.578 25.531 6.559 1 91.31 164 LEU B C 1
ATOM 5297 O O . LEU B 1 164 ? 6.012 26.625 6.555 1 91.31 164 LEU B O 1
ATOM 5301 N N . THR B 1 165 ? 7.34 25.125 7.543 1 93.44 165 THR B N 1
ATOM 5302 C CA . THR B 1 165 ? 7.602 25.984 8.688 1 93.44 165 THR B CA 1
ATOM 5303 C C . THR B 1 165 ? 8.383 27.234 8.258 1 93.44 165 THR B C 1
ATOM 5305 O O . THR B 1 165 ? 8.094 28.344 8.719 1 93.44 165 THR B O 1
ATOM 5308 N N . ALA B 1 166 ? 9.352 27.016 7.375 1 92.62 166 ALA B N 1
ATOM 5309 C CA . ALA B 1 166 ? 10.094 28.172 6.859 1 92.62 166 ALA B CA 1
ATOM 5310 C C . ALA B 1 166 ? 9.164 29.141 6.129 1 92.62 166 ALA B C 1
ATOM 5312 O O . ALA B 1 166 ? 9.297 30.359 6.273 1 92.62 166 ALA B O 1
ATOM 5313 N N . ILE B 1 167 ? 8.289 28.625 5.375 1 94.75 167 ILE B N 1
ATOM 5314 C CA . ILE B 1 167 ? 7.32 29.453 4.66 1 94.75 167 ILE B CA 1
ATOM 5315 C C . ILE B 1 167 ? 6.434 30.188 5.66 1 94.75 167 ILE B C 1
ATOM 5317 O O . ILE B 1 167 ? 6.191 31.391 5.516 1 94.75 167 ILE B O 1
ATOM 5321 N N . ALA B 1 168 ? 5.953 29.516 6.668 1 96.94 168 ALA B N 1
ATOM 5322 C CA . ALA B 1 168 ? 5.094 30.109 7.688 1 96.94 168 ALA B CA 1
ATOM 5323 C C . ALA B 1 168 ? 5.812 31.25 8.398 1 96.94 168 ALA B C 1
ATOM 5325 O O . ALA B 1 168 ? 5.223 32.312 8.648 1 96.94 168 ALA B O 1
ATOM 5326 N N . LEU B 1 169 ? 7.109 31.078 8.734 1 96.31 169 LEU B N 1
ATOM 5327 C CA . LEU B 1 169 ? 7.887 32.094 9.414 1 96.31 169 LEU B CA 1
ATOM 5328 C C . LEU B 1 169 ? 8.055 33.344 8.523 1 96.31 169 LEU B C 1
ATOM 5330 O O . LEU B 1 169 ? 8.031 34.469 9 1 96.31 169 LEU B O 1
ATOM 5334 N N . THR B 1 170 ? 8.242 33.062 7.238 1 96.88 170 THR B N 1
ATOM 5335 C CA . THR B 1 170 ? 8.367 34.156 6.293 1 96.88 170 THR B CA 1
ATOM 5336 C C . THR B 1 170 ? 7.066 34.969 6.219 1 96.88 170 THR B C 1
ATOM 5338 O O . THR B 1 170 ? 7.09 36.188 6.191 1 96.88 170 THR B O 1
ATOM 5341 N N . ILE B 1 171 ? 5.953 34.281 6.156 1 97.31 171 ILE B N 1
ATOM 5342 C CA . ILE B 1 171 ? 4.648 34.938 6.148 1 97.31 171 ILE B CA 1
ATOM 5343 C C . ILE B 1 171 ? 4.473 35.75 7.43 1 97.31 171 ILE B C 1
ATOM 5345 O O . ILE B 1 171 ? 3.996 36.875 7.387 1 97.31 171 ILE B O 1
ATOM 5349 N N . PHE B 1 172 ? 4.84 35.188 8.602 1 97.62 172 PHE B N 1
ATOM 5350 C CA . PHE B 1 172 ? 4.734 35.844 9.883 1 97.62 172 PHE B CA 1
ATOM 5351 C C . PHE B 1 172 ? 5.586 37.125 9.906 1 97.62 172 PHE B C 1
ATOM 5353 O O . PHE B 1 172 ? 5.145 38.156 10.391 1 97.62 172 PHE B O 1
ATOM 5360 N N . ARG B 1 173 ? 6.793 36.969 9.391 1 97.38 173 ARG B N 1
ATOM 5361 C CA . ARG B 1 173 ? 7.699 38.125 9.297 1 97.38 173 ARG B CA 1
ATOM 5362 C C . ARG B 1 173 ? 7.074 39.25 8.469 1 97.38 173 ARG B C 1
ATOM 5364 O O . ARG B 1 173 ? 7.129 40.406 8.859 1 97.38 173 ARG B O 1
ATOM 5371 N N . ASP B 1 174 ? 6.559 38.906 7.312 1 96.56 174 ASP B N 1
ATOM 5372 C CA . ASP B 1 174 ? 5.918 39.875 6.449 1 96.56 174 ASP B CA 1
ATOM 5373 C C . ASP B 1 174 ? 4.742 40.562 7.156 1 96.56 174 ASP B C 1
ATOM 5375 O O . ASP B 1 174 ? 4.555 41.781 7.051 1 96.56 174 ASP B O 1
ATOM 5379 N N . PHE B 1 175 ? 3.939 39.75 7.797 1 96.94 175 PHE B N 1
ATOM 5380 C CA . PHE B 1 175 ? 2.811 40.312 8.539 1 96.94 175 PHE B CA 1
ATOM 5381 C C . PHE B 1 175 ? 3.283 41.312 9.57 1 96.94 175 PHE B C 1
ATOM 5383 O O . PHE B 1 175 ? 2.684 42.375 9.719 1 96.94 175 PHE B O 1
ATOM 5390 N N . ILE B 1 176 ? 4.34 41.031 10.305 1 96 176 ILE B N 1
ATOM 5391 C CA . ILE B 1 176 ? 4.895 41.906 11.32 1 96 176 ILE B CA 1
ATOM 5392 C C . ILE B 1 176 ? 5.41 43.188 10.664 1 96 176 ILE B C 1
ATOM 5394 O O . ILE B 1 176 ? 5.172 44.312 11.164 1 96 176 ILE B O 1
ATOM 5398 N N . VAL B 1 177 ? 6.078 43.031 9.508 1 95.69 177 VAL B N 1
ATOM 5399 C CA . VAL B 1 177 ? 6.609 44.188 8.781 1 95.69 177 VAL B CA 1
ATOM 5400 C C . VAL B 1 177 ? 5.469 45.156 8.414 1 95.69 177 VAL B C 1
ATOM 5402 O O . VAL B 1 177 ? 5.602 46.375 8.539 1 95.69 177 VAL B O 1
ATOM 5405 N N . TYR B 1 178 ? 4.359 44.594 8.047 1 95.38 178 TYR B N 1
ATOM 5406 C CA . TYR B 1 178 ? 3.256 45.406 7.535 1 95.38 178 TYR B CA 1
ATOM 5407 C C . TYR B 1 178 ? 2.418 45.969 8.672 1 95.38 178 TYR B C 1
ATOM 5409 O O . TYR B 1 178 ? 1.538 46.812 8.445 1 95.38 178 TYR B O 1
ATOM 5417 N N . THR B 1 179 ? 2.67 45.5 9.867 1 93.31 179 THR B N 1
ATOM 5418 C CA . THR B 1 179 ? 1.895 46 11 1 93.31 179 THR B CA 1
ATOM 5419 C C . THR B 1 179 ? 2.773 46.844 11.938 1 93.31 179 THR B C 1
ATOM 5421 O O . THR B 1 179 ? 2.414 47.062 13.094 1 93.31 179 THR B O 1
ATOM 5424 N N . GLN B 1 180 ? 3.895 47.25 11.391 1 88.44 180 GLN B N 1
ATOM 5425 C CA . GLN B 1 180 ? 4.809 48.031 12.195 1 88.44 180 GLN B CA 1
ATOM 5426 C C . GLN B 1 180 ? 4.203 49.406 12.523 1 88.44 180 GLN B C 1
ATOM 5428 O O . GLN B 1 180 ? 4.148 50.281 11.656 1 88.44 180 GLN B O 1
ATOM 5433 N N . ASN B 1 181 ? 3.672 49.594 13.539 1 82.38 181 ASN B N 1
ATOM 5434 C CA . ASN B 1 181 ? 3.15 50.875 14.016 1 82.38 181 ASN B CA 1
ATOM 5435 C C . ASN B 1 181 ? 3.566 51.156 15.453 1 82.38 181 ASN B C 1
ATOM 5437 O O . ASN B 1 181 ? 4.684 51.625 15.703 1 82.38 181 ASN B O 1
ATOM 5441 N N . HIS B 1 182 ? 2.73 50.719 16.438 1 81.38 182 HIS B N 1
ATOM 5442 C CA . HIS B 1 182 ? 3.076 50.844 17.859 1 81.38 182 HIS B CA 1
ATOM 5443 C C . HIS B 1 182 ? 3.234 49.469 18.5 1 81.38 182 HIS B C 1
ATOM 5445 O O . HIS B 1 182 ? 2.484 48.531 18.188 1 81.38 182 HIS B O 1
ATOM 5451 N N . LEU B 1 183 ? 4.32 49.406 19.188 1 89.62 183 LEU B N 1
ATOM 5452 C CA . LEU B 1 183 ? 4.562 48.188 19.953 1 89.62 183 LEU B CA 1
ATOM 5453 C C . LEU B 1 183 ? 3.775 48.188 21.266 1 89.62 183 LEU B C 1
ATOM 5455 O O . LEU B 1 183 ? 4.359 48.344 22.344 1 89.62 183 LEU B O 1
ATOM 5459 N N . ASP B 1 184 ? 2.43 48.094 21.219 1 91.56 184 ASP B N 1
ATOM 5460 C CA . ASP B 1 184 ? 1.559 48.156 22.391 1 91.56 184 ASP B CA 1
ATOM 5461 C C . ASP B 1 184 ? 0.792 46.844 22.547 1 91.56 184 ASP B C 1
ATOM 5463 O O . ASP B 1 184 ? 1.073 45.875 21.859 1 91.56 184 ASP B O 1
ATOM 5467 N N . ALA B 1 185 ? -0.064 46.812 23.5 1 93 185 ALA B N 1
ATOM 5468 C CA . ALA B 1 185 ? -0.803 45.625 23.859 1 93 185 ALA B CA 1
ATOM 5469 C C . ALA B 1 185 ? -1.71 45.156 22.719 1 93 185 ALA B C 1
ATOM 5471 O O . ALA B 1 185 ? -1.917 43.969 22.516 1 93 185 ALA B O 1
ATOM 5472 N N . GLU B 1 186 ? -2.219 46.062 22.016 1 92.81 186 GLU B N 1
ATOM 5473 C CA . GLU B 1 186 ? -3.092 45.75 20.891 1 92.81 186 GLU B CA 1
ATOM 5474 C C . GLU B 1 186 ? -2.318 45.094 19.766 1 92.81 186 GLU B C 1
ATOM 5476 O O . GLU B 1 186 ? -2.805 44.125 19.156 1 92.81 186 GLU B O 1
ATOM 5481 N N . TRP B 1 187 ? -1.176 45.625 19.484 1 94.62 187 TRP B N 1
ATOM 5482 C CA . TRP B 1 187 ? -0.319 45.031 18.469 1 94.62 187 TRP B CA 1
ATOM 5483 C C . TRP B 1 187 ? 0.093 43.625 18.875 1 94.62 187 TRP B C 1
ATOM 5485 O O . TRP B 1 187 ? 0.095 42.688 18.047 1 94.62 187 TRP B O 1
ATOM 5495 N N . TRP B 1 188 ? 0.459 43.5 20.156 1 95.5 188 TRP B N 1
ATOM 5496 C CA . TRP B 1 188 ? 0.878 42.188 20.672 1 95.5 188 TRP B CA 1
ATOM 5497 C C . TRP B 1 188 ? -0.24 41.156 20.531 1 95.5 188 TRP B C 1
ATOM 5499 O O . TRP B 1 188 ? 0.003 40.031 20.141 1 95.5 188 TRP B O 1
ATOM 5509 N N . GLU B 1 189 ? -1.463 41.5 20.812 1 95.31 189 GLU B N 1
ATOM 5510 C CA . GLU B 1 189 ? -2.613 40.625 20.656 1 95.31 189 GLU B CA 1
ATOM 5511 C C . GLU B 1 189 ? -2.826 40.25 19.188 1 95.31 189 GLU B C 1
ATOM 5513 O O . GLU B 1 189 ? -3.139 39.094 18.859 1 95.31 189 GLU B O 1
ATOM 5518 N N . MET B 1 190 ? -2.631 41.188 18.344 1 95.06 190 MET B N 1
ATOM 5519 C CA . MET B 1 190 ? -2.797 40.969 16.906 1 95.06 190 MET B CA 1
ATOM 5520 C C . MET B 1 190 ? -1.77 39.969 16.391 1 95.06 190 MET B C 1
ATOM 5522 O O . MET B 1 190 ? -2.109 39.094 15.617 1 95.06 190 MET B O 1
ATOM 5526 N N . ILE B 1 191 ? -0.525 40.188 16.828 1 96.12 191 ILE B N 1
ATOM 5527 C CA . ILE B 1 191 ? 0.552 39.312 16.359 1 96.12 191 ILE B CA 1
ATOM 5528 C C . ILE B 1 191 ? 0.324 37.875 16.875 1 96.12 191 ILE B C 1
ATOM 5530 O O . ILE B 1 191 ? 0.582 36.906 16.156 1 96.12 191 ILE B O 1
ATOM 5534 N N . ARG B 1 192 ? -0.161 37.75 18.031 1 97.25 192 ARG B N 1
ATOM 5535 C CA . ARG B 1 192 ? -0.456 36.438 18.594 1 97.25 192 ARG B CA 1
ATOM 5536 C C . ARG B 1 192 ? -1.607 35.781 17.844 1 97.25 192 ARG B C 1
ATOM 5538 O O . ARG B 1 192 ? -1.581 34.562 17.609 1 97.25 192 ARG B O 1
ATOM 5545 N N . MET B 1 193 ? -2.564 36.5 17.453 1 96.69 193 MET B N 1
ATOM 5546 C CA . MET B 1 193 ? -3.684 35.969 16.688 1 96.69 193 MET B CA 1
ATOM 5547 C C . MET B 1 193 ? -3.232 35.531 15.297 1 96.69 193 MET B C 1
ATOM 5549 O O . MET B 1 193 ? -3.658 34.469 14.805 1 96.69 193 MET B O 1
ATOM 5553 N N . ALA B 1 194 ? -2.424 36.375 14.703 1 97 194 ALA B N 1
ATOM 5554 C CA . ALA B 1 194 ? -1.862 36 13.414 1 97 194 ALA B CA 1
ATOM 5555 C C . ALA B 1 194 ? -1.082 34.688 13.516 1 97 194 ALA B C 1
ATOM 5557 O O . ALA B 1 194 ? -1.187 33.812 12.641 1 97 194 ALA B O 1
ATOM 5558 N N . ALA B 1 195 ? -0.295 34.594 14.586 1 97.25 195 ALA B N 1
ATOM 5559 C CA . ALA B 1 195 ? 0.466 33.375 14.844 1 97.25 195 ALA B CA 1
ATOM 5560 C C . ALA B 1 195 ? -0.459 32.188 14.992 1 97.25 195 ALA B C 1
ATOM 5562 O O . ALA B 1 195 ? -0.198 31.109 14.43 1 97.25 195 ALA B O 1
ATOM 5563 N N . TRP B 1 196 ? -1.518 32.344 15.727 1 96.44 196 TRP B N 1
ATOM 5564 C CA . TRP B 1 196 ? -2.49 31.266 15.93 1 96.44 196 TRP B CA 1
ATOM 5565 C C . TRP B 1 196 ? -3.068 30.797 14.602 1 96.44 196 TRP B C 1
ATOM 5567 O O . TRP B 1 196 ? -3.188 29.594 14.359 1 96.44 196 TRP B O 1
ATOM 5577 N N . HIS B 1 197 ? -3.383 31.672 13.75 1 96.44 197 HIS B N 1
ATOM 5578 C CA . HIS B 1 197 ? -3.965 31.344 12.453 1 96.44 197 HIS B CA 1
ATOM 5579 C C . HIS B 1 197 ? -2.959 30.625 11.57 1 96.44 197 HIS B C 1
ATOM 5581 O O . HIS B 1 197 ? -3.326 29.703 10.828 1 96.44 197 HIS B O 1
ATOM 5587 N N . LEU B 1 198 ? -1.738 31.062 11.625 1 96.31 198 LEU B N 1
ATOM 5588 C CA . LEU B 1 198 ? -0.709 30.406 10.828 1 96.31 198 LEU B CA 1
ATOM 5589 C C . LEU B 1 198 ? -0.559 28.938 11.242 1 96.31 198 LEU B C 1
ATOM 5591 O O . LEU B 1 198 ? -0.373 28.078 10.391 1 96.31 198 LEU B O 1
ATOM 5595 N N . ILE B 1 199 ? -0.659 28.703 12.516 1 95 199 ILE B N 1
ATOM 5596 C CA . ILE B 1 199 ? -0.498 27.344 13.047 1 95 199 ILE B CA 1
ATOM 5597 C C . ILE B 1 199 ? -1.739 26.516 12.734 1 95 199 ILE B C 1
ATOM 5599 O O . ILE B 1 199 ? -1.634 25.406 12.203 1 95 199 ILE B O 1
ATOM 5603 N N . LYS B 1 200 ? -2.883 27.047 12.945 1 93.44 200 LYS B N 1
ATOM 5604 C CA . LYS B 1 200 ? -4.137 26.297 12.906 1 93.44 200 LYS B CA 1
ATOM 5605 C C . LYS B 1 200 ? -4.652 26.172 11.469 1 93.44 200 LYS B C 1
ATOM 5607 O O . LYS B 1 200 ? -5.168 25.125 11.086 1 93.44 200 LYS B O 1
ATOM 5612 N N . ASN B 1 201 ? -4.512 27.234 10.68 1 93.69 201 ASN B N 1
ATOM 5613 C CA . ASN B 1 201 ? -5.184 27.297 9.383 1 93.69 201 ASN B CA 1
ATOM 5614 C C . ASN B 1 201 ? -4.191 27.156 8.227 1 93.69 201 ASN B C 1
ATOM 5616 O O . ASN B 1 201 ? -4.59 27.141 7.062 1 93.69 201 ASN B O 1
ATOM 5620 N N . GLY B 1 202 ? -2.896 27.156 8.547 1 92.88 202 GLY B N 1
ATOM 5621 C CA . GLY B 1 202 ? -1.938 26.844 7.504 1 92.88 202 GLY B CA 1
ATOM 5622 C C . GLY B 1 202 ? -2.029 25.406 7.02 1 92.88 202 GLY B C 1
ATOM 5623 O O . GLY B 1 202 ? -2.607 25.141 5.969 1 92.88 202 GLY B O 1
ATOM 5624 N N . ARG B 1 203 ? -1.472 24.547 7.715 1 89.75 203 ARG B N 1
ATOM 5625 C CA . ARG B 1 203 ? -1.573 23.094 7.539 1 89.75 203 ARG B CA 1
ATOM 5626 C C . ARG B 1 203 ? -1.435 22.375 8.875 1 89.75 203 ARG B C 1
ATOM 5628 O O . ARG B 1 203 ? -0.354 21.891 9.211 1 89.75 203 ARG B O 1
ATOM 5635 N N . GLU B 1 204 ? -2.539 22.234 9.43 1 88.19 204 GLU B N 1
ATOM 5636 C CA . GLU B 1 204 ? -2.553 21.781 10.82 1 88.19 204 GLU B CA 1
ATOM 5637 C C . GLU B 1 204 ? -1.914 20.406 10.953 1 88.19 204 GLU B C 1
ATOM 5639 O O . GLU B 1 204 ? -1.21 20.141 11.93 1 88.19 204 GLU B O 1
ATOM 5644 N N . SER B 1 205 ? -2.109 19.5 10.016 1 86.62 205 SER B N 1
ATOM 5645 C CA . SER B 1 205 ? -1.596 18.141 10.086 1 86.62 205 SER B CA 1
ATOM 5646 C C . SER B 1 205 ? -0.072 18.109 10.055 1 86.62 205 SER B C 1
ATOM 5648 O O . SER B 1 205 ? 0.55 17.109 10.406 1 86.62 205 SER B O 1
ATOM 5650 N N . MET B 1 206 ? 0.535 19.172 9.617 1 87.38 206 MET B N 1
ATOM 5651 C CA . MET B 1 206 ? 1.986 19.328 9.57 1 87.38 206 MET B CA 1
ATOM 5652 C C . MET B 1 206 ? 2.43 20.562 10.352 1 87.38 206 MET B C 1
ATOM 5654 O O . MET B 1 206 ? 3.473 21.141 10.062 1 87.38 206 MET B O 1
ATOM 5658 N N . GLY B 1 207 ? 1.575 21 11.344 1 90.94 207 GLY B N 1
ATOM 5659 C CA . GLY B 1 207 ? 1.732 22.328 11.93 1 90.94 207 GLY B CA 1
ATOM 5660 C C . GLY B 1 207 ? 2.516 22.312 13.227 1 90.94 207 GLY B C 1
ATOM 5661 O O . GLY B 1 207 ? 2.789 23.359 13.805 1 90.94 207 GLY B O 1
ATOM 5662 N N . ALA B 1 208 ? 2.961 21.109 13.68 1 90.56 208 ALA B N 1
ATOM 5663 C CA . ALA B 1 208 ? 3.672 21.047 14.953 1 90.56 208 ALA B CA 1
ATOM 5664 C C . ALA B 1 208 ? 4.977 21.844 14.891 1 90.56 208 ALA B C 1
ATOM 5666 O O . ALA B 1 208 ? 5.297 22.594 15.812 1 90.56 208 ALA B O 1
ATOM 5667 N N . ALA B 1 209 ? 5.715 21.625 13.852 1 91.62 209 ALA B N 1
ATOM 5668 C CA . ALA B 1 209 ? 6.965 22.359 13.68 1 91.62 209 ALA B CA 1
ATOM 5669 C C . ALA B 1 209 ? 6.711 23.859 13.609 1 91.62 209 ALA B C 1
ATOM 5671 O O . ALA B 1 209 ? 7.441 24.656 14.219 1 91.62 209 ALA B O 1
ATOM 5672 N N . THR B 1 210 ? 5.688 24.266 12.883 1 93.94 210 THR B N 1
ATOM 5673 C CA . THR B 1 210 ? 5.309 25.672 12.773 1 93.94 210 THR B CA 1
ATOM 5674 C C . THR B 1 210 ? 4.934 26.234 14.141 1 93.94 210 THR B C 1
ATOM 5676 O O . THR B 1 210 ? 5.348 27.344 14.492 1 93.94 210 THR B O 1
ATOM 5679 N N . GLN B 1 211 ? 4.172 25.484 14.852 1 94.56 211 GLN B N 1
ATOM 5680 C CA . GLN B 1 211 ? 3.779 25.906 16.188 1 94.56 211 GLN B CA 1
ATOM 5681 C C . GLN B 1 211 ? 5 26.156 17.062 1 94.56 211 GLN B C 1
ATOM 5683 O O . GLN B 1 211 ? 5.102 27.203 17.719 1 94.56 211 GLN B O 1
ATOM 5688 N N . ASN B 1 212 ? 5.898 25.234 17.109 1 93.06 212 ASN B N 1
ATOM 5689 C CA . ASN B 1 212 ? 7.086 25.344 17.953 1 93.06 212 ASN B CA 1
ATOM 5690 C C . ASN B 1 212 ? 7.941 26.547 17.547 1 93.06 212 ASN B C 1
ATOM 5692 O O . ASN B 1 212 ? 8.422 27.281 18.406 1 93.06 212 ASN B O 1
ATOM 5696 N N . ALA B 1 213 ? 8.141 26.703 16.281 1 93.94 213 ALA B N 1
ATOM 5697 C CA . ALA B 1 213 ? 8.945 27.812 15.781 1 93.94 213 ALA B CA 1
ATOM 5698 C C . ALA B 1 213 ? 8.305 29.156 16.141 1 93.94 213 ALA B C 1
ATOM 5700 O O . ALA B 1 213 ? 8.977 30.062 16.625 1 93.94 213 ALA B O 1
ATOM 5701 N N . ILE B 1 214 ? 7.047 29.25 15.914 1 95.94 214 ILE B N 1
ATOM 5702 C CA . ILE B 1 214 ? 6.328 30.5 16.141 1 95.94 214 ILE B CA 1
ATOM 5703 C C . ILE B 1 214 ? 6.27 30.797 17.625 1 95.94 214 ILE B C 1
ATOM 5705 O O . ILE B 1 214 ? 6.43 31.953 18.047 1 95.94 214 ILE B O 1
ATOM 5709 N N . LEU B 1 215 ? 6.039 29.797 18.438 1 95.44 215 LEU B N 1
ATOM 5710 C CA . LEU B 1 215 ? 6.016 30 19.891 1 95.44 215 LEU B CA 1
ATOM 5711 C C . LEU B 1 215 ? 7.367 30.484 20.391 1 95.44 215 LEU B C 1
ATOM 5713 O O . LEU B 1 215 ? 7.43 31.344 21.281 1 95.44 215 LEU B O 1
ATOM 5717 N N . SER B 1 216 ? 8.414 29.922 19.875 1 95 216 SER B N 1
ATOM 5718 C CA . SER B 1 216 ? 9.742 30.406 20.234 1 95 216 SER B CA 1
ATOM 5719 C C . SER B 1 216 ? 9.938 31.859 19.859 1 95 216 SER B C 1
ATOM 5721 O O . SER B 1 216 ? 10.492 32.656 20.625 1 95 216 SER B O 1
ATOM 5723 N N . VAL B 1 217 ? 9.508 32.219 18.672 1 96.88 217 VAL B N 1
ATOM 5724 C CA . VAL B 1 217 ? 9.609 33.594 18.188 1 96.88 217 VAL B CA 1
ATOM 5725 C C . VAL B 1 217 ? 8.789 34.531 19.094 1 96.88 217 VAL B C 1
ATOM 5727 O O . VAL B 1 217 ? 9.266 35.594 19.484 1 96.88 217 VAL B O 1
ATOM 5730 N N . LEU B 1 218 ? 7.578 34.125 19.422 1 97.44 218 LEU B N 1
ATOM 5731 C CA . LEU B 1 218 ? 6.723 34.938 20.281 1 97.44 218 LEU B CA 1
ATOM 5732 C C . LEU B 1 218 ? 7.379 35.156 21.641 1 97.44 218 LEU B C 1
ATOM 5734 O O . LEU B 1 218 ? 7.336 36.281 22.172 1 97.44 218 LEU B O 1
ATOM 5738 N N . ALA B 1 219 ? 7.922 34.156 22.172 1 96.81 219 ALA B N 1
ATOM 5739 C CA . ALA B 1 219 ? 8.586 34.281 23.469 1 96.81 219 ALA B CA 1
ATOM 5740 C C . ALA B 1 219 ? 9.711 35.312 23.422 1 96.81 219 ALA B C 1
ATOM 5742 O O . ALA B 1 219 ? 9.867 36.125 24.328 1 96.81 219 ALA B O 1
ATOM 5743 N N . GLU B 1 220 ? 10.5 35.219 22.406 1 97 220 GLU B N 1
ATOM 5744 C CA . GLU B 1 220 ? 11.633 36.125 22.281 1 97 220 GLU B CA 1
ATOM 5745 C C . GLU B 1 220 ? 11.164 37.562 21.969 1 97 220 GLU B C 1
ATOM 5747 O O . GLU B 1 220 ? 11.781 38.531 22.406 1 97 220 GLU B O 1
ATOM 5752 N N . ILE B 1 221 ? 10.117 37.688 21.172 1 97 221 ILE B N 1
ATOM 5753 C CA . ILE B 1 221 ? 9.539 39.031 20.922 1 97 221 ILE B CA 1
ATOM 5754 C C . ILE B 1 221 ? 9.086 39.656 22.234 1 97 221 ILE B C 1
ATOM 5756 O O . ILE B 1 221 ? 9.312 40.844 22.469 1 97 221 ILE B O 1
ATOM 5760 N N . GLU B 1 222 ? 8.422 38.844 23 1 96.38 222 GLU B N 1
ATOM 5761 C CA . GLU B 1 222 ? 7.965 39.344 24.312 1 96.38 222 GLU B CA 1
ATOM 5762 C C . GLU B 1 222 ? 9.133 39.875 25.125 1 96.38 222 GLU B C 1
ATOM 5764 O O . GLU B 1 222 ? 9.016 40.938 25.766 1 96.38 222 GLU B O 1
ATOM 5769 N N . GLU B 1 223 ? 10.211 39.188 25.125 1 96.12 223 GLU B N 1
ATOM 5770 C CA . GLU B 1 223 ? 11.414 39.625 25.828 1 96.12 223 GLU B CA 1
ATOM 5771 C C . GLU B 1 223 ? 11.93 40.938 25.266 1 96.12 223 GLU B C 1
ATOM 5773 O O . GLU B 1 223 ? 12.352 41.812 26.031 1 96.12 223 GLU B O 1
ATOM 5778 N N . ILE B 1 224 ? 11.938 41.062 23.984 1 96.12 224 ILE B N 1
ATOM 5779 C CA . ILE B 1 224 ? 12.414 42.281 23.328 1 96.12 224 ILE B CA 1
ATOM 5780 C C . ILE B 1 224 ? 11.516 43.469 23.719 1 96.12 224 ILE B C 1
ATOM 5782 O O . ILE B 1 224 ? 12.008 44.562 23.984 1 96.12 224 ILE B O 1
ATOM 5786 N N . MET B 1 225 ? 10.234 43.219 23.719 1 94.12 225 MET B N 1
ATOM 5787 C CA . MET B 1 225 ? 9.266 44.281 24.047 1 94.12 225 MET B CA 1
ATOM 5788 C C . MET B 1 225 ? 9.469 44.781 25.469 1 94.12 225 MET B C 1
ATOM 5790 O O . MET B 1 225 ? 9.219 45.938 25.766 1 94.12 225 MET B O 1
ATOM 5794 N N . GLU B 1 226 ? 9.938 43.969 26.375 1 93.5 226 GLU B N 1
ATOM 5795 C CA . GLU B 1 226 ? 10.117 44.312 27.781 1 93.5 226 GLU B CA 1
ATOM 5796 C C . GLU B 1 226 ? 11.438 45.031 28 1 93.5 226 GLU B C 1
ATOM 5798 O O . GLU B 1 226 ? 11.656 45.625 29.062 1 93.5 226 GLU B O 1
ATOM 5803 N N . GLN B 1 227 ? 12.195 45.062 27.016 1 92.62 227 GLN B N 1
ATOM 5804 C CA . GLN B 1 227 ? 13.484 45.719 27.141 1 92.62 227 GLN B CA 1
ATOM 5805 C C . GLN B 1 227 ? 13.312 47.25 27.172 1 92.62 227 GLN B C 1
ATOM 5807 O O . GLN B 1 227 ? 12.305 47.781 26.688 1 92.62 227 GLN B O 1
ATOM 5812 N N . LYS B 1 228 ? 14.32 47.906 27.812 1 92.75 228 LYS B N 1
ATOM 5813 C CA . LYS B 1 228 ? 14.312 49.375 27.875 1 92.75 228 LYS B CA 1
ATOM 5814 C C . LYS B 1 228 ? 15.102 49.969 26.719 1 92.75 228 LYS B C 1
ATOM 5816 O O . LYS B 1 228 ? 16.109 50.656 26.922 1 92.75 228 LYS B O 1
ATOM 5821 N N . THR B 1 229 ? 14.727 49.625 25.547 1 92 229 THR B N 1
ATOM 5822 C CA . THR B 1 229 ? 15.344 50.156 24.344 1 92 229 THR B CA 1
ATOM 5823 C C . THR B 1 229 ? 14.32 50.938 23.5 1 92 229 THR B C 1
ATOM 5825 O O . THR B 1 229 ? 13.125 50.906 23.797 1 92 229 THR B O 1
ATOM 5828 N N . GLY B 1 230 ? 14.805 51.75 22.594 1 91.56 230 GLY B N 1
ATOM 5829 C CA . GLY B 1 230 ? 13.938 52.531 21.719 1 91.56 230 GLY B CA 1
ATOM 5830 C C . GLY B 1 230 ? 13.086 51.688 20.797 1 91.56 230 GLY B C 1
ATOM 5831 O O . GLY B 1 230 ? 13.422 50.531 20.531 1 91.56 230 GLY B O 1
ATOM 5832 N N . THR B 1 231 ? 12.047 52.188 20.375 1 91.5 231 THR B N 1
ATOM 5833 C CA . THR B 1 231 ? 11.078 51.469 19.547 1 91.5 231 THR B CA 1
ATOM 5834 C C . THR B 1 231 ? 11.719 51 18.234 1 91.5 231 THR B C 1
ATOM 5836 O O . THR B 1 231 ? 11.469 49.875 17.781 1 91.5 231 THR B O 1
ATOM 5839 N N . GLU B 1 232 ? 12.508 51.812 17.656 1 92.44 232 GLU B N 1
ATOM 5840 C CA . GLU B 1 232 ? 13.164 51.469 16.391 1 92.44 232 GLU B CA 1
ATOM 5841 C C . GLU B 1 232 ? 14.117 50.281 16.578 1 92.44 232 GLU B C 1
ATOM 5843 O O . GLU B 1 232 ? 14.203 49.406 15.719 1 92.44 232 GLU B O 1
ATOM 5848 N N . GLN B 1 233 ? 14.789 50.344 17.625 1 93.88 233 GLN B N 1
ATOM 5849 C CA . GLN B 1 233 ? 15.719 49.281 17.922 1 93.88 233 GLN B CA 1
ATOM 5850 C C . GLN B 1 233 ? 14.969 47.969 18.188 1 93.88 233 GLN B C 1
ATOM 5852 O O . GLN B 1 233 ? 15.445 46.875 17.828 1 93.88 233 GLN B O 1
ATOM 5857 N N . LYS B 1 234 ? 13.859 48.094 18.828 1 95.38 234 LYS B N 1
ATOM 5858 C CA . LYS B 1 234 ? 13.039 46.906 19.094 1 95.38 234 LYS B CA 1
ATOM 5859 C C . LYS B 1 234 ? 12.555 46.281 17.797 1 95.38 234 LYS B C 1
ATOM 5861 O O . LYS B 1 234 ? 12.586 45.062 17.656 1 95.38 234 LYS B O 1
ATOM 5866 N N . TRP B 1 235 ? 12.164 47.094 16.875 1 94.81 235 TRP B N 1
ATOM 5867 C CA . TRP B 1 235 ? 11.695 46.594 15.586 1 94.81 235 TRP B CA 1
ATOM 5868 C C . TRP B 1 235 ? 12.805 45.875 14.852 1 94.81 235 TRP B C 1
ATOM 5870 O O . TRP B 1 235 ? 12.586 44.781 14.32 1 94.81 235 TRP B O 1
ATOM 5880 N N . ASP B 1 236 ? 13.945 46.406 14.812 1 95.5 236 ASP B N 1
ATOM 5881 C CA . ASP B 1 236 ? 15.094 45.812 14.156 1 95.5 236 ASP B CA 1
ATOM 5882 C C . ASP B 1 236 ? 15.422 44.438 14.773 1 95.5 236 ASP B C 1
ATOM 5884 O O . ASP B 1 236 ? 15.742 43.5 14.062 1 95.5 236 ASP B O 1
ATOM 5888 N N . ARG B 1 237 ? 15.32 44.438 16.031 1 96.06 237 ARG B N 1
ATOM 5889 C CA . ARG B 1 237 ? 15.648 43.188 16.75 1 96.06 237 ARG B CA 1
ATOM 5890 C C . ARG B 1 237 ? 14.602 42.125 16.484 1 96.06 237 ARG B C 1
ATOM 5892 O O . ARG B 1 237 ? 14.938 40.938 16.359 1 96.06 237 ARG B O 1
ATOM 5899 N N . ILE B 1 238 ? 13.375 42.531 16.406 1 96.75 238 ILE B N 1
ATOM 5900 C CA . ILE B 1 238 ? 12.297 41.562 16.156 1 96.75 238 ILE B CA 1
ATOM 5901 C C . ILE B 1 238 ? 12.477 40.938 14.773 1 96.75 238 ILE B C 1
ATOM 5903 O O . ILE B 1 238 ? 12.391 39.719 14.625 1 96.75 238 ILE B O 1
ATOM 5907 N N . LEU B 1 239 ? 12.758 41.688 13.781 1 96.75 239 LEU B N 1
ATOM 5908 C CA . LEU B 1 239 ? 12.93 41.188 12.422 1 96.75 239 LEU B CA 1
ATOM 5909 C C . LEU B 1 239 ? 14.203 40.344 12.312 1 96.75 239 LEU B C 1
ATOM 5911 O O . LEU B 1 239 ? 14.211 39.312 11.672 1 96.75 239 LEU B O 1
ATOM 5915 N N . ALA B 1 240 ? 15.211 40.781 12.984 1 96.81 240 ALA B N 1
ATOM 5916 C CA . ALA B 1 240 ? 16.469 40.031 12.992 1 96.81 240 ALA B CA 1
ATOM 5917 C C . ALA B 1 240 ? 16.297 38.656 13.672 1 96.81 240 ALA B C 1
ATOM 5919 O O . ALA B 1 240 ? 16.922 37.688 13.273 1 96.81 240 ALA B O 1
ATOM 5920 N N . LEU B 1 241 ? 15.531 38.75 14.688 1 96.38 241 LEU B N 1
ATOM 5921 C CA . LEU B 1 241 ? 15.234 37.531 15.422 1 96.38 241 LEU B CA 1
ATOM 5922 C C . LEU B 1 241 ? 14.578 36.5 14.508 1 96.38 241 LEU B C 1
ATOM 5924 O O . LEU B 1 241 ? 14.961 35.312 14.516 1 96.38 241 LEU B O 1
ATOM 5928 N N . ILE B 1 242 ? 13.586 36.812 13.734 1 96.25 242 ILE B N 1
ATOM 5929 C CA . ILE B 1 242 ? 12.891 35.906 12.836 1 96.25 242 ILE B CA 1
ATOM 5930 C C . ILE B 1 242 ? 13.844 35.438 11.75 1 96.25 242 ILE B C 1
ATOM 5932 O O . ILE B 1 242 ? 13.852 34.25 11.406 1 96.25 242 ILE B O 1
ATOM 5936 N N . ASP B 1 243 ? 14.68 36.312 11.266 1 95.38 243 ASP B N 1
ATOM 5937 C CA . ASP B 1 243 ? 15.688 35.938 10.281 1 95.38 243 ASP B CA 1
ATOM 5938 C C . ASP B 1 243 ? 16.672 34.906 10.852 1 95.38 243 ASP B C 1
ATOM 5940 O O . ASP B 1 243 ? 17.109 34 10.148 1 95.38 243 ASP B O 1
ATOM 5944 N N . PHE B 1 244 ? 16.984 35.156 12.094 1 94.75 244 PHE B N 1
ATOM 5945 C CA . PHE B 1 244 ? 17.875 34.25 12.781 1 94.75 244 PHE B CA 1
ATOM 5946 C C . PHE B 1 244 ? 17.25 32.844 12.852 1 94.75 244 PHE B C 1
ATOM 5948 O O . PHE B 1 244 ? 17.938 31.844 12.586 1 94.75 244 PHE B O 1
ATOM 5955 N N . HIS B 1 245 ? 16 32.75 13.203 1 92.94 245 HIS B N 1
ATOM 5956 C CA . HIS B 1 245 ? 15.312 31.469 13.266 1 92.94 245 HIS B CA 1
ATOM 5957 C C . HIS B 1 245 ? 15.273 30.797 11.898 1 92.94 245 HIS B C 1
ATOM 5959 O O . HIS B 1 245 ? 15.43 29.578 11.797 1 92.94 245 HIS B O 1
ATOM 5965 N N . LEU B 1 246 ? 15.109 31.516 10.836 1 91.44 246 LEU B N 1
ATOM 5966 C CA . LEU B 1 246 ? 15.07 30.984 9.477 1 91.44 246 LEU B CA 1
ATOM 5967 C C . LEU B 1 246 ? 16.438 30.438 9.062 1 91.44 246 LEU B C 1
ATOM 5969 O O . LEU B 1 246 ? 16.516 29.375 8.461 1 91.44 246 LEU B O 1
ATOM 5973 N N . ARG B 1 247 ? 17.469 31.094 9.492 1 89.62 247 ARG B N 1
ATOM 5974 C CA . ARG B 1 247 ? 18.812 30.672 9.164 1 89.62 247 ARG B CA 1
ATOM 5975 C C . ARG B 1 247 ? 19.234 29.453 9.992 1 89.62 247 ARG B C 1
ATOM 5977 O O . ARG B 1 247 ? 19.891 28.547 9.492 1 89.62 247 ARG B O 1
ATOM 5984 N N . ASN B 1 248 ? 18.875 29.469 11.203 1 88.75 248 ASN B N 1
ATOM 5985 C CA . ASN B 1 248 ? 19.281 28.438 12.148 1 88.75 248 ASN B CA 1
ATOM 5986 C C . ASN B 1 248 ? 18.656 27.078 11.797 1 88.75 248 ASN B C 1
ATOM 5988 O O . ASN B 1 248 ? 19.156 26.031 12.219 1 88.75 248 ASN B O 1
ATOM 5992 N N . ARG B 1 249 ? 17.625 27.094 11.062 1 84.12 249 ARG B N 1
ATOM 5993 C CA . ARG B 1 249 ? 16.969 25.844 10.695 1 84.12 249 ARG B CA 1
ATOM 5994 C C . ARG B 1 249 ? 17.891 24.969 9.859 1 84.12 249 ARG B C 1
ATOM 5996 O O . ARG B 1 249 ? 17.859 23.734 9.992 1 84.12 249 ARG B O 1
ATOM 6003 N N . ALA B 1 250 ? 18.734 25.516 9.086 1 82 250 ALA B N 1
ATOM 6004 C CA . ALA B 1 250 ? 19.719 24.766 8.305 1 82 250 ALA B CA 1
ATOM 6005 C C . ALA B 1 250 ? 20.719 24.062 9.211 1 82 250 ALA B C 1
ATOM 6007 O O . ALA B 1 250 ? 21.141 22.938 8.922 1 82 250 ALA B O 1
ATOM 6008 N N . ASP B 1 251 ? 21.094 24.656 10.266 1 86.38 251 ASP B N 1
ATOM 6009 C CA . ASP B 1 251 ? 22.047 24.094 11.219 1 86.38 251 ASP B CA 1
ATOM 6010 C C . ASP B 1 251 ? 21.438 22.875 11.93 1 86.38 251 ASP B C 1
ATOM 6012 O O . ASP B 1 251 ? 22.141 21.906 12.195 1 86.38 251 ASP B O 1
ATOM 6016 N N . THR B 1 252 ? 20.234 23 12.227 1 87.5 252 THR B N 1
ATOM 6017 C CA . THR B 1 252 ? 19.531 21.891 12.891 1 87.5 252 THR B CA 1
ATOM 6018 C C . THR B 1 252 ? 19.531 20.641 12.016 1 87.5 252 THR B C 1
ATOM 6020 O O . THR B 1 252 ? 19.75 19.531 12.516 1 87.5 252 THR B O 1
ATOM 6023 N N . ALA B 1 253 ? 19.359 20.875 10.773 1 86 253 ALA B N 1
ATOM 6024 C CA . ALA B 1 253 ? 19.359 19.766 9.828 1 86 253 ALA B CA 1
ATOM 6025 C C . ALA B 1 253 ? 20.703 19.047 9.828 1 86 253 ALA B C 1
ATOM 6027 O O . ALA B 1 253 ? 20.766 17.812 9.766 1 86 253 ALA B O 1
ATOM 6028 N N . GLN B 1 254 ? 21.781 19.812 9.93 1 90.75 254 GLN B N 1
ATOM 6029 C CA . GLN B 1 254 ? 23.125 19.25 9.938 1 90.75 254 GLN B CA 1
ATOM 6030 C C . GLN B 1 254 ? 23.375 18.438 11.211 1 90.75 254 GLN B C 1
ATOM 6032 O O . GLN B 1 254 ? 24.031 17.406 11.172 1 90.75 254 GLN B O 1
ATOM 6037 N N . GLN B 1 255 ? 22.844 18.922 12.258 1 93.56 255 GLN B N 1
ATOM 6038 C CA . GLN B 1 255 ? 23.016 18.219 13.531 1 93.56 255 GLN B CA 1
ATOM 6039 C C . GLN B 1 255 ? 22.266 16.891 13.531 1 93.56 255 GLN B C 1
ATOM 6041 O O . GLN B 1 255 ? 22.75 15.898 14.086 1 93.56 255 GLN B O 1
ATOM 6046 N N . VAL B 1 256 ? 21.094 16.844 12.969 1 94.19 256 VAL B N 1
ATOM 6047 C CA . VAL B 1 256 ? 20.344 15.602 12.859 1 94.19 256 VAL B CA 1
ATOM 6048 C C . VAL B 1 256 ? 21.141 14.578 12.055 1 94.19 256 VAL B C 1
ATOM 6050 O O . VAL B 1 256 ? 21.203 13.398 12.414 1 94.19 256 VAL B O 1
ATOM 6053 N N . LYS B 1 257 ? 21.766 15.062 10.992 1 94.81 257 LYS B N 1
ATOM 6054 C CA . LYS B 1 257 ? 22.578 14.195 10.148 1 94.81 257 LYS B CA 1
ATOM 6055 C C . LYS B 1 257 ? 23.734 13.578 10.945 1 94.81 257 LYS B C 1
ATOM 6057 O O . LYS B 1 257 ? 23.984 12.375 10.836 1 94.81 257 LYS B O 1
ATOM 6062 N N . GLN B 1 258 ? 24.344 14.383 11.742 1 95.75 258 GLN B N 1
ATOM 6063 C CA . GLN B 1 258 ? 25.469 13.906 12.539 1 95.75 258 GLN B CA 1
ATOM 6064 C C . GLN B 1 258 ? 25.031 12.891 13.586 1 95.75 258 GLN B C 1
ATOM 6066 O O . GLN B 1 258 ? 25.703 11.891 13.82 1 95.75 258 GLN B O 1
ATOM 6071 N N . SER B 1 259 ? 23.906 13.156 14.164 1 96.62 259 SER B N 1
ATOM 6072 C CA . SER B 1 259 ? 23.344 12.219 15.133 1 96.62 259 SER B CA 1
ATOM 6073 C C . SER B 1 259 ? 23 10.883 14.484 1 96.62 259 SER B C 1
ATOM 6075 O O . SER B 1 259 ? 23.203 9.828 15.086 1 96.62 259 SER B O 1
ATOM 6077 N N . PHE B 1 260 ? 22.484 10.938 13.305 1 97.44 260 PHE B N 1
ATOM 6078 C CA . PHE B 1 260 ? 22.125 9.742 12.555 1 97.44 260 PHE B CA 1
ATOM 6079 C C . PHE B 1 260 ? 23.375 8.922 12.227 1 97.44 260 PHE B C 1
ATOM 6081 O O . PHE B 1 260 ? 23.391 7.703 12.422 1 97.44 260 PHE B O 1
ATOM 6088 N N . ILE B 1 261 ? 24.469 9.562 11.766 1 96.31 261 ILE B N 1
ATOM 6089 C CA . ILE B 1 261 ? 25.719 8.906 11.445 1 96.31 261 ILE B CA 1
ATOM 6090 C C . ILE B 1 261 ? 26.281 8.219 12.695 1 96.31 261 ILE B C 1
ATOM 6092 O O . ILE B 1 261 ? 26.672 7.051 12.641 1 96.31 261 ILE B O 1
ATOM 6096 N N . SER B 1 262 ? 26.234 8.945 13.758 1 95.44 262 SER B N 1
ATOM 6097 C CA . SER B 1 262 ? 26.719 8.398 15.023 1 95.44 262 SER B CA 1
ATOM 6098 C C . SER B 1 262 ? 25.938 7.156 15.422 1 95.44 262 SER B C 1
ATOM 6100 O O . SER B 1 262 ? 26.5 6.18 15.914 1 95.44 262 SER B O 1
ATOM 6102 N N . TYR B 1 263 ? 24.641 7.219 15.242 1 95.94 263 TYR B N 1
ATOM 6103 C CA . TYR B 1 263 ? 23.781 6.086 15.562 1 95.94 263 TYR B CA 1
ATOM 6104 C C . TYR B 1 263 ? 24.141 4.875 14.711 1 95.94 263 TYR B C 1
ATOM 6106 O O . TYR B 1 263 ? 24.266 3.76 15.227 1 95.94 263 TYR B O 1
ATOM 6114 N N . LEU B 1 264 ? 24.266 5.074 13.414 1 95.5 264 LEU B N 1
ATOM 6115 C CA . LEU B 1 264 ? 24.562 3.98 12.5 1 95.5 264 LEU B CA 1
ATOM 6116 C C . LEU B 1 264 ? 25.922 3.357 12.828 1 95.5 264 LEU B C 1
ATOM 6118 O O . LEU B 1 264 ? 26.062 2.133 12.805 1 95.5 264 LEU B O 1
ATOM 6122 N N . GLN B 1 265 ? 26.906 4.172 13.164 1 93 265 GLN B N 1
ATOM 6123 C CA . GLN B 1 265 ? 28.25 3.686 13.492 1 93 265 GLN B CA 1
ATOM 6124 C C . GLN B 1 265 ? 28.219 2.826 14.75 1 93 265 GLN B C 1
ATOM 6126 O O . GLN B 1 265 ? 28.922 1.811 14.828 1 93 265 GLN B O 1
ATOM 6131 N N . SER B 1 266 ? 27.469 3.199 15.641 1 91.56 266 SER B N 1
ATOM 6132 C CA . SER B 1 266 ? 27.391 2.482 16.906 1 91.56 266 SER B CA 1
ATOM 6133 C C . SER B 1 266 ? 26.672 1.149 16.75 1 91.56 266 SER B C 1
ATOM 6135 O O . SER B 1 266 ? 26.969 0.183 17.453 1 91.56 266 SER B O 1
ATOM 6137 N N . HIS B 1 267 ? 25.734 1.043 15.812 1 90.19 267 HIS B N 1
ATOM 6138 C CA . HIS B 1 267 ? 24.875 -0.132 15.742 1 90.19 267 HIS B CA 1
ATOM 6139 C C . HIS B 1 267 ? 25.297 -1.058 14.609 1 90.19 267 HIS B C 1
ATOM 6141 O O . HIS B 1 267 ? 25.047 -2.264 14.656 1 90.19 267 HIS B O 1
ATOM 6147 N N . PHE B 1 268 ? 26 -0.513 13.625 1 86.94 268 PHE B N 1
ATOM 6148 C CA . PHE B 1 268 ? 26.234 -1.353 12.461 1 86.94 268 PHE B CA 1
ATOM 6149 C C . PHE B 1 268 ? 27.719 -1.401 12.109 1 86.94 268 PHE B C 1
ATOM 6151 O O . PHE B 1 268 ? 28.109 -2.08 11.164 1 86.94 268 PHE B O 1
ATOM 6158 N N . SER B 1 269 ? 28.641 -0.662 12.688 1 77.12 269 SER B N 1
ATOM 6159 C CA . SER B 1 269 ? 30.078 -0.709 12.43 1 77.12 269 SER B CA 1
ATOM 6160 C C . SER B 1 269 ? 30.812 -1.445 13.547 1 77.12 269 SER B C 1
ATOM 6162 O O . SER B 1 269 ? 31.938 -1.918 13.344 1 77.12 269 SER B O 1
ATOM 6164 N N . SER B 1 270 ? 30.484 -1.301 14.922 1 59.31 270 SER B N 1
ATOM 6165 C CA . SER B 1 270 ? 31.359 -1.606 16.047 1 59.31 270 SER B CA 1
ATOM 6166 C C . SER B 1 270 ? 31.844 -3.055 16 1 59.31 270 SER B C 1
ATOM 6168 O O . SER B 1 270 ? 32.844 -3.402 16.625 1 59.31 270 SER B O 1
ATOM 6170 N N . GLY B 1 271 ? 31.016 -4.141 15.906 1 50.03 271 GLY B N 1
ATOM 6171 C CA . GLY B 1 271 ? 31.453 -5.41 16.453 1 50.03 271 GLY B CA 1
ATOM 6172 C C . GLY B 1 271 ? 32.438 -6.145 15.555 1 50.03 271 GLY B C 1
ATOM 6173 O O . GLY B 1 271 ? 32.531 -7.375 15.602 1 50.03 271 GLY B O 1
ATOM 6174 N N . GLY B 1 272 ? 33.594 -5.551 14.898 1 52.25 272 GLY B N 1
ATOM 6175 C CA . GLY B 1 272 ? 34.688 -6.164 14.203 1 52.25 272 GLY B CA 1
ATOM 6176 C C . GLY B 1 272 ? 34.438 -6.391 12.727 1 52.25 272 GLY B C 1
ATOM 6177 O O . GLY B 1 272 ? 35.219 -6.004 11.875 1 52.25 272 GLY B O 1
ATOM 6178 N N . ALA B 1 273 ? 33.5 -7.27 12.328 1 52.28 273 ALA B N 1
ATOM 6179 C CA . ALA B 1 273 ? 3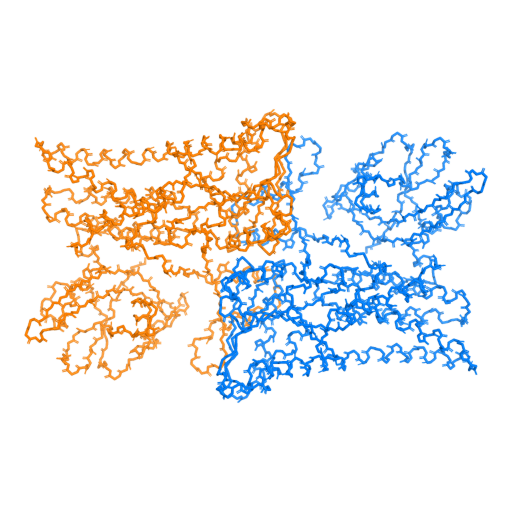3.406 -7.613 10.914 1 52.28 273 ALA B CA 1
ATOM 6180 C C . ALA B 1 273 ? 32.594 -6.555 10.156 1 52.28 273 ALA B C 1
ATOM 6182 O O . ALA B 1 273 ? 31.422 -6.32 10.469 1 52.28 273 ALA B O 1
ATOM 6183 N N . GLN B 1 274 ? 33.25 -5.566 9.664 1 58.03 274 GLN B N 1
ATOM 6184 C CA . GLN B 1 274 ? 32.688 -4.504 8.852 1 58.03 274 GLN B CA 1
ATOM 6185 C C . GLN B 1 274 ? 31.672 -5.066 7.844 1 58.03 274 GLN B C 1
ATOM 6187 O O . GLN B 1 274 ? 32.031 -5.922 7.031 1 58.03 274 GLN B O 1
ATOM 6192 N N . LYS B 1 275 ? 30.344 -4.734 8.086 1 75 275 LYS B N 1
ATOM 6193 C CA . LYS B 1 275 ? 29.344 -5.148 7.098 1 75 275 LYS B CA 1
ATOM 6194 C C . LYS B 1 275 ? 29.609 -4.48 5.75 1 75 275 LYS B C 1
ATOM 6196 O O . LYS B 1 275 ? 29.859 -3.275 5.684 1 75 275 LYS B O 1
ATOM 6201 N N . ASP B 1 276 ? 29.75 -5.227 4.766 1 86.69 276 ASP B N 1
ATOM 6202 C CA . ASP B 1 276 ? 30 -4.73 3.418 1 86.69 276 ASP B CA 1
ATOM 6203 C C . ASP B 1 276 ? 28.734 -4.172 2.789 1 86.69 276 ASP B C 1
ATOM 6205 O O . ASP B 1 276 ? 28.797 -3.396 1.832 1 86.69 276 ASP B O 1
ATOM 6209 N N . ARG B 1 277 ? 27.609 -4.531 3.521 1 93.12 277 ARG B N 1
ATOM 6210 C CA . ARG B 1 277 ? 26.328 -4.137 2.949 1 93.12 277 ARG B CA 1
ATOM 6211 C C . ARG B 1 277 ? 25.359 -3.713 4.039 1 93.12 277 ARG B C 1
ATOM 6213 O O . ARG B 1 277 ? 25.297 -4.332 5.105 1 93.12 277 ARG B O 1
ATOM 6220 N N . LEU B 1 278 ? 24.641 -2.596 3.865 1 95.81 278 LEU B N 1
ATOM 6221 C CA . LEU B 1 278 ? 23.578 -2.133 4.746 1 95.81 278 LEU B CA 1
ATOM 6222 C C . LEU B 1 278 ? 22.266 -1.968 3.979 1 95.81 278 LEU B C 1
ATOM 6224 O O . LEU B 1 278 ? 22.25 -1.383 2.893 1 95.81 278 LEU B O 1
ATOM 6228 N N . THR B 1 279 ? 21.188 -2.576 4.5 1 97.81 279 THR B N 1
ATOM 6229 C CA . THR B 1 279 ? 19.875 -2.475 3.871 1 97.81 279 THR B CA 1
ATOM 6230 C C . THR B 1 279 ? 18.969 -1.521 4.648 1 97.81 279 THR B C 1
ATOM 6232 O O . THR B 1 279 ? 18.609 -1.794 5.797 1 97.81 279 THR B O 1
ATOM 6235 N N . MET B 1 280 ? 18.656 -0.377 4.008 1 98.44 280 MET B N 1
ATOM 6236 C CA . MET B 1 280 ? 17.75 0.611 4.582 1 98.44 280 MET B CA 1
ATOM 6237 C C . MET B 1 280 ? 16.406 0.607 3.855 1 98.44 280 MET B C 1
ATOM 6239 O O . MET B 1 280 ? 16.359 0.461 2.633 1 98.44 280 MET B O 1
ATOM 6243 N N . LEU B 1 281 ? 15.375 0.616 4.617 1 98.88 281 LEU B N 1
ATOM 6244 C CA . LEU B 1 281 ? 14.023 0.707 4.082 1 98.88 281 LEU B CA 1
ATOM 6245 C C . LEU B 1 281 ? 13.336 1.98 4.559 1 98.88 281 LEU B C 1
ATOM 6247 O O . LEU B 1 281 ? 13.43 2.338 5.734 1 98.88 281 LEU B O 1
ATOM 6251 N N . THR B 1 282 ? 12.75 2.719 3.633 1 98.75 282 THR B N 1
ATOM 6252 C CA . THR B 1 282 ? 12.07 3.947 4.027 1 98.75 282 THR B CA 1
ATOM 6253 C C . THR B 1 282 ? 10.805 4.156 3.199 1 98.75 282 THR B C 1
ATOM 6255 O O . THR B 1 282 ? 10.5 3.354 2.316 1 98.75 282 THR B O 1
ATOM 6258 N N . ILE B 1 283 ? 10.023 5.102 3.582 1 98.25 283 ILE B N 1
ATOM 6259 C CA . ILE B 1 283 ? 8.773 5.473 2.938 1 98.25 283 ILE B CA 1
ATOM 6260 C C . ILE B 1 283 ? 8.664 6.996 2.861 1 98.25 283 ILE B C 1
ATOM 6262 O O . ILE B 1 283 ? 9.375 7.711 3.566 1 98.25 283 ILE B O 1
ATOM 6266 N N . SER B 1 284 ? 7.82 7.449 1.947 1 95.44 284 SER B N 1
ATOM 6267 C CA . SER B 1 284 ? 7.516 8.867 1.808 1 95.44 284 SER B CA 1
ATOM 6268 C C . SER B 1 284 ? 8.727 9.648 1.306 1 95.44 284 SER B C 1
ATOM 6270 O O . SER B 1 284 ? 9.648 9.07 0.725 1 95.44 284 SER B O 1
ATOM 6272 N N . SER B 1 285 ? 8.664 11.008 1.374 1 93.56 285 SER B N 1
ATOM 6273 C CA . SER B 1 285 ? 9.719 11.883 0.879 1 93.56 285 SER B CA 1
ATOM 6274 C C . SER B 1 285 ? 10.18 12.852 1.959 1 93.56 285 SER B C 1
ATOM 6276 O O . SER B 1 285 ? 10.156 14.07 1.758 1 93.56 285 SER B O 1
ATOM 6278 N N . SER B 1 286 ? 10.641 12.258 3.025 1 93.25 286 SER B N 1
ATOM 6279 C CA . SER B 1 286 ? 11.203 13.094 4.078 1 93.25 286 SER B CA 1
ATOM 6280 C C . SER B 1 286 ? 12.484 13.781 3.613 1 93.25 286 SER B C 1
ATOM 6282 O O . SER B 1 286 ? 13.445 13.117 3.217 1 93.25 286 SER B O 1
ATOM 6284 N N . SER B 1 287 ? 12.516 15.086 3.727 1 90.75 287 SER B N 1
ATOM 6285 C CA . SER B 1 287 ? 13.711 15.828 3.342 1 90.75 287 SER B CA 1
ATOM 6286 C C . SER B 1 287 ? 14.883 15.5 4.262 1 90.75 287 SER B C 1
ATOM 6288 O O . SER B 1 287 ? 16.031 15.43 3.814 1 90.75 287 SER B O 1
ATOM 6290 N N . THR B 1 288 ? 14.578 15.297 5.512 1 92.25 288 THR B N 1
ATOM 6291 C CA . THR B 1 288 ? 15.609 14.945 6.48 1 92.25 288 THR B CA 1
ATOM 6292 C C . THR B 1 288 ? 16.281 13.625 6.102 1 92.25 288 THR B C 1
ATOM 6294 O O . THR B 1 288 ? 17.5 13.516 6.121 1 92.25 288 THR B O 1
ATOM 6297 N N . ILE B 1 289 ? 15.5 12.625 5.746 1 95.81 289 ILE B N 1
ATOM 6298 C CA . ILE B 1 289 ? 16.031 11.32 5.352 1 95.81 289 ILE B CA 1
ATOM 6299 C C . ILE B 1 289 ? 16.781 11.453 4.031 1 95.81 289 ILE B C 1
ATOM 6301 O O . ILE B 1 289 ? 17.906 10.953 3.902 1 95.81 289 ILE B O 1
ATOM 6305 N N . ARG B 1 290 ? 16.172 12.148 3.078 1 94.69 290 ARG B N 1
ATOM 6306 C CA . ARG B 1 290 ? 16.781 12.367 1.766 1 94.69 290 ARG B CA 1
ATOM 6307 C C . ARG B 1 290 ? 18.188 12.961 1.896 1 94.69 290 ARG B C 1
ATOM 6309 O O . ARG B 1 290 ? 19.109 12.5 1.236 1 94.69 290 ARG B O 1
ATOM 6316 N N . ASP B 1 291 ? 18.328 13.891 2.777 1 92.75 291 ASP B N 1
ATOM 6317 C CA . ASP B 1 291 ? 19.562 14.656 2.883 1 92.75 291 ASP B CA 1
ATOM 6318 C C . ASP B 1 291 ? 20.578 13.93 3.762 1 92.75 291 ASP B C 1
ATOM 6320 O O . ASP B 1 291 ? 21.766 14.266 3.756 1 92.75 291 ASP B O 1
ATOM 6324 N N . SER B 1 292 ? 20.188 12.914 4.48 1 96.06 292 SER B N 1
ATOM 6325 C CA . SER B 1 292 ? 21.062 12.289 5.465 1 96.06 292 SER B CA 1
ATOM 6326 C C . SER B 1 292 ? 21.641 10.977 4.938 1 96.06 292 SER B C 1
ATOM 6328 O O . SER B 1 292 ? 22.734 10.57 5.332 1 96.06 292 SER B O 1
ATOM 6330 N N . ILE B 1 293 ? 20.969 10.273 4.109 1 96.19 293 ILE B N 1
ATOM 6331 C CA . ILE B 1 293 ? 21.234 8.875 3.789 1 96.19 293 ILE B CA 1
ATOM 6332 C C . ILE B 1 293 ? 22.594 8.758 3.115 1 96.19 293 ILE B C 1
ATOM 6334 O O . ILE B 1 293 ? 23.406 7.895 3.477 1 96.19 293 ILE B O 1
ATOM 6338 N N . LEU B 1 294 ? 22.906 9.625 2.102 1 95.06 294 LEU B N 1
ATOM 6339 C CA . LEU B 1 294 ? 24.141 9.469 1.34 1 95.06 294 LEU B CA 1
ATOM 6340 C C . LEU B 1 294 ? 25.344 9.891 2.17 1 95.06 294 LEU B C 1
ATOM 6342 O O . LEU B 1 294 ? 26.422 9.289 2.061 1 95.06 294 LEU B O 1
ATOM 6346 N N . GLU B 1 295 ? 25.156 10.938 2.961 1 93.81 295 GLU B N 1
ATOM 6347 C CA . GLU B 1 295 ? 26.25 11.336 3.859 1 93.81 295 GLU B CA 1
ATOM 6348 C C . GLU B 1 295 ? 26.531 10.242 4.891 1 93.81 295 GLU B C 1
ATOM 6350 O O . GLU B 1 295 ? 27.688 9.992 5.223 1 93.81 295 GLU B O 1
ATOM 6355 N N . ALA B 1 296 ? 25.5 9.664 5.383 1 95.06 296 ALA B N 1
ATOM 6356 C CA . ALA B 1 296 ? 25.672 8.562 6.328 1 95.06 296 ALA B CA 1
ATOM 6357 C C . ALA B 1 296 ? 26.344 7.367 5.668 1 95.06 296 ALA B C 1
ATOM 6359 O O . ALA B 1 296 ? 27.234 6.742 6.258 1 95.06 296 ALA B O 1
ATOM 6360 N N . TYR B 1 297 ? 25.906 7.039 4.48 1 94.5 297 TYR B N 1
ATOM 6361 C CA . TYR B 1 297 ? 26.516 5.969 3.697 1 94.5 297 TYR B CA 1
ATOM 6362 C C . TYR B 1 297 ? 28.016 6.199 3.537 1 94.5 297 TYR B C 1
ATOM 6364 O O . TYR B 1 297 ? 28.812 5.293 3.777 1 94.5 297 TYR B O 1
ATOM 6372 N N . ASP B 1 298 ? 28.375 7.398 3.234 1 91.75 298 ASP B N 1
ATOM 6373 C CA . ASP B 1 298 ? 29.781 7.766 3.045 1 91.75 298 ASP B CA 1
ATOM 6374 C C . ASP B 1 298 ? 30.562 7.621 4.348 1 91.75 298 ASP B C 1
ATOM 6376 O O . ASP B 1 298 ? 31.703 7.145 4.34 1 91.75 298 ASP B O 1
ATOM 6380 N N . ALA B 1 299 ? 30 7.961 5.395 1 91.5 299 ALA B N 1
ATOM 6381 C CA . ALA B 1 299 ? 30.672 7.98 6.691 1 91.5 299 ALA B CA 1
ATOM 6382 C C . ALA B 1 299 ? 30.844 6.566 7.234 1 91.5 299 ALA B C 1
ATOM 6384 O O . ALA B 1 299 ? 31.766 6.305 8.008 1 91.5 299 ALA B O 1
ATOM 6385 N N . LEU B 1 300 ? 30.016 5.652 6.898 1 90.19 300 LEU B N 1
ATOM 6386 C CA . LEU B 1 300 ? 30.047 4.293 7.43 1 90.19 300 LEU B CA 1
ATOM 6387 C C . LEU B 1 300 ? 31.156 3.475 6.785 1 90.19 300 LEU B C 1
ATOM 6389 O O . LEU B 1 300 ? 31.594 2.469 7.348 1 90.19 300 LEU B O 1
ATOM 6393 N N . GLY B 1 301 ? 31.594 3.85 5.59 1 85.31 301 GLY B N 1
ATOM 6394 C CA . GLY B 1 301 ? 32.656 3.143 4.922 1 85.31 301 GLY B CA 1
ATOM 6395 C C . GLY B 1 301 ? 32.25 1.793 4.371 1 85.31 301 GLY B C 1
ATOM 6396 O O . GLY B 1 301 ? 33.094 0.896 4.211 1 85.31 301 GLY B O 1
ATOM 6397 N N . ILE B 1 302 ? 31 1.59 4.199 1 89.44 302 ILE B N 1
ATOM 6398 C CA . ILE B 1 302 ? 30.531 0.342 3.609 1 89.44 302 ILE B CA 1
ATOM 6399 C C . ILE B 1 302 ? 30.578 0.439 2.086 1 89.44 302 ILE B C 1
ATOM 6401 O O . ILE B 1 302 ? 30.594 1.539 1.528 1 89.44 302 ILE B O 1
ATOM 6405 N N . GLN B 1 303 ? 30.578 -0.688 1.456 1 90.44 303 GLN B N 1
ATOM 6406 C CA . GLN B 1 303 ? 30.734 -0.726 0.005 1 90.44 303 GLN B CA 1
ATOM 6407 C C . GLN B 1 303 ? 29.391 -0.578 -0.696 1 90.44 303 GLN B C 1
ATOM 6409 O O . GLN B 1 303 ? 29.297 0.043 -1.758 1 90.44 303 GLN B O 1
ATOM 6414 N N . THR B 1 304 ? 28.359 -1.24 -0.059 1 94.25 304 THR B N 1
ATOM 6415 C CA . THR B 1 304 ? 27.078 -1.28 -0.767 1 94.25 304 THR B CA 1
ATOM 6416 C C . THR B 1 304 ? 25.953 -0.794 0.133 1 94.25 304 THR B C 1
ATOM 6418 O O . THR B 1 304 ? 25.797 -1.274 1.258 1 94.25 304 THR B O 1
ATOM 6421 N N . LEU B 1 305 ? 25.203 0.169 -0.341 1 96 305 LEU B N 1
ATOM 6422 C CA . LEU B 1 305 ? 23.953 0.57 0.274 1 96 305 LEU B CA 1
ATOM 6423 C C . LEU B 1 305 ? 22.766 0.052 -0.531 1 96 305 LEU B C 1
ATOM 6425 O O . LEU B 1 305 ? 22.594 0.403 -1.702 1 96 305 LEU B O 1
ATOM 6429 N N . GLU B 1 306 ? 22.047 -0.847 0.075 1 97.25 306 GLU B N 1
ATOM 6430 C CA . GLU B 1 306 ? 20.766 -1.259 -0.468 1 97.25 306 GLU B CA 1
ATOM 6431 C C . GLU B 1 306 ? 19.625 -0.401 0.089 1 97.25 306 GLU B C 1
ATOM 6433 O O . GLU B 1 306 ? 19.203 -0.587 1.232 1 97.25 306 GLU B O 1
ATOM 6438 N N . LEU B 1 307 ? 19.172 0.48 -0.748 1 98.38 307 LEU B N 1
ATOM 6439 C CA . LEU B 1 307 ? 18.078 1.36 -0.337 1 98.38 307 LEU B CA 1
ATOM 6440 C C . LEU B 1 307 ? 16.75 0.88 -0.907 1 98.38 307 LEU B C 1
ATOM 6442 O O . LEU B 1 307 ? 16.562 0.875 -2.125 1 98.38 307 LEU B O 1
ATOM 6446 N N . ARG B 1 308 ? 15.883 0.464 -0.054 1 98.81 308 ARG B N 1
ATOM 6447 C CA . ARG B 1 308 ? 14.531 0.06 -0.432 1 98.81 308 ARG B CA 1
ATOM 6448 C C . ARG B 1 308 ? 13.516 1.152 -0.1 1 98.81 308 ARG B C 1
ATOM 6450 O O . ARG B 1 308 ? 13.578 1.76 0.971 1 98.81 308 ARG B O 1
ATOM 6457 N N . VAL B 1 309 ? 12.68 1.463 -1.089 1 98.75 309 VAL B N 1
ATOM 6458 C CA . VAL B 1 309 ? 11.75 2.57 -0.912 1 98.75 309 VAL B CA 1
ATOM 6459 C C . VAL B 1 309 ? 10.344 2.131 -1.311 1 98.75 309 VAL B C 1
ATOM 6461 O O . VAL B 1 309 ? 10.141 1.579 -2.396 1 98.75 309 VAL B O 1
ATOM 6464 N N . LEU B 1 310 ? 9.367 2.273 -0.418 1 98.75 310 LEU B N 1
ATOM 6465 C CA . LEU B 1 310 ? 7.965 2.141 -0.814 1 98.75 310 LEU B CA 1
ATOM 6466 C C . LEU B 1 310 ? 7.527 3.33 -1.66 1 98.75 310 LEU B C 1
ATOM 6468 O O . LEU B 1 310 ? 7.914 4.469 -1.386 1 98.75 310 LEU B O 1
ATOM 6472 N N . GLU B 1 311 ? 6.715 3.08 -2.586 1 97.94 311 GLU B N 1
ATOM 6473 C CA . GLU B 1 311 ? 6.332 4.113 -3.547 1 97.94 311 GLU B CA 1
ATOM 6474 C C . GLU B 1 311 ? 5.539 5.227 -2.871 1 97.94 311 GLU B C 1
ATOM 6476 O O . GLU B 1 311 ? 5.605 6.383 -3.291 1 97.94 311 GLU B O 1
ATOM 6481 N N . SER B 1 312 ? 4.672 4.879 -1.818 1 97.25 312 SER B N 1
ATOM 6482 C CA . SER B 1 312 ? 3.984 5.82 -0.941 1 97.25 312 SER B CA 1
ATOM 6483 C C . SER B 1 312 ? 2.83 6.508 -1.665 1 97.25 312 SER B C 1
ATOM 6485 O O . SER B 1 312 ? 2.852 7.723 -1.862 1 97.25 312 SER B O 1
ATOM 6487 N N . ARG B 1 313 ? 1.791 5.75 -1.876 1 95.94 313 ARG B N 1
ATOM 6488 C CA . ARG B 1 313 ? 0.551 6.336 -2.373 1 95.94 313 ARG B CA 1
ATOM 6489 C C . ARG B 1 313 ? -0.248 6.973 -1.24 1 95.94 313 ARG B C 1
ATOM 6491 O O . ARG B 1 313 ? -0.228 6.48 -0.109 1 95.94 313 ARG B O 1
ATOM 6498 N N . PRO B 1 314 ? -0.936 8.133 -1.492 1 93.5 314 PRO B N 1
ATOM 6499 C CA . PRO B 1 314 ? -1.058 8.82 -2.779 1 93.5 314 PRO B CA 1
ATOM 6500 C C . PRO B 1 314 ? 0.173 9.656 -3.119 1 93.5 314 PRO B C 1
ATOM 6502 O O . PRO B 1 314 ? 1.09 9.773 -2.301 1 93.5 314 PRO B O 1
ATOM 6505 N N . LEU B 1 315 ? 0.316 10.195 -4.301 1 92.44 315 LEU B N 1
ATOM 6506 C CA . LEU B 1 315 ? 1.255 11.18 -4.824 1 92.44 315 LEU B CA 1
ATOM 6507 C C . LEU B 1 315 ? 2.613 10.547 -5.098 1 92.44 315 LEU B C 1
ATOM 6509 O O . LEU B 1 315 ? 3.512 11.195 -5.637 1 92.44 315 LEU B O 1
ATOM 6513 N N . PHE B 1 316 ? 2.816 9.25 -4.707 1 95.62 316 PHE B N 1
ATOM 6514 C CA . PHE B 1 316 ? 4.02 8.484 -5.023 1 95.62 316 PHE B CA 1
ATOM 6515 C C . PHE B 1 316 ? 5.266 9.219 -4.531 1 95.62 316 PHE B C 1
ATOM 6517 O O . PHE B 1 316 ? 6.242 9.352 -5.27 1 95.62 316 PHE B O 1
ATOM 6524 N N . GLU B 1 317 ? 5.219 9.617 -3.275 1 94.5 317 GLU B N 1
ATOM 6525 C CA . GLU B 1 317 ? 6.297 10.422 -2.695 1 94.5 317 GLU B CA 1
ATOM 6526 C C . GLU B 1 317 ? 7.594 9.617 -2.611 1 94.5 317 GLU B C 1
ATOM 6528 O O . GLU B 1 317 ? 8.68 10.18 -2.748 1 94.5 317 GLU B O 1
ATOM 6533 N N . GLY B 1 318 ? 7.504 8.352 -2.412 1 96.88 318 GLY B N 1
ATOM 6534 C CA . GLY B 1 318 ? 8.695 7.523 -2.338 1 96.88 318 GLY B CA 1
ATOM 6535 C C . GLY B 1 318 ? 9.484 7.492 -3.635 1 96.88 318 GLY B C 1
ATOM 6536 O O . GLY B 1 318 ? 10.711 7.441 -3.617 1 96.88 318 GLY B O 1
ATOM 6537 N N . ALA B 1 319 ? 8.781 7.484 -4.758 1 95.88 319 ALA B N 1
ATOM 6538 C CA . ALA B 1 319 ? 9.453 7.516 -6.059 1 95.88 319 ALA B CA 1
ATOM 6539 C C . ALA B 1 319 ? 10.234 8.812 -6.238 1 95.88 319 ALA B C 1
ATOM 6541 O O . ALA B 1 319 ? 11.344 8.805 -6.773 1 95.88 319 ALA B O 1
ATOM 6542 N N . SER B 1 320 ? 9.656 9.883 -5.777 1 94 320 SER B N 1
ATOM 6543 C CA . SER B 1 320 ? 10.344 11.172 -5.828 1 94 320 SER B CA 1
ATOM 6544 C C . SER B 1 320 ? 11.609 11.156 -4.977 1 94 320 SER B C 1
ATOM 6546 O O . SER B 1 320 ? 12.656 11.664 -5.395 1 94 320 SER B O 1
ATOM 6548 N N . LEU B 1 321 ? 11.484 10.609 -3.842 1 95.44 321 LEU B N 1
ATOM 6549 C CA . LEU B 1 321 ? 12.625 10.5 -2.938 1 95.44 321 LEU B CA 1
ATOM 6550 C C . LEU B 1 321 ? 13.75 9.688 -3.578 1 95.44 321 LEU B C 1
ATOM 6552 O O . LEU B 1 321 ? 14.906 10.117 -3.568 1 95.44 321 LEU B O 1
ATOM 6556 N N . ALA B 1 322 ? 13.414 8.516 -4.105 1 97.19 322 ALA B N 1
ATOM 6557 C CA . ALA B 1 322 ? 14.398 7.637 -4.734 1 97.19 322 ALA B CA 1
ATOM 6558 C C . ALA B 1 322 ? 15.094 8.328 -5.898 1 97.19 322 ALA B C 1
ATOM 6560 O O . ALA B 1 322 ? 16.312 8.211 -6.059 1 97.19 322 ALA B O 1
ATOM 6561 N N . SER B 1 323 ? 14.297 9.062 -6.684 1 95.56 323 SER B N 1
ATOM 6562 C CA . SER B 1 323 ? 14.852 9.797 -7.816 1 95.56 323 SER B CA 1
ATOM 6563 C C . SER B 1 323 ? 15.867 10.836 -7.359 1 95.56 323 SER B C 1
ATOM 6565 O O . SER B 1 323 ? 16.938 10.969 -7.953 1 95.56 323 SER B O 1
ATOM 6567 N N . SER B 1 324 ? 15.5 11.547 -6.344 1 94.75 324 SER B N 1
ATOM 6568 C CA . SER B 1 324 ? 16.375 12.594 -5.82 1 94.75 324 SER B CA 1
ATOM 6569 C C . SER B 1 324 ? 17.672 12.008 -5.273 1 94.75 324 SER B C 1
ATOM 6571 O O . SER B 1 324 ? 18.75 12.539 -5.535 1 94.75 324 SER B O 1
ATOM 6573 N N . ILE B 1 325 ? 17.609 10.914 -4.555 1 96.38 325 ILE B N 1
ATOM 6574 C CA . ILE B 1 325 ? 18.781 10.281 -3.955 1 96.38 325 ILE B CA 1
ATOM 6575 C C . ILE B 1 325 ? 19.688 9.727 -5.055 1 96.38 325 ILE B C 1
ATOM 6577 O O . ILE B 1 325 ? 20.906 9.906 -5.012 1 96.38 325 ILE B O 1
ATOM 6581 N N . LEU B 1 326 ? 19.062 9.078 -6.055 1 95.19 326 LEU B N 1
ATOM 6582 C CA . LEU B 1 326 ? 19.828 8.523 -7.164 1 95.19 326 LEU B CA 1
ATOM 6583 C C . LEU B 1 326 ? 20.562 9.633 -7.914 1 95.19 326 LEU B C 1
ATOM 6585 O O . LEU B 1 326 ? 21.75 9.484 -8.234 1 95.19 326 LEU B O 1
ATOM 6589 N N . SER B 1 327 ? 19.875 10.734 -8.172 1 94.06 327 SER B N 1
ATOM 6590 C CA . SER B 1 327 ? 20.469 11.867 -8.875 1 94.06 327 SER B CA 1
ATOM 6591 C C . SER B 1 327 ? 21.656 12.438 -8.102 1 94.06 327 SER B C 1
ATOM 6593 O O . SER B 1 327 ? 22.703 12.727 -8.68 1 94.06 327 SER B O 1
ATOM 6595 N N . THR B 1 328 ? 21.453 12.602 -6.848 1 94.19 328 THR B N 1
ATOM 6596 C CA . THR B 1 328 ? 22.516 13.148 -6 1 94.19 328 THR B CA 1
ATOM 6597 C C . THR B 1 328 ? 23.719 12.203 -5.961 1 94.19 328 THR B C 1
ATOM 6599 O O . THR B 1 328 ? 24.859 12.648 -6.027 1 94.19 328 THR B O 1
ATOM 6602 N N . PHE B 1 329 ? 23.5 10.93 -5.848 1 95.12 329 PHE B N 1
ATOM 6603 C CA . PHE B 1 329 ? 24.578 9.945 -5.816 1 95.12 329 PHE B CA 1
ATOM 6604 C C . PHE B 1 329 ? 25.391 9.984 -7.105 1 95.12 329 PHE B C 1
ATOM 6606 O O . PHE B 1 329 ? 26.625 9.969 -7.07 1 95.12 329 PHE B O 1
ATOM 6613 N N . LYS B 1 330 ? 24.719 10.023 -8.203 1 89.88 330 LYS B N 1
ATOM 6614 C CA . LYS B 1 330 ? 25.375 10.039 -9.508 1 89.88 330 LYS B CA 1
ATOM 6615 C C . LYS B 1 330 ? 26.219 11.305 -9.688 1 89.88 330 LYS B C 1
ATOM 6617 O O . LYS B 1 330 ? 27.266 11.273 -10.328 1 89.88 330 LYS B O 1
ATOM 6622 N N . SER B 1 331 ? 25.75 12.328 -9.117 1 89.56 331 SER B N 1
ATOM 6623 C CA . SER B 1 331 ? 26.469 13.594 -9.25 1 89.56 331 SER B CA 1
ATOM 6624 C C . SER B 1 331 ? 27.656 13.664 -8.312 1 89.56 331 SER B C 1
ATOM 6626 O O . SER B 1 331 ? 28.641 14.344 -8.609 1 89.56 331 SER B O 1
ATOM 6628 N N . GLN B 1 332 ? 27.594 12.992 -7.227 1 83.19 332 GLN B N 1
ATOM 6629 C CA . GLN B 1 332 ? 28.609 13.133 -6.195 1 83.19 332 GLN B CA 1
ATOM 6630 C C . GLN B 1 332 ? 29.625 11.992 -6.266 1 83.19 332 GLN B C 1
ATOM 6632 O O . GLN B 1 332 ? 30.766 12.141 -5.812 1 83.19 332 GLN B O 1
ATOM 6637 N N . SER B 1 333 ? 29.109 10.781 -6.582 1 67.75 333 SER B N 1
ATOM 6638 C CA . SER B 1 333 ? 29.922 9.602 -6.348 1 67.75 333 SER B CA 1
ATOM 6639 C C . SER B 1 333 ? 31.062 9.5 -7.359 1 67.75 333 SER B C 1
ATOM 6641 O O . SER B 1 333 ? 30.812 9.438 -8.562 1 67.75 333 SER B O 1
ATOM 6643 N N . LYS B 1 334 ? 32.188 9.664 -6.789 1 63.34 334 LYS B N 1
ATOM 6644 C CA . LYS B 1 334 ? 33.438 9.562 -7.555 1 63.34 334 LYS B CA 1
ATOM 6645 C C . LYS B 1 334 ? 34.156 8.242 -7.285 1 63.34 334 LYS B C 1
ATOM 6647 O O . LYS B 1 334 ? 35.125 7.898 -7.973 1 63.34 334 LYS B O 1
ATOM 6652 N N . SER B 1 335 ? 33.594 7.559 -6.25 1 72.31 335 SER B N 1
ATOM 6653 C CA . SER B 1 335 ? 34.344 6.355 -5.887 1 72.31 335 SER B CA 1
ATOM 6654 C C . SER B 1 335 ? 33.781 5.125 -6.578 1 72.31 335 SER B C 1
ATOM 6656 O O . SER B 1 335 ? 32.594 4.789 -6.387 1 72.31 335 SER B O 1
ATOM 6658 N N . PRO B 1 336 ? 34.562 4.559 -7.27 1 75.94 336 PRO B N 1
ATOM 6659 C CA . PRO B 1 336 ? 34.094 3.355 -7.969 1 75.94 336 PRO B CA 1
ATOM 6660 C C . PRO B 1 336 ? 33.781 2.203 -7.016 1 75.94 336 PRO B C 1
ATOM 6662 O O . PRO B 1 336 ? 33.125 1.237 -7.402 1 75.94 336 PRO B O 1
ATOM 6665 N N . ASP B 1 337 ? 34.156 2.412 -5.75 1 84.12 337 ASP B N 1
ATOM 6666 C CA . ASP B 1 337 ? 34 1.303 -4.816 1 84.12 337 ASP B CA 1
ATOM 6667 C C . ASP B 1 337 ? 32.656 1.366 -4.086 1 84.12 337 ASP B C 1
ATOM 6669 O O . ASP B 1 337 ? 32.312 0.432 -3.369 1 84.12 337 ASP B O 1
ATOM 6673 N N . LYS B 1 338 ? 32 2.439 -4.27 1 90.19 338 LYS B N 1
ATOM 6674 C CA . LYS B 1 338 ? 30.703 2.58 -3.611 1 90.19 338 LYS B CA 1
ATOM 6675 C C . LYS B 1 338 ? 29.562 2.221 -4.562 1 90.19 338 LYS B C 1
ATOM 6677 O O . LYS B 1 338 ? 29.531 2.678 -5.707 1 90.19 338 LYS B O 1
ATOM 6682 N N . HIS B 1 339 ? 28.672 1.411 -4.055 1 92.38 339 HIS B N 1
ATOM 6683 C CA . HIS B 1 339 ? 27.562 0.937 -4.875 1 92.38 339 HIS B CA 1
ATOM 6684 C C . HIS B 1 339 ? 26.219 1.247 -4.219 1 92.38 339 HIS B C 1
ATOM 6686 O O . HIS B 1 339 ? 26 0.899 -3.057 1 92.38 339 HIS B O 1
ATOM 6692 N N . LEU B 1 340 ? 25.375 1.921 -4.922 1 94.69 340 LEU B N 1
ATOM 6693 C CA . LEU B 1 340 ? 24.016 2.215 -4.457 1 94.69 340 LEU B CA 1
ATOM 6694 C C . LEU B 1 340 ? 22.984 1.427 -5.258 1 94.69 340 LEU B C 1
ATOM 6696 O O . LEU B 1 340 ? 22.891 1.576 -6.477 1 94.69 340 LEU B O 1
ATOM 6700 N N . HIS B 1 341 ? 22.297 0.543 -4.59 1 94.56 341 HIS B N 1
ATOM 6701 C CA . HIS B 1 341 ? 21.188 -0.19 -5.199 1 94.56 341 HIS B CA 1
ATOM 6702 C C . HIS B 1 341 ? 19.844 0.269 -4.637 1 94.56 341 HIS B C 1
ATOM 6704 O O . HIS B 1 341 ? 19.594 0.127 -3.439 1 94.56 341 HIS B O 1
ATOM 6710 N N . ILE B 1 342 ? 19.047 0.827 -5.48 1 97 342 ILE B N 1
ATOM 6711 C CA . ILE B 1 342 ? 17.719 1.271 -5.062 1 97 342 ILE B CA 1
ATOM 6712 C C . ILE B 1 342 ? 16.656 0.276 -5.547 1 97 342 ILE B C 1
ATOM 6714 O O . ILE B 1 342 ? 16.609 -0.06 -6.73 1 97 342 ILE B O 1
ATOM 6718 N N . THR B 1 343 ? 15.891 -0.245 -4.664 1 97.38 343 THR B N 1
ATOM 6719 C CA . THR B 1 343 ? 14.758 -1.102 -5.016 1 97.38 343 THR B CA 1
ATOM 6720 C C . THR B 1 343 ? 13.438 -0.438 -4.633 1 97.38 343 THR B C 1
ATOM 6722 O O . THR B 1 343 ? 13.234 -0.065 -3.477 1 97.38 343 THR B O 1
ATOM 6725 N N . MET B 1 344 ? 12.578 -0.298 -5.613 1 97.44 344 MET B N 1
ATOM 6726 C CA . MET B 1 344 ? 11.266 0.306 -5.414 1 97.44 344 MET B CA 1
ATOM 6727 C C . MET B 1 344 ? 10.203 -0.764 -5.184 1 97.44 344 MET B C 1
ATOM 6729 O O . MET B 1 344 ? 10.219 -1.81 -5.836 1 97.44 344 MET B O 1
ATOM 6733 N N . TYR B 1 345 ? 9.312 -0.511 -4.25 1 98.31 345 TYR B N 1
ATOM 6734 C CA . TYR B 1 345 ? 8.219 -1.417 -3.936 1 98.31 345 TYR B CA 1
ATOM 6735 C C . TYR B 1 345 ? 6.887 -0.671 -3.902 1 98.31 345 TYR B C 1
ATOM 6737 O O . TYR B 1 345 ? 6.848 0.524 -3.604 1 98.31 345 TYR B O 1
ATOM 6745 N N . THR B 1 346 ? 5.773 -1.35 -4.234 1 98.25 346 THR B N 1
ATOM 6746 C CA . THR B 1 346 ? 4.457 -0.819 -3.9 1 98.25 346 THR B CA 1
ATOM 6747 C C . THR B 1 346 ? 4.246 -0.797 -2.391 1 98.25 346 THR B C 1
ATOM 6749 O O . THR B 1 346 ? 4.957 -1.48 -1.649 1 98.25 346 THR B O 1
ATOM 6752 N N . ASP B 1 347 ? 3.283 0.021 -1.939 1 98.69 347 ASP B N 1
ATOM 6753 C CA . ASP B 1 347 ? 2.973 0.045 -0.513 1 98.69 347 ASP B CA 1
ATOM 6754 C C . ASP B 1 347 ? 2.42 -1.301 -0.049 1 98.69 347 ASP B C 1
ATOM 6756 O O . ASP B 1 347 ? 2.625 -1.699 1.099 1 98.69 347 ASP B O 1
ATOM 6760 N N . ALA B 1 348 ? 1.733 -2.012 -0.934 1 98.5 348 ALA B N 1
ATOM 6761 C CA . ALA B 1 348 ? 1.194 -3.338 -0.639 1 98.5 348 ALA B CA 1
ATOM 6762 C C . ALA B 1 348 ? 2.309 -4.312 -0.273 1 98.5 348 ALA B C 1
ATOM 6764 O O . ALA B 1 348 ? 2.09 -5.254 0.493 1 98.5 348 ALA B O 1
ATOM 6765 N N . SER B 1 349 ? 3.521 -4.07 -0.712 1 98.38 349 SER B N 1
ATOM 6766 C CA . SER B 1 349 ? 4.645 -4.988 -0.557 1 98.38 349 SER B CA 1
ATOM 6767 C C . SER B 1 349 ? 5.492 -4.625 0.659 1 98.38 349 SER B C 1
ATOM 6769 O O . SER B 1 349 ? 6.695 -4.879 0.68 1 98.38 349 SER B O 1
ATOM 6771 N N . ALA B 1 350 ? 4.863 -4.02 1.63 1 98.75 350 ALA B N 1
ATOM 6772 C CA . ALA B 1 350 ? 5.613 -3.564 2.797 1 98.75 350 ALA B CA 1
ATOM 6773 C C . ALA B 1 350 ? 6.348 -4.723 3.467 1 98.75 350 ALA B C 1
ATOM 6775 O O . ALA B 1 350 ? 7.512 -4.59 3.848 1 98.75 350 ALA B O 1
ATOM 6776 N N . ALA B 1 351 ? 5.715 -5.867 3.604 1 98.62 351 ALA B N 1
ATOM 6777 C CA . ALA B 1 351 ? 6.34 -7.012 4.258 1 98.62 351 ALA B CA 1
ATOM 6778 C C . ALA B 1 351 ? 7.477 -7.574 3.414 1 98.62 351 ALA B C 1
ATOM 6780 O O . ALA B 1 351 ? 8.539 -7.926 3.941 1 98.62 351 ALA B O 1
ATOM 6781 N N . LEU B 1 352 ? 7.262 -7.656 2.111 1 97.75 352 LEU B N 1
ATOM 6782 C CA . LEU B 1 352 ? 8.305 -8.133 1.205 1 97.75 352 LEU B CA 1
ATOM 6783 C C . LEU B 1 352 ? 9.516 -7.207 1.237 1 97.75 352 LEU B C 1
ATOM 6785 O O . LEU B 1 352 ? 10.656 -7.676 1.271 1 97.75 352 LEU B O 1
ATOM 6789 N N . ALA B 1 353 ? 9.281 -5.938 1.231 1 98.56 353 ALA B N 1
ATOM 6790 C CA . ALA B 1 353 ? 10.352 -4.938 1.25 1 98.56 353 ALA B CA 1
ATOM 6791 C C . ALA B 1 353 ? 11.156 -5.02 2.543 1 98.56 353 ALA B C 1
ATOM 6793 O O . ALA B 1 353 ? 12.359 -4.746 2.553 1 98.56 353 ALA B O 1
ATOM 6794 N N . ALA B 1 354 ? 10.5 -5.422 3.627 1 98.75 354 ALA B N 1
ATOM 6795 C CA . ALA B 1 354 ? 11.109 -5.355 4.953 1 98.75 354 ALA B CA 1
ATOM 6796 C C . ALA B 1 354 ? 11.914 -6.617 5.246 1 98.75 354 ALA B C 1
ATOM 6798 O O . ALA B 1 354 ? 12.648 -6.676 6.238 1 98.75 354 ALA B O 1
ATOM 6799 N N . LYS B 1 355 ? 11.75 -7.609 4.398 1 97.69 355 LYS B N 1
ATOM 6800 C CA . LYS B 1 355 ? 12.445 -8.867 4.648 1 97.69 355 LYS B CA 1
ATOM 6801 C C . LYS B 1 355 ? 13.953 -8.656 4.723 1 97.69 355 LYS B C 1
ATOM 6803 O O . LYS B 1 355 ? 14.555 -8.109 3.797 1 97.69 355 LYS B O 1
ATOM 6808 N N . ASP B 1 356 ? 14.602 -8.992 5.809 1 96.81 356 ASP B N 1
ATOM 6809 C CA . ASP B 1 356 ? 16.047 -8.945 6.07 1 96.81 356 ASP B CA 1
ATOM 6810 C C . ASP B 1 356 ? 16.562 -7.512 6.023 1 96.81 356 ASP B C 1
ATOM 6812 O O . ASP B 1 356 ? 17.719 -7.281 5.688 1 96.81 356 ASP B O 1
ATOM 6816 N N . ALA B 1 357 ? 15.742 -6.512 6.152 1 98 357 ALA B N 1
ATOM 6817 C CA . ALA B 1 357 ? 16.203 -5.133 6.266 1 98 357 ALA B CA 1
ATOM 6818 C C . ALA B 1 357 ? 16.922 -4.902 7.594 1 98 357 ALA B C 1
ATOM 6820 O O . ALA B 1 357 ? 16.578 -5.516 8.609 1 98 357 ALA B O 1
ATOM 6821 N N . ASP B 1 358 ? 17.938 -4.074 7.566 1 97.44 358 ASP B N 1
ATOM 6822 C CA . ASP B 1 358 ? 18.672 -3.756 8.781 1 97.44 358 ASP B CA 1
ATOM 6823 C C . ASP B 1 358 ? 17.984 -2.652 9.578 1 97.44 358 ASP B C 1
ATOM 6825 O O . ASP B 1 358 ? 17.938 -2.699 10.812 1 97.44 358 ASP B O 1
ATOM 6829 N N . ILE B 1 359 ? 17.484 -1.685 8.844 1 98.25 359 ILE B N 1
ATOM 6830 C CA . ILE B 1 359 ? 16.938 -0.503 9.492 1 98.25 359 ILE B CA 1
ATOM 6831 C C . ILE B 1 359 ? 15.766 0.039 8.672 1 98.25 359 ILE B C 1
ATOM 6833 O O . ILE B 1 359 ? 15.812 0.047 7.441 1 98.25 359 ILE B O 1
ATOM 6837 N N . VAL B 1 360 ? 14.648 0.356 9.32 1 98.81 360 VAL B N 1
ATOM 6838 C CA . VAL B 1 360 ? 13.539 1.107 8.742 1 98.81 360 VAL B CA 1
ATOM 6839 C C . VAL B 1 360 ? 13.609 2.562 9.195 1 98.81 360 VAL B C 1
ATOM 6841 O O . VAL B 1 360 ? 13.641 2.844 10.398 1 98.81 360 VAL B O 1
ATOM 6844 N N . LEU B 1 361 ? 13.68 3.488 8.234 1 98.69 361 LEU B N 1
ATOM 6845 C CA . LEU B 1 361 ? 13.758 4.918 8.516 1 98.69 361 LEU B CA 1
ATOM 6846 C C . LEU B 1 361 ? 12.406 5.594 8.266 1 98.69 361 LEU B C 1
ATOM 6848 O O . LEU B 1 361 ? 11.859 5.504 7.172 1 98.69 361 LEU B O 1
ATOM 6852 N N . LEU B 1 362 ? 11.922 6.242 9.281 1 98.31 362 LEU B N 1
ATOM 6853 C CA . LEU B 1 362 ? 10.695 7.023 9.156 1 98.31 362 LEU B CA 1
ATOM 6854 C C . LEU B 1 362 ? 10.961 8.5 9.422 1 98.31 362 LEU B C 1
ATOM 6856 O O . LEU B 1 362 ? 11.789 8.844 10.273 1 98.31 362 LEU B O 1
ATOM 6860 N N . GLY B 1 363 ? 10.328 9.328 8.641 1 96.25 363 GLY B N 1
ATOM 6861 C CA . GLY B 1 363 ? 10.211 10.727 9.039 1 96.25 363 GLY B CA 1
ATOM 6862 C C . GLY B 1 363 ? 9.086 10.969 10.031 1 96.25 363 GLY B C 1
ATOM 6863 O O . GLY B 1 363 ? 8.547 10.023 10.602 1 96.25 363 GLY B O 1
ATOM 6864 N N . ALA B 1 364 ? 8.828 12.219 10.297 1 94.81 364 ALA B N 1
ATOM 6865 C CA . ALA B 1 364 ? 7.723 12.609 11.172 1 94.81 364 ALA B CA 1
ATOM 6866 C C . ALA B 1 364 ? 7.145 13.961 10.758 1 94.81 364 ALA B C 1
ATOM 6868 O O . ALA B 1 364 ? 7.891 14.898 10.461 1 94.81 364 ALA B O 1
ATOM 6869 N N . ASP B 1 365 ? 5.887 13.969 10.641 1 91.94 365 ASP B N 1
ATOM 6870 C CA . ASP B 1 365 ? 5.195 15.242 10.453 1 91.94 365 ASP B CA 1
ATOM 6871 C C . ASP B 1 365 ? 4.793 15.852 11.789 1 91.94 365 ASP B C 1
ATOM 6873 O O . ASP B 1 365 ? 4.68 17.078 11.914 1 91.94 365 ASP B O 1
ATOM 6877 N N . ARG B 1 366 ? 4.535 14.961 12.711 1 92.62 366 ARG B N 1
ATOM 6878 C CA . ARG B 1 366 ? 4.184 15.32 14.086 1 92.62 366 ARG B CA 1
ATOM 6879 C C . ARG B 1 366 ? 4.566 14.203 15.055 1 92.62 366 ARG B C 1
ATOM 6881 O O . ARG B 1 366 ? 4.512 13.023 14.703 1 92.62 366 ARG B O 1
ATOM 6888 N N . ILE B 1 367 ? 5.012 14.602 16.188 1 93.69 367 ILE B N 1
ATOM 6889 C CA . ILE B 1 367 ? 5.32 13.656 17.266 1 93.69 367 ILE B CA 1
ATOM 6890 C C . ILE B 1 367 ? 4.469 13.969 18.484 1 93.69 367 ILE B C 1
ATOM 6892 O O . ILE B 1 367 ? 4.48 15.094 18.984 1 93.69 367 ILE B O 1
ATOM 6896 N N . SER B 1 368 ? 3.689 13.047 18.906 1 92.06 368 SER B N 1
ATOM 6897 C CA . SER B 1 368 ? 2.803 13.18 20.047 1 92.06 368 SER B CA 1
ATOM 6898 C C . SER B 1 368 ? 3.266 12.305 21.203 1 92.06 368 SER B C 1
ATOM 6900 O O . SER B 1 368 ? 3.707 11.172 21 1 92.06 368 SER B O 1
ATOM 6902 N N . ALA B 1 369 ? 3.158 12.859 22.406 1 88.94 369 ALA B N 1
ATOM 6903 C CA . ALA B 1 369 ? 3.545 12.094 23.594 1 88.94 369 ALA B CA 1
ATOM 6904 C C . ALA B 1 369 ? 2.578 10.945 23.844 1 88.94 369 ALA B C 1
ATOM 6906 O O . ALA B 1 369 ? 2.945 9.938 24.469 1 88.94 369 ALA B O 1
ATOM 6907 N N . THR B 1 370 ? 1.396 11.062 23.328 1 88.19 370 THR B N 1
ATOM 6908 C CA . THR B 1 370 ? 0.38 10.07 23.656 1 88.19 370 THR B CA 1
ATOM 6909 C C . THR B 1 370 ? 0.066 9.195 22.438 1 88.19 370 THR B C 1
ATOM 6911 O O . THR B 1 370 ? -0.215 8.008 22.578 1 88.19 370 THR B O 1
ATOM 6914 N N . ARG B 1 371 ? 0.124 9.734 21.266 1 91.25 371 ARG B N 1
ATOM 6915 C CA . ARG B 1 371 ? -0.329 9 20.094 1 91.25 371 ARG B CA 1
ATOM 6916 C C . ARG B 1 371 ? 0.845 8.352 19.375 1 91.25 371 ARG B C 1
ATOM 6918 O O . ARG B 1 371 ? 0.686 7.309 18.734 1 91.25 371 ARG B O 1
ATOM 6925 N N . GLY B 1 372 ? 2.02 8.977 19.438 1 94.25 372 GLY B N 1
ATOM 6926 C CA . GLY B 1 372 ? 3.189 8.438 18.766 1 94.25 372 GLY B CA 1
ATOM 6927 C C . GLY B 1 372 ? 3.715 9.336 17.656 1 94.25 372 GLY B C 1
ATOM 6928 O O . GLY B 1 372 ? 3.787 10.555 17.828 1 94.25 372 GLY B O 1
ATOM 6929 N N . VAL B 1 373 ? 4.164 8.75 16.562 1 95.75 373 VAL B N 1
ATOM 6930 C CA . VAL B 1 373 ? 4.75 9.484 15.438 1 95.75 373 VAL B CA 1
ATOM 6931 C C . VAL B 1 373 ? 3.768 9.516 14.273 1 95.75 373 VAL B C 1
ATOM 6933 O O . VAL B 1 373 ? 3.346 8.469 13.773 1 95.75 373 VAL B O 1
ATOM 6936 N N . SER B 1 374 ? 3.355 10.711 13.93 1 96.12 374 SER B N 1
ATOM 6937 C CA . SER B 1 374 ? 2.535 10.875 12.734 1 96.12 374 SER B CA 1
ATOM 6938 C C . SER B 1 374 ? 3.4 11 11.484 1 96.12 374 SER B C 1
ATOM 6940 O O . SER B 1 374 ? 4.25 11.891 11.398 1 96.12 374 SER B O 1
ATOM 6942 N N . ASN B 1 375 ? 3.281 10.125 10.594 1 96.44 375 ASN B N 1
ATOM 6943 C CA . ASN B 1 375 ? 3.996 10.094 9.32 1 96.44 375 ASN B CA 1
ATOM 6944 C C . ASN B 1 375 ? 3.092 9.641 8.18 1 96.44 375 ASN B C 1
ATOM 6946 O O . ASN B 1 375 ? 1.893 9.43 8.383 1 96.44 375 ASN B O 1
ATOM 6950 N N . LYS B 1 376 ? 3.648 9.656 6.992 1 96.44 376 LYS B N 1
ATOM 6951 C CA . LYS B 1 376 ? 2.912 9.273 5.793 1 96.44 376 LYS B CA 1
ATOM 6952 C C . LYS B 1 376 ? 2.131 7.98 6.016 1 96.44 376 LYS B C 1
ATOM 6954 O O . LYS B 1 376 ? 2.631 7.047 6.645 1 96.44 376 LYS B O 1
ATOM 6959 N N . THR B 1 377 ? 0.859 8.023 5.578 1 97.5 377 THR B N 1
ATOM 6960 C CA . THR B 1 377 ? 0.069 6.801 5.59 1 97.5 377 THR B CA 1
ATOM 6961 C C . THR B 1 377 ? 0.842 5.652 4.945 1 97.5 377 THR B C 1
ATOM 6963 O O . THR B 1 377 ? 1.451 5.824 3.889 1 97.5 377 THR B O 1
ATOM 6966 N N . GLY B 1 378 ? 0.839 4.438 5.539 1 98.5 378 GLY B N 1
ATOM 6967 C CA . GLY B 1 378 ? 1.659 3.299 5.152 1 98.5 378 GLY B CA 1
ATOM 6968 C C . GLY B 1 378 ? 2.773 3.006 6.141 1 98.5 378 GLY B C 1
ATOM 6969 O O . GLY B 1 378 ? 3.367 1.927 6.109 1 98.5 378 GLY B O 1
ATOM 6970 N N . SER B 1 379 ? 3.027 3.982 7.023 1 98.75 379 SER B N 1
ATOM 6971 C CA . SER B 1 379 ? 4.09 3.818 8.008 1 98.75 379 SER B CA 1
ATOM 6972 C C . SER B 1 379 ? 3.746 2.721 9.016 1 98.75 379 SER B C 1
ATOM 6974 O O . SER B 1 379 ? 4.598 1.899 9.359 1 98.75 379 SER B O 1
ATOM 6976 N N . LEU B 1 380 ? 2.5 2.725 9.516 1 98.81 380 LEU B N 1
ATOM 6977 C CA . LEU B 1 380 ? 2.125 1.721 10.508 1 98.81 380 LEU B CA 1
ATOM 6978 C C . LEU B 1 380 ? 2.143 0.323 9.898 1 98.81 380 LEU B C 1
ATOM 6980 O O . LEU B 1 380 ? 2.758 -0.592 10.453 1 98.81 380 LEU B O 1
ATOM 6984 N N . PRO B 1 381 ? 1.481 0.124 8.695 1 98.81 381 PRO B N 1
ATOM 6985 C CA . PRO B 1 381 ? 1.602 -1.194 8.07 1 98.81 381 PRO B CA 1
ATOM 6986 C C . PRO B 1 381 ? 3.053 -1.604 7.832 1 98.81 381 PRO B C 1
ATOM 6988 O O . PRO B 1 381 ? 3.396 -2.781 7.977 1 98.81 381 PRO B O 1
ATOM 6991 N N . LEU B 1 382 ? 3.91 -0.667 7.473 1 98.88 382 LEU B N 1
ATOM 6992 C CA . LEU B 1 382 ? 5.32 -0.953 7.238 1 98.88 382 LEU B CA 1
ATOM 6993 C C . LEU B 1 382 ? 5.996 -1.438 8.516 1 98.88 382 LEU B C 1
ATOM 6995 O O . LEU B 1 382 ? 6.688 -2.459 8.508 1 98.88 382 LEU B O 1
ATOM 6999 N N . VAL B 1 383 ? 5.797 -0.721 9.602 1 98.88 383 VAL B N 1
ATOM 7000 C CA . VAL B 1 383 ? 6.449 -1.057 10.859 1 98.88 383 VAL B CA 1
ATOM 7001 C C . VAL B 1 383 ? 5.945 -2.41 11.359 1 98.88 383 VAL B C 1
ATOM 7003 O O . VAL B 1 383 ? 6.734 -3.248 11.797 1 98.88 383 VAL B O 1
ATOM 7006 N N . LEU B 1 384 ? 4.609 -2.613 11.297 1 98.81 384 LEU B N 1
ATOM 7007 C CA . LEU B 1 384 ? 4.031 -3.893 11.695 1 98.81 384 LEU B CA 1
ATOM 7008 C C . LEU B 1 384 ? 4.609 -5.031 10.859 1 98.81 384 LEU B C 1
ATOM 7010 O O . LEU B 1 384 ? 4.973 -6.082 11.398 1 98.81 384 LEU B O 1
ATOM 7014 N N . SER B 1 385 ? 4.711 -4.84 9.562 1 98.81 385 SER B N 1
ATOM 7015 C CA . SER B 1 385 ? 5.258 -5.84 8.656 1 98.81 385 SER B CA 1
ATOM 7016 C C . SER B 1 385 ? 6.727 -6.121 8.969 1 98.81 385 SER B C 1
ATOM 7018 O O . SER B 1 385 ? 7.141 -7.281 9.031 1 98.81 385 SER B O 1
ATOM 7020 N N . ALA B 1 386 ? 7.492 -5.051 9.109 1 98.81 386 ALA B N 1
ATOM 7021 C CA . ALA B 1 386 ? 8.922 -5.176 9.367 1 98.81 386 ALA B CA 1
ATOM 7022 C C . ALA B 1 386 ? 9.188 -5.984 10.633 1 98.81 386 ALA B C 1
ATOM 7024 O O . ALA B 1 386 ? 10.008 -6.902 10.633 1 98.81 386 ALA B O 1
ATOM 7025 N N . LYS B 1 387 ? 8.492 -5.66 11.68 1 98.31 387 LYS B N 1
ATOM 7026 C CA . LYS B 1 387 ? 8.688 -6.344 12.953 1 98.31 387 LYS B CA 1
ATOM 7027 C C . LYS B 1 387 ? 8.273 -7.809 12.859 1 98.31 387 LYS B C 1
ATOM 7029 O O . LYS B 1 387 ? 8.836 -8.664 13.547 1 98.31 387 LYS B O 1
ATOM 7034 N N . HIS B 1 388 ? 7.316 -8.07 12.016 1 98.19 388 HIS B N 1
ATOM 7035 C CA . HIS B 1 388 ? 6.848 -9.438 11.852 1 98.19 388 HIS B CA 1
ATOM 7036 C C . HIS B 1 388 ? 7.844 -10.273 11.055 1 98.19 388 HIS B C 1
ATOM 7038 O O . HIS B 1 388 ? 8.195 -11.383 11.461 1 98.19 388 HIS B O 1
ATOM 7044 N N . VAL B 1 389 ? 8.359 -9.758 9.93 1 98.06 389 VAL B N 1
ATOM 7045 C CA . VAL B 1 389 ? 9.148 -10.57 9.016 1 98.06 389 VAL B CA 1
ATOM 7046 C C . VAL B 1 389 ? 10.625 -10.5 9.391 1 98.06 389 VAL B C 1
ATOM 7048 O O . VAL B 1 389 ? 11.398 -11.406 9.07 1 98.06 389 VAL B O 1
ATOM 7051 N N . THR B 1 390 ? 11.062 -9.414 9.953 1 98.06 390 THR B N 1
ATOM 7052 C CA . THR B 1 390 ? 12.43 -9.195 10.406 1 98.06 390 THR B CA 1
ATOM 7053 C C . THR B 1 390 ? 12.453 -8.695 11.852 1 98.06 390 THR B C 1
ATOM 7055 O O . THR B 1 390 ? 12.695 -7.516 12.109 1 98.06 390 THR B O 1
ATOM 7058 N N . PRO B 1 391 ? 12.328 -9.562 12.82 1 96.5 391 PRO B N 1
ATOM 7059 C CA . PRO B 1 391 ? 12.148 -9.172 14.219 1 96.5 391 PRO B CA 1
ATOM 7060 C C . PRO B 1 391 ? 13.312 -8.336 14.758 1 96.5 391 PRO B C 1
ATOM 7062 O O . PRO B 1 391 ? 13.125 -7.52 15.656 1 96.5 391 PRO B O 1
ATOM 7065 N N . ASP B 1 392 ? 14.531 -8.414 14.188 1 96 392 ASP B N 1
ATOM 7066 C CA . ASP B 1 392 ? 15.703 -7.703 14.688 1 96 392 ASP B CA 1
ATOM 7067 C C . ASP B 1 392 ? 15.867 -6.359 13.977 1 96 392 ASP B C 1
ATOM 7069 O O . ASP B 1 392 ? 16.828 -5.637 14.234 1 96 392 ASP B O 1
ATOM 7073 N N . VAL B 1 393 ? 14.945 -6.02 13.117 1 97.94 393 VAL B N 1
ATOM 7074 C CA . VAL B 1 393 ? 15.047 -4.777 12.359 1 97.94 393 VAL B CA 1
ATOM 7075 C C . VAL B 1 393 ? 14.984 -3.586 13.312 1 97.94 393 VAL B C 1
ATOM 7077 O O . VAL B 1 393 ? 14.273 -3.631 14.32 1 97.94 393 VAL B O 1
ATOM 7080 N N . ARG B 1 394 ? 15.734 -2.518 13.078 1 97.88 394 ARG B N 1
ATOM 7081 C CA . ARG B 1 394 ? 15.672 -1.285 13.852 1 97.88 394 ARG B CA 1
ATOM 7082 C C . ARG B 1 394 ? 14.711 -0.283 13.227 1 97.88 394 ARG B C 1
ATOM 7084 O O . ARG B 1 394 ? 14.867 0.087 12.062 1 97.88 394 ARG B O 1
ATOM 7091 N N . ILE B 1 395 ? 13.703 0.066 14.008 1 98.38 395 ILE B N 1
ATOM 7092 C CA . ILE B 1 395 ? 12.789 1.119 13.578 1 98.38 395 ILE B CA 1
ATOM 7093 C C . ILE B 1 395 ? 13.273 2.469 14.109 1 98.38 395 ILE B C 1
ATOM 7095 O O . ILE B 1 395 ? 13.234 2.717 15.312 1 98.38 395 ILE B O 1
ATOM 7099 N N . VAL B 1 396 ? 13.656 3.395 13.18 1 98 396 VAL B N 1
ATOM 7100 C CA . VAL B 1 396 ? 14.289 4.645 13.586 1 98 396 VAL B CA 1
ATOM 7101 C C . VAL B 1 396 ? 13.539 5.824 12.977 1 98 396 VAL B C 1
ATOM 7103 O O . VAL B 1 396 ? 13.195 5.809 11.789 1 98 396 VAL B O 1
ATOM 7106 N N . VAL B 1 397 ? 13.219 6.781 13.789 1 97.5 397 VAL B N 1
ATOM 7107 C CA . VAL B 1 397 ? 12.602 8.016 13.32 1 97.5 397 VAL B CA 1
ATOM 7108 C C . VAL B 1 397 ? 13.641 9.133 13.273 1 97.5 397 VAL B C 1
ATOM 7110 O O . VAL B 1 397 ? 14.352 9.375 14.258 1 97.5 397 VAL B O 1
ATOM 7113 N N . LEU B 1 398 ? 13.82 9.734 12.109 1 96.56 398 LEU B N 1
ATOM 7114 C CA . LEU B 1 398 ? 14.68 10.891 11.914 1 96.56 398 LEU B CA 1
ATOM 7115 C C . LEU B 1 398 ? 13.859 12.172 11.844 1 96.56 398 LEU B C 1
ATOM 7117 O O . LEU B 1 398 ? 13.078 12.367 10.906 1 96.56 398 LEU B O 1
ATOM 7121 N N . SER B 1 399 ? 13.977 12.992 12.82 1 92.94 399 SER B N 1
ATOM 7122 C CA . SER B 1 399 ? 13.164 14.211 12.828 1 92.94 399 SER B CA 1
ATOM 7123 C C . SER B 1 399 ? 13.75 15.258 13.773 1 92.94 399 SER B C 1
ATOM 7125 O O . SER B 1 399 ? 14.43 14.914 14.742 1 92.94 399 SER B O 1
ATOM 7127 N N . ASP B 1 400 ? 13.445 16.5 13.438 1 91.12 400 ASP B N 1
ATOM 7128 C CA . ASP B 1 400 ? 13.75 17.594 14.352 1 91.12 400 ASP B CA 1
ATOM 7129 C C . ASP B 1 400 ? 12.805 17.578 15.555 1 91.12 400 ASP B C 1
ATOM 7131 O O . ASP B 1 400 ? 11.648 17.172 15.438 1 91.12 400 ASP B O 1
ATOM 7135 N N . MET B 1 401 ? 13.242 18.109 16.625 1 88.88 401 MET B N 1
ATOM 7136 C CA . MET B 1 401 ? 12.461 18.172 17.859 1 88.88 401 MET B CA 1
ATOM 7137 C C . MET B 1 401 ? 11.305 19.156 17.719 1 88.88 401 MET B C 1
ATOM 7139 O O . MET B 1 401 ? 10.336 19.094 18.484 1 88.88 401 MET B O 1
ATOM 7143 N N . GLU B 1 402 ? 11.445 19.984 16.781 1 90.19 402 GLU B N 1
ATOM 7144 C CA . GLU B 1 402 ? 10.406 20.984 16.594 1 90.19 402 GLU B CA 1
ATOM 7145 C C . GLU B 1 402 ? 9.086 20.344 16.172 1 90.19 402 GLU B C 1
ATOM 7147 O O . GLU B 1 402 ? 8.039 21 16.203 1 90.19 402 GLU B O 1
ATOM 7152 N N . LYS B 1 403 ? 9.117 19.062 15.82 1 92.25 403 LYS B N 1
ATOM 7153 C CA . LYS B 1 403 ? 7.906 18.391 15.352 1 92.25 403 LYS B CA 1
ATOM 7154 C C . LYS B 1 403 ? 7.121 17.812 16.516 1 92.25 403 LYS B C 1
ATOM 7156 O O . LYS B 1 403 ? 6.047 17.234 16.328 1 92.25 403 LYS B O 1
ATOM 7161 N N . VAL B 1 404 ? 7.609 17.938 17.688 1 92.12 404 VAL B N 1
ATOM 7162 C CA . VAL B 1 404 ? 6.879 17.516 18.875 1 92.12 404 VAL B CA 1
ATOM 7163 C C . VAL B 1 404 ? 5.695 18.453 19.125 1 92.12 404 VAL B C 1
ATOM 7165 O O . VAL B 1 404 ? 5.852 19.672 19.109 1 92.12 404 VAL B O 1
ATOM 7168 N N . ASN B 1 405 ? 4.555 17.891 19.266 1 92.06 405 ASN B N 1
ATOM 7169 C CA . ASN B 1 405 ? 3.354 18.672 19.562 1 92.06 405 ASN B CA 1
ATOM 7170 C C . ASN B 1 405 ? 3.137 18.812 21.062 1 92.06 405 ASN B C 1
ATOM 7172 O O . ASN B 1 405 ? 3.502 17.922 21.828 1 92.06 405 ASN B O 1
ATOM 7176 N N . GLY B 1 406 ? 2.604 19.953 21.422 1 89.19 406 GLY B N 1
ATOM 7177 C CA . GLY B 1 406 ? 2.283 20.188 22.828 1 89.19 406 GLY B CA 1
ATOM 7178 C C . GLY B 1 406 ? 0.991 19.516 23.25 1 89.19 406 GLY B C 1
ATOM 7179 O O . GLY B 1 406 ? 0.078 19.344 22.438 1 89.19 406 GLY B O 1
ATOM 7180 N N . PHE B 1 407 ? 1.013 19.25 24.578 1 81.06 407 PHE B N 1
ATOM 7181 C CA . PHE B 1 407 ? -0.238 18.766 25.141 1 81.06 407 PHE B CA 1
ATOM 7182 C C . PHE B 1 407 ? -1.323 19.828 25.047 1 81.06 407 PHE B C 1
ATOM 7184 O O . PHE B 1 407 ? -1.097 20.984 25.406 1 81.06 407 PHE B O 1
ATOM 7191 N N . ALA B 1 408 ? -2.502 19.547 24.578 1 66.25 408 ALA B N 1
ATOM 7192 C CA . ALA B 1 408 ? -3.607 20.5 24.484 1 66.25 408 ALA B CA 1
ATOM 7193 C C . ALA B 1 408 ? -3.201 21.734 23.688 1 66.25 408 ALA B C 1
ATOM 7195 O O . ALA B 1 408 ? -3.615 22.859 24.016 1 66.25 408 ALA B O 1
ATOM 7196 N N . GLY B 1 409 ? -2.322 21.609 22.844 1 67.69 409 GLY B N 1
ATOM 7197 C CA . GLY B 1 409 ? -1.902 22.734 22.016 1 67.69 409 GLY B CA 1
ATOM 7198 C C . GLY B 1 409 ? -2.932 23.109 20.969 1 67.69 409 GLY B C 1
ATOM 7199 O O . GLY B 1 409 ? -4.117 22.812 21.125 1 67.69 409 GLY B O 1
ATOM 7200 N N . VAL B 1 410 ? -2.5 23.953 20.078 1 81.56 410 VAL B N 1
ATOM 7201 C CA . VAL B 1 410 ? -3.338 24.469 19 1 81.56 410 VAL B CA 1
ATOM 7202 C C . VAL B 1 410 ? -3.684 23.344 18.031 1 81.56 410 VAL B C 1
ATOM 7204 O O . VAL B 1 410 ? -4.789 23.312 17.484 1 81.56 410 VAL B O 1
ATOM 7207 N N . ILE B 1 411 ? -2.732 22.453 18 1 86.75 411 ILE B N 1
ATOM 7208 C CA . ILE B 1 411 ? -2.859 21.344 17.047 1 86.75 411 ILE B CA 1
ATOM 7209 C C . ILE B 1 411 ? -3.562 20.172 17.734 1 86.75 411 ILE B C 1
ATOM 7211 O O . ILE B 1 411 ? -3.133 19.703 18.781 1 86.75 411 ILE B O 1
ATOM 7215 N N . ASP B 1 412 ? -4.613 19.734 17.094 1 83.25 412 ASP B N 1
ATOM 7216 C CA . ASP B 1 412 ? -5.398 18.609 17.594 1 83.25 412 ASP B CA 1
ATOM 7217 C C . ASP B 1 412 ? -4.914 17.297 17 1 83.25 412 ASP B C 1
ATOM 7219 O O . ASP B 1 412 ? -5.109 17.031 15.812 1 83.25 412 ASP B O 1
ATOM 7223 N N . ASP B 1 413 ? -4.387 16.438 17.859 1 84.44 413 ASP B N 1
ATOM 7224 C CA . ASP B 1 413 ? -3.83 15.156 17.406 1 84.44 413 ASP B CA 1
ATOM 7225 C C . ASP B 1 413 ? -4.93 14.219 16.922 1 84.44 413 ASP B C 1
ATOM 7227 O O . ASP B 1 413 ? -4.648 13.227 16.25 1 84.44 413 ASP B O 1
ATOM 7231 N N . GLU B 1 414 ? -6.18 14.5 17.172 1 78.88 414 GLU B N 1
ATOM 7232 C CA . GLU B 1 414 ? -7.281 13.617 16.797 1 78.88 414 GLU B CA 1
ATOM 7233 C C . GLU B 1 414 ? -7.812 13.945 15.398 1 78.88 414 GLU B C 1
ATOM 7235 O O . GLU B 1 414 ? -8.508 13.141 14.789 1 78.88 414 GLU B O 1
ATOM 7240 N N . LEU B 1 415 ? -7.461 15.086 14.984 1 79.31 415 LEU B N 1
ATOM 7241 C CA . LEU B 1 415 ? -7.992 15.516 13.695 1 79.31 415 LEU B CA 1
ATOM 7242 C C . LEU B 1 415 ? -7.242 14.852 12.547 1 79.31 415 LEU B C 1
ATOM 7244 O O . LEU B 1 415 ? -6.016 14.734 12.586 1 79.31 415 LEU B O 1
ATOM 7248 N N . THR B 1 416 ? -8.07 14.289 11.617 1 80.62 416 THR B N 1
ATOM 7249 C CA . THR B 1 416 ? -7.508 13.68 10.414 1 80.62 416 THR B CA 1
ATOM 7250 C C . THR B 1 416 ? -7.754 14.555 9.195 1 80.62 416 THR B C 1
ATOM 7252 O O . THR B 1 416 ? -8.844 15.109 9.031 1 80.62 416 THR B O 1
ATOM 7255 N N . GLU B 1 417 ? -6.723 14.742 8.414 1 82.06 417 GLU B N 1
ATOM 7256 C CA . GLU B 1 417 ? -6.828 15.523 7.18 1 82.06 417 GLU B CA 1
ATOM 7257 C C . GLU B 1 417 ? -7.285 14.648 6.016 1 82.06 417 GLU B C 1
ATOM 7259 O O . GLU B 1 417 ? -6.699 13.594 5.758 1 82.06 417 GLU B O 1
ATOM 7264 N N . GLY B 1 418 ? -8.398 14.984 5.414 1 84.88 418 GLY B N 1
ATOM 7265 C CA . GLY B 1 418 ? -8.805 14.383 4.156 1 84.88 418 GLY B CA 1
ATOM 7266 C C . GLY B 1 418 ? -8.367 15.188 2.941 1 84.88 418 GLY B C 1
ATOM 7267 O O . GLY B 1 418 ? -8.32 16.422 2.988 1 84.88 418 GLY B O 1
ATOM 7268 N N . ASN B 1 419 ? -7.984 14.523 1.866 1 86.75 419 ASN B N 1
ATOM 7269 C CA . ASN B 1 419 ? -7.48 15.18 0.668 1 86.75 419 ASN B CA 1
ATOM 7270 C C . ASN B 1 419 ? -8.289 14.797 -0.567 1 86.75 419 ASN B C 1
ATOM 7272 O O . ASN B 1 419 ? -9.25 14.031 -0.472 1 86.75 419 ASN B O 1
ATOM 7276 N N . ASP B 1 420 ? -7.988 15.406 -1.68 1 83.44 420 ASP B N 1
ATOM 7277 C CA . ASP B 1 420 ? -8.734 15.203 -2.918 1 83.44 420 ASP B CA 1
ATOM 7278 C C . ASP B 1 420 ? -8.742 13.734 -3.322 1 83.44 420 ASP B C 1
ATOM 7280 O O . ASP B 1 420 ? -7.691 13.156 -3.6 1 83.44 420 ASP B O 1
ATOM 7284 N N . PRO B 1 421 ? -9.938 13.102 -3.416 1 87 421 PRO B N 1
ATOM 7285 C CA . PRO B 1 421 ? -10.047 11.688 -3.801 1 87 421 PRO B CA 1
ATOM 7286 C C . PRO B 1 421 ? -9.414 11.398 -5.16 1 87 421 PRO B C 1
ATOM 7288 O O . PRO B 1 421 ? -8.984 10.273 -5.414 1 87 421 PRO B O 1
ATOM 7291 N N . PHE B 1 422 ? -9.25 12.344 -6.008 1 86.62 422 PHE B N 1
ATOM 7292 C CA . PHE B 1 422 ? -8.75 12.148 -7.367 1 86.62 422 PHE B CA 1
ATOM 7293 C C . PHE B 1 422 ? -7.254 11.875 -7.363 1 86.62 422 PHE B C 1
ATOM 7295 O O . PHE B 1 422 ? -6.719 11.297 -8.312 1 86.62 422 PHE B O 1
ATOM 7302 N N . GLU B 1 423 ? -6.59 12.281 -6.281 1 89.38 423 GLU B N 1
ATOM 7303 C CA . GLU B 1 423 ? -5.176 11.93 -6.152 1 89.38 423 GLU B CA 1
ATOM 7304 C C . GLU B 1 423 ? -4.988 10.422 -6.09 1 89.38 423 GLU B C 1
ATOM 7306 O O . GLU B 1 423 ? -3.926 9.906 -6.445 1 89.38 423 GLU B O 1
ATOM 7311 N N . VAL B 1 424 ? -6.078 9.758 -5.684 1 93.06 424 VAL B N 1
ATOM 7312 C CA . VAL B 1 424 ? -6.047 8.305 -5.582 1 93.06 424 VAL B CA 1
ATOM 7313 C C . VAL B 1 424 ? -6.688 7.68 -6.82 1 93.06 424 VAL B C 1
ATOM 7315 O O . VAL B 1 424 ? -6.074 6.855 -7.496 1 93.06 424 VAL B O 1
ATOM 7318 N N . ALA B 1 425 ? -7.82 8.148 -7.254 1 91.12 425 ALA B N 1
ATOM 7319 C CA . ALA B 1 425 ? -8.664 7.516 -8.273 1 91.12 425 ALA B CA 1
ATOM 7320 C C . ALA B 1 425 ? -8.094 7.742 -9.672 1 91.12 425 ALA B C 1
ATOM 7322 O O . ALA B 1 425 ? -8.359 6.965 -10.586 1 91.12 425 ALA B O 1
ATOM 7323 N N . SER B 1 426 ? -7.355 8.836 -9.844 1 87.69 426 SER B N 1
ATOM 7324 C CA . SER B 1 426 ? -6.848 9.156 -11.172 1 87.69 426 SER B CA 1
ATOM 7325 C C . SER B 1 426 ? -5.945 8.055 -11.703 1 87.69 426 SER B C 1
ATOM 7327 O O . SER B 1 426 ? -5.93 7.777 -12.906 1 87.69 426 SER B O 1
ATOM 7329 N N . ALA B 1 427 ? -5.234 7.453 -10.805 1 90.44 427 ALA B N 1
ATOM 7330 C CA . ALA B 1 427 ? -4.312 6.395 -11.211 1 90.44 427 ALA B CA 1
ATOM 7331 C C . ALA B 1 427 ? -5.074 5.184 -11.75 1 90.44 427 ALA B C 1
ATOM 7333 O O . ALA B 1 427 ? -4.582 4.48 -12.633 1 90.44 427 ALA B O 1
ATOM 7334 N N . TRP B 1 428 ? -6.293 4.938 -11.211 1 92.62 428 TRP B N 1
ATOM 7335 C CA . TRP B 1 428 ? -7.102 3.824 -11.695 1 92.62 428 TRP B CA 1
ATOM 7336 C C . TRP B 1 428 ? -7.488 4.023 -13.156 1 92.62 428 TRP B C 1
ATOM 7338 O O . TRP B 1 428 ? -7.387 3.098 -13.969 1 92.62 428 TRP B O 1
ATOM 7348 N N . SER B 1 429 ? -7.879 5.242 -13.461 1 87.88 429 SER B N 1
ATOM 7349 C CA . SER B 1 429 ? -8.305 5.586 -14.812 1 87.88 429 SER B CA 1
ATOM 7350 C C . SER B 1 429 ? -7.133 5.52 -15.789 1 87.88 429 SER B C 1
ATOM 7352 O O . SER B 1 429 ? -7.27 4.992 -16.891 1 87.88 429 SER B O 1
ATOM 7354 N N . SER B 1 430 ? -6.031 6.031 -15.375 1 87.5 430 SER B N 1
ATOM 7355 C CA . SER B 1 430 ? -4.855 6.078 -16.234 1 87.5 430 SER B CA 1
ATOM 7356 C C . SER B 1 430 ? -4.348 4.676 -16.562 1 87.5 430 SER B C 1
ATOM 7358 O O . SER B 1 430 ? -3.799 4.438 -17.641 1 87.5 430 SER B O 1
ATOM 7360 N N . ASP B 1 431 ? -4.535 3.748 -15.633 1 87.62 431 ASP B N 1
ATOM 7361 C CA . ASP B 1 431 ? -4.062 2.381 -15.82 1 87.62 431 ASP B CA 1
ATOM 7362 C C . ASP B 1 431 ? -5.09 1.539 -16.578 1 87.62 431 ASP B C 1
ATOM 7364 O O . ASP B 1 431 ? -4.852 0.362 -16.844 1 87.62 431 ASP B O 1
ATOM 7368 N N . GLY B 1 432 ? -6.223 2.033 -16.859 1 86 432 GLY B N 1
ATOM 7369 C CA . GLY B 1 432 ? -7.227 1.355 -17.672 1 86 432 GLY B CA 1
ATOM 7370 C C . GLY B 1 432 ? -7.992 0.297 -16.906 1 86 432 GLY B C 1
ATOM 7371 O O . GLY B 1 432 ? -8.312 -0.762 -17.438 1 86 432 GLY B O 1
ATOM 7372 N N . VAL B 1 433 ? -8.211 0.562 -15.656 1 88.44 433 VAL B N 1
ATOM 7373 C CA . VAL B 1 433 ? -8.969 -0.382 -14.844 1 88.44 433 VAL B CA 1
ATOM 7374 C C . VAL B 1 433 ? -10.383 -0.53 -15.398 1 88.44 433 VAL B C 1
ATOM 7376 O O . VAL B 1 433 ? -11.031 0.464 -15.727 1 88.44 433 VAL B O 1
ATOM 7379 N N . LYS B 1 434 ? -10.812 -1.708 -15.422 1 83.19 434 LYS B N 1
ATOM 7380 C CA . LYS B 1 434 ? -12.125 -2.006 -15.977 1 83.19 434 LYS B CA 1
ATOM 7381 C C . LYS B 1 434 ? -13.234 -1.51 -15.055 1 83.19 434 LYS B C 1
ATOM 7383 O O . LYS B 1 434 ? -13.156 -1.678 -13.836 1 83.19 434 LYS B O 1
ATOM 7388 N N . GLY B 1 435 ? -14.242 -0.814 -15.656 1 84.94 435 GLY B N 1
ATOM 7389 C CA . GLY B 1 435 ? -15.445 -0.407 -14.938 1 84.94 435 GLY B CA 1
ATOM 7390 C C . GLY B 1 435 ? -15.219 0.791 -14.031 1 84.94 435 GLY B C 1
ATOM 7391 O O . GLY B 1 435 ? -16.047 1.087 -13.172 1 84.94 435 GLY B O 1
ATOM 7392 N N . ILE B 1 436 ? -14.102 1.466 -14.266 1 86.56 436 ILE B N 1
ATOM 7393 C CA . ILE B 1 436 ? -13.727 2.562 -13.375 1 86.56 436 ILE B CA 1
ATOM 7394 C C . ILE B 1 436 ? -14.797 3.656 -13.438 1 86.56 436 ILE B C 1
ATOM 7396 O O . ILE B 1 436 ? -15.023 4.359 -12.445 1 86.56 436 ILE B O 1
ATOM 7400 N N . GLN B 1 437 ? -15.43 3.693 -14.531 1 87.12 437 GLN B N 1
ATOM 7401 C CA . GLN B 1 437 ? -16.453 4.715 -14.719 1 87.12 437 GLN B CA 1
ATOM 7402 C C . GLN B 1 437 ? -17.609 4.527 -13.727 1 87.12 437 GLN B C 1
ATOM 7404 O O . GLN B 1 437 ? -18.219 5.5 -13.297 1 87.12 437 GLN B O 1
ATOM 7409 N N . VAL B 1 438 ? -17.828 3.314 -13.398 1 88.69 438 VAL B N 1
ATOM 7410 C CA . VAL B 1 438 ? -18.891 2.994 -12.445 1 88.69 438 VAL B CA 1
ATOM 7411 C C . VAL B 1 438 ? -18.547 3.562 -11.078 1 88.69 438 VAL B C 1
ATOM 7413 O O . VAL B 1 438 ? -19.406 4.121 -10.391 1 88.69 438 VAL B O 1
ATOM 7416 N N . LEU B 1 439 ? -17.344 3.441 -10.68 1 88.81 439 LEU B N 1
ATOM 7417 C CA . LEU B 1 439 ? -16.891 3.967 -9.391 1 88.81 439 LEU B CA 1
ATOM 7418 C C . LEU B 1 439 ? -16.891 5.492 -9.398 1 88.81 439 LEU B C 1
ATOM 7420 O O . LEU B 1 439 ? -17.344 6.121 -8.438 1 88.81 439 LEU B O 1
ATOM 7424 N N . GLU B 1 440 ? -16.391 6.012 -10.523 1 82.81 440 GLU B N 1
ATOM 7425 C CA . GLU B 1 440 ? -16.344 7.465 -10.648 1 82.81 440 GLU B CA 1
ATOM 7426 C C . GLU B 1 440 ? -17.75 8.07 -10.555 1 82.81 440 GLU B C 1
ATOM 7428 O O . GLU B 1 440 ? -17.938 9.094 -9.891 1 82.81 440 GLU B O 1
ATOM 7433 N N . LYS B 1 441 ? -18.641 7.418 -11.227 1 81.69 441 LYS B N 1
ATOM 7434 C CA . LYS B 1 441 ? -20.031 7.859 -11.148 1 81.69 441 LYS B CA 1
ATOM 7435 C C . LYS B 1 441 ? -20.578 7.703 -9.742 1 81.69 441 LYS B C 1
ATOM 7437 O O . LYS B 1 441 ? -21.344 8.547 -9.266 1 81.69 441 LYS B O 1
ATOM 7442 N N . GLY B 1 442 ? -20.172 6.66 -9.133 1 80.38 442 GLY B N 1
ATOM 7443 C CA . GLY B 1 442 ? -20.594 6.418 -7.762 1 80.38 442 GLY B CA 1
ATOM 7444 C C . GLY B 1 442 ? -20.109 7.48 -6.789 1 80.38 442 GLY B C 1
ATOM 7445 O O . GLY B 1 442 ? -20.844 7.859 -5.867 1 80.38 442 GLY B O 1
ATOM 7446 N N . VAL B 1 443 ? -18.938 7.914 -7.023 1 76.44 443 VAL B N 1
ATOM 7447 C CA . VAL B 1 443 ? -18.359 8.961 -6.176 1 76.44 443 VAL B CA 1
ATOM 7448 C C . VAL B 1 443 ? -19.141 10.258 -6.367 1 76.44 443 VAL B C 1
ATOM 7450 O O . VAL B 1 443 ? -19.422 10.969 -5.398 1 76.44 443 VAL B O 1
ATOM 7453 N N . ARG B 1 444 ? -19.594 10.438 -7.602 1 69.44 444 ARG B N 1
ATOM 7454 C CA . ARG B 1 444 ? -20.312 11.664 -7.93 1 69.44 444 ARG B CA 1
ATOM 7455 C C . ARG B 1 444 ? -21.75 11.617 -7.418 1 69.44 444 ARG B C 1
ATOM 7457 O O . ARG B 1 444 ? -22.281 12.625 -6.938 1 69.44 444 ARG B O 1
ATOM 7464 N N . GLU B 1 445 ? -22.344 10.414 -7.547 1 63.84 445 GLU B N 1
ATOM 7465 C CA . GLU B 1 445 ? -23.75 10.25 -7.211 1 63.84 445 GLU B CA 1
ATOM 7466 C C . GLU B 1 445 ? -23.953 10.133 -5.703 1 63.84 445 GLU B C 1
ATOM 7468 O O . GLU B 1 445 ? -25.062 10.273 -5.207 1 63.84 445 GLU B O 1
ATOM 7473 N N . SER B 1 446 ? -23.031 9.562 -5.07 1 60.31 446 SER B N 1
ATOM 7474 C CA . SER B 1 446 ? -23.156 9.438 -3.621 1 60.31 446 SER B CA 1
ATOM 7475 C C . SER B 1 446 ? -23.734 10.703 -3 1 60.31 446 SER B C 1
ATOM 7477 O O . SER B 1 446 ? -24.141 10.703 -1.834 1 60.31 446 SER B O 1
ATOM 7479 N N . LYS B 1 447 ? -24.109 11.594 -3.912 1 53.06 447 LYS B N 1
ATOM 7480 C CA . LYS B 1 447 ? -24.531 12.945 -3.543 1 53.06 447 LYS B CA 1
ATOM 7481 C C . LYS B 1 447 ? -26.047 13.055 -3.49 1 53.06 447 LYS B C 1
ATOM 7483 O O . LYS B 1 447 ? -26.594 14.023 -2.949 1 53.06 447 LYS B O 1
ATOM 7488 N N . SER B 1 448 ? -26.672 11.977 -4.02 1 54.72 448 SER B N 1
ATOM 7489 C CA . SER B 1 448 ? -28.125 12.109 -4.086 1 54.72 448 SER B CA 1
ATOM 7490 C C . SER B 1 448 ? -28.812 11.18 -3.086 1 54.72 448 SER B C 1
ATOM 7492 O O . SER B 1 448 ? -28.406 10.031 -2.914 1 54.72 448 SER B O 1
ATOM 7494 N N . GLU B 1 449 ? -29.531 11.672 -2.088 1 55.72 449 GLU B N 1
ATOM 7495 C CA . GLU B 1 449 ? -30.281 10.969 -1.055 1 55.72 449 GLU B CA 1
ATOM 7496 C C . GLU B 1 449 ? -31.109 9.828 -1.65 1 55.72 449 GLU B C 1
ATOM 7498 O O . GLU B 1 449 ? -31.516 8.906 -0.937 1 55.72 449 GLU B O 1
ATOM 7503 N N . GLN B 1 450 ? -31.297 9.812 -2.924 1 61.41 450 GLN B N 1
ATOM 7504 C CA . GLN B 1 450 ? -32.25 8.844 -3.473 1 61.41 450 GLN B CA 1
ATOM 7505 C C . GLN B 1 450 ? -31.531 7.539 -3.842 1 61.41 450 GLN B C 1
ATOM 7507 O O . GLN B 1 450 ? -32.188 6.512 -4.027 1 61.41 450 GLN B O 1
ATOM 7512 N N . GLU B 1 451 ? -30.188 7.57 -3.533 1 74.56 451 GLU B N 1
ATOM 7513 C CA . GLU B 1 451 ? -29.531 6.348 -3.982 1 74.56 451 GLU B CA 1
ATOM 7514 C C . GLU B 1 451 ? -29.172 5.445 -2.803 1 74.56 451 GLU B C 1
ATOM 7516 O O . GLU B 1 451 ? -28.812 5.93 -1.729 1 74.56 451 GLU B O 1
ATOM 7521 N N . ASN B 1 452 ? -29.453 4.262 -2.938 1 86.12 452 ASN B N 1
ATOM 7522 C CA . ASN B 1 452 ? -29.203 3.287 -1.883 1 86.12 452 ASN B CA 1
ATOM 7523 C C . ASN B 1 452 ? -27.781 2.752 -1.942 1 86.12 452 ASN B C 1
ATOM 7525 O O . ASN B 1 452 ? -27.453 1.753 -1.298 1 86.12 452 ASN B O 1
ATOM 7529 N N . SER B 1 453 ? -26.906 3.41 -2.82 1 89.06 453 SER B N 1
ATOM 7530 C CA . SER B 1 453 ? -25.5 3.053 -2.875 1 89.06 453 SER B CA 1
ATOM 7531 C C . SER B 1 453 ? -24.609 4.297 -2.939 1 89.06 453 SER B C 1
ATOM 7533 O O . SER B 1 453 ? -25.047 5.344 -3.43 1 89.06 453 SER B O 1
ATOM 7535 N N . SER B 1 454 ? -23.422 4.184 -2.369 1 88.69 454 SER B N 1
ATOM 7536 C CA . SER B 1 454 ? -22.469 5.281 -2.406 1 88.69 454 SER B CA 1
ATOM 7537 C C . SER B 1 454 ? -21.031 4.762 -2.486 1 88.69 454 SER B C 1
ATOM 7539 O O . SER B 1 454 ? -20.75 3.625 -2.09 1 88.69 454 SER B O 1
ATOM 7541 N N . VAL B 1 455 ? -20.25 5.523 -3.102 1 91.88 455 VAL B N 1
ATOM 7542 C CA . VAL B 1 455 ? -18.828 5.211 -3.199 1 91.88 455 VAL B CA 1
ATOM 7543 C C . VAL B 1 455 ? -18 6.359 -2.625 1 91.88 455 VAL B C 1
ATOM 7545 O O . VAL B 1 455 ? -18.234 7.523 -2.953 1 91.88 455 VAL B O 1
ATOM 7548 N N . THR B 1 456 ? -17.141 6.082 -1.693 1 91.81 456 THR B N 1
ATOM 7549 C CA . THR B 1 456 ? -16.188 7.039 -1.139 1 91.81 456 THR B CA 1
ATOM 7550 C C . THR B 1 456 ? -14.75 6.586 -1.397 1 91.81 456 THR B C 1
ATOM 7552 O O . THR B 1 456 ? -14.438 5.398 -1.3 1 91.81 456 THR B O 1
ATOM 7555 N N . VAL B 1 457 ? -13.922 7.5 -1.838 1 93.44 457 VAL B N 1
ATOM 7556 C CA . VAL B 1 457 ? -12.492 7.246 -1.959 1 93.44 457 VAL B CA 1
ATOM 7557 C C . VAL B 1 457 ? -11.742 7.98 -0.85 1 93.44 457 VAL B C 1
ATOM 7559 O O . VAL B 1 457 ? -11.695 9.211 -0.835 1 93.44 457 VAL B O 1
ATOM 7562 N N . GLU B 1 458 ? -11.18 7.223 0.061 1 95 458 GLU B N 1
ATOM 7563 C CA . GLU B 1 458 ? -10.43 7.812 1.171 1 95 458 GLU B CA 1
ATOM 7564 C C . GLU B 1 458 ? -9.031 8.227 0.737 1 95 458 GLU B C 1
ATOM 7566 O O . GLU B 1 458 ? -8.312 7.441 0.108 1 95 458 GLU B O 1
ATOM 7571 N N . ASN B 1 459 ? -8.695 9.422 0.995 1 94.06 459 ASN B N 1
ATOM 7572 C CA . ASN B 1 459 ? -7.367 9.977 0.72 1 94.06 459 ASN B CA 1
ATOM 7573 C C . ASN B 1 459 ? -6.773 10.648 1.952 1 94.06 459 ASN B C 1
ATOM 7575 O O . ASN B 1 459 ? -6.883 11.867 2.107 1 94.06 459 ASN B O 1
ATOM 7579 N N . THR B 1 460 ? -6.125 9.836 2.754 1 93.88 460 THR B N 1
ATOM 7580 C CA . THR B 1 460 ? -5.492 10.297 3.986 1 93.88 460 THR B CA 1
ATOM 7581 C C . THR B 1 460 ? -3.971 10.242 3.863 1 93.88 460 THR B C 1
ATOM 7583 O O . THR B 1 460 ? -3.408 9.219 3.471 1 93.88 460 THR B O 1
ATOM 7586 N N . TYR B 1 461 ? -3.268 11.297 4.262 1 93.88 461 TYR B N 1
ATOM 7587 C CA . TYR B 1 461 ? -1.826 11.406 4.062 1 93.88 461 TYR B CA 1
ATOM 7588 C C . TYR B 1 461 ? -1.067 10.805 5.242 1 93.88 461 TYR B C 1
ATOM 7590 O O . TYR B 1 461 ? 0.043 10.297 5.078 1 93.88 461 TYR B O 1
ATOM 7598 N N . PHE B 1 462 ? -1.654 10.875 6.434 1 94.88 462 PHE B N 1
ATOM 7599 C CA . PHE B 1 462 ? -0.835 10.594 7.605 1 94.88 462 PHE B CA 1
ATOM 7600 C C . PHE B 1 462 ? -1.521 9.57 8.508 1 94.88 462 PHE B C 1
ATOM 7602 O O . PHE B 1 462 ? -2.748 9.453 8.5 1 94.88 462 PHE B O 1
ATOM 7609 N N . GLU B 1 463 ? -0.788 8.875 9.195 1 96.56 463 GLU B N 1
ATOM 7610 C CA . GLU B 1 463 ? -1.255 7.957 10.227 1 96.56 463 GLU B CA 1
ATOM 7611 C C . GLU B 1 463 ? -0.267 7.883 11.391 1 96.56 463 GLU B C 1
ATOM 7613 O O . GLU B 1 463 ? 0.839 8.422 11.305 1 96.56 463 GLU B O 1
ATOM 7618 N N . TRP B 1 464 ? -0.692 7.336 12.484 1 96.62 464 TRP B N 1
ATOM 7619 C CA . TRP B 1 464 ? 0.117 7.305 13.703 1 96.62 464 TRP B CA 1
ATOM 7620 C C . TRP B 1 464 ? 0.834 5.969 13.844 1 96.62 464 TRP B C 1
ATOM 7622 O O . TRP B 1 464 ? 0.251 4.914 13.578 1 96.62 464 TRP B O 1
ATOM 7632 N N . VAL B 1 465 ? 2.08 5.934 14.164 1 97.81 465 VAL B N 1
ATOM 7633 C CA . VAL B 1 465 ? 2.854 4.789 14.625 1 97.81 465 VAL B CA 1
ATOM 7634 C C . VAL B 1 465 ? 3.1 4.902 16.125 1 97.81 465 VAL B C 1
ATOM 7636 O O . VAL B 1 465 ? 3.701 5.875 16.594 1 97.81 465 VAL B O 1
ATOM 7639 N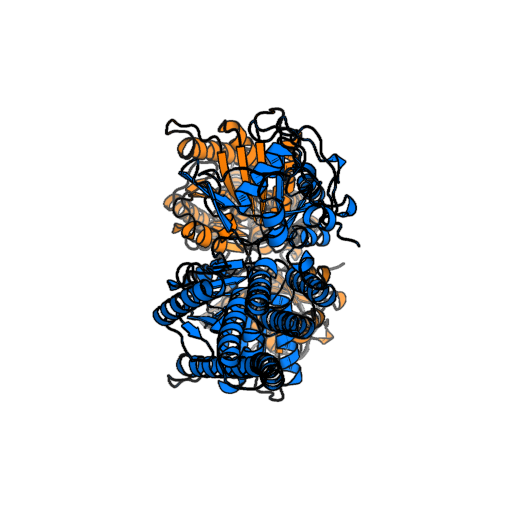 N . PRO B 1 466 ? 2.676 3.967 16.891 1 96.44 466 PRO B N 1
ATOM 7640 C CA . PRO B 1 466 ? 2.857 4.035 18.344 1 96.44 466 PRO B CA 1
ATOM 7641 C C . PRO B 1 466 ? 4.324 4.172 18.75 1 96.44 466 PRO B C 1
ATOM 7643 O O . PRO B 1 466 ? 5.199 3.578 18.125 1 96.44 466 PRO B O 1
ATOM 7646 N N . LEU B 1 467 ? 4.539 4.859 19.891 1 93.62 467 LEU B N 1
ATOM 7647 C CA . LEU B 1 467 ? 5.887 5.168 20.344 1 93.62 467 LEU B CA 1
ATOM 7648 C C . LEU B 1 467 ? 6.648 3.895 20.688 1 93.62 467 LEU B C 1
ATOM 7650 O O . LEU B 1 467 ? 7.863 3.82 20.5 1 93.62 467 LEU B O 1
ATOM 7654 N N . ASP B 1 468 ? 5.977 2.92 21.188 1 94 468 ASP B N 1
ATOM 7655 C CA . ASP B 1 468 ? 6.621 1.7 21.672 1 94 468 ASP B CA 1
ATOM 7656 C C . ASP B 1 468 ? 7.152 0.87 20.5 1 94 468 ASP B C 1
ATOM 7658 O O . ASP B 1 468 ? 7.938 -0.057 20.688 1 94 468 ASP B O 1
ATOM 7662 N N . MET B 1 469 ? 6.746 1.217 19.281 1 96.5 469 MET B N 1
ATOM 7663 C CA . MET B 1 469 ? 7.215 0.472 18.125 1 96.5 469 MET B CA 1
ATOM 7664 C C . MET B 1 469 ? 8.469 1.11 17.531 1 96.5 469 MET B C 1
ATOM 7666 O O . MET B 1 469 ? 9.094 0.547 16.641 1 96.5 469 MET B O 1
ATOM 7670 N N . VAL B 1 470 ? 8.836 2.236 18.016 1 96.5 470 VAL B N 1
ATOM 7671 C CA . VAL B 1 470 ? 10.008 2.965 17.547 1 96.5 470 VAL B CA 1
ATOM 7672 C C . VAL B 1 470 ? 11.211 2.645 18.422 1 96.5 470 VAL B C 1
ATOM 7674 O O . VAL B 1 470 ? 11.141 2.793 19.656 1 96.5 470 VAL B O 1
ATOM 7677 N N . ASP B 1 471 ? 12.266 2.23 17.859 1 96 471 ASP B N 1
ATOM 7678 C CA . ASP B 1 471 ? 13.438 1.825 18.625 1 96 471 ASP B CA 1
ATOM 7679 C C . ASP B 1 471 ? 14.297 3.033 19 1 96 471 ASP B C 1
ATOM 7681 O O . ASP B 1 471 ? 14.969 3.027 20.031 1 96 471 ASP B O 1
ATOM 7685 N N . ALA B 1 472 ? 14.336 4.031 18.125 1 95.5 472 ALA B N 1
ATOM 7686 C CA . ALA B 1 472 ? 15.133 5.219 18.406 1 95.5 472 ALA B CA 1
ATOM 7687 C C . ALA B 1 472 ? 14.555 6.449 17.719 1 95.5 472 ALA B C 1
ATOM 7689 O O . ALA B 1 472 ? 14.086 6.363 16.578 1 95.5 472 ALA B O 1
ATOM 7690 N N . PHE B 1 473 ? 14.586 7.527 18.422 1 95.19 473 PHE B N 1
ATOM 7691 C CA . PHE B 1 473 ? 14.289 8.852 17.875 1 95.19 473 PHE B CA 1
ATOM 7692 C C . PHE B 1 473 ? 15.562 9.672 17.734 1 95.19 473 PHE B C 1
ATOM 7694 O O . PHE B 1 473 ? 16.172 10.07 18.719 1 95.19 473 PHE B O 1
ATOM 7701 N N . ILE B 1 474 ? 15.906 9.922 16.5 1 96.69 474 ILE B N 1
ATOM 7702 C CA . ILE B 1 474 ? 17.141 10.664 16.25 1 96.69 474 ILE B CA 1
ATOM 7703 C C . ILE B 1 474 ? 16.812 12.117 15.906 1 96.69 474 ILE B C 1
ATOM 7705 O O . ILE B 1 474 ? 16.062 12.383 14.969 1 96.69 474 ILE B O 1
ATOM 7709 N N . CYS B 1 475 ? 17.312 13.023 16.625 1 94.56 475 CYS B N 1
ATOM 7710 C CA . CYS B 1 475 ? 17.125 14.453 16.406 1 94.56 475 CYS B CA 1
ATOM 7711 C C . CYS B 1 475 ? 18.438 15.203 16.531 1 94.56 475 CYS B C 1
ATOM 7713 O O . CYS B 1 475 ? 19.5 14.594 16.531 1 94.56 475 CYS B O 1
ATOM 7715 N N . GLU B 1 476 ? 18.375 16.516 16.5 1 92.69 476 GLU B N 1
ATOM 7716 C CA . GLU B 1 476 ? 19.562 17.344 16.516 1 92.69 476 GLU B CA 1
ATOM 7717 C C . GLU B 1 476 ? 20.297 17.266 17.844 1 92.69 476 GLU B C 1
ATOM 7719 O O . GLU B 1 476 ? 21.484 17.594 17.938 1 92.69 476 GLU B O 1
ATOM 7724 N N . GLU B 1 477 ? 19.625 16.766 18.875 1 90.31 477 GLU B N 1
ATOM 7725 C CA . GLU B 1 477 ? 20.234 16.641 20.203 1 90.31 477 GLU B CA 1
ATOM 7726 C C . GLU B 1 477 ? 20.719 15.227 20.453 1 90.31 477 GLU B C 1
ATOM 7728 O O . GLU B 1 477 ? 21.203 14.922 21.547 1 90.31 477 GLU B O 1
ATOM 7733 N N . GLY B 1 478 ? 20.594 14.383 19.453 1 92.38 478 GLY B N 1
ATOM 7734 C CA . GLY B 1 478 ? 20.969 12.984 19.609 1 92.38 478 GLY B CA 1
ATOM 7735 C C . GLY B 1 478 ? 19.766 12.047 19.609 1 92.38 478 GLY B C 1
ATOM 7736 O O . GLY B 1 478 ? 18.844 12.227 18.812 1 92.38 478 GLY B O 1
ATOM 7737 N N . ILE B 1 479 ? 19.891 10.953 20.406 1 91.19 479 ILE B N 1
ATOM 7738 C CA . ILE B 1 479 ? 18.797 9.992 20.516 1 91.19 479 ILE B CA 1
ATOM 7739 C C . ILE B 1 479 ? 17.828 10.43 21.609 1 91.19 479 ILE B C 1
ATOM 7741 O O . ILE B 1 479 ? 18.234 10.602 22.766 1 91.19 479 ILE B O 1
ATOM 7745 N N . LEU B 1 480 ? 16.641 10.648 21.156 1 87.5 480 LEU B N 1
ATOM 7746 C CA . LEU B 1 480 ? 15.633 11.141 22.094 1 87.5 480 LEU B CA 1
ATOM 7747 C C . LEU B 1 480 ? 14.969 9.992 22.844 1 87.5 480 LEU B C 1
ATOM 7749 O O . LEU B 1 480 ? 14.641 8.969 22.25 1 87.5 480 LEU B O 1
ATOM 7753 N N . GLU B 1 481 ? 14.766 10.148 24.094 1 84.06 481 GLU B N 1
ATOM 7754 C CA . GLU B 1 481 ? 14.031 9.195 24.922 1 84.06 481 GLU B CA 1
ATOM 7755 C C . GLU B 1 481 ? 12.555 9.578 25.031 1 84.06 481 GLU B C 1
ATOM 7757 O O . GLU B 1 481 ? 12.195 10.742 24.812 1 84.06 481 GLU B O 1
ATOM 7762 N N . LYS B 1 482 ? 11.727 8.617 25.344 1 85.44 482 LYS B N 1
ATOM 7763 C CA . LYS B 1 482 ? 10.281 8.836 25.453 1 85.44 482 LYS B CA 1
ATOM 7764 C C . LYS B 1 482 ? 9.977 9.898 26.5 1 85.44 482 LYS B C 1
ATOM 7766 O O . LYS B 1 482 ? 9.094 10.734 26.297 1 85.44 482 LYS B O 1
ATOM 7771 N N . ASP B 1 483 ? 10.711 9.93 27.5 1 87.75 483 ASP B N 1
ATOM 7772 C CA . ASP B 1 483 ? 10.492 10.883 28.578 1 87.75 483 ASP B CA 1
ATOM 7773 C C . ASP B 1 483 ? 10.781 12.312 28.125 1 87.75 483 ASP B C 1
ATOM 7775 O O . ASP B 1 483 ? 10.109 13.25 28.547 1 87.75 483 ASP B O 1
ATOM 7779 N N . SER B 1 484 ? 11.75 12.414 27.297 1 89.12 484 SER B N 1
ATOM 7780 C CA . SER B 1 484 ? 12.102 13.727 26.766 1 89.12 484 SER B CA 1
ATOM 7781 C C . SER B 1 484 ? 10.992 14.281 25.891 1 89.12 484 SER B C 1
ATOM 7783 O O . SER B 1 484 ? 10.742 15.492 25.875 1 89.12 484 SER B O 1
ATOM 7785 N N . ILE B 1 485 ? 10.359 13.398 25.172 1 89.81 485 ILE B N 1
ATOM 7786 C CA . ILE B 1 485 ? 9.25 13.797 24.328 1 89.81 485 ILE B CA 1
ATOM 7787 C C . ILE B 1 485 ? 8.094 14.305 25.188 1 89.81 485 ILE B C 1
ATOM 7789 O O . ILE B 1 485 ? 7.492 15.336 24.891 1 89.81 485 ILE B O 1
ATOM 7793 N N . GLN B 1 486 ? 7.848 13.664 26.266 1 89.88 486 GLN B N 1
ATOM 7794 C CA . GLN B 1 486 ? 6.773 14.031 27.188 1 89.88 486 GLN B CA 1
ATOM 7795 C C . GLN B 1 486 ? 7.043 15.391 27.828 1 89.88 486 GLN B C 1
ATOM 7797 O O . GLN B 1 486 ? 6.141 16.219 27.938 1 89.88 486 GLN B O 1
ATOM 7802 N N . GLU B 1 487 ? 8.25 15.539 28.25 1 91.62 487 GLU B N 1
ATOM 7803 C CA . GLU B 1 487 ? 8.625 16.797 28.875 1 91.62 487 GLU B CA 1
ATOM 7804 C C . GLU B 1 487 ? 8.516 17.969 27.906 1 91.62 487 GLU B C 1
ATOM 7806 O O . GLU B 1 487 ? 7.992 19.031 28.266 1 91.62 487 GLU B O 1
ATOM 7811 N N . LYS B 1 488 ? 9.023 17.734 26.75 1 90.25 488 LYS B N 1
ATOM 7812 C CA . LYS B 1 488 ? 8.938 18.781 25.734 1 90.25 488 LYS B CA 1
ATOM 7813 C C . LYS B 1 488 ? 7.488 19.094 25.391 1 90.25 488 LYS B C 1
ATOM 7815 O O . LYS B 1 488 ? 7.133 20.266 25.219 1 90.25 488 LYS B O 1
ATOM 7820 N N . SER B 1 489 ? 6.699 18.094 25.266 1 91.38 489 SER B N 1
ATOM 7821 C CA . SER B 1 489 ? 5.281 18.266 24.969 1 91.38 489 SER B CA 1
ATOM 7822 C C . SER B 1 489 ? 4.586 19.094 26.047 1 91.38 489 SER B C 1
ATOM 7824 O O . SER B 1 489 ? 3.756 19.953 25.734 1 91.38 489 SER B O 1
ATOM 7826 N N . ARG B 1 490 ? 4.91 18.859 27.25 1 92.12 490 ARG B N 1
ATOM 7827 C CA . ARG B 1 490 ? 4.324 19.578 28.375 1 92.12 490 ARG B CA 1
ATOM 7828 C C . ARG B 1 490 ? 4.703 21.062 28.328 1 92.12 490 ARG B C 1
ATOM 7830 O O . ARG B 1 490 ? 3.84 21.922 28.453 1 92.12 490 ARG B O 1
ATOM 7837 N N . LYS B 1 491 ? 5.957 21.297 28.125 1 92.12 491 LYS B N 1
ATOM 7838 C CA . LYS B 1 491 ? 6.441 22.672 28.078 1 92.12 491 LYS B CA 1
ATOM 7839 C C . LYS B 1 491 ? 5.797 23.438 26.922 1 92.12 491 LYS B C 1
ATOM 7841 O O . LYS B 1 491 ? 5.457 24.609 27.078 1 92.12 491 LYS B O 1
ATOM 7846 N N . LEU B 1 492 ? 5.68 22.766 25.859 1 91.94 492 LEU B N 1
ATOM 7847 C CA . LEU B 1 492 ? 5.066 23.391 24.688 1 91.94 492 LEU B CA 1
ATOM 7848 C C . LEU B 1 492 ? 3.592 23.688 24.938 1 91.94 492 LEU B C 1
ATOM 7850 O O . LEU B 1 492 ? 3.078 24.719 24.5 1 91.94 492 LEU B O 1
ATOM 7854 N N . GLY B 1 493 ? 2.957 22.781 25.594 1 91.25 493 GLY B N 1
ATOM 7855 C CA . GLY B 1 493 ? 1.573 23.031 25.969 1 91.25 493 GLY B CA 1
ATOM 7856 C C . GLY B 1 493 ? 1.402 24.266 26.844 1 91.25 493 GLY B C 1
ATOM 7857 O O . GLY B 1 493 ? 0.475 25.047 26.656 1 91.25 493 GLY B O 1
ATOM 7858 N N . GLU B 1 494 ? 2.281 24.422 27.75 1 93.12 494 GLU B N 1
ATOM 7859 C CA . GLU B 1 494 ? 2.256 25.578 28.641 1 93.12 494 GLU B CA 1
ATOM 7860 C C . GLU B 1 494 ? 2.508 26.875 27.875 1 93.12 494 GLU B C 1
ATOM 7862 O O . GLU B 1 494 ? 1.849 27.891 28.125 1 93.12 494 GLU B O 1
ATOM 7867 N N . ARG B 1 495 ? 3.42 26.766 27.016 1 92.88 495 ARG B N 1
ATOM 7868 C CA . ARG B 1 495 ? 3.74 27.953 26.219 1 92.88 495 ARG B CA 1
ATOM 7869 C C . ARG B 1 495 ? 2.576 28.328 25.312 1 92.88 495 ARG B C 1
ATOM 7871 O O . ARG B 1 495 ? 2.277 29.516 25.141 1 92.88 495 ARG B O 1
ATOM 7878 N N . ALA B 1 496 ? 2.021 27.344 24.672 1 94.19 496 ALA B N 1
ATOM 7879 C CA . ALA B 1 496 ? 0.865 27.594 23.812 1 94.19 496 ALA B CA 1
ATOM 7880 C C . ALA B 1 496 ? -0.267 28.25 24.609 1 94.19 496 ALA B C 1
ATOM 7882 O O . ALA B 1 496 ? -0.92 29.172 24.125 1 94.19 496 ALA B O 1
ATOM 7883 N N . ASP B 1 497 ? -0.482 27.766 25.781 1 92.94 497 ASP B N 1
ATOM 7884 C CA . ASP B 1 497 ? -1.52 28.344 26.641 1 92.94 497 ASP B CA 1
ATOM 7885 C C . ASP B 1 497 ? -1.188 29.781 27.031 1 92.94 497 ASP B C 1
ATOM 7887 O O . ASP B 1 497 ? -2.074 30.625 27.078 1 92.94 497 ASP B O 1
ATOM 7891 N N . ARG B 1 498 ? 0.01 30 27.297 1 94.06 498 ARG B N 1
ATOM 7892 C CA . ARG B 1 498 ? 0.455 31.328 27.688 1 94.06 498 ARG B CA 1
ATOM 7893 C C . ARG B 1 498 ? 0.188 32.344 26.578 1 94.06 498 ARG B C 1
ATOM 7895 O O . ARG B 1 498 ? -0.279 33.438 26.844 1 94.06 498 ARG B O 1
ATOM 7902 N N . TYR B 1 499 ? 0.445 31.953 25.359 1 95.25 499 TYR B N 1
ATOM 7903 C CA . TYR B 1 499 ? 0.41 32.938 24.297 1 95.25 499 TYR B CA 1
ATOM 7904 C C . TYR B 1 499 ? -0.946 32.938 23.594 1 95.25 499 TYR B C 1
ATOM 7906 O O . TYR B 1 499 ? -1.354 33.969 23.031 1 95.25 499 TYR B O 1
ATOM 7914 N N . PHE B 1 500 ? -1.645 31.812 23.688 1 95 500 PHE B N 1
ATOM 7915 C CA . PHE B 1 500 ? -2.881 31.766 22.906 1 95 500 PHE B CA 1
ATOM 7916 C C . PHE B 1 500 ? -4.086 31.578 23.828 1 95 500 PHE B C 1
ATOM 7918 O O . PHE B 1 500 ? -5.227 31.75 23.406 1 95 500 PHE B O 1
ATOM 7925 N N . GLY B 1 501 ? -3.885 31.188 25.031 1 90.06 501 GLY B N 1
ATOM 7926 C CA . GLY B 1 501 ? -4.977 30.859 25.938 1 90.06 501 GLY B CA 1
ATOM 7927 C C . GLY B 1 501 ? -5.938 32 26.172 1 90.06 501 GLY B C 1
ATOM 7928 O O . GLY B 1 501 ? -7.152 31.797 26.25 1 90.06 501 GLY B O 1
ATOM 7929 N N . ASN B 1 502 ? -5.41 33.188 26.266 1 87.69 502 ASN B N 1
ATOM 7930 C CA . ASN B 1 502 ? -6.242 34.344 26.641 1 87.69 502 ASN B CA 1
ATOM 7931 C C . ASN B 1 502 ? -6.641 35.156 25.422 1 87.69 502 ASN B C 1
ATOM 7933 O O . ASN B 1 502 ? -7.055 36.312 25.547 1 87.69 502 ASN B O 1
ATOM 7937 N N . LEU B 1 503 ? -6.43 34.562 24.297 1 89.5 503 LEU B N 1
ATOM 7938 C CA . LEU B 1 503 ? -6.867 35.25 23.094 1 89.5 503 LEU B CA 1
ATOM 7939 C C . LEU B 1 503 ? -8.375 35.125 22.906 1 89.5 503 LEU B C 1
ATOM 7941 O O . LEU B 1 503 ? -8.953 34.094 23.188 1 89.5 503 LEU B O 1
#

Sequence (1006 aa):
MRALTKCISFFSHIKITFHHLAPISGSIDPDDSDPLAAAWRELCEETSLTASDLSFWRTGKPFTFSDPSIGREWTVHPFAFRLKDPAEGGQGEEAIRTDWEHEEWQWYDPRTVLEDESLNTVPRLQDSLRRVWFEGITNERAGRALATGLERLRADHESGAHELTAIALTIFRDFIVYTQNHLDAEWWEMIRMAAWHLIKNGRESMGAATQNAILSVLAEIEEIMEQKTGTEQKWDRILALIDFHLRNRADTAQQVKQSFISYLQSHFSSGGAQKDRLTMLTISSSSTIRDSILEAYDALGIQTLELRVLESRPLFEGASLASSILSTFKSQSKSPDKHLHITMYTDASAALAAKDADIVLLGADRISATRGVSNKTGSLPLVLSAKHVTPDVRIVVLSDMEKVNGFAGVIDDELTEGNDPFEVASAWSSDGVKGIQVLEKGVRESKSEQENSSVTVENTYFEWVPLDMVDAFICEEGILEKDSIQEKSRKLGERADRYFGNLMRALTKCISFFSHIKITFHHLAPISGSIDPDDSDPLAAAWRELCEETSLTASDLSFWRTGKPFTFSDPSIGREWTVHPFAFRLKDPAEGGQGEEAIRTDWEHEEWQWYDPRTVLEDESLNTVPRLQDSLRRVWFEGITNERAGRALATGLERLRADHESGAHELTAIALTIFRDFIVYTQNHLDAEWWEMIRMAAWHLIKNGRESMGAATQNAILSVLAEIEEIMEQKTGTEQKWDRILALIDFHLRNRADTAQQVKQSFISYLQSHFSSGGAQKDRLTMLTISSSSTIRDSILEAYDALGIQTLELRVLESRPLFEGASLASSILSTFKSQSKSPDKHLHITMYTDASAALAAKDADIVLLGADRISATRGVSNKTGSLPLVLSAKHVTPDVRIVVLSDMEKVNGFAGVIDDELTEGNDPFEVASAWSSDGVKGIQVLEKGVRESKSEQENSSVTVENTYFEWVPLDMVDAFICEEGILEKDSIQEKSRKLGERADRYFGNL

Solvent-accessible surface area (backbone atoms only — not comparable to full-atom values): 52649 Å² total; per-residue (Å²): 132,81,75,70,65,43,48,64,31,27,22,34,50,50,88,84,53,70,86,17,46,22,60,84,73,77,75,76,49,90,83,40,88,43,68,67,52,25,50,52,50,41,40,26,69,41,25,60,41,46,77,66,31,36,41,87,66,31,68,17,69,54,48,72,50,70,42,74,92,72,72,45,77,46,75,48,76,33,70,37,59,41,76,27,46,56,92,73,66,11,60,42,75,77,49,61,46,68,35,86,46,37,81,55,75,53,78,44,58,58,66,52,62,66,66,40,79,81,58,57,54,43,90,63,49,54,58,40,46,47,36,41,42,49,46,74,77,44,58,68,69,24,15,49,44,45,52,53,40,31,50,50,44,54,67,50,83,80,64,46,38,71,57,48,27,53,52,51,52,51,36,52,50,50,30,51,64,59,61,69,75,63,96,46,72,67,46,54,52,50,51,41,51,52,49,49,44,52,26,54,46,14,40,44,85,33,16,24,29,32,40,45,54,49,51,53,50,52,54,52,42,52,53,51,69,69,44,96,64,56,70,69,59,43,51,54,48,47,55,49,50,54,52,45,56,61,57,48,52,61,54,43,55,53,34,26,38,51,32,45,38,52,50,49,41,66,73,61,47,62,90,72,76,66,49,52,61,49,36,41,32,38,52,36,54,39,62,65,56,62,69,26,52,63,60,35,47,62,72,67,69,41,36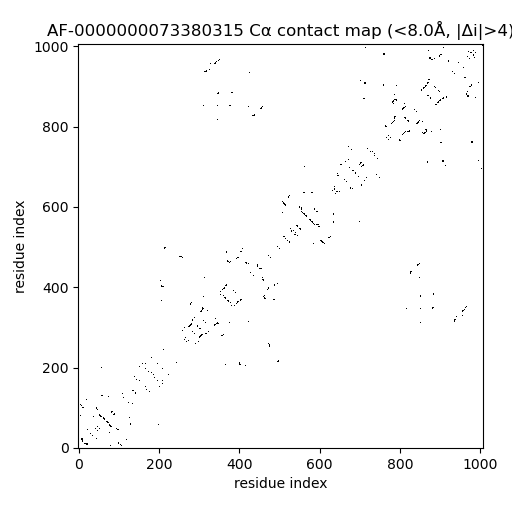,32,42,37,39,34,32,24,27,24,56,62,80,37,31,10,49,34,38,51,21,52,46,53,52,51,44,67,72,64,62,78,53,84,68,42,32,43,37,37,36,38,30,50,42,20,36,29,36,68,65,24,50,78,30,52,32,38,48,36,50,56,31,26,32,38,74,83,61,14,38,28,24,50,28,31,49,43,30,30,52,54,20,22,49,68,65,16,69,83,40,40,35,34,34,48,39,61,70,44,19,45,30,28,52,88,33,86,58,62,88,83,67,78,67,78,50,68,39,56,65,55,51,48,55,44,60,75,69,62,41,60,54,47,63,55,44,54,49,27,47,63,45,47,71,44,91,86,50,46,51,33,33,44,58,59,35,57,58,61,41,62,31,52,58,90,70,47,74,41,34,32,14,51,91,28,76,55,51,74,65,57,46,42,52,51,14,48,54,42,15,51,49,42,41,69,65,51,60,84,95,131,81,75,70,64,46,48,65,34,27,21,35,51,49,87,83,50,69,85,18,47,21,59,84,73,77,74,77,49,92,83,39,88,43,67,67,53,25,49,50,51,42,40,26,69,43,25,59,40,47,77,66,30,36,39,87,65,33,68,16,70,54,48,73,52,69,42,74,92,72,72,44,76,46,74,47,75,32,69,38,57,39,75,26,45,55,92,73,65,12,61,42,75,78,49,61,45,68,37,86,45,38,81,54,73,54,78,45,58,59,66,52,62,66,68,42,79,82,59,56,56,43,89,61,48,52,60,40,46,46,36,40,42,48,45,75,78,46,59,68,70,25,14,49,45,45,52,54,41,31,50,50,43,54,68,51,85,79,64,47,37,72,56,48,27,52,51,52,50,50,37,49,50,50,31,50,65,59,60,70,75,63,96,45,72,67,46,52,53,49,52,43,50,53,50,51,44,53,28,54,46,14,39,43,85,36,16,24,30,32,40,46,53,49,51,52,50,50,54,51,44,53,53,51,69,71,45,97,65,56,69,68,58,43,51,54,48,48,54,49,50,54,52,46,56,61,56,48,51,59,54,45,54,53,33,27,38,51,31,46,37,53,50,48,41,65,74,61,46,62,90,72,75,67,48,53,61,47,36,39,31,37,53,36,55,41,62,67,56,61,68,27,52,63,59,35,48,63,70,66,69,41,36,31,42,38,39,34,31,24,28,24,56,62,79,37,31,10,50,34,38,52,20,52,47,52,52,51,44,66,73,63,62,80,54,83,68,42,32,42,39,37,36,39,31,48,43,20,34,29,36,69,66,25,50,79,29,51,32,38,47,36,49,55,30,26,32,38,74,84,62,13,38,29,25,51,27,30,49,44,30,30,52,55,20,22,48,67,65,17,69,84,41,39,34,33,34,48,41,61,71,43,20,44,32,29,52,90,31,86,58,63,90,82,66,77,66,78,50,66,39,57,66,55,51,48,54,46,59,75,69,61,41,60,54,45,64,54,45,54,48,26,48,62,44,48,71,43,90,88,49,45,51,32,33,44,56,59,34,56,58,60,40,61,31,51,56,87,70,47,72,41,34,31,14,50,90,27,77,54,51,74,66,55,46,40,52,51,14,48,54,42,15,52,49,42,42,68,63,52,60,86,95

Radius of gyration: 33.73 Å; Cα contacts (8 Å, |Δi|>4): 1860; chains: 2; bounding box: 75×106×71 Å

InterPro domains:
  IPR000086 NUDIX hydrolase domain [PF00293] (19-113)
  IPR000086 NUDIX hydrolase domain [PS51462] (1-130)
  IPR000649 Initiation factor 2B-related [PF01008] (159-481)
  IPR015797 NUDIX hydrolase-like domain superfamily [SSF55811] (20-130)
  IPR037171 NagB/RpiA transferase-like [SSF100950] (96-494)
  IPR042529 Initiation factor 2B-like, C-terminal [G3DSA:3.40.50.10470] (276-491)